Protein AF-A0A7U9SIW8-F1 (afdb_monomer_lite)

Secondary structure (DSSP, 8-state):
---PPP-PPPP----------------------EEEEGGGS-EEE-SSEEEESSSS-EE--SSS-EEEE-TT-EES--EEE--SSEEEEEEES-EEEE-GGG---SEEE-TT-EEEEEEESEEEEEESSS-SEE-BTT-EEEEEESTT-EEEEEE-TT--S-SEE--SB-TTSPBPS---B-EEEE-SSEEEES-EE--TT-S---EEEE-TT---EEEES-B-SEEEEE-SEEEEETTEEEEESEEE--STT-EE-TT-EEEE-TT-EEEE-TTSPEEESSEEEESSEEEESSTTSEESS--EE-SSEEEE-S---TTTSPPP-S-EE-SS---HHHHHHHHHHHHHHTT--EEETTEEEEEP-SSSSEEEEESSS--SSEEEEEEEEETTEEEEEEEEEEEEE----EEEEEEEE--S--EEETT-----TT-EEEEEETTS-EEEEPTTT-EESS-SPPTT--EEEEEEEETTEEEEEEEE-EEE-EEEEGGG---TTTS--EEE--SS-EE------PPTTEEEEEEE--EE-SSEEEEEEEEEEE-GGGTTTEEEES-SEEEEEEEEEPEEPEEE-TTEEEEEESS-SEEEEEEEEEEE---HHHHTTT-S--EEEGGGEEEE--S--EEEEEEEEEESSTTS-----SSGGGGGEE--SSPPEEEEEEE-EEEEPPPTTS---TTEEEEEEEEEB-----TTTTT-TTSSSHHHHHHHHHHHHHTTT--GGGEEEEEEEEEEEETT-SS-EE------TTT-EEEEEPPPTT--TTTEEEEEEEE-SS-BTTBPTT-EE----EEETTEEEEEESS--EEEEEEEE---------------

pLDDT: mean 83.28, std 16.07, range [23.5, 98.62]

Structure (mmCIF, N/CA/C/O backbone):
data_AF-A0A7U9SIW8-F1
#
_entry.id   AF-A0A7U9SIW8-F1
#
loop_
_atom_site.group_PDB
_atom_site.id
_atom_site.type_symbol
_atom_site.label_atom_id
_atom_site.label_alt_id
_atom_site.label_comp_id
_atom_site.label_asym_id
_atom_site.label_entity_id
_atom_site.label_seq_id
_atom_site.pdbx_PDB_ins_code
_atom_site.Cartn_x
_atom_site.Cartn_y
_atom_site.Cartn_z
_atom_site.occupancy
_atom_site.B_iso_or_equiv
_atom_site.auth_seq_id
_atom_site.auth_comp_id
_atom_site.auth_asym_id
_atom_site.auth_atom_id
_atom_site.pdbx_PDB_model_num
ATOM 1 N N . MET A 1 1 ? -9.332 -28.538 20.006 1.00 29.39 1 MET A N 1
ATOM 2 C CA . MET A 1 1 ? -8.534 -29.356 19.066 1.00 29.39 1 MET A CA 1
ATOM 3 C C . MET A 1 1 ? -9.017 -29.054 17.648 1.00 29.39 1 MET A C 1
ATOM 5 O O . MET A 1 1 ? -10.204 -29.174 17.402 1.00 29.39 1 MET A O 1
ATOM 9 N N . ASN A 1 2 ? -8.100 -28.594 16.790 1.00 27.59 2 ASN A N 1
ATOM 10 C CA . ASN A 1 2 ? -8.176 -28.400 15.328 1.00 27.59 2 ASN A CA 1
ATOM 11 C C . ASN A 1 2 ? -9.149 -27.384 14.686 1.00 27.59 2 ASN A C 1
ATOM 13 O O . ASN A 1 2 ? -10.163 -27.726 14.092 1.00 27.59 2 ASN A O 1
ATOM 17 N N . LYS A 1 3 ? -8.692 -26.120 14.718 1.00 25.80 3 LYS A N 1
ATOM 18 C CA . LYS A 1 3 ? -8.422 -25.213 13.576 1.00 25.80 3 LYS A CA 1
ATOM 19 C C . LYS A 1 3 ? -9.239 -25.422 12.282 1.00 25.80 3 LYS A C 1
ATOM 21 O O . LYS A 1 3 ? -8.836 -26.191 11.411 1.00 25.80 3 LYS A O 1
ATOM 26 N N . LYS A 1 4 ? -10.262 -24.581 12.085 1.00 25.67 4 LYS A N 1
ATOM 27 C CA . LYS A 1 4 ? -10.715 -24.123 10.758 1.00 25.67 4 LYS A CA 1
ATOM 28 C C . LYS A 1 4 ? -9.910 -22.874 10.377 1.00 25.67 4 LYS A C 1
ATOM 30 O O . LYS A 1 4 ? -9.930 -21.885 11.103 1.00 25.67 4 LYS A O 1
ATOM 35 N N . LYS A 1 5 ? -9.165 -22.945 9.271 1.00 25.16 5 LYS A N 1
ATOM 36 C CA . LYS A 1 5 ? -8.482 -21.799 8.655 1.00 25.16 5 LYS A CA 1
ATOM 37 C C . LYS A 1 5 ? -9.519 -20.942 7.927 1.00 25.16 5 LYS A C 1
ATOM 39 O O . LYS A 1 5 ? -10.110 -21.396 6.956 1.00 25.16 5 LYS A O 1
ATOM 44 N N . ILE A 1 6 ? -9.686 -19.713 8.399 1.00 24.83 6 ILE A N 1
ATOM 45 C CA . ILE A 1 6 ? -10.256 -18.588 7.659 1.00 24.83 6 ILE A CA 1
ATOM 46 C C . ILE A 1 6 ? -9.107 -18.006 6.821 1.00 24.83 6 ILE A C 1
ATOM 48 O O . ILE A 1 6 ? -8.011 -17.789 7.340 1.00 24.83 6 ILE A O 1
ATOM 52 N N . HIS A 1 7 ? -9.312 -17.828 5.517 1.00 23.70 7 HIS A N 1
ATOM 53 C CA . HIS A 1 7 ? -8.435 -17.027 4.660 1.00 23.70 7 HIS A CA 1
ATOM 54 C C . HIS A 1 7 ? -9.174 -15.741 4.314 1.00 23.70 7 HIS A C 1
ATOM 56 O O . HIS A 1 7 ? -10.067 -15.726 3.474 1.00 23.70 7 HIS A O 1
ATOM 62 N N . MET A 1 8 ? -8.786 -14.679 5.013 1.00 23.50 8 MET A N 1
ATOM 63 C CA . MET A 1 8 ? -9.110 -13.297 4.698 1.00 23.50 8 MET A CA 1
ATOM 64 C C . MET A 1 8 ? -8.197 -12.872 3.540 1.00 23.50 8 MET A C 1
ATOM 66 O O . MET A 1 8 ? -6.972 -12.936 3.659 1.00 23.50 8 MET A O 1
ATOM 70 N N . ARG A 1 9 ? -8.791 -12.511 2.399 1.00 24.45 9 ARG A N 1
ATOM 71 C CA . ARG A 1 9 ? -8.091 -11.909 1.259 1.00 24.45 9 ARG A CA 1
ATOM 72 C C . ARG A 1 9 ? -7.700 -10.475 1.637 1.00 24.45 9 ARG A C 1
ATOM 74 O O . ARG A 1 9 ? -8.568 -9.684 1.982 1.00 24.45 9 ARG A O 1
ATOM 81 N N . ARG A 1 10 ? -6.404 -10.155 1.576 1.00 26.17 10 ARG A N 1
ATOM 82 C CA . ARG A 1 10 ? -5.890 -8.777 1.516 1.00 26.17 10 ARG A CA 1
ATOM 83 C C . ARG A 1 10 ? -5.656 -8.444 0.044 1.00 26.17 10 ARG A C 1
ATOM 85 O O . ARG A 1 10 ? -4.956 -9.190 -0.637 1.00 26.17 10 ARG A O 1
ATOM 92 N N . ASN A 1 11 ? -6.246 -7.344 -0.415 1.00 25.23 11 ASN A N 1
ATOM 93 C CA . ASN A 1 11 ? -5.914 -6.695 -1.677 1.00 25.23 11 ASN A CA 1
ATOM 94 C C . ASN A 1 11 ? -4.463 -6.195 -1.621 1.00 25.23 11 ASN A C 1
ATOM 96 O O . ASN A 1 11 ? -4.080 -5.507 -0.675 1.00 25.23 11 ASN A O 1
ATOM 100 N N . LEU A 1 12 ? -3.673 -6.534 -2.639 1.00 24.41 12 LEU A N 1
ATOM 101 C CA . LEU A 1 12 ? -2.408 -5.880 -2.954 1.00 24.41 12 LEU A CA 1
ATOM 102 C C . LEU A 1 12 ? -2.422 -5.604 -4.461 1.00 24.41 12 LEU A C 1
ATOM 104 O O . LEU A 1 12 ? -2.483 -6.541 -5.258 1.00 24.41 12 LEU A O 1
ATOM 108 N N . LEU A 1 13 ? -2.410 -4.322 -4.835 1.00 24.80 13 LEU A N 1
ATOM 109 C CA . LEU A 1 13 ? -2.117 -3.886 -6.196 1.00 24.80 13 LEU A CA 1
ATOM 110 C C . LEU A 1 13 ? -0.718 -4.390 -6.574 1.00 24.80 13 LEU A C 1
ATOM 112 O O . LEU A 1 13 ? 0.270 -4.035 -5.933 1.00 24.80 13 LEU A O 1
ATOM 116 N N . GLY A 1 14 ? -0.648 -5.226 -7.608 1.00 25.09 14 GLY A N 1
ATOM 117 C CA . GLY A 1 14 ? 0.597 -5.694 -8.203 1.00 25.09 14 GLY A CA 1
ATOM 118 C C . GLY A 1 14 ? 1.035 -4.775 -9.337 1.00 25.09 14 GLY A C 1
ATOM 119 O O . GLY A 1 14 ? 0.452 -4.801 -10.418 1.00 25.09 14 GLY A O 1
ATOM 120 N N . ILE A 1 15 ? 2.087 -3.998 -9.084 1.00 25.17 15 ILE A N 1
ATOM 121 C CA . ILE A 1 15 ? 3.007 -3.488 -10.104 1.00 25.17 15 ILE A CA 1
ATOM 122 C C . ILE A 1 15 ? 3.780 -4.703 -10.636 1.00 25.17 15 ILE A C 1
ATOM 124 O O . ILE A 1 15 ? 4.367 -5.458 -9.860 1.00 25.17 15 ILE A O 1
ATOM 128 N N . ALA A 1 16 ? 3.740 -4.929 -11.948 1.00 24.25 16 ALA A N 1
ATOM 129 C CA . ALA A 1 16 ? 4.444 -6.026 -12.599 1.00 24.25 16 ALA A CA 1
ATOM 130 C C . ALA A 1 16 ? 5.952 -5.728 -12.663 1.00 24.25 16 ALA A C 1
ATOM 132 O O . ALA A 1 16 ? 6.429 -5.101 -13.602 1.00 24.25 16 ALA A O 1
ATOM 133 N N . ALA A 1 17 ? 6.695 -6.189 -11.657 1.00 24.64 17 ALA A N 1
ATOM 134 C CA . ALA A 1 17 ? 8.142 -6.343 -11.730 1.00 24.64 17 ALA A CA 1
ATOM 135 C C . ALA A 1 17 ? 8.469 -7.711 -12.347 1.00 24.64 17 ALA A C 1
ATOM 137 O O . ALA A 1 17 ? 8.082 -8.758 -11.815 1.00 24.64 17 ALA A O 1
ATOM 138 N N . VAL A 1 18 ? 9.191 -7.704 -13.470 1.00 27.92 18 VAL A N 1
ATOM 139 C CA . VAL A 1 18 ? 9.793 -8.900 -14.069 1.00 27.92 18 VAL A CA 1
ATOM 140 C C . VAL A 1 18 ? 10.808 -9.460 -13.074 1.00 27.92 18 VAL A C 1
ATOM 142 O O . VAL A 1 18 ? 11.891 -8.921 -12.885 1.00 27.92 18 VAL A O 1
ATOM 145 N N . THR A 1 19 ? 10.438 -10.547 -12.404 1.00 24.66 19 THR A N 1
ATOM 146 C CA . THR A 1 19 ? 11.321 -11.312 -11.521 1.00 24.66 19 THR A CA 1
ATOM 147 C C . THR A 1 19 ? 11.630 -12.647 -12.187 1.00 24.66 19 THR A C 1
ATOM 149 O O . THR A 1 19 ? 10.798 -13.553 -12.228 1.00 24.66 19 THR A O 1
ATOM 152 N N . PHE A 1 20 ? 12.849 -12.778 -12.716 1.00 25.45 20 PHE A N 1
ATOM 153 C CA . PHE A 1 20 ? 13.428 -14.082 -13.024 1.00 25.45 20 PHE A CA 1
ATOM 154 C C . PHE A 1 20 ? 13.809 -14.773 -11.709 1.00 25.45 20 PHE A C 1
ATOM 156 O O . PHE A 1 20 ? 14.587 -14.259 -10.907 1.00 25.45 20 PHE A O 1
ATOM 163 N N . PHE A 1 21 ? 13.214 -15.944 -11.492 1.00 25.53 21 PHE A N 1
ATOM 164 C CA . PHE A 1 21 ? 13.406 -16.798 -10.327 1.00 25.53 21 PHE A CA 1
ATOM 165 C C . PHE A 1 21 ? 14.835 -17.353 -10.228 1.00 25.53 21 PHE A C 1
ATOM 167 O O . PHE A 1 21 ? 15.372 -17.916 -11.181 1.00 25.53 21 PHE A O 1
ATOM 174 N N . LEU A 1 22 ? 15.377 -17.326 -9.010 1.00 24.16 22 LEU A N 1
ATOM 175 C CA . LEU A 1 22 ? 16.429 -18.219 -8.531 1.00 24.16 22 LEU A CA 1
ATOM 176 C C . LEU A 1 22 ? 15.817 -19.127 -7.458 1.00 24.16 22 LEU A C 1
ATOM 178 O O . LEU A 1 22 ? 15.538 -18.654 -6.362 1.00 24.16 22 LEU A O 1
ATOM 182 N N . TRP A 1 23 ? 15.657 -20.424 -7.748 1.00 24.81 23 TRP A N 1
ATOM 183 C CA . TRP A 1 23 ? 16.141 -21.488 -6.856 1.00 24.81 23 TRP A CA 1
ATOM 184 C C . TRP A 1 23 ? 16.103 -22.879 -7.505 1.00 24.81 23 TRP A C 1
ATOM 186 O O . TRP A 1 23 ? 15.060 -23.361 -7.931 1.00 24.81 23 TRP A O 1
ATOM 196 N N . GLY A 1 24 ? 17.271 -23.529 -7.498 1.00 28.28 24 GLY A N 1
ATOM 197 C CA . GLY A 1 24 ? 17.434 -24.928 -7.097 1.00 28.28 24 GLY A CA 1
ATOM 198 C C . GLY A 1 24 ? 16.624 -25.994 -7.832 1.00 28.28 24 GLY A C 1
ATOM 199 O O . GLY A 1 24 ? 15.686 -26.553 -7.275 1.00 28.28 24 GLY A O 1
ATOM 200 N N . GLY A 1 25 ? 17.081 -26.376 -9.021 1.00 24.03 25 GLY A N 1
ATOM 201 C CA . GLY A 1 25 ? 16.649 -27.598 -9.693 1.00 24.03 25 GLY A CA 1
ATOM 202 C C . GLY A 1 25 ? 17.317 -27.712 -11.052 1.00 24.03 25 GLY A C 1
ATOM 203 O O . GLY A 1 25 ? 16.965 -27.005 -11.987 1.00 24.03 25 GLY A O 1
ATOM 204 N N . THR A 1 26 ? 18.329 -28.565 -11.159 1.00 35.00 26 THR A N 1
ATOM 205 C CA . THR A 1 26 ? 19.024 -28.870 -12.411 1.00 35.00 26 THR A CA 1
ATOM 206 C C . THR A 1 26 ? 18.062 -29.431 -13.458 1.00 35.00 26 THR A C 1
ATOM 208 O O . THR A 1 26 ? 17.795 -30.628 -13.446 1.00 35.00 26 THR A O 1
ATOM 211 N N . THR A 1 27 ? 17.624 -28.584 -14.387 1.00 26.41 27 THR A N 1
ATOM 212 C CA . THR A 1 27 ? 17.457 -28.894 -15.817 1.00 26.41 27 THR A CA 1
ATOM 213 C C . THR A 1 27 ? 17.641 -27.593 -16.596 1.00 26.41 27 THR A C 1
ATOM 215 O O . THR A 1 27 ? 16.747 -26.752 -16.633 1.00 26.41 27 THR A O 1
ATOM 218 N N . ALA A 1 28 ? 18.826 -27.407 -17.180 1.00 27.09 28 ALA A N 1
ATOM 219 C CA . ALA A 1 28 ? 19.066 -26.356 -18.156 1.00 27.09 28 ALA A CA 1
ATOM 220 C C . ALA A 1 28 ? 18.208 -26.645 -19.396 1.00 27.09 28 ALA A C 1
ATOM 222 O O . ALA A 1 28 ? 18.451 -27.633 -20.087 1.00 27.09 28 ALA A O 1
ATOM 223 N N . TYR A 1 29 ? 17.224 -25.795 -19.687 1.00 31.02 29 TYR A N 1
ATOM 224 C CA . TYR A 1 29 ? 16.870 -25.572 -21.084 1.00 31.02 29 TYR A CA 1
ATOM 225 C C . TYR A 1 29 ? 18.053 -24.803 -21.665 1.00 31.02 29 TYR A C 1
ATOM 227 O O . TYR A 1 29 ? 18.342 -23.689 -21.230 1.00 31.02 29 TYR A O 1
ATOM 235 N N . ALA A 1 30 ? 18.828 -25.456 -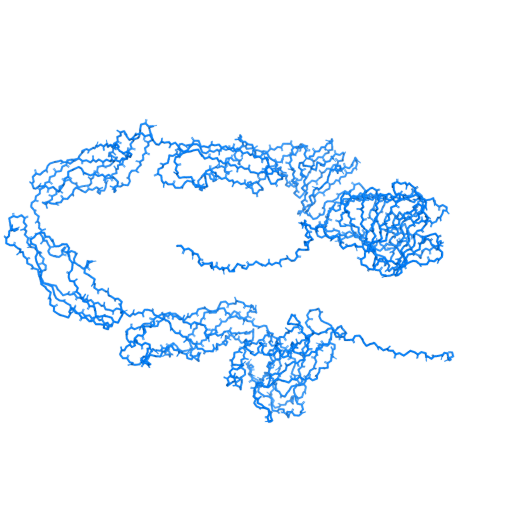22.528 1.00 33.53 30 ALA A N 1
ATOM 236 C CA . ALA A 1 30 ? 19.913 -24.795 -23.227 1.00 33.53 30 ALA A CA 1
ATOM 237 C C . ALA A 1 30 ? 19.292 -23.665 -24.055 1.00 33.53 30 ALA A C 1
ATOM 239 O O . ALA A 1 30 ? 18.510 -23.924 -24.959 1.00 33.53 30 ALA A O 1
ATOM 240 N N . SER A 1 31 ? 19.594 -22.414 -23.714 1.00 49.88 31 SER A N 1
ATOM 241 C CA . SER A 1 31 ? 19.456 -21.327 -24.678 1.00 49.88 31 SER A CA 1
ATOM 242 C C . SER A 1 31 ? 20.313 -21.700 -25.888 1.00 49.88 31 SER A C 1
ATOM 244 O O . SER A 1 31 ? 21.507 -21.964 -25.691 1.00 49.88 31 SER A O 1
ATOM 246 N N . ASP A 1 32 ? 19.748 -21.712 -27.095 1.00 74.75 32 ASP A N 1
ATOM 247 C CA . ASP A 1 32 ? 20.469 -21.972 -28.352 1.00 74.75 32 ASP A CA 1
ATOM 248 C C . ASP A 1 32 ? 21.366 -20.780 -28.730 1.00 74.75 32 ASP A C 1
ATOM 250 O O . ASP A 1 32 ? 21.262 -20.182 -29.797 1.00 74.75 32 ASP A O 1
ATOM 254 N N . ASN A 1 33 ? 22.251 -20.387 -27.813 1.00 89.06 33 ASN A N 1
ATOM 255 C CA . ASN A 1 33 ? 23.219 -19.328 -28.027 1.00 89.06 33 ASN A CA 1
ATOM 256 C C . ASN A 1 33 ? 24.243 -19.769 -29.069 1.00 89.06 33 ASN A C 1
ATOM 258 O O . ASN A 1 33 ? 24.828 -20.854 -28.983 1.00 89.06 33 ASN A O 1
ATOM 262 N N . VAL A 1 34 ? 24.550 -18.869 -29.994 1.00 94.25 34 VAL A N 1
ATOM 263 C CA . VAL A 1 34 ? 25.622 -19.070 -30.963 1.00 94.25 34 VAL A CA 1
ATOM 264 C C . VAL A 1 34 ? 26.909 -18.495 -30.377 1.00 94.25 34 VAL A C 1
ATOM 266 O O . VAL A 1 34 ? 27.056 -17.282 -30.251 1.00 94.25 34 VAL A O 1
ATOM 269 N N . ASN A 1 35 ? 27.850 -19.369 -30.014 1.00 95.00 35 ASN A N 1
ATOM 270 C CA . ASN A 1 35 ? 29.149 -18.970 -29.467 1.00 95.00 35 ASN A CA 1
ATOM 271 C C . ASN A 1 35 ? 30.165 -18.743 -30.594 1.00 95.00 35 ASN A C 1
ATOM 273 O O . ASN A 1 35 ? 30.461 -19.660 -31.367 1.00 95.00 35 ASN A O 1
ATOM 277 N N . LEU A 1 36 ? 30.718 -17.535 -30.668 1.00 96.31 36 LEU A N 1
ATOM 278 C CA . LEU A 1 36 ? 31.639 -17.092 -31.707 1.00 96.31 36 LEU A CA 1
ATOM 279 C C . LEU A 1 36 ? 32.950 -16.600 -31.098 1.00 96.31 36 LEU A C 1
ATOM 281 O O . LEU A 1 36 ? 32.982 -15.744 -30.220 1.00 96.31 36 LEU A O 1
ATOM 285 N N . ASP A 1 37 ? 34.045 -17.127 -31.628 1.00 95.19 37 ASP A N 1
ATOM 286 C CA . ASP A 1 37 ? 35.401 -16.729 -31.264 1.00 95.19 37 ASP A CA 1
ATOM 287 C C . ASP A 1 37 ? 35.929 -15.773 -32.332 1.00 95.19 37 ASP A C 1
ATOM 289 O O . ASP A 1 37 ? 36.231 -16.183 -33.457 1.00 95.19 37 ASP A O 1
ATOM 293 N N . LEU A 1 38 ? 36.033 -14.494 -31.984 1.00 95.94 38 LEU A N 1
ATOM 294 C CA . LEU A 1 38 ? 36.416 -13.409 -32.879 1.00 95.94 38 LEU A CA 1
ATOM 295 C C . LEU A 1 38 ? 37.864 -13.535 -33.384 1.00 95.94 38 LEU A C 1
ATOM 297 O O . LEU A 1 38 ? 38.219 -12.926 -34.395 1.00 95.94 38 LEU A O 1
ATOM 301 N N . SER A 1 39 ? 38.709 -14.365 -32.765 1.00 92.19 39 SER A N 1
ATOM 302 C CA . SER A 1 39 ? 40.054 -14.644 -33.287 1.00 92.19 39 SER A CA 1
ATOM 303 C C . SER A 1 39 ? 40.030 -15.376 -34.639 1.00 92.19 39 SER A C 1
ATOM 305 O O . SER A 1 39 ? 40.987 -15.283 -35.407 1.00 92.19 39 SER A O 1
ATOM 307 N N . LYS A 1 40 ? 38.913 -16.034 -34.986 1.00 93.25 40 LYS A N 1
ATOM 308 C CA . LYS A 1 40 ? 38.758 -16.826 -36.222 1.00 93.25 40 LYS A CA 1
ATOM 309 C C . LYS A 1 40 ? 38.407 -16.004 -37.468 1.00 93.25 40 LYS A C 1
ATOM 311 O O . LYS A 1 40 ? 38.387 -16.551 -38.570 1.00 93.25 40 LYS A O 1
ATOM 316 N N . GLY A 1 41 ? 38.159 -14.705 -37.315 1.00 93.81 41 GLY A N 1
ATOM 317 C CA . GLY A 1 41 ? 37.913 -13.775 -38.418 1.00 93.81 41 GLY A CA 1
ATOM 318 C C . GLY A 1 41 ? 36.710 -12.866 -38.184 1.00 93.81 41 GLY A C 1
ATOM 319 O O . GLY A 1 41 ? 36.030 -12.980 -37.162 1.00 93.81 41 GLY A O 1
ATOM 320 N N . HIS A 1 42 ? 36.458 -11.968 -39.143 1.00 95.00 42 HIS A N 1
ATOM 321 C CA . HIS A 1 42 ? 35.321 -11.042 -39.124 1.00 95.00 42 HIS A CA 1
ATOM 322 C C . HIS A 1 42 ? 33.994 -11.788 -38.983 1.00 95.00 42 HIS A C 1
ATOM 324 O O . HIS A 1 42 ? 33.795 -12.815 -39.636 1.00 95.00 42 HIS A O 1
ATOM 330 N N . ILE A 1 43 ? 33.098 -11.249 -38.161 1.00 97.00 43 ILE A N 1
ATOM 331 C CA . ILE A 1 43 ? 31.751 -11.770 -37.937 1.00 97.00 43 ILE A CA 1
ATOM 332 C C . ILE A 1 43 ? 30.760 -10.826 -38.606 1.00 97.00 43 ILE A C 1
ATOM 334 O O . ILE A 1 43 ? 30.774 -9.620 -38.358 1.00 97.00 43 ILE A O 1
ATOM 338 N N . GLU A 1 44 ? 29.873 -11.382 -39.420 1.00 95.75 44 GLU A N 1
ATOM 339 C CA . GLU A 1 44 ? 28.741 -10.655 -39.981 1.00 95.75 44 GLU A CA 1
ATOM 340 C C . GLU A 1 44 ? 27.432 -11.337 -39.587 1.00 95.75 44 GLU A C 1
ATOM 342 O O . GLU A 1 44 ? 27.260 -12.536 -39.807 1.00 95.75 44 GLU A O 1
ATOM 347 N N . ILE A 1 45 ? 26.523 -10.565 -38.994 1.00 95.56 45 ILE A N 1
ATOM 348 C CA . ILE A 1 45 ? 25.213 -10.994 -38.510 1.00 95.56 45 ILE A CA 1
ATOM 349 C C . ILE A 1 45 ? 24.147 -10.423 -39.447 1.00 95.56 45 ILE A C 1
ATOM 351 O O . ILE A 1 45 ? 23.964 -9.207 -39.570 1.00 95.56 45 ILE A O 1
ATOM 355 N N . GLY A 1 46 ? 23.458 -11.329 -40.130 1.00 91.00 46 GLY A N 1
ATOM 356 C CA . GLY A 1 46 ? 22.394 -11.070 -41.089 1.00 91.00 46 GLY A CA 1
ATOM 357 C C . GLY A 1 46 ? 21.015 -11.219 -40.458 1.00 91.00 46 GLY A C 1
ATOM 358 O O . GLY A 1 46 ? 20.856 -11.139 -39.244 1.00 91.00 46 GLY A O 1
ATOM 359 N N . LYS A 1 47 ? 19.982 -11.378 -41.291 1.00 87.62 47 LYS A N 1
ATOM 360 C CA . LYS A 1 47 ? 18.587 -11.414 -40.822 1.00 87.62 47 LYS A CA 1
ATOM 361 C C . LYS A 1 47 ? 18.279 -12.634 -39.954 1.00 87.62 47 LYS A C 1
ATOM 363 O O . LYS A 1 47 ? 17.723 -12.480 -38.870 1.00 87.62 47 LYS A O 1
ATOM 368 N N . ASP A 1 48 ? 18.677 -13.803 -40.442 1.00 85.69 48 ASP A N 1
ATOM 369 C CA . ASP A 1 48 ? 18.311 -15.105 -39.875 1.00 85.69 48 ASP A CA 1
ATOM 370 C C . ASP A 1 48 ? 19.553 -15.951 -39.526 1.00 85.69 48 ASP A C 1
ATOM 372 O O . ASP A 1 48 ? 19.443 -17.126 -39.197 1.00 85.69 48 ASP A O 1
ATOM 376 N N . GLY A 1 49 ? 20.753 -15.364 -39.600 1.00 90.50 49 GLY A N 1
ATOM 377 C CA . GLY A 1 49 ? 21.994 -16.105 -39.414 1.00 90.50 49 GLY A CA 1
ATOM 378 C C . GLY A 1 49 ? 23.252 -15.259 -39.412 1.00 90.50 49 GLY A C 1
ATOM 379 O O . GLY A 1 49 ? 23.194 -14.028 -39.420 1.00 90.50 49 GLY A O 1
ATOM 380 N N . TYR A 1 50 ? 24.398 -15.930 -39.412 1.00 94.88 50 TYR A N 1
ATOM 381 C CA . TYR A 1 50 ? 25.714 -15.304 -39.344 1.00 94.88 50 TYR A CA 1
ATOM 382 C C . TYR A 1 50 ? 26.709 -15.960 -40.299 1.00 94.88 50 TYR A C 1
ATOM 384 O O . TYR A 1 50 ? 26.543 -17.103 -40.722 1.00 94.88 50 TYR A O 1
ATOM 392 N N . ARG A 1 51 ? 27.797 -15.259 -40.599 1.00 95.12 51 ARG A N 1
ATOM 393 C CA . ARG A 1 51 ? 28.978 -15.836 -41.246 1.00 95.12 51 ARG A CA 1
ATOM 394 C C . ARG A 1 51 ? 30.242 -15.346 -40.564 1.00 95.12 51 ARG A C 1
ATOM 396 O O . ARG A 1 51 ? 30.282 -14.241 -40.024 1.00 95.12 51 ARG A O 1
ATOM 403 N N . GLN A 1 52 ? 31.272 -16.185 -40.577 1.00 95.44 52 GLN A N 1
ATOM 404 C CA . GLN A 1 52 ? 32.575 -15.850 -40.020 1.00 95.44 52 GLN A CA 1
ATOM 405 C C . GLN A 1 52 ? 33.678 -16.297 -40.971 1.00 95.44 52 GLN A C 1
ATOM 407 O O . GLN A 1 52 ? 33.874 -17.499 -41.152 1.00 95.44 52 GLN A O 1
ATOM 412 N N . ASN A 1 53 ? 34.374 -15.329 -41.574 1.00 84.69 53 ASN A N 1
ATOM 413 C CA . ASN A 1 53 ? 35.461 -15.558 -42.537 1.00 84.69 53 ASN A CA 1
ATOM 414 C C . ASN A 1 53 ? 35.122 -16.602 -43.628 1.00 84.69 53 ASN A C 1
ATOM 416 O O . ASN A 1 53 ? 35.942 -17.445 -43.987 1.00 84.69 53 ASN A O 1
ATOM 420 N N . SER A 1 54 ? 33.870 -16.583 -44.087 1.00 84.75 54 SER A N 1
ATOM 421 C CA . SER A 1 54 ? 33.281 -17.527 -45.035 1.00 84.75 54 SER A CA 1
ATOM 422 C C . SER A 1 54 ? 32.211 -16.808 -45.850 1.00 84.75 54 SER A C 1
ATOM 424 O O . SER A 1 54 ? 31.550 -15.908 -45.330 1.00 84.75 54 SER A O 1
ATOM 426 N N . ASP A 1 55 ? 32.012 -17.230 -47.098 1.00 85.56 55 ASP A N 1
ATOM 427 C CA . ASP A 1 55 ? 30.889 -16.779 -47.925 1.00 85.56 55 ASP A CA 1
ATOM 428 C C . ASP A 1 55 ? 29.571 -17.489 -47.561 1.00 85.56 55 ASP A C 1
ATOM 430 O O . ASP A 1 55 ? 28.493 -17.017 -47.925 1.00 85.56 55 ASP A O 1
ATOM 434 N N . GLU A 1 56 ? 29.641 -18.599 -46.819 1.00 90.88 56 GLU A N 1
ATOM 435 C CA . GLU A 1 56 ? 28.481 -19.385 -46.396 1.00 90.88 56 GLU A CA 1
ATOM 436 C C . GLU A 1 56 ? 27.834 -18.822 -45.125 1.00 90.88 56 GLU A C 1
ATOM 438 O O . GLU A 1 56 ? 28.497 -18.612 -44.103 1.00 90.88 56 GLU A O 1
ATOM 443 N N . TRP A 1 57 ? 26.514 -18.639 -45.186 1.00 92.88 57 TRP A N 1
ATOM 444 C CA . TRP A 1 57 ? 25.678 -18.301 -44.039 1.00 92.88 57 TRP A CA 1
ATOM 445 C C . TRP A 1 57 ? 25.372 -19.548 -43.210 1.00 92.88 57 TRP A C 1
ATOM 447 O O . TRP A 1 57 ? 25.011 -20.593 -43.750 1.00 92.88 57 TRP A O 1
ATOM 457 N N . LYS A 1 58 ? 25.499 -19.409 -41.895 1.00 93.50 58 LYS A N 1
ATOM 458 C CA . LYS A 1 58 ? 25.078 -20.378 -40.885 1.00 93.50 58 LYS A CA 1
ATOM 459 C C . LYS A 1 58 ? 23.842 -19.854 -40.172 1.00 93.50 58 LYS A C 1
ATOM 461 O O . LYS A 1 58 ? 23.670 -18.639 -40.062 1.00 93.50 58 LYS A O 1
ATOM 466 N N . ASP A 1 59 ? 23.031 -20.769 -39.663 1.00 90.69 59 ASP A N 1
ATOM 467 C CA . ASP A 1 59 ? 21.827 -20.424 -38.916 1.00 90.69 59 ASP A CA 1
ATOM 468 C C . ASP A 1 59 ? 22.174 -19.645 -37.641 1.00 90.69 59 ASP A C 1
ATOM 470 O O . ASP A 1 59 ? 23.195 -19.886 -36.986 1.00 90.69 59 ASP A O 1
ATOM 474 N N . GLY A 1 60 ? 21.345 -18.651 -37.339 1.00 86.88 60 GLY A N 1
ATOM 475 C CA . GLY A 1 60 ? 21.444 -17.848 -36.127 1.00 86.88 60 GLY A CA 1
ATOM 476 C C . GLY A 1 60 ? 20.771 -18.532 -34.937 1.00 86.88 60 GLY A C 1
ATOM 477 O O . GLY A 1 60 ? 20.181 -19.600 -35.092 1.00 86.88 60 GLY A O 1
ATOM 478 N N . PRO A 1 61 ? 20.829 -17.917 -33.747 1.00 88.69 61 PRO A N 1
ATOM 479 C CA . PRO A 1 61 ? 20.071 -18.403 -32.605 1.00 88.69 61 PRO A CA 1
ATOM 480 C C . PRO A 1 61 ? 18.561 -18.230 -32.862 1.00 88.69 61 PRO A C 1
ATOM 482 O O . PRO A 1 61 ? 18.135 -17.167 -33.323 1.00 88.69 61 PRO A O 1
ATOM 485 N N . GLU A 1 62 ? 17.754 -19.256 -32.566 1.00 77.31 62 GLU A N 1
ATOM 486 C CA . GLU A 1 62 ? 16.286 -19.184 -32.692 1.00 77.31 62 GLU A CA 1
ATOM 487 C C . GLU A 1 62 ? 15.670 -18.335 -31.564 1.00 77.31 62 GLU A C 1
ATOM 489 O O . GLU A 1 62 ? 14.980 -17.361 -31.856 1.00 77.31 62 GLU A O 1
ATOM 494 N N . ASP A 1 63 ? 16.020 -18.643 -30.306 1.00 77.00 63 ASP A N 1
ATOM 495 C CA . ASP A 1 63 ? 15.545 -17.972 -29.077 1.00 77.00 63 ASP A CA 1
ATOM 496 C C . ASP A 1 63 ? 16.711 -17.528 -28.149 1.00 77.00 63 ASP A C 1
ATOM 498 O O . ASP A 1 63 ? 16.548 -17.358 -26.938 1.00 77.00 63 ASP A O 1
ATOM 502 N N . GLY A 1 64 ? 17.928 -17.397 -28.694 1.00 81.69 64 GLY A N 1
ATOM 503 C CA . GLY A 1 64 ? 19.165 -17.126 -27.943 1.00 81.69 64 GLY A CA 1
ATOM 504 C C . GLY A 1 64 ? 19.957 -15.906 -28.430 1.00 81.69 64 GLY A C 1
ATOM 505 O O . GLY A 1 64 ? 19.541 -15.177 -29.326 1.00 81.69 64 GLY A O 1
ATOM 506 N N . SER A 1 65 ? 21.142 -15.698 -27.856 1.00 91.50 65 SER A N 1
ATOM 507 C CA . SER A 1 65 ? 22.036 -14.579 -28.190 1.00 91.50 65 SER A CA 1
ATOM 508 C C . SER A 1 65 ? 23.286 -15.031 -28.950 1.00 91.50 65 SER A C 1
ATOM 510 O O . SER A 1 65 ? 23.745 -16.171 -28.817 1.00 91.50 65 SER A O 1
ATOM 512 N N . TYR A 1 66 ? 23.905 -14.109 -29.686 1.00 95.88 66 TYR A N 1
ATOM 513 C CA . TYR A 1 66 ? 25.275 -14.287 -30.171 1.00 95.88 66 TYR A CA 1
ATOM 514 C C . TYR A 1 66 ? 26.258 -13.983 -29.042 1.00 95.88 66 TYR A C 1
ATOM 516 O O . TYR A 1 66 ? 26.365 -12.839 -28.610 1.00 95.88 66 TYR A O 1
ATOM 524 N N . VAL A 1 67 ? 26.991 -14.985 -28.566 1.00 96.31 67 VAL A N 1
ATOM 525 C CA . VAL A 1 67 ? 28.027 -14.812 -27.539 1.00 96.31 67 VAL A CA 1
ATOM 526 C C . VAL A 1 67 ? 29.371 -14.696 -28.235 1.00 96.31 67 VAL A C 1
ATOM 528 O O . VAL A 1 67 ? 29.869 -15.674 -28.785 1.00 96.31 67 VAL A O 1
ATOM 531 N N . ILE A 1 68 ? 29.943 -13.497 -28.242 1.00 97.88 68 ILE A N 1
ATOM 532 C CA . ILE A 1 68 ? 31.180 -13.182 -28.950 1.00 97.88 68 ILE A CA 1
ATOM 533 C C . ILE A 1 68 ? 32.287 -12.936 -27.931 1.00 97.88 68 ILE A C 1
ATOM 535 O O . ILE A 1 68 ? 32.146 -12.100 -27.040 1.00 97.88 68 ILE A O 1
ATOM 539 N N . THR A 1 69 ? 33.407 -13.633 -28.094 1.00 96.75 69 THR A N 1
ATOM 540 C CA . THR A 1 69 ? 34.608 -13.449 -27.273 1.00 96.75 69 THR A CA 1
ATOM 541 C C . THR A 1 69 ? 35.859 -13.361 -28.140 1.00 96.75 69 THR A C 1
ATOM 543 O O . THR A 1 69 ? 35.888 -13.877 -29.258 1.00 96.75 69 THR A O 1
ATOM 546 N N . SER A 1 70 ? 36.905 -12.707 -27.637 1.00 95.31 70 SER A N 1
ATOM 547 C CA . SER A 1 70 ? 38.271 -12.857 -28.151 1.00 95.31 70 SER A CA 1
ATOM 548 C C . SER A 1 70 ? 39.215 -13.472 -27.109 1.00 95.31 70 SER A C 1
ATOM 550 O O . SER A 1 70 ? 40.435 -13.375 -27.256 1.00 95.31 70 SER A O 1
ATOM 552 N N . ASP A 1 71 ? 38.664 -14.078 -26.049 1.00 91.31 71 ASP A N 1
ATOM 553 C CA . ASP A 1 71 ? 39.379 -14.562 -24.860 1.00 91.31 71 ASP A CA 1
ATOM 554 C C . ASP A 1 71 ? 40.319 -13.492 -24.265 1.00 91.31 71 ASP A C 1
ATOM 556 O O . ASP A 1 71 ? 41.460 -13.776 -23.885 1.00 91.31 71 ASP A O 1
ATOM 560 N N . GLY A 1 72 ? 39.904 -12.220 -24.300 1.00 91.25 72 GLY A N 1
ATOM 561 C CA . GLY A 1 72 ? 40.717 -11.092 -23.848 1.00 91.25 72 GLY A CA 1
ATOM 562 C C . GLY A 1 72 ? 41.918 -10.757 -24.741 1.00 91.25 72 GLY A C 1
ATOM 563 O O . GLY A 1 72 ? 42.720 -9.895 -24.376 1.00 91.25 72 GLY A O 1
ATOM 564 N N . LYS A 1 73 ? 42.079 -11.395 -25.906 1.00 93.88 73 LYS A N 1
ATOM 565 C CA . LYS A 1 73 ? 43.168 -11.105 -26.853 1.00 93.88 73 LYS A CA 1
ATOM 566 C C . LYS A 1 73 ? 42.751 -10.028 -27.840 1.00 93.88 73 LYS A C 1
ATOM 568 O O . LYS A 1 73 ? 41.620 -10.018 -28.320 1.00 93.88 73 LYS A O 1
ATOM 573 N N . GLU A 1 74 ? 43.686 -9.145 -28.163 1.00 96.00 74 GLU A N 1
ATOM 574 C CA . GLU A 1 74 ? 43.490 -8.126 -29.189 1.00 96.00 74 GLU A CA 1
ATOM 575 C C . GLU A 1 74 ? 43.407 -8.755 -30.587 1.00 96.00 74 GLU A C 1
ATOM 577 O O . GLU A 1 74 ? 44.173 -9.662 -30.925 1.00 96.00 74 GLU A O 1
ATOM 582 N N . THR A 1 75 ? 42.474 -8.270 -31.403 1.00 95.12 75 THR A N 1
ATOM 583 C CA . THR A 1 75 ? 42.306 -8.677 -32.801 1.00 95.12 75 THR A CA 1
ATOM 584 C C . THR A 1 75 ? 41.924 -7.492 -33.691 1.00 95.12 75 THR A C 1
ATOM 586 O O . THR A 1 75 ? 41.315 -6.531 -33.232 1.00 95.12 75 THR A O 1
ATOM 589 N N . GLY A 1 76 ? 42.256 -7.572 -34.983 1.00 93.06 76 GLY A N 1
ATOM 590 C CA . GLY A 1 76 ? 41.764 -6.645 -36.014 1.00 93.06 76 GLY A CA 1
ATOM 591 C C . GLY A 1 76 ? 40.451 -7.090 -36.669 1.00 93.06 76 GLY A C 1
ATOM 592 O O . GLY A 1 76 ? 39.962 -6.430 -37.587 1.00 93.06 76 GLY A O 1
ATOM 593 N N . ASN A 1 77 ? 39.898 -8.227 -36.239 1.00 96.19 77 ASN A N 1
ATOM 594 C CA . ASN A 1 77 ? 38.619 -8.738 -36.720 1.00 96.19 77 ASN A CA 1
ATOM 595 C C . ASN A 1 77 ? 37.466 -7.929 -36.121 1.00 96.19 77 ASN A C 1
ATOM 597 O O . ASN A 1 77 ? 37.533 -7.502 -34.974 1.00 96.19 77 ASN A O 1
ATOM 601 N N . VAL A 1 78 ? 36.397 -7.748 -36.896 1.00 96.69 78 VAL A N 1
ATOM 602 C CA . VAL A 1 78 ? 35.288 -6.846 -36.550 1.00 96.69 78 VAL A CA 1
ATOM 603 C C . VAL A 1 78 ? 33.948 -7.557 -36.569 1.00 96.69 78 VAL A C 1
ATOM 605 O O . VAL A 1 78 ? 33.822 -8.633 -37.160 1.00 96.69 78 VAL A O 1
ATOM 608 N N . ILE A 1 79 ? 32.959 -6.931 -35.941 1.00 97.75 79 ILE A N 1
ATOM 609 C CA . ILE A 1 79 ? 31.578 -7.397 -35.862 1.00 97.75 79 ILE A CA 1
ATOM 610 C C . ILE A 1 79 ? 30.713 -6.453 -36.700 1.00 97.75 79 ILE A C 1
ATOM 612 O O . ILE A 1 79 ? 30.735 -5.238 -36.506 1.00 97.75 79 ILE A O 1
ATOM 616 N N . THR A 1 80 ? 29.950 -7.003 -37.640 1.00 96.38 80 THR A N 1
ATOM 617 C CA . THR A 1 80 ? 29.069 -6.234 -38.529 1.00 96.38 80 THR A CA 1
ATOM 618 C C . THR A 1 80 ? 27.649 -6.772 -38.431 1.00 96.38 80 THR A C 1
ATOM 620 O O . THR A 1 80 ? 27.425 -7.954 -38.661 1.00 96.38 80 THR A O 1
ATOM 623 N N . VAL A 1 81 ? 26.677 -5.918 -38.123 1.00 95.88 81 VAL A N 1
ATOM 624 C CA . VAL A 1 81 ? 25.254 -6.270 -38.066 1.00 95.88 81 VAL A CA 1
ATOM 625 C C . VAL A 1 81 ? 24.542 -5.570 -39.218 1.00 95.88 81 VAL A C 1
ATOM 627 O O . VAL A 1 81 ? 24.406 -4.350 -39.214 1.00 95.88 81 VAL A O 1
ATOM 630 N N . VAL A 1 82 ? 24.107 -6.332 -40.223 1.00 89.56 82 VAL A N 1
ATOM 631 C CA . VAL A 1 82 ? 23.532 -5.798 -41.480 1.00 89.56 82 VAL A CA 1
ATOM 632 C C . VAL A 1 82 ? 22.004 -5.924 -41.565 1.00 89.56 82 VAL A C 1
ATOM 634 O O . VAL A 1 82 ? 21.392 -5.574 -42.571 1.00 89.56 82 VAL A O 1
ATOM 637 N N . SER A 1 83 ? 21.370 -6.456 -40.522 1.00 78.25 83 SER A N 1
ATOM 638 C CA . SER A 1 83 ? 19.947 -6.814 -40.493 1.00 78.25 83 SER A CA 1
ATOM 639 C C . SER A 1 83 ? 19.053 -5.732 -39.900 1.00 78.25 83 SER A C 1
ATOM 641 O O . SER A 1 83 ? 19.396 -5.183 -38.870 1.00 78.25 83 SER A O 1
ATOM 643 N N . GLY A 1 84 ? 17.844 -5.539 -40.444 1.00 64.31 84 GLY A N 1
ATOM 644 C CA . GLY A 1 84 ? 16.786 -4.736 -39.807 1.00 64.31 84 GLY A CA 1
ATOM 645 C C . GLY A 1 84 ? 15.993 -5.438 -38.685 1.00 64.31 84 GLY A C 1
ATOM 646 O O . GLY A 1 84 ? 15.080 -4.841 -38.119 1.00 64.31 84 GLY A O 1
ATOM 647 N N . LYS A 1 85 ? 16.286 -6.714 -38.390 1.00 79.38 85 LYS A N 1
ATOM 648 C CA . LYS A 1 85 ? 15.756 -7.463 -37.229 1.00 79.38 85 LYS A CA 1
ATOM 649 C C . LYS A 1 85 ? 16.560 -7.084 -35.976 1.00 79.38 85 LYS A C 1
ATOM 651 O O . LYS A 1 85 ? 17.755 -6.824 -36.090 1.00 79.38 85 LYS A O 1
ATOM 656 N N . GLY A 1 86 ? 15.916 -7.068 -34.807 1.00 84.62 86 GLY A N 1
ATOM 657 C CA . GLY A 1 86 ? 16.614 -6.934 -33.525 1.00 84.62 86 GLY A CA 1
ATOM 658 C C . GLY A 1 86 ? 17.478 -8.156 -33.219 1.00 84.62 86 GLY A C 1
ATOM 659 O O . GLY A 1 86 ? 17.029 -9.279 -33.449 1.00 84.62 86 GLY A O 1
ATOM 660 N N . HIS A 1 87 ? 18.698 -7.928 -32.732 1.00 91.06 87 HIS A N 1
ATOM 661 C CA . HIS A 1 87 ? 19.659 -8.973 -32.371 1.00 91.06 87 HIS A CA 1
ATOM 662 C C . HIS A 1 87 ? 20.204 -8.771 -30.961 1.00 91.06 87 HIS A C 1
ATOM 664 O O . HIS A 1 87 ? 20.670 -7.680 -30.635 1.00 91.06 87 HIS A O 1
ATOM 670 N N . ASP A 1 88 ? 20.238 -9.850 -30.181 1.00 94.19 88 ASP A N 1
ATOM 671 C CA . ASP A 1 88 ? 20.880 -9.871 -28.869 1.00 94.19 88 ASP A CA 1
ATOM 672 C C . ASP A 1 88 ? 22.324 -10.369 -28.999 1.00 94.19 88 ASP A C 1
ATOM 674 O O . ASP A 1 88 ? 22.590 -11.477 -29.485 1.00 94.19 88 ASP A O 1
ATOM 678 N N . ILE A 1 89 ? 23.275 -9.543 -28.566 1.00 96.94 89 ILE A N 1
ATOM 679 C CA . ILE A 1 89 ? 24.712 -9.814 -28.643 1.00 96.94 89 ILE A CA 1
ATOM 680 C C . ILE A 1 89 ? 25.312 -9.705 -27.246 1.00 96.94 89 ILE A C 1
ATOM 682 O O . ILE A 1 89 ? 25.152 -8.697 -26.567 1.00 96.94 89 ILE A O 1
ATOM 686 N N . ILE A 1 90 ? 26.059 -10.724 -26.829 1.00 97.38 90 ILE A N 1
ATOM 687 C CA . ILE A 1 90 ? 26.857 -10.712 -25.605 1.00 97.38 90 ILE A CA 1
ATOM 688 C C . ILE A 1 90 ? 28.325 -10.556 -25.997 1.00 97.38 90 ILE A C 1
ATOM 690 O O . ILE A 1 90 ? 28.864 -11.431 -26.671 1.00 97.38 90 ILE A O 1
ATOM 694 N N . LEU A 1 91 ? 28.978 -9.479 -25.562 1.00 98.12 91 LEU A N 1
ATOM 695 C CA . LEU A 1 91 ? 30.437 -9.365 -25.630 1.00 98.12 91 LEU A CA 1
ATOM 696 C C . LEU A 1 91 ? 31.034 -9.861 -24.320 1.00 98.12 91 LEU A C 1
ATOM 698 O O . LEU A 1 91 ? 30.694 -9.343 -23.257 1.00 98.12 91 LEU A O 1
ATOM 702 N N . ASP A 1 92 ? 31.910 -10.854 -24.406 1.00 96.12 92 ASP A N 1
ATOM 703 C CA . ASP A 1 92 ? 32.588 -11.449 -23.258 1.00 96.12 92 ASP A CA 1
ATOM 704 C C . ASP A 1 92 ? 34.103 -11.322 -23.437 1.00 96.12 92 ASP A C 1
ATOM 706 O O . ASP A 1 92 ? 34.713 -12.053 -24.219 1.00 96.12 92 ASP A O 1
ATOM 710 N N . GLU A 1 93 ? 34.699 -10.330 -22.770 1.00 95.69 93 GLU A N 1
ATOM 711 C CA . GLU A 1 93 ? 36.135 -10.018 -22.849 1.00 95.69 93 GLU A CA 1
ATOM 712 C C . GLU A 1 93 ? 36.652 -9.786 -24.283 1.00 95.69 93 GLU A C 1
ATOM 714 O O . GLU A 1 93 ? 37.717 -10.263 -24.680 1.00 95.69 93 GLU A O 1
ATOM 719 N N . VAL A 1 94 ? 35.899 -9.035 -25.085 1.00 97.88 94 VAL A N 1
ATOM 720 C CA . VAL A 1 94 ? 36.255 -8.719 -26.474 1.00 97.88 94 VAL A CA 1
ATOM 721 C C . VAL A 1 94 ? 37.235 -7.552 -26.538 1.00 97.88 94 VAL A C 1
ATOM 723 O O . VAL A 1 94 ? 36.982 -6.485 -25.982 1.00 97.88 94 VAL A O 1
ATOM 726 N N . ARG A 1 95 ? 38.340 -7.711 -27.272 1.00 97.75 95 ARG A N 1
ATOM 727 C CA . ARG A 1 95 ? 39.309 -6.634 -27.541 1.00 97.75 95 ARG A CA 1
ATOM 728 C C . ARG A 1 95 ? 39.585 -6.508 -29.033 1.00 97.75 95 ARG A C 1
ATOM 730 O O . ARG A 1 95 ? 40.211 -7.382 -29.627 1.00 97.75 95 ARG A O 1
ATOM 737 N N . ILE A 1 96 ? 39.145 -5.407 -29.629 1.00 97.50 96 ILE A N 1
ATOM 738 C CA . ILE A 1 96 ? 39.323 -5.109 -31.049 1.00 97.50 96 ILE A CA 1
ATOM 739 C C . ILE A 1 96 ? 40.121 -3.816 -31.201 1.00 97.50 96 ILE A C 1
ATOM 741 O O . ILE A 1 96 ? 39.741 -2.791 -30.633 1.00 97.50 96 ILE A O 1
ATOM 745 N N . HIS A 1 97 ? 41.172 -3.849 -32.020 1.00 95.31 97 HIS A N 1
ATOM 746 C CA . HIS A 1 97 ? 41.893 -2.660 -32.478 1.00 95.31 97 HIS A CA 1
ATOM 747 C C . HIS A 1 97 ? 41.995 -2.676 -34.005 1.00 95.31 97 HIS A C 1
ATOM 749 O O . HIS A 1 97 ? 42.551 -3.594 -34.604 1.00 95.31 97 HIS A O 1
ATOM 755 N N . THR A 1 98 ? 41.433 -1.654 -34.650 1.00 92.62 98 THR A N 1
ATOM 756 C CA . THR A 1 98 ? 41.468 -1.486 -36.111 1.00 92.62 98 THR A CA 1
ATOM 757 C C . THR A 1 98 ? 42.346 -0.305 -36.523 1.00 92.62 98 THR A C 1
ATOM 759 O O . THR A 1 98 ? 42.179 0.812 -36.032 1.00 92.62 98 THR A O 1
ATOM 762 N N . ALA A 1 99 ? 43.264 -0.543 -37.463 1.00 85.81 99 ALA A N 1
ATOM 763 C CA . ALA A 1 99 ? 44.105 0.500 -38.046 1.00 85.81 99 ALA A CA 1
ATOM 764 C C . ALA A 1 99 ? 43.322 1.371 -39.051 1.00 85.81 99 ALA A C 1
ATOM 766 O O . ALA A 1 99 ? 42.406 0.898 -39.732 1.00 85.81 99 ALA A O 1
ATOM 767 N N . ALA A 1 100 ? 43.701 2.646 -39.176 1.00 78.81 100 ALA A N 1
ATOM 768 C CA . ALA A 1 100 ? 42.974 3.633 -39.984 1.00 78.81 100 ALA A CA 1
ATOM 769 C C . ALA A 1 100 ? 42.939 3.296 -41.490 1.00 78.81 100 ALA A C 1
ATOM 771 O O . ALA A 1 100 ? 41.967 3.611 -42.179 1.00 78.81 100 ALA A O 1
ATOM 772 N N . ASP A 1 101 ? 43.973 2.629 -42.005 1.00 78.06 101 ASP A N 1
ATOM 773 C CA . ASP A 1 101 ? 44.081 2.211 -43.407 1.00 78.06 101 ASP A CA 1
ATOM 774 C C . ASP A 1 101 ? 43.131 1.054 -43.764 1.00 78.06 101 ASP A C 1
ATOM 776 O O . ASP A 1 101 ? 42.776 0.888 -44.932 1.00 78.06 101 ASP A O 1
ATOM 780 N N . LYS A 1 102 ? 42.681 0.278 -42.769 1.00 73.56 102 LYS A N 1
ATOM 781 C CA . LYS A 1 102 ? 41.772 -0.861 -42.965 1.00 73.56 102 LYS A CA 1
ATOM 782 C C . LYS A 1 102 ? 40.320 -0.462 -43.175 1.00 73.56 102 LYS A C 1
ATOM 784 O O . LYS A 1 102 ? 39.583 -1.225 -43.787 1.00 73.56 102 LYS A O 1
ATOM 789 N N . GLY A 1 103 ? 39.908 0.727 -42.739 1.00 77.19 103 GLY A N 1
ATOM 790 C CA . GLY A 1 103 ? 38.558 1.209 -43.032 1.00 77.19 103 GLY A CA 1
ATOM 791 C C . GLY A 1 103 ? 37.439 0.621 -42.171 1.00 77.19 103 GLY A C 1
ATOM 792 O O . GLY A 1 103 ? 36.287 0.813 -42.536 1.00 77.19 103 GLY A O 1
ATOM 793 N N . TYR A 1 104 ? 37.750 -0.111 -41.096 1.00 89.44 104 TYR A N 1
ATOM 794 C CA . TYR A 1 104 ? 36.753 -0.857 -40.325 1.00 89.44 104 TYR A CA 1
ATOM 795 C C . TYR A 1 104 ? 36.409 -0.202 -38.984 1.00 89.44 104 TYR A C 1
ATOM 797 O O . TYR A 1 104 ? 37.272 0.338 -38.294 1.00 89.44 104 TYR A O 1
ATOM 805 N N . ASN A 1 105 ? 35.140 -0.332 -38.606 1.00 94.81 105 ASN A N 1
ATOM 806 C CA . ASN A 1 105 ? 34.605 -0.064 -37.278 1.00 94.81 105 ASN A CA 1
ATOM 807 C C . ASN A 1 105 ? 34.603 -1.393 -36.499 1.00 94.81 105 ASN A C 1
ATOM 809 O O . ASN A 1 105 ? 34.070 -2.378 -37.027 1.00 94.81 105 ASN A O 1
ATOM 813 N N . PRO A 1 106 ? 35.152 -1.457 -35.272 1.00 96.94 106 PRO A N 1
ATOM 814 C CA . PRO A 1 106 ? 35.151 -2.664 -34.448 1.00 96.94 106 PRO A CA 1
ATOM 815 C C . PRO A 1 106 ? 33.776 -3.320 -34.294 1.00 96.94 106 PRO A C 1
ATOM 817 O O . PRO A 1 106 ? 33.655 -4.534 -34.468 1.00 96.94 106 PRO A O 1
ATOM 820 N N . LEU A 1 107 ? 32.745 -2.512 -34.037 1.00 97.81 107 LEU A N 1
ATOM 821 C CA . LEU A 1 107 ? 31.343 -2.908 -34.115 1.00 97.81 107 LEU A CA 1
ATOM 822 C C . LEU A 1 107 ? 30.604 -1.948 -35.049 1.00 97.81 107 LEU A C 1
ATOM 824 O O . LEU A 1 107 ? 30.554 -0.749 -34.785 1.00 97.81 107 LEU A O 1
ATOM 828 N N . TYR A 1 108 ? 30.026 -2.469 -36.131 1.00 97.31 108 TYR A N 1
ATOM 829 C CA . TYR A 1 108 ? 29.193 -1.704 -37.059 1.00 97.31 108 TYR A CA 1
ATOM 830 C C . TYR A 1 108 ? 27.750 -2.191 -37.044 1.00 97.31 108 TYR A C 1
ATOM 832 O O . TYR A 1 108 ? 27.493 -3.366 -37.306 1.00 97.31 108 TYR A O 1
ATOM 840 N N . ILE A 1 109 ? 26.814 -1.278 -36.790 1.00 97.12 109 ILE A N 1
ATOM 841 C CA . ILE A 1 109 ? 25.373 -1.530 -36.804 1.00 97.12 109 ILE A CA 1
ATOM 842 C C . ILE A 1 109 ? 24.793 -0.778 -38.002 1.00 97.12 109 ILE A C 1
ATOM 844 O O . ILE A 1 109 ? 24.821 0.447 -38.043 1.00 97.12 109 ILE A O 1
ATOM 848 N N . ALA A 1 110 ? 24.317 -1.493 -39.018 1.00 93.50 110 ALA A N 1
ATOM 849 C CA . ALA A 1 110 ? 23.813 -0.863 -40.235 1.00 93.50 110 ALA A CA 1
ATOM 850 C C . ALA A 1 110 ? 22.550 -0.015 -39.969 1.00 93.50 110 ALA A C 1
ATOM 852 O O . ALA A 1 110 ? 21.808 -0.288 -39.021 1.00 93.50 110 ALA A O 1
ATOM 853 N N . PRO A 1 111 ? 22.235 0.976 -40.824 1.00 91.38 111 PRO A N 1
ATOM 854 C CA . PRO A 1 111 ? 20.964 1.691 -40.741 1.00 91.38 111 PRO A CA 1
ATOM 855 C C . PRO A 1 111 ? 19.773 0.721 -40.699 1.00 91.38 111 PRO A C 1
ATOM 857 O O . PRO A 1 111 ? 19.722 -0.236 -41.475 1.00 91.38 111 PRO A O 1
ATOM 860 N N . LYS A 1 112 ? 18.794 0.992 -39.824 1.00 85.94 112 LYS A N 1
ATOM 861 C CA . LYS A 1 112 ? 17.615 0.153 -39.510 1.00 85.94 112 LYS A CA 1
ATOM 862 C C . LYS A 1 112 ? 17.892 -1.086 -38.657 1.00 85.94 112 LYS A C 1
ATOM 864 O O . LYS A 1 112 ? 16.928 -1.738 -38.258 1.00 85.94 112 LYS A O 1
ATOM 869 N N . ALA A 1 113 ? 19.151 -1.414 -38.368 1.00 91.88 113 ALA A N 1
ATOM 870 C CA . ALA A 1 113 ? 19.479 -2.496 -37.452 1.00 91.88 113 ALA A CA 1
ATOM 871 C C . ALA A 1 113 ? 19.249 -2.087 -35.996 1.00 91.88 113 ALA A C 1
ATOM 873 O O . ALA A 1 113 ? 19.421 -0.923 -35.626 1.00 91.88 113 ALA A O 1
ATOM 874 N N . LYS A 1 114 ? 18.853 -3.065 -35.177 1.00 93.88 114 LYS A N 1
ATOM 875 C CA . LYS A 1 114 ? 18.667 -2.901 -33.735 1.00 93.88 114 LYS A CA 1
ATOM 876 C C . LYS A 1 114 ? 19.504 -3.939 -33.004 1.00 93.88 114 LYS A C 1
ATOM 878 O O . LYS A 1 114 ? 19.418 -5.123 -33.331 1.00 93.88 114 LYS A O 1
ATOM 883 N N . VAL A 1 115 ? 20.307 -3.505 -32.043 1.00 96.69 115 VAL A N 1
ATOM 884 C CA . VAL A 1 115 ? 21.180 -4.389 -31.267 1.00 96.69 115 VAL A CA 1
ATOM 885 C C . VAL A 1 115 ? 20.961 -4.156 -29.783 1.00 96.69 115 VAL A C 1
ATOM 887 O O . VAL A 1 115 ? 21.112 -3.031 -29.315 1.00 96.69 115 VAL A O 1
ATOM 890 N N . SER A 1 116 ? 20.686 -5.233 -29.057 1.00 96.88 116 SER A N 1
ATOM 891 C CA . SER A 1 116 ? 20.782 -5.278 -27.599 1.00 96.88 116 SER A CA 1
ATOM 892 C C . SER A 1 116 ? 22.146 -5.863 -27.241 1.00 96.88 116 SER A C 1
ATOM 894 O O . SER A 1 116 ? 22.428 -7.033 -27.501 1.00 96.88 116 SER A O 1
ATOM 896 N N . LEU A 1 117 ? 23.028 -5.043 -26.684 1.00 97.94 117 LEU A N 1
ATOM 897 C CA . LEU A 1 117 ? 24.400 -5.395 -26.356 1.00 97.94 117 LEU A CA 1
ATOM 898 C C . LEU A 1 117 ? 24.540 -5.655 -24.856 1.00 97.94 117 LEU A C 1
ATOM 900 O O . LEU A 1 117 ? 24.511 -4.731 -24.050 1.00 97.94 117 LEU A O 1
ATOM 904 N N . THR A 1 118 ? 24.761 -6.909 -24.479 1.00 97.75 118 THR A N 1
ATOM 905 C CA . THR A 1 118 ? 25.126 -7.290 -23.113 1.00 97.75 118 THR A CA 1
ATOM 906 C C . THR A 1 118 ? 26.646 -7.347 -22.961 1.00 97.75 118 THR A C 1
ATOM 908 O O . THR A 1 118 ? 27.325 -8.098 -23.659 1.00 97.75 118 THR A O 1
ATOM 911 N N . LEU A 1 119 ? 27.192 -6.622 -21.993 1.00 97.62 119 LEU A N 1
ATOM 912 C CA . LEU A 1 119 ? 28.614 -6.611 -21.665 1.00 97.62 119 LEU A CA 1
ATOM 913 C C . LEU A 1 119 ? 28.922 -7.590 -20.528 1.00 97.62 119 LEU A C 1
ATOM 915 O O . LEU A 1 119 ? 28.322 -7.521 -19.452 1.00 97.62 119 LEU A O 1
ATOM 919 N N . LYS A 1 120 ? 29.912 -8.454 -20.742 1.00 95.00 120 LYS A N 1
ATOM 920 C CA . LYS A 1 120 ? 30.576 -9.282 -19.732 1.00 95.00 120 LYS A CA 1
ATOM 921 C C . LYS A 1 120 ? 32.082 -9.036 -19.770 1.00 95.00 120 LYS A C 1
ATOM 923 O O . LYS A 1 120 ? 32.662 -8.807 -20.832 1.00 95.00 120 LYS A O 1
ATOM 928 N N . GLY A 1 121 ? 32.709 -9.042 -18.595 1.00 92.25 121 GLY A N 1
ATOM 929 C CA . GLY A 1 121 ? 34.137 -8.756 -18.472 1.00 92.25 121 GLY A CA 1
ATOM 930 C C . GLY A 1 121 ? 34.516 -7.362 -18.990 1.00 92.25 121 GLY A C 1
ATOM 931 O O . GLY A 1 121 ? 33.700 -6.439 -19.010 1.00 92.25 121 GLY A O 1
ATOM 932 N N . THR A 1 122 ? 35.778 -7.194 -19.386 1.00 95.25 122 THR A N 1
ATOM 933 C CA . THR A 1 122 ? 36.286 -5.922 -19.928 1.00 95.25 122 THR A CA 1
ATOM 934 C C . THR A 1 122 ? 36.330 -5.955 -21.447 1.00 95.25 122 THR A C 1
ATOM 936 O O . THR A 1 122 ? 37.126 -6.705 -22.012 1.00 95.25 122 THR A O 1
ATOM 939 N N . ASN A 1 123 ? 35.544 -5.094 -22.097 1.00 98.00 123 ASN A N 1
ATOM 940 C CA . ASN A 1 123 ? 35.491 -4.998 -23.554 1.00 98.00 123 ASN A CA 1
ATOM 941 C C . ASN A 1 123 ? 36.174 -3.719 -24.048 1.00 98.00 123 ASN A C 1
ATOM 943 O O . ASN A 1 123 ? 35.987 -2.639 -23.486 1.00 98.00 123 ASN A O 1
ATOM 947 N N . VAL A 1 124 ? 36.975 -3.827 -25.104 1.00 98.06 124 VAL A N 1
ATOM 948 C CA . VAL A 1 124 ? 37.716 -2.715 -25.710 1.00 98.06 124 VAL A CA 1
ATOM 949 C C . VAL A 1 124 ? 37.454 -2.710 -27.206 1.00 98.06 124 VAL A C 1
ATOM 951 O O . VAL A 1 124 ? 37.793 -3.668 -27.892 1.00 98.06 124 VAL A O 1
ATOM 954 N N . LEU A 1 125 ? 36.862 -1.632 -27.709 1.00 97.75 125 LEU A N 1
ATOM 955 C CA . LEU A 1 125 ? 36.541 -1.432 -29.117 1.00 97.75 125 LEU A CA 1
ATOM 956 C C . LEU A 1 125 ? 37.235 -0.155 -29.591 1.00 97.75 125 LEU A C 1
ATOM 958 O O . LEU A 1 125 ? 36.730 0.951 -29.398 1.00 97.75 125 LEU A O 1
ATOM 962 N N . GLN A 1 126 ? 38.422 -0.313 -30.172 1.00 94.81 126 GLN A N 1
ATOM 963 C CA . GLN A 1 126 ? 39.285 0.786 -30.587 1.00 94.81 126 GLN A CA 1
ATOM 964 C C . GLN A 1 126 ? 39.453 0.841 -32.108 1.00 94.81 126 GLN A C 1
ATOM 966 O O . GLN A 1 126 ? 39.694 -0.167 -32.780 1.00 94.81 126 GLN A O 1
ATOM 971 N N . SER A 1 127 ? 39.393 2.048 -32.660 1.00 92.75 127 SER A N 1
ATOM 972 C CA . SER A 1 127 ? 39.731 2.310 -34.058 1.00 92.75 127 SER A CA 1
ATOM 973 C C . SER A 1 127 ? 40.613 3.541 -34.189 1.00 92.75 127 SER A C 1
ATOM 975 O O . SER A 1 127 ? 40.341 4.573 -33.585 1.00 92.75 127 SER A O 1
ATOM 977 N N . ASP A 1 128 ? 41.648 3.480 -35.020 1.00 90.31 128 ASP A N 1
ATOM 978 C CA . ASP A 1 128 ? 42.508 4.643 -35.272 1.00 90.31 128 ASP A CA 1
ATOM 979 C C . ASP A 1 128 ? 41.842 5.677 -36.199 1.00 90.31 128 ASP A C 1
ATOM 981 O O . ASP A 1 128 ? 42.288 6.824 -36.269 1.00 90.31 128 ASP A O 1
ATOM 985 N N . GLY A 1 129 ? 40.792 5.281 -36.931 1.00 86.38 129 GLY A N 1
ATOM 986 C CA . GLY A 1 129 ? 40.207 6.092 -38.003 1.00 86.38 129 GLY A CA 1
ATOM 987 C C . GLY A 1 129 ? 38.684 6.206 -38.013 1.00 86.38 129 GLY A C 1
ATOM 988 O O . GLY A 1 129 ? 38.180 7.186 -38.563 1.00 86.38 129 GLY A O 1
ATOM 989 N N . TYR A 1 130 ? 37.946 5.277 -37.402 1.00 91.69 130 TYR A N 1
ATOM 990 C CA . TYR A 1 130 ? 36.480 5.200 -37.504 1.00 91.69 130 TYR A CA 1
ATOM 991 C C . TYR A 1 130 ? 35.821 4.998 -36.140 1.00 91.69 130 TYR A C 1
ATOM 993 O O . TYR A 1 130 ? 36.500 5.025 -35.120 1.00 91.69 130 TYR A O 1
ATOM 1001 N N . ALA A 1 131 ? 34.498 4.859 -36.087 1.00 94.19 131 ALA A N 1
ATOM 1002 C CA . ALA A 1 131 ? 33.832 4.710 -34.801 1.00 94.19 131 ALA A CA 1
ATOM 1003 C C . ALA A 1 131 ? 34.211 3.386 -34.131 1.00 94.19 131 ALA A C 1
ATOM 1005 O O . ALA A 1 131 ? 34.275 2.353 -34.798 1.00 94.19 131 ALA A O 1
ATOM 1006 N N . GLY A 1 132 ? 34.436 3.410 -32.814 1.00 95.25 132 GLY A N 1
ATOM 1007 C CA . GLY A 1 132 ? 34.631 2.191 -32.022 1.00 95.25 132 GLY A CA 1
ATOM 1008 C C . GLY A 1 132 ? 33.362 1.336 -32.035 1.00 95.25 132 GLY A C 1
ATOM 1009 O O . GLY A 1 132 ? 33.407 0.134 -32.297 1.00 95.25 132 GLY A O 1
ATOM 1010 N N . VAL A 1 133 ? 32.218 1.994 -31.848 1.00 97.88 133 VAL A N 1
ATOM 1011 C CA . VAL A 1 133 ? 30.882 1.433 -32.055 1.00 97.88 133 VAL A CA 1
ATOM 1012 C C . VAL A 1 133 ? 30.105 2.351 -32.993 1.00 97.88 133 VAL A C 1
ATOM 1014 O O . VAL A 1 133 ? 29.664 3.431 -32.603 1.00 97.88 133 VAL A O 1
ATOM 1017 N N . ALA A 1 134 ? 29.942 1.933 -34.244 1.00 97.00 134 ALA A N 1
ATOM 1018 C CA . ALA A 1 134 ? 29.198 2.688 -35.238 1.00 97.00 134 ALA A CA 1
ATOM 1019 C C . ALA A 1 134 ? 27.687 2.449 -35.098 1.00 97.00 134 ALA A C 1
ATOM 1021 O O . ALA A 1 134 ? 27.199 1.348 -35.361 1.00 97.00 134 ALA A O 1
ATOM 1022 N N . VAL A 1 135 ? 26.970 3.516 -34.742 1.00 97.06 135 VAL A N 1
ATOM 1023 C CA . VAL A 1 135 ? 25.506 3.626 -34.670 1.00 97.06 135 VAL A CA 1
ATOM 1024 C C . VAL A 1 135 ? 25.068 4.798 -35.568 1.00 97.06 135 VAL A C 1
ATOM 1026 O O . VAL A 1 135 ? 24.807 5.900 -35.076 1.00 97.06 135 VAL A O 1
ATOM 1029 N N . PRO A 1 136 ? 25.072 4.618 -36.902 1.00 94.56 136 PRO A N 1
ATOM 1030 C CA . PRO A 1 136 ? 24.663 5.644 -37.853 1.00 94.56 136 PRO A CA 1
ATOM 1031 C C . PRO A 1 136 ? 23.162 5.960 -37.749 1.00 94.56 136 PRO A C 1
ATOM 1033 O O . PRO A 1 136 ? 22.412 5.301 -37.029 1.00 94.56 136 PRO A O 1
ATOM 1036 N N . GLU A 1 137 ? 22.711 6.968 -38.493 1.00 93.00 137 GLU A N 1
ATOM 1037 C CA . GLU A 1 137 ? 21.298 7.356 -38.567 1.00 93.00 137 GLU A CA 1
ATOM 1038 C C . GLU A 1 137 ? 20.365 6.149 -38.789 1.00 93.00 137 GLU A C 1
ATOM 1040 O O . GLU A 1 137 ? 20.635 5.272 -39.615 1.00 93.00 137 GLU A O 1
ATOM 1045 N N . ASN A 1 138 ? 19.240 6.117 -38.068 1.00 90.62 138 ASN A N 1
ATOM 1046 C CA . ASN A 1 138 ? 18.250 5.031 -38.072 1.00 90.62 138 ASN A CA 1
ATOM 1047 C C . ASN A 1 138 ? 18.729 3.674 -37.514 1.00 90.62 138 ASN A C 1
ATOM 1049 O O . ASN A 1 138 ? 17.977 2.700 -37.600 1.00 90.62 138 ASN A O 1
ATOM 1053 N N . ALA A 1 139 ? 19.941 3.569 -36.966 1.00 95.25 139 ALA A N 1
ATOM 1054 C CA . ALA A 1 139 ? 20.361 2.418 -36.167 1.00 95.25 139 ALA A CA 1
ATOM 1055 C C . ALA A 1 139 ? 19.981 2.598 -34.686 1.00 95.25 139 ALA A C 1
ATOM 1057 O O . ALA A 1 139 ? 19.866 3.725 -34.196 1.00 95.25 139 ALA A O 1
ATOM 1058 N N . PHE A 1 140 ? 19.805 1.481 -33.979 1.00 96.31 140 PHE A N 1
ATOM 1059 C CA . PHE A 1 140 ? 19.474 1.458 -32.553 1.00 96.31 140 PHE A CA 1
ATOM 1060 C C . PHE A 1 140 ? 20.428 0.533 -31.803 1.00 96.31 140 PHE A C 1
ATOM 1062 O O . PHE A 1 140 ? 20.639 -0.613 -32.211 1.00 96.31 140 PHE A O 1
ATOM 1069 N N . LEU A 1 141 ? 20.975 1.028 -30.699 1.00 98.06 141 LEU A N 1
ATOM 1070 C CA . LEU A 1 141 ? 21.837 0.274 -29.801 1.00 98.06 141 LEU A CA 1
ATOM 1071 C C . LEU A 1 141 ? 21.351 0.448 -28.365 1.00 98.06 141 LEU A C 1
ATOM 1073 O O . LEU A 1 141 ? 21.347 1.569 -27.869 1.00 98.06 141 LEU A O 1
ATOM 1077 N N . THR A 1 142 ? 21.038 -0.656 -27.699 1.00 98.06 142 THR A N 1
ATOM 1078 C CA . THR A 1 142 ? 20.820 -0.708 -26.249 1.00 98.06 142 THR A CA 1
ATOM 1079 C C . THR A 1 142 ? 22.015 -1.402 -25.604 1.00 98.06 142 THR A C 1
ATOM 1081 O O . THR A 1 142 ? 22.486 -2.413 -26.121 1.00 98.06 142 THR A O 1
ATOM 1084 N N . ILE A 1 143 ? 22.543 -0.865 -24.505 1.00 98.12 143 ILE A N 1
ATOM 1085 C CA . ILE A 1 143 ? 23.689 -1.419 -23.777 1.00 98.12 143 ILE A CA 1
ATOM 1086 C C . ILE A 1 143 ? 23.281 -1.751 -22.344 1.00 98.12 143 ILE A C 1
ATOM 1088 O O . ILE A 1 143 ? 22.836 -0.887 -21.588 1.00 98.12 143 ILE A O 1
ATOM 1092 N N . GLU A 1 144 ? 23.546 -2.991 -21.952 1.00 96.31 144 GLU A N 1
ATOM 1093 C CA . GLU A 1 144 ? 23.419 -3.485 -20.585 1.00 96.31 144 GLU A CA 1
ATOM 1094 C C . GLU A 1 144 ? 24.702 -4.196 -20.156 1.00 96.31 144 GLU A C 1
ATOM 1096 O O . GLU A 1 144 ? 25.418 -4.775 -20.970 1.00 96.31 144 GLU A O 1
ATOM 1101 N N . ALA A 1 145 ? 24.994 -4.218 -18.860 1.00 92.88 145 ALA A N 1
ATOM 1102 C CA . ALA A 1 145 ? 26.115 -4.958 -18.303 1.00 92.88 145 ALA A CA 1
ATOM 1103 C C . ALA A 1 145 ? 25.640 -6.060 -17.358 1.00 92.88 145 ALA A C 1
ATOM 1105 O O . ALA A 1 145 ? 24.848 -5.834 -16.445 1.00 92.88 145 ALA A O 1
ATOM 1106 N N . LYS A 1 146 ? 26.216 -7.255 -17.507 1.00 87.38 146 LYS A N 1
ATOM 1107 C CA . LYS A 1 146 ? 26.083 -8.353 -16.543 1.00 87.38 146 LYS A CA 1
ATOM 1108 C C . LYS A 1 146 ? 27.372 -8.486 -15.743 1.00 87.38 146 LYS A C 1
ATOM 1110 O O . LYS A 1 146 ? 28.466 -8.383 -16.291 1.00 87.38 146 LYS A O 1
ATOM 1115 N N . ALA A 1 147 ? 27.238 -8.717 -14.437 1.00 78.38 147 ALA A N 1
ATOM 1116 C CA . ALA A 1 147 ? 28.363 -8.938 -13.522 1.00 78.38 147 ALA A CA 1
ATOM 1117 C C . ALA A 1 147 ? 29.469 -7.855 -13.595 1.00 78.38 147 ALA A C 1
ATOM 1119 O O . ALA A 1 147 ?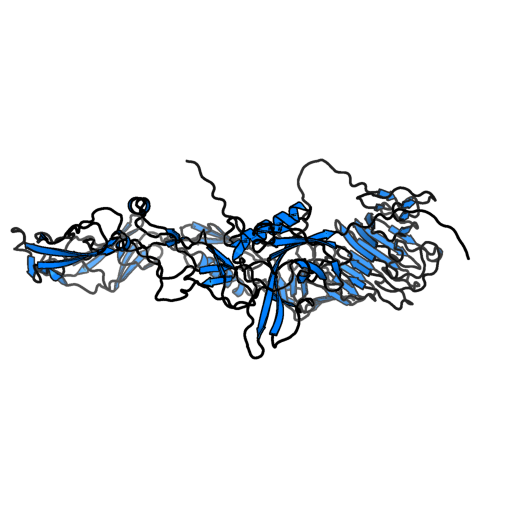 30.654 -8.160 -13.496 1.00 78.38 147 ALA A O 1
ATOM 1120 N N . GLY A 1 148 ? 29.088 -6.583 -13.776 1.00 75.94 148 GLY A N 1
ATOM 1121 C CA . GLY A 1 148 ? 30.031 -5.457 -13.779 1.00 75.94 148 GLY A CA 1
ATOM 1122 C C . GLY A 1 148 ? 30.780 -5.221 -15.096 1.00 75.94 148 GLY A C 1
ATOM 1123 O O . GLY A 1 148 ? 31.781 -4.496 -15.082 1.00 75.94 148 GLY A O 1
ATOM 1124 N N . GLY A 1 149 ? 30.299 -5.788 -16.211 1.00 89.88 149 GLY A N 1
ATOM 1125 C CA . GLY A 1 149 ? 30.861 -5.599 -17.551 1.00 89.88 149 GLY A CA 1
ATOM 1126 C C . GLY A 1 149 ? 31.166 -4.137 -17.912 1.00 89.88 149 GLY A C 1
ATOM 1127 O O . GLY A 1 149 ? 30.464 -3.210 -17.491 1.00 89.88 149 GLY A O 1
ATOM 1128 N N . THR A 1 150 ? 32.246 -3.929 -18.665 1.00 96.25 150 THR A N 1
ATOM 1129 C CA . THR A 1 150 ? 32.724 -2.601 -19.081 1.00 96.25 150 THR A CA 1
ATOM 1130 C C . THR A 1 150 ? 32.923 -2.525 -20.589 1.00 96.25 150 THR A C 1
ATOM 1132 O O . THR A 1 150 ? 33.138 -3.548 -21.251 1.00 96.25 150 THR A O 1
ATOM 1135 N N . LEU A 1 151 ? 32.861 -1.306 -21.128 1.00 98.06 151 LEU A N 1
ATOM 1136 C CA . LEU A 1 151 ? 33.145 -1.015 -22.530 1.00 98.06 151 LEU A CA 1
ATOM 1137 C C . LEU A 1 151 ? 34.037 0.221 -22.649 1.00 98.06 151 LEU A C 1
ATOM 1139 O O . LEU A 1 151 ? 33.688 1.299 -22.181 1.00 98.06 151 LEU A O 1
ATOM 1143 N N . ASN A 1 152 ? 35.162 0.066 -23.336 1.00 97.56 152 ASN A N 1
ATOM 1144 C CA . ASN A 1 152 ? 36.060 1.144 -23.726 1.00 97.56 152 ASN A CA 1
ATOM 1145 C C . ASN A 1 152 ? 35.957 1.344 -25.244 1.00 97.56 152 ASN A C 1
ATOM 1147 O O . ASN A 1 152 ? 36.576 0.594 -25.997 1.00 97.56 152 ASN A O 1
ATOM 1151 N N . ALA A 1 153 ? 35.178 2.327 -25.690 1.00 96.75 153 ALA A N 1
ATOM 1152 C CA . ALA A 1 153 ? 34.950 2.643 -27.099 1.00 96.75 153 ALA A CA 1
ATOM 1153 C C . ALA A 1 153 ? 35.784 3.860 -27.528 1.00 96.75 153 ALA A C 1
ATOM 1155 O O . ALA A 1 153 ? 35.405 5.016 -27.315 1.00 96.75 153 ALA A O 1
ATOM 1156 N N . TRP A 1 154 ? 36.943 3.602 -28.128 1.00 91.94 154 TRP A N 1
ATOM 1157 C CA . TRP A 1 154 ? 37.934 4.636 -28.421 1.00 91.94 154 TRP A CA 1
ATOM 1158 C C . TRP A 1 154 ? 38.105 4.874 -29.910 1.00 91.94 154 TRP A C 1
ATOM 1160 O O . TRP A 1 154 ? 38.158 3.934 -30.705 1.00 91.94 154 TRP A O 1
ATOM 1170 N N . VAL A 1 155 ? 38.272 6.145 -30.266 1.00 88.62 155 VAL A N 1
ATOM 1171 C CA . VAL A 1 155 ? 38.683 6.544 -31.605 1.00 88.62 155 VAL A CA 1
ATOM 1172 C C . VAL A 1 155 ? 39.967 7.376 -31.563 1.00 88.62 155 VAL A C 1
ATOM 1174 O O . VAL A 1 155 ? 40.166 8.203 -30.672 1.00 88.62 155 VAL A O 1
ATOM 1177 N N . GLY A 1 156 ? 40.866 7.131 -32.518 1.00 81.69 156 GLY A N 1
ATOM 1178 C CA . GLY A 1 156 ? 42.129 7.847 -32.666 1.00 81.69 156 GLY A CA 1
ATOM 1179 C C . GLY A 1 156 ? 41.942 9.352 -32.884 1.00 81.69 156 GLY A C 1
ATOM 1180 O O . GLY A 1 156 ? 41.000 9.796 -33.539 1.00 81.69 156 GLY A O 1
ATOM 1181 N N . ALA A 1 157 ? 42.889 10.146 -32.374 1.00 67.25 157 ALA A N 1
ATOM 1182 C CA . ALA A 1 157 ? 42.813 11.612 -32.316 1.00 67.25 157 ALA A CA 1
ATOM 1183 C C . ALA A 1 157 ? 42.675 12.330 -33.677 1.00 67.25 157 ALA A C 1
ATOM 1185 O O . ALA A 1 157 ? 42.333 13.508 -33.712 1.00 67.25 157 ALA A O 1
ATOM 1186 N N . SER A 1 158 ? 42.946 11.652 -34.796 1.00 66.81 158 SER A N 1
ATOM 1187 C CA . SER A 1 158 ? 42.776 12.194 -36.151 1.00 66.81 158 SER A CA 1
ATOM 1188 C C . SER A 1 158 ? 41.441 11.830 -36.812 1.00 66.81 158 SER A C 1
ATOM 1190 O O . SER A 1 158 ? 41.227 12.191 -37.970 1.00 66.81 158 SER A O 1
ATOM 1192 N N . SER A 1 159 ? 40.554 11.091 -36.138 1.00 75.25 159 SER A N 1
ATOM 1193 C CA . SER A 1 159 ? 39.267 10.702 -36.716 1.00 75.25 159 SER A CA 1
ATOM 1194 C C . SER A 1 159 ? 38.223 11.807 -36.604 1.00 75.25 159 SER A C 1
ATOM 1196 O O . SER A 1 159 ? 38.198 12.588 -35.657 1.00 75.25 159 SER A O 1
ATOM 1198 N N . SER A 1 160 ? 37.313 11.825 -37.574 1.00 82.12 160 SER A N 1
ATOM 1199 C CA . SER A 1 160 ? 36.086 12.615 -37.507 1.00 82.12 160 SER A CA 1
ATOM 1200 C C . SER A 1 160 ? 34.894 11.831 -36.938 1.00 82.12 160 SER A C 1
ATOM 1202 O O . SER A 1 160 ? 33.835 12.423 -36.765 1.00 82.12 160 SER A O 1
ATOM 1204 N N . SER A 1 161 ? 35.022 10.523 -36.681 1.00 89.31 161 SER A N 1
ATOM 1205 C CA . SER A 1 161 ? 33.928 9.652 -36.207 1.00 89.31 161 SER A CA 1
ATOM 1206 C C . SER A 1 161 ? 33.706 9.765 -34.697 1.00 89.31 161 SER A C 1
ATOM 1208 O O . SER A 1 161 ? 34.576 10.247 -33.973 1.00 89.31 161 SER A O 1
ATOM 1210 N N . ALA A 1 162 ? 32.555 9.297 -34.211 1.00 91.88 162 ALA A N 1
ATOM 1211 C CA . ALA A 1 162 ? 32.290 9.217 -32.776 1.00 91.88 162 ALA A CA 1
ATOM 1212 C C . ALA A 1 162 ? 32.934 7.975 -32.139 1.00 91.88 162 ALA A C 1
ATOM 1214 O O . ALA A 1 162 ? 33.134 6.970 -32.811 1.00 91.88 162 ALA A O 1
ATOM 1215 N N . GLY A 1 163 ? 33.212 8.000 -30.833 1.00 94.75 163 GLY A N 1
ATOM 1216 C CA . GLY A 1 163 ? 33.572 6.774 -30.106 1.00 94.75 163 GLY A CA 1
ATOM 1217 C C . GLY A 1 163 ? 32.430 5.750 -30.151 1.00 94.75 163 GLY A C 1
ATOM 1218 O O . GLY A 1 163 ? 32.632 4.609 -30.570 1.00 94.75 163 GLY A O 1
ATOM 1219 N N . ILE A 1 164 ? 31.223 6.203 -29.793 1.00 97.62 164 ILE A N 1
ATOM 1220 C CA . ILE A 1 164 ? 29.948 5.491 -29.957 1.00 97.62 164 ILE A CA 1
ATOM 1221 C C . ILE A 1 164 ? 28.984 6.413 -30.712 1.00 97.62 164 ILE A C 1
ATOM 1223 O O . ILE A 1 164 ? 28.624 7.479 -30.210 1.00 97.62 164 ILE A O 1
ATOM 1227 N N . GLY A 1 165 ? 28.564 6.021 -31.913 1.00 96.31 165 GLY A N 1
ATOM 1228 C CA . GLY A 1 165 ? 27.624 6.803 -32.718 1.00 96.31 165 GLY A CA 1
ATOM 1229 C C . GLY A 1 165 ? 28.019 6.908 -34.186 1.00 96.31 165 GLY A C 1
ATOM 1230 O O . GLY A 1 165 ? 28.368 5.912 -34.814 1.00 96.31 165 GLY A O 1
ATOM 1231 N N . GLY A 1 166 ? 27.935 8.105 -34.760 1.00 95.38 166 GLY A N 1
ATOM 1232 C CA . GLY A 1 166 ? 28.103 8.315 -36.198 1.00 95.38 166 GLY A CA 1
ATOM 1233 C C . GLY A 1 166 ? 29.491 7.935 -36.733 1.00 95.38 166 GLY A C 1
ATOM 1234 O O . GLY A 1 166 ? 30.521 8.229 -36.120 1.00 95.38 166 GLY A O 1
ATOM 1235 N N . THR A 1 167 ? 29.517 7.330 -37.924 1.00 93.19 167 THR A N 1
ATOM 1236 C CA . THR A 1 167 ? 30.739 6.951 -38.656 1.00 93.19 167 THR A CA 1
ATOM 1237 C C . THR A 1 167 ? 30.680 7.408 -40.114 1.00 93.19 167 THR A C 1
ATOM 1239 O O . THR A 1 167 ? 29.610 7.691 -40.642 1.00 93.19 167 THR A O 1
ATOM 1242 N N . PHE A 1 168 ? 31.835 7.453 -40.777 1.00 88.88 168 PHE A N 1
ATOM 1243 C CA . PHE A 1 168 ? 31.988 7.897 -42.169 1.00 88.88 168 PHE A CA 1
ATOM 1244 C C . PHE A 1 168 ? 32.065 6.753 -43.166 1.00 88.88 168 PHE A C 1
ATOM 1246 O O . PHE A 1 168 ? 31.997 6.986 -44.372 1.00 88.88 168 PHE A O 1
ATOM 1253 N N . LYS A 1 169 ? 32.261 5.528 -42.683 1.00 89.06 169 LYS A N 1
ATOM 1254 C CA . LYS A 1 169 ? 32.503 4.374 -43.536 1.00 89.06 169 LYS A CA 1
ATOM 1255 C C . LYS A 1 169 ? 31.843 3.143 -42.949 1.00 89.06 169 LYS A C 1
ATOM 1257 O O . LYS A 1 169 ? 31.917 2.928 -41.739 1.00 89.06 169 LYS A O 1
ATOM 1262 N N . ASP A 1 170 ? 31.196 2.356 -43.797 1.00 91.44 170 ASP A N 1
ATOM 1263 C CA . ASP A 1 170 ? 30.712 1.036 -43.409 1.00 91.44 170 ASP A CA 1
ATOM 1264 C C . ASP A 1 170 ? 31.846 -0.002 -43.432 1.00 91.44 170 ASP A C 1
ATOM 1266 O O . ASP A 1 170 ? 32.930 0.222 -43.979 1.00 91.44 170 ASP A O 1
ATOM 1270 N N . ASN A 1 171 ? 31.589 -1.176 -42.855 1.00 92.12 171 ASN A N 1
ATOM 1271 C CA . ASN A 1 171 ? 32.559 -2.272 -42.872 1.00 92.12 171 ASN A CA 1
ATOM 1272 C C . ASN A 1 171 ? 32.669 -2.983 -44.237 1.00 92.12 171 ASN A C 1
ATOM 1274 O O . ASN A 1 171 ? 33.434 -3.935 -44.358 1.00 92.12 171 ASN A O 1
ATOM 1278 N N . GLN A 1 172 ? 31.943 -2.541 -45.268 1.00 86.81 172 GLN A N 1
ATOM 1279 C CA . GLN A 1 172 ? 32.103 -3.013 -46.651 1.00 86.81 172 GLN A CA 1
ATOM 1280 C C . GLN A 1 172 ? 33.044 -2.112 -47.461 1.00 86.81 172 GLN A C 1
ATOM 1282 O O . GLN A 1 172 ? 33.417 -2.442 -48.587 1.00 86.81 172 GLN A O 1
ATOM 1287 N N . GLY A 1 173 ? 33.468 -0.991 -46.882 1.00 84.88 173 GLY A N 1
ATOM 1288 C CA . GLY A 1 173 ? 34.384 -0.058 -47.504 1.00 84.88 173 GLY A CA 1
ATOM 1289 C C . GLY A 1 173 ? 33.706 1.146 -48.165 1.00 84.88 173 GLY A C 1
ATOM 1290 O O . GLY A 1 173 ? 34.413 1.962 -48.765 1.00 84.88 173 GLY A O 1
ATOM 1291 N N . ASN A 1 174 ? 32.383 1.280 -48.062 1.00 89.00 174 ASN A N 1
ATOM 1292 C CA . ASN A 1 174 ? 31.617 2.365 -48.668 1.00 89.00 174 ASN A CA 1
ATOM 1293 C C . ASN A 1 174 ? 31.575 3.588 -47.752 1.00 89.00 174 ASN A C 1
ATOM 1295 O O . ASN A 1 174 ? 31.478 3.468 -46.531 1.00 89.00 174 ASN A O 1
ATOM 1299 N N . ASN A 1 175 ? 31.598 4.777 -48.354 1.00 88.56 175 ASN A N 1
ATOM 1300 C CA . ASN A 1 175 ? 31.394 6.019 -47.616 1.00 88.56 175 ASN A CA 1
ATOM 1301 C C . ASN A 1 175 ? 29.924 6.150 -47.202 1.00 88.56 175 ASN A C 1
ATOM 1303 O O . ASN A 1 175 ? 29.026 5.947 -48.021 1.00 88.56 175 ASN A O 1
ATOM 1307 N N . MET A 1 176 ? 29.696 6.539 -45.953 1.00 87.38 176 MET A N 1
ATOM 1308 C CA . MET A 1 176 ? 28.380 6.924 -45.452 1.00 87.38 176 MET A CA 1
ATOM 1309 C C . MET A 1 176 ? 27.996 8.296 -46.021 1.00 87.38 176 MET A C 1
ATOM 1311 O O . MET A 1 176 ? 28.858 9.150 -46.235 1.00 87.38 176 MET A O 1
ATOM 1315 N N . GLU A 1 177 ? 26.702 8.517 -46.261 1.00 85.00 177 GLU A N 1
ATOM 1316 C CA . GLU A 1 177 ? 26.180 9.795 -46.774 1.00 85.00 177 GLU A CA 1
ATOM 1317 C C . GLU A 1 177 ? 26.465 10.960 -45.816 1.00 85.00 177 GLU A C 1
ATOM 1319 O O . GLU A 1 177 ? 26.808 12.066 -46.232 1.00 85.00 177 GLU A O 1
ATOM 1324 N N . ASN A 1 178 ? 26.351 10.687 -44.520 1.00 87.31 178 ASN A N 1
ATOM 1325 C CA . ASN A 1 178 ? 26.610 11.614 -43.436 1.00 87.31 178 ASN A CA 1
ATOM 1326 C C . ASN A 1 178 ? 27.200 10.844 -42.238 1.00 87.31 178 ASN A C 1
ATOM 1328 O O . ASN A 1 178 ? 27.216 9.614 -42.223 1.00 87.31 178 ASN A O 1
ATOM 1332 N N . ALA A 1 179 ? 27.679 11.576 -41.231 1.00 91.50 179 ALA A N 1
ATOM 1333 C CA . ALA A 1 179 ? 28.146 11.005 -39.967 1.00 91.50 179 ALA A CA 1
ATOM 1334 C C . ALA A 1 179 ? 27.132 11.240 -38.834 1.00 91.50 179 ALA A C 1
ATOM 1336 O O . ALA A 1 179 ? 27.522 11.532 -37.699 1.00 91.50 179 ALA A O 1
ATOM 1337 N N . ASN A 1 180 ? 25.834 11.187 -39.150 1.00 95.31 180 ASN A N 1
ATOM 1338 C CA . ASN A 1 180 ? 24.762 11.315 -38.166 1.00 95.31 180 ASN A CA 1
ATOM 1339 C C . ASN A 1 180 ? 24.739 10.103 -37.232 1.00 95.31 180 ASN A C 1
ATOM 1341 O O . ASN A 1 180 ? 25.249 9.028 -37.560 1.00 95.31 180 ASN A O 1
ATOM 1345 N N . CYS A 1 181 ? 24.136 10.289 -36.064 1.00 96.12 181 CYS A N 1
ATOM 1346 C CA . CYS A 1 181 ? 23.980 9.245 -35.061 1.00 96.12 181 CYS A CA 1
ATOM 1347 C C . CYS A 1 181 ? 22.523 8.795 -34.959 1.00 96.12 181 CYS A C 1
ATOM 1349 O O . CYS A 1 181 ? 21.608 9.613 -35.051 1.00 96.12 181 CYS A O 1
ATOM 1351 N N . GLY A 1 182 ? 22.325 7.498 -34.744 1.00 95.62 182 GLY A N 1
ATOM 1352 C CA . GLY A 1 182 ? 21.038 6.915 -34.381 1.00 95.62 182 GLY A CA 1
ATOM 1353 C C . GLY A 1 182 ? 20.724 7.057 -32.888 1.00 95.62 182 GLY A C 1
ATOM 1354 O O . GLY A 1 182 ? 21.173 7.995 -32.221 1.00 95.62 182 GLY A O 1
ATOM 1355 N N . THR A 1 183 ? 19.958 6.106 -32.359 1.00 97.19 183 THR A N 1
ATOM 1356 C CA . THR A 1 183 ? 19.584 6.062 -30.939 1.00 97.19 183 THR A CA 1
ATOM 1357 C C . THR A 1 183 ? 20.523 5.142 -30.172 1.00 97.19 183 THR A C 1
ATOM 1359 O O . THR A 1 183 ? 20.731 3.989 -30.557 1.00 97.19 183 THR A O 1
ATOM 1362 N N . ILE A 1 184 ? 21.065 5.658 -29.073 1.00 98.56 184 ILE A N 1
ATOM 1363 C CA . ILE A 1 184 ? 21.918 4.932 -28.139 1.00 98.56 184 ILE A CA 1
ATOM 1364 C C . ILE A 1 184 ? 21.234 4.961 -26.775 1.00 98.56 184 ILE A C 1
ATOM 1366 O O . ILE A 1 184 ? 20.983 6.027 -26.222 1.00 98.56 184 ILE A O 1
ATOM 1370 N N . GLU A 1 185 ? 20.960 3.795 -26.221 1.00 98.25 185 GLU A N 1
ATOM 1371 C CA . GLU A 1 185 ? 20.380 3.615 -24.898 1.00 98.25 185 GLU A CA 1
ATOM 1372 C C . GLU A 1 185 ? 21.386 2.867 -24.022 1.00 98.25 185 GLU A C 1
ATOM 1374 O O . GLU A 1 185 ? 21.914 1.830 -24.422 1.00 98.25 185 GLU A O 1
ATOM 1379 N N . ILE A 1 186 ? 21.719 3.412 -22.853 1.00 97.88 186 ILE A N 1
ATOM 1380 C CA . ILE A 1 186 ? 22.706 2.816 -21.944 1.00 97.88 186 ILE A CA 1
ATOM 1381 C C . ILE A 1 186 ? 22.051 2.635 -20.579 1.00 97.88 186 ILE A C 1
ATOM 1383 O O . ILE A 1 186 ? 21.965 3.580 -19.796 1.00 97.88 186 ILE A O 1
ATOM 1387 N N . ASN A 1 187 ? 21.633 1.405 -20.286 1.00 95.69 187 ASN A N 1
ATOM 1388 C CA . ASN A 1 187 ? 20.863 1.082 -19.084 1.00 95.69 187 ASN A CA 1
ATOM 1389 C C . ASN A 1 187 ? 21.768 0.656 -17.924 1.00 95.69 187 ASN A C 1
ATOM 1391 O O . ASN A 1 187 ? 21.469 0.924 -16.764 1.00 95.69 187 ASN A O 1
ATOM 1395 N N . SER A 1 188 ? 22.930 0.053 -18.194 1.00 95.12 188 SER A N 1
ATOM 1396 C CA . SER A 1 188 ? 23.897 -0.294 -17.143 1.00 95.12 188 SER A CA 1
ATOM 1397 C C . SER A 1 188 ? 25.326 -0.475 -17.669 1.00 95.12 188 SER A C 1
ATOM 1399 O O . SER A 1 188 ? 25.571 -0.543 -18.871 1.00 95.12 188 SER A O 1
ATOM 1401 N N . GLY A 1 189 ? 26.293 -0.553 -16.748 1.00 93.25 189 GLY A N 1
ATOM 1402 C CA . GLY A 1 189 ? 27.711 -0.768 -17.058 1.00 93.25 189 GLY A CA 1
ATOM 1403 C C . GLY A 1 189 ? 28.588 0.463 -16.857 1.00 93.25 189 GLY A C 1
ATOM 1404 O O . GLY A 1 189 ? 28.100 1.548 -16.554 1.00 93.25 189 GLY A O 1
ATOM 1405 N N . VAL A 1 190 ? 29.903 0.268 -17.000 1.00 95.88 190 VAL A N 1
ATOM 1406 C CA . VAL A 1 190 ? 30.886 1.365 -17.015 1.00 95.88 190 VAL A CA 1
ATOM 1407 C C . VAL A 1 190 ? 31.401 1.531 -18.429 1.00 95.88 190 VAL A C 1
ATOM 1409 O O . VAL A 1 190 ? 32.053 0.629 -18.965 1.00 95.88 190 VAL A O 1
ATOM 1412 N N . ILE A 1 191 ? 31.080 2.674 -19.020 1.00 97.12 191 ILE A N 1
ATOM 1413 C CA . ILE A 1 191 ? 31.336 2.968 -20.424 1.00 97.12 191 ILE A CA 1
ATOM 1414 C C . ILE A 1 191 ? 32.315 4.130 -20.497 1.00 97.12 191 ILE A C 1
ATOM 1416 O O . ILE A 1 191 ? 32.007 5.218 -20.026 1.00 97.12 191 ILE A O 1
ATOM 1420 N N . ASN A 1 192 ? 33.475 3.912 -21.107 1.00 97.12 192 ASN A N 1
ATOM 1421 C CA . ASN A 1 192 ? 34.408 4.978 -21.448 1.00 97.12 192 ASN A CA 1
ATOM 1422 C C . ASN A 1 192 ? 34.388 5.169 -22.961 1.00 97.12 192 ASN A C 1
ATOM 1424 O O . ASN A 1 192 ? 34.646 4.217 -23.701 1.00 97.12 192 ASN A O 1
ATOM 1428 N N . ALA A 1 193 ? 34.104 6.379 -23.426 1.00 96.56 193 ALA A N 1
ATOM 1429 C CA . ALA A 1 193 ? 34.037 6.689 -24.846 1.00 96.56 193 ALA A CA 1
ATOM 1430 C C . ALA A 1 193 ? 34.816 7.963 -25.180 1.00 96.56 193 ALA A C 1
ATOM 1432 O O . ALA A 1 193 ? 34.764 8.952 -24.453 1.00 96.56 193 ALA A O 1
ATOM 1433 N N . SER A 1 194 ? 35.499 7.998 -26.326 1.00 94.38 194 SER A N 1
ATOM 1434 C CA . SER A 1 194 ? 36.108 9.259 -26.789 1.00 94.38 194 SER A CA 1
ATOM 1435 C C . SER A 1 194 ? 35.046 10.334 -27.047 1.00 94.38 194 SER A C 1
ATOM 1437 O O . SER A 1 194 ? 35.245 11.505 -26.730 1.00 94.38 194 SER A O 1
ATOM 1439 N N . SER A 1 195 ? 33.899 9.924 -27.590 1.00 95.25 195 SER A N 1
ATOM 1440 C CA . SER A 1 195 ? 32.715 10.761 -27.762 1.00 95.25 195 SER A CA 1
ATOM 1441 C C . SER A 1 195 ? 31.459 9.912 -27.960 1.00 95.25 195 SER A C 1
ATOM 1443 O O . SER A 1 195 ? 31.556 8.761 -28.396 1.00 95.25 195 SER A O 1
ATOM 1445 N N . ILE A 1 196 ? 30.289 10.482 -27.659 1.00 97.44 196 ILE A N 1
ATOM 1446 C CA . ILE A 1 196 ? 28.975 9.874 -27.914 1.00 97.44 196 ILE A CA 1
ATOM 1447 C C . ILE A 1 196 ? 28.120 10.821 -28.765 1.00 97.44 196 ILE A C 1
ATOM 1449 O O . ILE A 1 196 ? 27.949 11.998 -28.427 1.00 97.44 196 ILE A O 1
ATOM 1453 N N . GLY A 1 197 ? 27.574 10.311 -29.868 1.00 95.88 197 GLY A N 1
ATOM 1454 C CA . GLY A 1 197 ? 26.712 11.061 -30.786 1.00 95.88 197 GLY A CA 1
ATOM 1455 C C . GLY A 1 197 ? 27.266 11.123 -32.205 1.00 95.88 197 GLY A C 1
ATOM 1456 O O . GLY A 1 197 ? 27.787 10.141 -32.727 1.00 95.88 197 GLY A O 1
ATOM 1457 N N . LYS A 1 198 ? 27.116 12.261 -32.881 1.00 94.00 198 LYS A N 1
ATOM 1458 C CA . LYS A 1 198 ? 27.512 12.406 -34.290 1.00 94.00 198 LYS A CA 1
ATOM 1459 C C . LYS A 1 198 ? 29.022 12.550 -34.491 1.00 94.00 198 LYS A C 1
ATOM 1461 O O . LYS A 1 198 ? 29.736 13.028 -33.611 1.00 94.00 198 LYS A O 1
ATOM 1466 N N . GLY A 1 199 ? 29.481 12.217 -35.696 1.00 89.50 199 GLY A N 1
ATOM 1467 C CA . GLY A 1 199 ? 30.807 12.601 -36.181 1.00 89.50 199 GLY A CA 1
ATOM 1468 C C . GLY A 1 199 ? 30.869 14.066 -36.639 1.00 89.50 199 GLY A C 1
ATOM 1469 O O . GLY A 1 199 ? 29.846 14.743 -36.768 1.00 89.50 199 GLY A O 1
ATOM 1470 N N . SER A 1 200 ? 32.071 14.564 -36.937 1.00 84.44 200 SER A N 1
ATOM 1471 C CA . SER A 1 200 ? 32.365 15.985 -37.194 1.00 84.44 200 SER A CA 1
ATOM 1472 C C . SER A 1 200 ? 31.569 16.626 -38.338 1.00 84.44 200 SER A C 1
ATOM 1474 O O . SER A 1 200 ? 31.373 17.838 -38.327 1.00 84.44 200 SER A O 1
ATOM 1476 N N . THR A 1 201 ? 31.104 15.849 -39.322 1.00 77.94 201 THR A N 1
ATOM 1477 C CA . THR A 1 201 ? 30.287 16.348 -40.449 1.00 77.94 201 THR A CA 1
ATOM 1478 C C . THR A 1 201 ? 28.808 15.984 -40.332 1.00 77.94 201 THR A C 1
ATOM 1480 O O . THR A 1 201 ? 28.043 16.280 -41.247 1.00 77.94 201 THR A O 1
ATOM 1483 N N . GLY A 1 202 ? 28.393 15.316 -39.252 1.00 84.06 202 GLY A N 1
ATOM 1484 C CA . GLY A 1 202 ? 26.989 15.005 -39.019 1.00 84.06 202 GLY A CA 1
ATOM 1485 C C . GLY A 1 202 ? 26.185 16.281 -38.767 1.00 84.06 202 GLY A C 1
ATOM 1486 O O . GLY A 1 202 ? 26.652 17.222 -38.113 1.00 84.06 202 GLY A O 1
ATOM 1487 N N . THR A 1 203 ? 24.957 16.320 -39.260 1.00 87.44 203 THR A N 1
ATOM 1488 C CA . THR A 1 203 ? 23.984 17.377 -38.965 1.00 87.44 203 THR A CA 1
ATOM 1489 C C . THR A 1 203 ? 23.057 16.971 -37.827 1.00 87.44 203 THR A C 1
ATOM 1491 O O . THR A 1 203 ? 22.674 17.831 -37.038 1.00 87.44 203 THR A O 1
ATOM 1494 N N . GLU A 1 204 ? 22.781 15.674 -37.679 1.00 88.88 204 GLU A N 1
ATOM 1495 C CA . GLU A 1 204 ? 21.894 15.124 -36.654 1.00 88.88 204 GLU A CA 1
ATOM 1496 C C . GLU A 1 204 ? 22.680 14.379 -35.578 1.00 88.88 204 GLU A C 1
ATOM 1498 O O . GLU A 1 204 ? 23.446 13.455 -35.854 1.00 88.88 204 GLU A O 1
ATOM 1503 N N . SER A 1 205 ? 22.490 14.806 -34.332 1.00 91.62 205 SER A N 1
ATOM 1504 C CA . SER A 1 205 ? 23.238 14.306 -33.181 1.00 91.62 205 SER A CA 1
ATOM 1505 C C . SER A 1 205 ? 22.772 12.950 -32.647 1.00 91.62 205 SER A C 1
ATOM 1507 O O . SER A 1 205 ? 23.491 12.361 -31.842 1.00 91.62 205 SER A O 1
ATOM 1509 N N . GLY A 1 206 ? 21.598 12.469 -33.062 1.00 94.31 206 GLY A N 1
ATOM 1510 C CA . GLY A 1 206 ? 20.958 11.295 -32.467 1.00 94.31 206 GLY A CA 1
ATOM 1511 C C . GLY A 1 206 ? 20.505 11.519 -31.020 1.00 94.31 206 GLY A C 1
ATOM 1512 O O . GLY A 1 206 ? 20.508 12.649 -30.512 1.00 94.31 206 GLY A O 1
ATOM 1513 N N . THR A 1 207 ? 20.146 10.424 -30.351 1.00 97.56 207 THR A N 1
ATOM 1514 C CA . THR A 1 207 ? 19.619 10.421 -28.976 1.00 97.56 207 THR A CA 1
ATOM 1515 C C . THR A 1 207 ? 20.481 9.551 -28.071 1.00 97.56 207 THR A C 1
ATOM 1517 O O . THR A 1 207 ? 20.898 8.466 -28.472 1.00 97.56 207 THR A O 1
ATOM 1520 N N . LEU A 1 208 ? 20.716 10.030 -26.849 1.00 98.25 208 LEU A N 1
ATOM 1521 C CA . LEU A 1 208 ? 21.242 9.259 -25.731 1.00 98.25 208 LEU A CA 1
ATOM 1522 C C . LEU A 1 208 ? 20.135 9.104 -24.680 1.00 98.25 208 LEU A C 1
ATOM 1524 O O . LEU A 1 208 ? 19.626 10.109 -24.175 1.00 98.25 208 LEU A O 1
ATOM 1528 N N . ALA A 1 209 ? 19.778 7.860 -24.372 1.00 97.88 209 ALA A N 1
ATOM 1529 C CA . ALA A 1 209 ? 18.691 7.497 -23.468 1.00 97.88 209 ALA A CA 1
ATOM 1530 C C . ALA A 1 209 ? 19.139 6.523 -22.366 1.00 97.88 209 ALA A C 1
ATOM 1532 O O . ALA A 1 209 ? 20.207 5.907 -22.464 1.00 97.88 209 ALA A O 1
ATOM 1533 N N . SER A 1 210 ? 18.321 6.400 -21.325 1.00 97.00 210 SER A N 1
ATOM 1534 C CA . SER A 1 210 ? 18.414 5.350 -20.308 1.00 97.00 210 SER A CA 1
ATOM 1535 C C . SER A 1 210 ? 17.032 5.029 -19.738 1.00 97.00 210 SER A C 1
ATOM 1537 O O . SER A 1 210 ? 16.119 5.849 -19.829 1.00 97.00 210 SER A O 1
ATOM 1539 N N . GLU A 1 211 ? 16.878 3.848 -19.146 1.00 93.44 211 GLU A N 1
ATOM 1540 C CA . GLU A 1 211 ? 15.698 3.482 -18.355 1.00 93.44 211 GLU A CA 1
ATOM 1541 C C . GLU A 1 211 ? 15.597 4.279 -17.039 1.00 93.44 211 GLU A C 1
ATOM 1543 O O . GLU A 1 211 ? 16.577 4.846 -16.543 1.00 93.44 211 GLU A O 1
ATOM 1548 N N . ASP A 1 212 ? 14.401 4.297 -16.441 1.00 90.19 212 ASP A N 1
ATOM 1549 C CA . ASP A 1 212 ? 14.106 5.033 -15.202 1.00 90.19 212 ASP A CA 1
ATOM 1550 C C . ASP A 1 212 ? 14.947 4.558 -13.997 1.00 90.19 212 ASP A C 1
ATOM 1552 O O . ASP A 1 212 ? 15.276 5.352 -13.111 1.00 90.19 212 ASP A O 1
ATOM 1556 N N . ASP A 1 213 ? 15.338 3.284 -13.964 1.00 87.31 213 ASP A N 1
ATOM 1557 C CA . ASP A 1 213 ? 16.197 2.660 -12.949 1.00 87.31 213 ASP A CA 1
ATOM 1558 C C . ASP A 1 213 ? 17.616 2.357 -13.464 1.00 87.31 213 ASP A C 1
ATOM 1560 O O . ASP A 1 213 ? 18.385 1.642 -12.814 1.00 87.31 213 ASP A O 1
ATOM 1564 N N . GLY A 1 214 ? 17.995 2.956 -14.598 1.00 87.75 214 GLY A N 1
ATOM 1565 C CA . GLY A 1 214 ? 19.295 2.765 -15.228 1.00 87.75 214 GLY A CA 1
ATOM 1566 C C . GLY A 1 214 ? 20.474 3.049 -14.287 1.00 87.75 214 GLY A C 1
ATOM 1567 O O . GLY A 1 214 ? 20.559 4.092 -13.637 1.00 87.75 214 GLY A O 1
ATOM 1568 N N . THR A 1 215 ? 21.442 2.130 -14.242 1.00 93.56 215 THR A N 1
ATOM 1569 C CA . THR A 1 215 ? 22.629 2.213 -13.373 1.00 93.56 215 THR A CA 1
ATOM 1570 C C . THR A 1 215 ? 23.923 2.502 -14.143 1.00 93.56 215 THR A C 1
ATOM 1572 O O . THR A 1 215 ? 25.017 2.186 -13.662 1.00 93.56 215 THR A O 1
ATOM 1575 N N . ALA A 1 216 ? 23.830 3.049 -15.354 1.00 95.00 216 ALA A N 1
ATOM 1576 C CA . ALA A 1 216 ? 24.986 3.326 -16.201 1.00 95.00 216 ALA A CA 1
ATOM 1577 C C . ALA A 1 216 ? 25.927 4.381 -15.591 1.00 95.00 216 ALA A C 1
ATOM 1579 O O . ALA A 1 216 ? 25.480 5.392 -15.050 1.00 95.00 216 ALA A O 1
ATOM 1580 N N . TRP A 1 217 ? 27.236 4.152 -15.717 1.00 96.75 217 TRP A N 1
ATOM 1581 C CA . TRP A 1 217 ? 28.292 5.119 -15.413 1.00 96.75 217 TRP A CA 1
ATOM 1582 C C . TRP A 1 217 ? 29.094 5.384 -16.685 1.00 96.75 217 TRP A C 1
ATOM 1584 O O . TRP A 1 217 ? 29.879 4.542 -17.129 1.00 96.75 217 TRP A O 1
ATOM 1594 N N . VAL A 1 218 ? 28.873 6.541 -17.296 1.00 97.56 218 VAL A N 1
ATOM 1595 C CA . VAL A 1 218 ? 29.405 6.878 -18.617 1.00 97.56 218 VAL A CA 1
ATOM 1596 C C . VAL A 1 218 ? 30.412 8.013 -18.494 1.00 97.56 218 VAL A C 1
ATOM 1598 O O . VAL A 1 218 ? 30.068 9.119 -18.082 1.00 97.56 218 VAL A O 1
ATOM 1601 N N . ASP A 1 219 ? 31.652 7.750 -18.890 1.00 97.12 219 ASP A N 1
ATOM 1602 C CA . ASP A 1 219 ? 32.684 8.759 -19.088 1.00 97.12 219 ASP A CA 1
ATOM 1603 C C . ASP A 1 219 ? 32.912 8.969 -20.588 1.00 97.12 219 ASP A C 1
ATOM 1605 O O . ASP A 1 219 ? 33.537 8.146 -21.260 1.00 97.12 219 ASP A O 1
ATOM 1609 N N . ALA A 1 220 ? 32.380 10.067 -21.126 1.00 96.25 220 ALA A N 1
ATOM 1610 C CA . ALA A 1 220 ? 32.612 10.457 -22.505 1.00 96.25 220 ALA A CA 1
ATOM 1611 C C . ALA A 1 220 ? 33.503 11.704 -22.581 1.00 96.25 220 ALA A C 1
ATOM 1613 O O . ALA A 1 220 ? 33.285 12.693 -21.881 1.00 96.25 220 ALA A O 1
ATOM 1614 N N . GLY A 1 221 ? 34.473 11.704 -23.499 1.00 93.62 221 GLY A N 1
ATOM 1615 C CA . GLY A 1 221 ? 35.283 12.894 -23.783 1.00 93.62 221 GLY A CA 1
ATOM 1616 C C . GLY A 1 221 ? 34.457 14.068 -24.328 1.00 93.62 221 GLY A C 1
ATOM 1617 O O . GLY A 1 221 ? 34.808 15.222 -24.102 1.00 93.62 221 GLY A O 1
ATOM 1618 N N . SER A 1 222 ? 33.351 13.776 -25.019 1.00 94.44 222 SER A N 1
ATOM 1619 C CA . SER A 1 222 ? 32.300 14.737 -25.383 1.00 94.44 222 SER A CA 1
ATOM 1620 C C . SER A 1 222 ? 30.986 14.024 -25.723 1.00 94.44 222 SER A C 1
ATOM 1622 O O . SER A 1 222 ? 30.998 12.898 -26.228 1.00 94.44 222 SER A O 1
ATOM 1624 N N . VAL A 1 223 ? 29.845 14.672 -25.497 1.00 96.75 223 VAL A N 1
ATOM 1625 C CA . VAL A 1 223 ? 28.510 14.146 -25.820 1.00 96.75 223 VAL A CA 1
ATOM 1626 C C . VAL A 1 223 ? 27.758 15.152 -26.680 1.00 96.75 223 VAL A C 1
ATOM 1628 O O . VAL A 1 223 ? 27.244 16.159 -26.197 1.00 96.75 223 VAL A O 1
ATOM 1631 N N . SER A 1 224 ? 27.656 14.855 -27.974 1.00 96.06 224 SER A N 1
ATOM 1632 C CA . SER A 1 224 ? 26.863 15.661 -28.909 1.00 96.06 224 SER A CA 1
ATOM 1633 C C . SER A 1 224 ? 25.416 15.182 -29.033 1.00 96.06 224 SER A C 1
ATOM 1635 O O . SER A 1 224 ? 24.571 15.970 -29.462 1.00 96.06 224 SER A O 1
ATOM 1637 N N . ALA A 1 225 ? 25.139 13.924 -28.659 1.00 96.94 225 ALA A N 1
ATOM 1638 C CA . ALA A 1 225 ? 23.812 13.310 -28.666 1.00 96.94 225 ALA A CA 1
ATOM 1639 C C . ALA A 1 225 ? 22.810 14.039 -27.757 1.00 96.94 225 ALA A C 1
ATOM 1641 O O . ALA A 1 225 ? 23.174 14.608 -26.725 1.00 96.94 225 ALA A O 1
ATOM 1642 N N . GLY A 1 226 ? 21.529 14.007 -28.132 1.00 97.00 226 GLY A N 1
ATOM 1643 C CA . GLY A 1 226 ? 20.451 14.580 -27.330 1.00 97.00 226 GLY A CA 1
ATOM 1644 C C . GLY A 1 226 ? 20.252 13.804 -26.028 1.00 97.00 226 GLY A C 1
ATOM 1645 O O . GLY A 1 226 ? 19.920 12.630 -26.065 1.00 97.00 226 GLY A O 1
ATOM 1646 N N . LYS A 1 227 ? 20.413 14.469 -24.879 1.00 96.31 227 LYS A N 1
ATOM 1647 C CA . LYS A 1 227 ? 20.416 13.841 -23.538 1.00 96.31 227 LYS A CA 1
ATOM 1648 C C . LYS A 1 227 ? 19.055 13.865 -22.834 1.00 96.31 227 LYS A C 1
ATOM 1650 O O . LYS A 1 227 ? 18.962 13.526 -21.663 1.00 96.31 227 LYS A O 1
ATOM 1655 N N . ARG A 1 228 ? 18.002 14.348 -23.506 1.00 94.94 228 ARG A N 1
ATOM 1656 C CA . ARG A 1 228 ? 16.679 14.574 -22.892 1.00 94.94 228 ARG A CA 1
ATOM 1657 C C . ARG A 1 228 ? 16.054 13.284 -22.348 1.00 94.94 228 ARG A C 1
ATOM 1659 O O . ARG A 1 228 ? 15.287 13.354 -21.396 1.00 94.94 228 ARG A O 1
ATOM 1666 N N . GLU A 1 229 ? 16.371 12.156 -22.970 1.00 96.62 229 GLU A N 1
ATOM 1667 C CA . GLU A 1 229 ? 15.846 10.831 -22.630 1.00 96.62 229 GLU A CA 1
ATOM 1668 C C . GLU A 1 229 ? 16.799 10.039 -21.721 1.00 96.62 229 GLU A C 1
ATOM 1670 O O . GLU A 1 229 ? 16.489 8.920 -21.336 1.00 96.62 229 GLU A O 1
ATOM 1675 N N . PHE A 1 230 ? 17.950 10.608 -21.343 1.00 96.75 230 PHE A N 1
ATOM 1676 C CA . PHE A 1 230 ? 18.840 10.021 -20.343 1.00 96.75 230 PHE A CA 1
ATOM 1677 C C . PHE A 1 230 ? 18.335 10.427 -18.955 1.00 96.75 230 PHE A C 1
ATOM 1679 O O . PHE A 1 230 ? 18.618 11.527 -18.475 1.00 96.75 230 PHE A O 1
ATOM 1686 N N . VAL A 1 231 ? 17.494 9.591 -18.349 1.00 95.62 231 VAL A N 1
ATOM 1687 C CA . VAL A 1 231 ? 16.716 9.948 -17.148 1.00 95.62 231 VAL A CA 1
ATOM 1688 C C . VAL A 1 231 ? 17.308 9.411 -15.846 1.00 95.62 231 VAL A C 1
ATOM 1690 O O . VAL A 1 231 ? 17.066 10.010 -14.794 1.00 95.62 231 VAL A O 1
ATOM 1693 N N . SER A 1 232 ? 18.144 8.371 -15.916 1.00 95.62 232 SER A N 1
ATOM 1694 C CA . SER A 1 232 ? 18.840 7.766 -14.773 1.00 95.62 232 SER A CA 1
ATOM 1695 C C . SER A 1 232 ? 20.277 7.357 -15.120 1.00 95.62 232 SER A C 1
ATOM 1697 O O . SER A 1 232 ? 20.558 6.974 -16.258 1.00 95.62 232 SER A O 1
ATOM 1699 N N . GLY A 1 233 ? 21.202 7.473 -14.161 1.00 96.69 233 GLY A N 1
ATOM 1700 C CA . GLY A 1 233 ? 22.624 7.143 -14.335 1.00 96.69 233 GLY A CA 1
ATOM 1701 C C . GLY A 1 233 ? 23.583 8.305 -14.055 1.00 96.69 233 GLY A C 1
ATOM 1702 O O . GLY A 1 233 ? 23.185 9.394 -13.638 1.00 96.69 233 GLY A O 1
ATOM 1703 N N . VAL A 1 234 ? 24.872 8.084 -14.310 1.00 98.06 234 VAL A N 1
ATOM 1704 C CA . VAL A 1 234 ? 25.927 9.107 -14.239 1.00 98.06 234 VAL A CA 1
ATOM 1705 C C . VAL A 1 234 ? 26.533 9.304 -15.622 1.00 98.06 234 VAL A C 1
ATOM 1707 O O . VAL A 1 234 ? 26.952 8.338 -16.257 1.00 98.06 234 VAL A O 1
ATOM 1710 N N . LEU A 1 235 ? 26.607 10.556 -16.079 1.00 98.06 235 LEU A N 1
ATOM 1711 C CA . LEU A 1 235 ? 27.158 10.912 -17.387 1.00 98.06 235 LEU A CA 1
ATOM 1712 C C . LEU A 1 235 ? 28.152 12.065 -17.258 1.00 98.06 235 LEU A C 1
ATOM 1714 O O . LEU A 1 235 ? 27.772 13.163 -16.847 1.00 98.06 235 LEU A O 1
ATOM 1718 N N . PHE A 1 236 ? 29.396 11.826 -17.667 1.00 98.25 236 PHE A N 1
ATOM 1719 C CA . PHE A 1 236 ? 30.386 12.867 -17.920 1.00 98.25 236 PHE A CA 1
ATOM 1720 C C . PHE A 1 236 ? 30.395 13.236 -19.400 1.00 98.25 236 PHE A C 1
ATOM 1722 O O . PHE A 1 236 ? 30.613 12.387 -20.263 1.00 98.25 236 PHE A O 1
ATOM 1729 N N . ASP A 1 237 ? 30.182 14.520 -19.669 1.00 96.88 237 ASP A N 1
ATOM 1730 C CA . ASP A 1 237 ? 30.388 15.165 -20.958 1.00 96.88 237 ASP A CA 1
ATOM 1731 C C . ASP A 1 237 ? 31.643 16.038 -20.864 1.00 96.88 237 ASP A C 1
ATOM 1733 O O . ASP A 1 237 ? 31.627 17.160 -20.352 1.00 96.88 237 ASP A O 1
ATOM 1737 N N . GLY A 1 238 ? 32.776 15.467 -21.272 1.00 96.12 238 GLY A N 1
ATOM 1738 C CA . GLY A 1 238 ? 34.079 16.086 -21.082 1.00 96.12 238 GLY A CA 1
ATOM 1739 C C . GLY A 1 238 ? 34.426 16.198 -19.599 1.00 96.12 238 GLY A C 1
ATOM 1740 O O . GLY A 1 238 ? 34.554 15.186 -18.903 1.00 96.12 238 GLY A O 1
ATOM 1741 N N . ALA A 1 239 ? 34.623 17.429 -19.123 1.00 96.62 239 ALA A N 1
ATOM 1742 C CA . ALA A 1 239 ? 34.933 17.706 -17.720 1.00 96.62 239 ALA A CA 1
ATOM 1743 C C . ALA A 1 239 ? 33.685 17.753 -16.817 1.00 96.62 239 ALA A C 1
ATOM 1745 O O . ALA A 1 239 ? 33.821 17.652 -15.596 1.00 96.62 239 ALA A O 1
ATOM 1746 N N . ASP A 1 240 ? 32.488 17.865 -17.400 1.00 97.50 240 ASP A N 1
ATOM 1747 C CA . ASP A 1 240 ? 31.243 18.094 -16.671 1.00 97.50 240 ASP A CA 1
ATOM 1748 C C . ASP A 1 240 ? 30.458 16.789 -16.496 1.00 97.50 240 ASP A C 1
ATOM 1750 O O . ASP A 1 240 ? 29.904 16.229 -17.440 1.00 97.50 240 ASP A O 1
ATOM 1754 N N . GLY A 1 241 ? 30.405 16.298 -15.264 1.00 97.88 241 GLY A N 1
ATOM 1755 C CA . GLY A 1 241 ? 29.617 15.151 -14.827 1.00 97.88 241 GLY A CA 1
ATOM 1756 C C . GLY A 1 241 ? 28.283 15.558 -14.218 1.00 97.88 241 GLY A C 1
ATOM 1757 O O . GLY A 1 241 ? 28.196 16.540 -13.478 1.00 97.88 241 GLY A O 1
ATOM 1758 N N . GLN A 1 242 ? 27.242 14.773 -14.476 1.00 97.81 242 GLN A N 1
ATOM 1759 C CA . GLN A 1 242 ? 25.910 14.958 -13.900 1.00 97.81 242 GLN A CA 1
ATOM 1760 C C . GLN A 1 242 ? 25.335 13.628 -13.408 1.00 97.81 242 GLN A C 1
ATOM 1762 O O . GLN A 1 242 ? 25.476 12.598 -14.073 1.00 97.81 242 GLN A O 1
ATOM 1767 N N . VAL A 1 243 ? 24.655 13.677 -12.262 1.00 98.25 243 VAL A N 1
ATOM 1768 C CA . VAL A 1 243 ? 23.804 12.591 -11.759 1.00 98.25 243 VAL A CA 1
ATOM 1769 C C . VAL A 1 243 ? 22.378 12.790 -12.271 1.00 98.25 243 VAL A C 1
ATOM 1771 O O . VAL A 1 243 ? 21.772 13.846 -12.068 1.00 98.25 243 VAL A O 1
ATOM 1774 N N . TYR A 1 244 ? 21.832 11.761 -12.909 1.00 96.31 244 TYR A N 1
ATOM 1775 C CA . TYR A 1 244 ? 20.451 11.688 -13.372 1.00 96.31 244 TYR A CA 1
ATOM 1776 C C . TYR A 1 244 ? 19.652 10.738 -12.471 1.00 96.31 244 TYR A C 1
ATOM 1778 O O . TYR A 1 244 ? 20.187 9.765 -11.944 1.00 96.31 244 TYR A O 1
ATOM 1786 N N . GLY A 1 245 ? 18.369 11.047 -12.273 1.00 92.88 245 GLY A N 1
ATOM 1787 C CA . GLY A 1 245 ? 17.484 10.268 -11.407 1.00 92.88 245 GLY A CA 1
ATOM 1788 C C . GLY A 1 245 ? 17.937 10.185 -9.942 1.00 92.88 245 GLY A C 1
ATOM 1789 O O . GLY A 1 245 ? 18.464 11.147 -9.368 1.00 92.88 245 GLY A O 1
ATOM 1790 N N . SER A 1 246 ? 17.670 9.026 -9.340 1.00 92.56 246 SER A N 1
ATOM 1791 C CA . SER A 1 246 ? 18.163 8.622 -8.023 1.00 92.56 246 SER A CA 1
ATOM 1792 C C . SER A 1 246 ? 19.156 7.483 -8.218 1.00 92.56 246 SER A C 1
ATOM 1794 O O . SER A 1 246 ? 18.754 6.349 -8.464 1.00 92.56 246 SER A O 1
ATOM 1796 N N . TYR A 1 247 ? 20.446 7.784 -8.114 1.00 94.12 247 TYR A N 1
ATOM 1797 C CA . TYR A 1 247 ? 21.515 6.844 -8.424 1.00 94.12 247 TYR A CA 1
ATOM 1798 C C . TYR A 1 247 ? 22.153 6.278 -7.155 1.00 94.12 247 TYR A C 1
ATOM 1800 O O . TYR A 1 247 ? 22.586 7.032 -6.282 1.00 94.12 247 TYR A O 1
ATOM 1808 N N . THR A 1 248 ? 22.281 4.954 -7.081 1.00 93.44 248 THR A N 1
ATOM 1809 C CA . THR A 1 248 ? 22.992 4.260 -6.000 1.00 93.44 248 THR A CA 1
ATOM 1810 C C . THR A 1 248 ? 24.198 3.530 -6.569 1.00 93.44 248 THR A C 1
ATOM 1812 O O . THR A 1 248 ? 24.057 2.706 -7.475 1.00 93.44 248 THR A O 1
ATOM 1815 N N . LEU A 1 249 ? 25.388 3.792 -6.023 1.00 92.81 249 LEU A N 1
ATOM 1816 C CA . LEU A 1 249 ? 26.586 3.054 -6.410 1.00 92.81 249 LEU A CA 1
ATOM 1817 C C . LEU A 1 249 ? 26.435 1.580 -6.037 1.00 92.81 249 LEU A C 1
ATOM 1819 O O . LEU A 1 249 ? 26.153 1.235 -4.894 1.00 92.81 249 LEU A O 1
ATOM 1823 N N . ASN A 1 250 ? 26.667 0.710 -7.013 1.00 89.12 250 ASN A N 1
ATOM 1824 C CA . ASN A 1 250 ? 26.465 -0.733 -6.890 1.00 89.12 250 ASN A CA 1
ATOM 1825 C C . ASN A 1 250 ? 27.734 -1.549 -7.196 1.00 89.12 250 ASN A C 1
ATOM 1827 O O . ASN A 1 250 ? 27.676 -2.776 -7.302 1.00 89.12 250 ASN A O 1
ATOM 1831 N N . ARG A 1 251 ? 28.882 -0.880 -7.362 1.00 87.94 251 ARG A N 1
ATOM 1832 C CA . ARG A 1 251 ? 30.158 -1.507 -7.723 1.00 87.94 251 ARG A CA 1
ATOM 1833 C C . ARG A 1 251 ? 31.365 -0.736 -7.199 1.00 87.94 251 ARG A C 1
ATOM 1835 O O . ARG A 1 251 ? 31.334 0.483 -7.069 1.00 87.94 251 ARG A O 1
ATOM 1842 N N . GLU A 1 252 ? 32.451 -1.462 -6.957 1.00 89.19 252 GLU A N 1
ATOM 1843 C CA . GLU A 1 252 ? 33.736 -0.891 -6.548 1.00 89.19 252 GLU A CA 1
ATOM 1844 C C . GLU A 1 252 ? 34.468 -0.212 -7.716 1.00 89.19 252 GLU A C 1
ATOM 1846 O O . GLU A 1 252 ? 34.207 -0.487 -8.893 1.00 89.19 252 GLU A O 1
ATOM 1851 N N . GLY A 1 253 ? 35.432 0.649 -7.375 1.00 88.88 253 GLY A N 1
ATOM 1852 C CA . GLY A 1 253 ? 36.337 1.284 -8.334 1.00 88.88 253 GLY A CA 1
ATOM 1853 C C . GLY A 1 253 ? 35.735 2.464 -9.098 1.00 88.88 253 GLY A C 1
ATOM 1854 O O . GLY A 1 253 ? 36.330 2.907 -10.078 1.00 88.88 253 GLY A O 1
ATOM 1855 N N . MET A 1 254 ? 34.567 2.968 -8.686 1.00 94.62 254 MET A N 1
ATOM 1856 C CA . MET A 1 254 ? 33.993 4.185 -9.264 1.00 94.62 254 MET A CA 1
ATOM 1857 C C . MET A 1 254 ? 34.786 5.401 -8.799 1.00 94.62 254 MET A C 1
ATOM 1859 O O . MET A 1 254 ? 35.185 5.494 -7.634 1.00 94.62 254 MET A O 1
ATOM 1863 N N . MET A 1 255 ? 35.013 6.343 -9.712 1.00 95.31 255 MET A N 1
ATOM 1864 C CA . MET A 1 255 ? 35.766 7.549 -9.405 1.00 95.31 255 MET A CA 1
ATOM 1865 C C . MET A 1 255 ? 35.244 8.772 -10.149 1.00 95.31 255 MET A C 1
ATOM 1867 O O . MET A 1 255 ? 34.786 8.668 -11.285 1.00 95.31 255 MET A O 1
ATOM 1871 N N . VAL A 1 256 ? 35.387 9.938 -9.522 1.00 97.50 256 VAL A N 1
ATOM 1872 C CA . VAL A 1 256 ? 35.361 11.237 -10.196 1.00 97.50 256 VAL A CA 1
ATOM 1873 C C . VAL A 1 256 ? 36.808 11.575 -10.574 1.00 97.50 256 VAL A C 1
ATOM 1875 O O . VAL A 1 256 ? 37.610 11.829 -9.669 1.00 97.50 256 VAL A O 1
ATOM 1878 N N . PRO A 1 257 ? 37.184 11.546 -11.868 1.00 93.00 257 PRO A N 1
ATOM 1879 C CA . PRO A 1 257 ? 38.571 11.737 -12.289 1.00 93.00 257 PRO A CA 1
ATOM 1880 C C . PRO A 1 257 ? 39.098 13.156 -12.042 1.00 93.00 257 PRO A C 1
ATOM 1882 O O . PRO A 1 257 ? 38.337 14.124 -12.002 1.00 93.00 257 PRO A O 1
ATOM 1885 N N . PHE A 1 258 ? 40.425 13.289 -11.956 1.00 92.88 258 PHE A N 1
ATOM 1886 C CA . PHE A 1 258 ? 41.094 14.587 -11.846 1.00 92.88 258 PHE A CA 1
ATOM 1887 C C . PHE A 1 258 ? 40.694 15.530 -12.992 1.00 92.88 258 PHE A C 1
ATOM 1889 O O . PHE A 1 258 ? 40.644 15.134 -14.156 1.00 92.88 258 PHE A O 1
ATOM 1896 N N . GLY A 1 259 ? 40.430 16.795 -12.657 1.00 91.12 259 GLY A N 1
ATOM 1897 C CA . GLY A 1 259 ? 40.004 17.818 -13.618 1.00 91.12 259 GLY A CA 1
ATOM 1898 C C . GLY A 1 259 ? 38.527 17.753 -14.018 1.00 91.12 259 GLY A C 1
ATOM 1899 O O . GLY A 1 259 ? 38.085 18.623 -14.765 1.00 91.12 259 GLY A O 1
ATOM 1900 N N . LYS A 1 260 ? 37.760 16.775 -13.513 1.00 97.25 260 LYS A N 1
ATOM 1901 C CA . LYS A 1 260 ? 36.313 16.673 -13.734 1.00 97.25 260 LYS A CA 1
ATOM 1902 C C . LYS A 1 260 ? 35.509 17.097 -12.511 1.00 97.25 260 LYS A C 1
ATOM 1904 O O . LYS A 1 260 ? 35.998 17.041 -11.381 1.00 97.25 260 LYS A O 1
ATOM 1909 N N . THR A 1 261 ? 34.259 17.482 -12.745 1.00 98.19 261 THR A N 1
ATOM 1910 C CA . THR A 1 261 ? 33.297 17.834 -11.696 1.00 98.19 261 THR A CA 1
ATOM 1911 C C . THR A 1 261 ? 32.029 17.012 -11.858 1.00 98.19 261 THR A C 1
ATOM 1913 O O . THR A 1 261 ? 31.356 17.150 -12.869 1.00 98.19 261 THR A O 1
ATOM 1916 N N . LEU A 1 262 ? 31.668 16.189 -10.876 1.00 98.62 262 LEU A N 1
ATOM 1917 C CA . LEU A 1 262 ? 30.371 15.516 -10.824 1.00 98.62 262 LEU A CA 1
ATOM 1918 C C . LEU A 1 262 ? 29.368 16.393 -10.070 1.00 98.62 262 LEU A C 1
ATOM 1920 O O . LEU A 1 262 ? 29.633 16.793 -8.942 1.00 98.62 262 LEU A O 1
ATOM 1924 N N . THR A 1 263 ? 28.217 16.682 -10.670 1.00 98.56 263 THR A N 1
ATOM 1925 C CA . THR A 1 263 ? 27.172 17.516 -10.062 1.00 98.56 263 THR A CA 1
ATOM 1926 C C . THR A 1 263 ? 25.919 16.700 -9.760 1.00 98.56 263 THR A C 1
ATOM 1928 O O . THR A 1 263 ? 25.395 15.997 -10.625 1.00 98.56 263 THR A O 1
ATOM 1931 N N . ILE A 1 264 ? 25.406 16.835 -8.540 1.00 98.50 264 ILE A N 1
ATOM 1932 C CA . ILE A 1 264 ? 24.080 16.368 -8.133 1.00 98.50 264 ILE A CA 1
ATOM 1933 C C . ILE A 1 264 ? 23.168 17.591 -8.172 1.00 98.50 264 ILE A C 1
ATOM 1935 O O . ILE A 1 264 ? 23.249 18.459 -7.306 1.00 98.50 264 ILE A O 1
ATOM 1939 N N . SER A 1 265 ? 22.347 17.705 -9.211 1.00 96.56 265 SER A N 1
ATOM 1940 C CA . SER A 1 265 ? 21.406 18.824 -9.350 1.00 96.56 265 SER A CA 1
ATOM 1941 C C . SER A 1 265 ? 20.228 18.711 -8.369 1.00 96.56 265 SER A C 1
ATOM 1943 O O . SER A 1 265 ? 19.989 17.652 -7.791 1.00 96.56 265 SER A O 1
ATOM 1945 N N . GLU A 1 266 ? 19.454 19.787 -8.205 1.00 95.31 266 GLU A N 1
ATOM 1946 C CA . GLU A 1 266 ? 18.251 19.780 -7.361 1.00 95.31 266 GLU A CA 1
ATOM 1947 C C . GLU A 1 266 ? 17.318 18.601 -7.692 1.00 95.31 266 GLU A C 1
ATOM 1949 O O . GLU A 1 266 ? 17.112 18.254 -8.860 1.00 95.31 266 GLU A O 1
ATOM 1954 N N . ARG A 1 267 ? 16.710 18.003 -6.658 1.00 92.06 267 ARG A N 1
ATOM 1955 C CA . ARG A 1 267 ? 15.832 16.815 -6.754 1.00 92.06 267 ARG A CA 1
ATOM 1956 C C . ARG A 1 267 ? 16.507 15.546 -7.297 1.00 92.06 267 ARG A C 1
ATOM 1958 O O . ARG A 1 267 ? 15.806 14.578 -7.597 1.00 92.06 267 ARG A O 1
ATOM 1965 N N . ARG A 1 268 ? 17.831 15.535 -7.465 1.00 95.75 268 ARG A N 1
ATOM 1966 C CA . ARG A 1 268 ? 18.610 14.326 -7.766 1.00 95.75 268 ARG A CA 1
ATOM 1967 C C . ARG A 1 268 ? 19.222 13.778 -6.495 1.00 95.75 268 ARG A C 1
ATOM 1969 O O . ARG A 1 268 ? 19.495 14.526 -5.556 1.00 95.75 268 ARG A O 1
ATOM 1976 N N . ILE A 1 269 ? 19.416 12.466 -6.484 1.00 95.19 269 ILE A N 1
ATOM 1977 C CA . ILE A 1 269 ? 19.942 11.754 -5.325 1.00 95.19 269 ILE A CA 1
ATOM 1978 C C . ILE A 1 269 ? 21.143 10.935 -5.775 1.00 95.19 269 ILE A C 1
ATOM 1980 O O . ILE A 1 269 ? 21.057 10.204 -6.760 1.00 95.19 269 ILE A O 1
ATOM 1984 N N . LEU A 1 270 ? 22.244 11.049 -5.039 1.00 96.75 270 LEU A N 1
ATOM 1985 C CA . LEU A 1 270 ? 23.374 10.134 -5.132 1.00 96.75 270 LEU A CA 1
ATOM 1986 C C . LEU A 1 270 ? 23.524 9.403 -3.802 1.00 96.75 270 LEU A C 1
ATOM 1988 O O . LEU A 1 270 ? 23.725 10.041 -2.770 1.00 96.75 270 LEU A O 1
ATOM 1992 N N . THR A 1 271 ? 23.467 8.077 -3.833 1.00 94.62 271 THR A N 1
ATOM 1993 C CA . THR A 1 271 ? 23.766 7.220 -2.684 1.00 94.62 271 THR A CA 1
ATOM 1994 C C . THR A 1 271 ? 25.082 6.493 -2.926 1.00 94.62 271 THR A C 1
ATOM 1996 O O . THR A 1 271 ? 25.244 5.807 -3.935 1.00 94.62 271 THR A O 1
ATOM 1999 N N . VAL A 1 272 ? 26.026 6.641 -2.000 1.00 94.81 272 VAL A N 1
ATOM 2000 C CA . VAL A 1 272 ? 27.352 6.011 -2.028 1.00 94.81 272 VAL A CA 1
ATOM 2001 C C . VAL A 1 272 ? 27.461 5.050 -0.841 1.00 94.81 272 VAL A C 1
ATOM 2003 O O . VAL A 1 272 ? 27.852 5.494 0.237 1.00 94.81 272 VAL A O 1
ATOM 2006 N N . PRO A 1 273 ? 27.101 3.764 -0.986 1.00 89.69 273 PRO A N 1
ATOM 2007 C CA . PRO A 1 273 ? 27.154 2.799 0.113 1.00 89.69 273 PRO A CA 1
ATOM 2008 C C . PRO A 1 273 ? 28.577 2.573 0.633 1.00 89.69 273 PRO A C 1
ATOM 2010 O O . PRO A 1 273 ? 29.549 2.692 -0.118 1.00 89.69 273 PRO A O 1
ATOM 2013 N N . SER A 1 274 ? 28.717 2.122 1.884 1.00 85.38 274 SER A N 1
ATOM 2014 C CA . SER A 1 274 ? 30.048 1.836 2.463 1.00 85.38 274 SER A CA 1
ATOM 2015 C C . SER A 1 274 ? 30.788 0.729 1.714 1.00 85.38 274 SER A C 1
ATOM 2017 O O . SER A 1 274 ? 32.016 0.739 1.632 1.00 85.38 274 SER A O 1
ATOM 2019 N N . LYS A 1 275 ? 30.031 -0.222 1.157 1.00 86.38 275 LYS A N 1
ATOM 2020 C CA . LYS A 1 275 ? 30.546 -1.335 0.355 1.00 86.38 275 LYS A CA 1
ATOM 2021 C C . LYS A 1 275 ? 31.133 -0.885 -0.986 1.00 86.38 275 LYS A C 1
ATOM 2023 O O . LYS A 1 275 ? 31.994 -1.571 -1.525 1.00 86.38 275 LYS A O 1
ATOM 2028 N N . TYR A 1 276 ? 30.687 0.251 -1.519 1.00 91.56 276 TYR A N 1
ATOM 2029 C CA . TYR A 1 276 ? 31.078 0.744 -2.838 1.00 91.56 276 TYR A CA 1
ATOM 2030 C C . TYR A 1 276 ? 31.559 2.200 -2.756 1.00 91.56 276 TYR A C 1
ATOM 2032 O O . TYR A 1 276 ? 30.846 3.104 -3.199 1.00 91.56 276 TYR A O 1
ATOM 2040 N N . PRO A 1 277 ? 32.762 2.449 -2.193 1.00 93.50 277 PRO A N 1
ATOM 2041 C CA . PRO A 1 277 ? 33.286 3.802 -2.060 1.00 93.50 277 PRO A CA 1
ATOM 2042 C C . PRO A 1 277 ? 33.475 4.496 -3.413 1.00 93.50 277 PRO A C 1
ATOM 2044 O O . PRO A 1 277 ? 33.972 3.894 -4.371 1.00 93.50 277 PRO A O 1
ATOM 2047 N N . LEU A 1 278 ? 33.139 5.784 -3.464 1.00 97.19 278 LEU A N 1
ATOM 2048 C CA . LEU A 1 278 ? 33.417 6.670 -4.588 1.00 97.19 278 LEU A CA 1
ATOM 2049 C C . LEU A 1 278 ? 34.745 7.397 -4.353 1.00 97.19 278 LEU A C 1
ATOM 2051 O O . LEU A 1 278 ? 34.888 8.158 -3.395 1.00 97.19 278 LEU A O 1
ATOM 2055 N N . THR A 1 279 ? 35.705 7.206 -5.258 1.00 97.25 279 THR A N 1
ATOM 2056 C CA . THR A 1 279 ? 36.992 7.914 -5.194 1.00 97.25 279 THR A CA 1
ATOM 2057 C C . THR A 1 279 ? 36.892 9.287 -5.852 1.00 97.25 279 THR A C 1
ATOM 2059 O O . THR A 1 279 ? 36.601 9.400 -7.040 1.00 97.25 279 THR A O 1
ATOM 2062 N N . LEU A 1 280 ? 37.152 10.348 -5.097 1.00 96.31 280 LEU A N 1
ATOM 2063 C CA . LEU A 1 280 ? 37.164 11.731 -5.558 1.00 96.31 280 LEU A CA 1
ATOM 2064 C C . LEU A 1 280 ? 38.605 12.171 -5.837 1.00 96.31 280 LEU A C 1
ATOM 2066 O O . LEU A 1 280 ? 39.327 12.570 -4.928 1.00 96.31 280 LEU A O 1
ATOM 2070 N N . GLU A 1 281 ? 39.025 12.123 -7.101 1.00 95.62 281 GLU A N 1
ATOM 2071 C CA . GLU A 1 281 ? 40.241 12.811 -7.572 1.00 95.62 281 GLU A CA 1
ATOM 2072 C C . GLU A 1 281 ? 39.909 14.173 -8.215 1.00 95.62 281 GLU A C 1
ATOM 2074 O O . GLU A 1 281 ? 40.762 15.055 -8.309 1.00 95.62 281 GLU A O 1
ATOM 2079 N N . GLY A 1 282 ? 38.660 14.347 -8.661 1.00 93.94 282 GLY A N 1
ATOM 2080 C CA . GLY A 1 282 ? 38.058 15.607 -9.103 1.00 93.94 282 GLY A CA 1
ATOM 2081 C C . GLY A 1 282 ? 37.126 16.224 -8.055 1.00 93.94 282 GLY A C 1
ATOM 2082 O O . GLY A 1 282 ? 37.284 15.999 -6.859 1.00 93.94 282 GLY A O 1
ATOM 2083 N N . ASN A 1 283 ? 36.141 17.010 -8.491 1.00 96.69 283 ASN A N 1
ATOM 2084 C CA . ASN A 1 283 ? 35.199 17.686 -7.591 1.00 96.69 283 ASN A CA 1
ATOM 2085 C C . ASN A 1 283 ? 33.814 17.028 -7.605 1.00 96.69 283 ASN A C 1
ATOM 2087 O O . ASN A 1 283 ? 33.329 16.626 -8.659 1.00 96.69 283 ASN A O 1
ATOM 2091 N N . LEU A 1 284 ? 33.144 16.984 -6.456 1.00 98.25 284 LEU A N 1
ATOM 2092 C CA . LEU A 1 284 ? 31.730 16.634 -6.324 1.00 98.25 284 LEU A CA 1
ATOM 2093 C C . LEU A 1 284 ? 30.957 17.860 -5.819 1.00 98.25 284 LEU A C 1
ATOM 2095 O O . LEU A 1 284 ? 31.269 18.394 -4.757 1.00 98.25 284 LEU A O 1
ATOM 2099 N N . VAL A 1 285 ? 29.960 18.310 -6.579 1.00 98.38 285 VAL A N 1
ATOM 2100 C CA . VAL A 1 285 ? 29.091 19.446 -6.234 1.00 98.38 285 VAL A CA 1
ATOM 2101 C C . VAL A 1 285 ? 27.685 18.927 -5.961 1.00 98.38 285 VAL A C 1
ATOM 2103 O O . VAL A 1 285 ? 27.022 18.423 -6.865 1.00 98.38 285 VAL A O 1
ATOM 2106 N N . ASN A 1 286 ? 27.211 19.051 -4.727 1.00 98.12 286 ASN A N 1
ATOM 2107 C CA . ASN A 1 286 ? 25.891 18.600 -4.309 1.00 98.12 286 ASN A CA 1
ATOM 2108 C C . ASN A 1 286 ? 24.919 19.774 -4.124 1.00 98.12 286 ASN A C 1
ATOM 2110 O O . ASN A 1 286 ? 25.009 20.500 -3.141 1.00 98.12 286 ASN A O 1
ATOM 2114 N N . ASN A 1 287 ? 23.955 19.910 -5.032 1.00 97.69 287 ASN A N 1
ATOM 2115 C CA . ASN A 1 287 ? 22.804 20.818 -4.926 1.00 97.69 287 ASN A CA 1
ATOM 2116 C C . ASN A 1 287 ? 21.470 20.054 -4.777 1.00 97.69 287 ASN A C 1
ATOM 2118 O O . ASN A 1 287 ? 20.402 20.660 -4.783 1.00 97.69 287 ASN A O 1
ATOM 2122 N N . GLY A 1 288 ? 21.520 18.721 -4.700 1.00 96.69 288 GLY A N 1
ATOM 2123 C CA . GLY A 1 288 ? 20.379 17.836 -4.475 1.00 96.69 288 GLY A CA 1
ATOM 2124 C C . GLY A 1 288 ? 20.523 17.136 -3.131 1.00 96.69 288 GLY A C 1
ATOM 2125 O O . GLY A 1 288 ? 20.633 17.795 -2.101 1.00 96.69 288 GLY A O 1
ATOM 2126 N N . THR A 1 289 ? 20.548 15.805 -3.142 1.00 95.50 289 THR A N 1
ATOM 2127 C CA . THR A 1 289 ? 20.775 14.996 -1.940 1.00 95.50 289 THR A CA 1
ATOM 2128 C C . THR A 1 289 ? 21.937 14.027 -2.144 1.00 95.50 289 THR A C 1
ATOM 2130 O O . THR A 1 289 ? 21.911 13.191 -3.048 1.00 95.50 289 THR A O 1
ATOM 2133 N N . LEU A 1 290 ? 22.931 14.080 -1.259 1.00 95.94 290 LEU A N 1
ATOM 2134 C CA . LEU A 1 290 ? 24.039 13.130 -1.198 1.00 95.94 290 LEU A CA 1
ATOM 2135 C C . LEU A 1 290 ? 23.912 12.279 0.065 1.00 95.94 290 LEU A C 1
ATOM 2137 O O . LEU A 1 290 ? 24.012 12.798 1.174 1.00 95.94 290 LEU A O 1
ATOM 2141 N N . LYS A 1 291 ? 23.728 10.969 -0.103 1.00 92.94 291 LYS A N 1
ATOM 2142 C CA . LYS A 1 291 ? 23.728 9.980 0.978 1.00 92.94 291 LYS A CA 1
ATOM 2143 C C . LYS A 1 291 ? 25.022 9.171 0.923 1.00 92.94 291 LYS A C 1
ATOM 2145 O O . LYS A 1 291 ? 25.346 8.614 -0.121 1.00 92.94 291 LYS A O 1
ATOM 2150 N N . ILE A 1 292 ? 25.759 9.078 2.023 1.00 91.50 292 ILE A N 1
ATOM 2151 C CA . ILE A 1 292 ? 26.984 8.273 2.106 1.00 91.50 292 ILE A CA 1
ATOM 2152 C C . ILE A 1 292 ? 26.840 7.190 3.164 1.00 91.50 292 ILE A C 1
ATOM 2154 O O . ILE A 1 292 ? 26.327 7.433 4.252 1.00 91.50 292 ILE A O 1
ATOM 2158 N N . GLY A 1 293 ? 27.326 5.997 2.863 1.00 82.69 293 GLY A N 1
ATOM 2159 C CA . GLY A 1 293 ? 27.287 4.859 3.758 1.00 82.69 293 GLY A CA 1
ATOM 2160 C C . GLY A 1 293 ? 28.100 5.130 5.014 1.00 82.69 293 GLY A C 1
ATOM 2161 O O . GLY A 1 293 ? 27.652 4.806 6.089 1.00 82.69 293 GLY A O 1
ATOM 2162 N N . SER A 1 294 ? 29.262 5.774 4.932 1.00 84.75 294 SER A N 1
ATOM 2163 C CA . SER A 1 294 ? 30.171 6.092 6.045 1.00 84.75 294 SER A CA 1
ATOM 2164 C C . SER A 1 294 ? 31.171 7.184 5.668 1.00 84.75 294 SER A C 1
ATOM 2166 O O . SER A 1 294 ? 31.281 7.557 4.504 1.00 84.75 294 SER A O 1
ATOM 2168 N N . GLU A 1 295 ? 31.979 7.642 6.630 1.00 86.06 295 GLU A N 1
ATOM 2169 C CA . GLU A 1 295 ? 33.101 8.575 6.396 1.00 86.06 295 GLU A CA 1
ATOM 2170 C C . GLU A 1 295 ? 34.095 8.088 5.335 1.00 86.06 295 GLU A C 1
ATOM 2172 O O . GLU A 1 295 ? 34.784 8.893 4.719 1.00 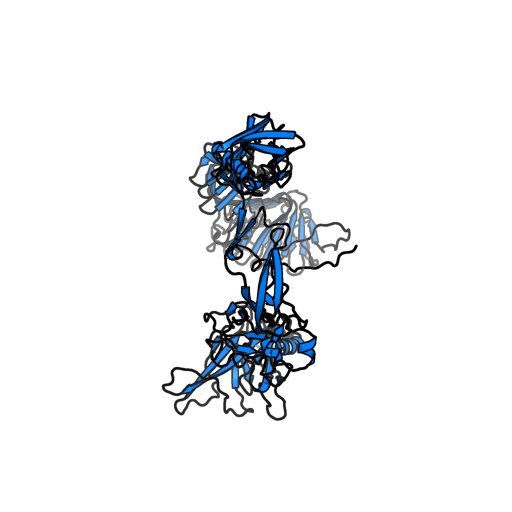86.06 295 GLU A O 1
ATOM 2177 N N . LYS A 1 296 ? 34.167 6.770 5.117 1.00 88.38 296 LYS A N 1
ATOM 2178 C CA . LYS A 1 296 ? 35.055 6.132 4.136 1.00 88.38 296 LYS A CA 1
ATOM 2179 C C . LYS A 1 296 ? 34.386 5.876 2.789 1.00 88.38 296 LYS A C 1
ATOM 2181 O O . LYS A 1 296 ? 35.026 5.333 1.897 1.00 88.38 296 LYS A O 1
ATOM 2186 N N . SER A 1 297 ? 33.105 6.214 2.647 1.00 92.00 297 SER A N 1
ATOM 2187 C CA . SER A 1 297 ? 32.376 6.050 1.383 1.00 92.00 297 SER A CA 1
ATOM 2188 C C . SER A 1 297 ? 32.820 7.059 0.332 1.00 92.00 297 SER A C 1
ATOM 2190 O O . SER A 1 297 ? 32.696 6.786 -0.854 1.00 92.00 297 SER A O 1
ATOM 2192 N N . LEU A 1 298 ? 33.374 8.197 0.752 1.00 94.69 298 LEU A N 1
ATOM 2193 C CA . LEU A 1 298 ? 34.094 9.112 -0.125 1.00 94.69 298 LEU A CA 1
ATOM 2194 C C . LEU A 1 298 ? 35.583 8.996 0.190 1.00 94.69 298 LEU A C 1
ATOM 2196 O O . LEU A 1 298 ? 35.995 9.139 1.341 1.00 94.69 298 LEU A O 1
ATOM 2200 N N . THR A 1 299 ? 36.380 8.691 -0.825 1.00 93.31 299 THR A N 1
ATOM 2201 C CA . THR A 1 299 ? 37.841 8.584 -0.723 1.00 93.31 299 THR A CA 1
ATOM 2202 C C . THR A 1 299 ? 38.509 9.568 -1.679 1.00 93.31 299 THR A C 1
ATOM 2204 O O . THR A 1 299 ? 37.836 10.256 -2.439 1.00 93.31 299 THR A O 1
ATOM 2207 N N . GLY A 1 300 ? 39.841 9.638 -1.675 1.00 92.00 300 GLY A N 1
ATOM 2208 C CA . GLY A 1 300 ? 40.597 10.538 -2.551 1.00 92.00 300 GLY A CA 1
ATOM 2209 C C . GLY A 1 300 ? 40.798 11.933 -1.953 1.00 92.00 300 GLY A C 1
ATOM 2210 O O . GLY A 1 300 ? 40.464 12.190 -0.796 1.00 92.00 300 GLY A O 1
ATOM 2211 N N . SER A 1 301 ? 41.425 12.822 -2.722 1.00 88.31 301 SER A N 1
ATOM 2212 C CA . SER A 1 301 ? 41.828 14.170 -2.273 1.00 88.31 301 SER A CA 1
ATOM 2213 C C . SER A 1 301 ? 40.999 15.311 -2.877 1.00 88.31 301 SER A C 1
ATOM 2215 O O . SER A 1 301 ? 41.263 16.486 -2.616 1.00 88.31 301 SER A O 1
ATOM 2217 N N . GLY A 1 302 ? 39.997 14.957 -3.676 1.00 89.44 302 GLY A N 1
ATOM 2218 C CA . GLY A 1 302 ? 39.107 15.851 -4.397 1.00 89.44 302 GLY A CA 1
ATOM 2219 C C . GLY A 1 302 ? 38.172 16.679 -3.514 1.00 89.44 302 GLY A C 1
ATOM 2220 O O . GLY A 1 302 ? 37.926 16.367 -2.343 1.00 89.44 302 GLY A O 1
ATOM 2221 N N . GLY A 1 303 ? 37.648 17.764 -4.086 1.00 91.38 303 GLY A N 1
ATOM 2222 C CA . GLY A 1 303 ? 36.772 18.703 -3.387 1.00 91.38 303 GLY A CA 1
ATOM 2223 C C . GLY A 1 303 ? 35.324 18.220 -3.297 1.00 91.38 303 GLY A C 1
ATOM 2224 O O . GLY A 1 303 ? 34.794 17.655 -4.251 1.00 91.38 303 GLY A O 1
ATOM 2225 N N . LEU A 1 304 ? 34.666 18.507 -2.171 1.00 97.19 304 LEU A N 1
ATOM 2226 C CA . LEU A 1 304 ? 33.220 18.362 -1.988 1.00 97.19 304 LEU A CA 1
ATOM 2227 C C . LEU A 1 304 ? 32.604 19.729 -1.658 1.00 97.19 304 LEU A C 1
ATOM 2229 O O . LEU A 1 304 ? 33.021 20.395 -0.706 1.00 97.19 304 LEU A O 1
ATOM 2233 N N . SER A 1 305 ? 31.616 20.161 -2.435 1.00 95.31 305 SER A N 1
ATOM 2234 C CA . SER A 1 305 ? 30.948 21.458 -2.260 1.00 95.31 305 SER A CA 1
ATOM 2235 C C . SER A 1 305 ? 29.464 21.403 -2.642 1.00 95.31 305 SER A C 1
ATOM 2237 O O . SER A 1 305 ? 28.950 20.334 -2.964 1.00 95.31 305 SER A O 1
ATOM 2239 N N . GLY A 1 306 ? 28.775 22.547 -2.590 1.00 95.19 306 GLY A N 1
ATOM 2240 C CA . GLY A 1 306 ? 27.345 22.689 -2.886 1.00 95.19 306 GLY A CA 1
ATOM 2241 C C . GLY A 1 306 ? 26.495 22.938 -1.636 1.00 95.19 306 GLY A C 1
ATOM 2242 O O . GLY A 1 306 ? 26.979 22.795 -0.515 1.00 95.19 306 GLY A O 1
ATOM 2243 N N . GLU A 1 307 ? 25.250 23.368 -1.842 1.00 93.81 307 GLU A N 1
ATOM 2244 C CA . GLU A 1 307 ? 24.312 23.773 -0.774 1.00 93.81 307 GLU A CA 1
ATOM 2245 C C . GLU A 1 307 ? 23.160 22.770 -0.563 1.00 93.81 307 GLU A C 1
ATOM 2247 O O . GLU A 1 307 ? 22.196 23.071 0.136 1.00 93.81 307 GLU A O 1
ATOM 2252 N N . GLY A 1 308 ? 23.237 21.592 -1.186 1.00 93.38 308 GLY A N 1
ATOM 2253 C CA . GLY A 1 308 ? 22.236 20.535 -1.059 1.00 93.38 308 GLY A CA 1
ATOM 2254 C C . GLY A 1 308 ? 22.261 19.814 0.292 1.00 93.38 308 GLY A C 1
ATOM 2255 O O . GLY A 1 308 ? 23.035 20.131 1.195 1.00 93.38 308 GLY A O 1
ATOM 2256 N N . ASP A 1 309 ? 21.429 18.784 0.411 1.00 92.62 309 ASP A N 1
ATOM 2257 C CA . ASP A 1 309 ? 21.331 17.966 1.616 1.00 92.62 309 ASP A CA 1
ATOM 2258 C C . ASP A 1 309 ? 22.441 16.908 1.658 1.00 92.62 309 ASP A C 1
ATOM 2260 O O . ASP A 1 309 ? 22.645 16.158 0.696 1.00 92.62 309 ASP A O 1
ATOM 2264 N N . PHE A 1 310 ? 23.140 16.816 2.790 1.00 92.00 310 PHE A N 1
ATOM 2265 C CA . PHE A 1 310 ? 24.223 15.861 3.028 1.00 92.00 310 PHE A CA 1
ATOM 2266 C C . PHE A 1 310 ? 23.840 14.903 4.158 1.00 92.00 310 PHE A C 1
ATOM 2268 O O . PHE A 1 310 ? 23.707 15.320 5.313 1.00 92.00 310 PHE A O 1
ATOM 2275 N N . TYR A 1 311 ? 23.705 13.614 3.840 1.00 87.88 311 TYR A N 1
ATOM 2276 C CA . TYR A 1 311 ? 23.333 12.572 4.794 1.00 87.88 311 TYR A CA 1
ATOM 2277 C C . TYR A 1 311 ? 24.364 11.458 4.905 1.00 87.88 311 TYR A C 1
ATOM 2279 O O . TYR A 1 311 ? 24.896 10.991 3.902 1.00 87.88 311 TYR A O 1
ATOM 2287 N N . ILE A 1 312 ? 24.619 10.994 6.125 1.00 84.19 312 ILE A N 1
ATOM 2288 C CA . ILE A 1 312 ? 25.429 9.798 6.390 1.00 84.19 312 ILE A CA 1
ATOM 2289 C C . ILE A 1 312 ? 24.546 8.704 7.001 1.00 84.19 312 ILE A C 1
ATOM 2291 O O . ILE A 1 312 ? 23.807 8.963 7.954 1.00 84.19 312 ILE A O 1
ATOM 2295 N N . LEU A 1 313 ? 24.585 7.513 6.398 1.00 74.62 313 LEU A N 1
ATOM 2296 C CA . LEU A 1 313 ? 23.701 6.383 6.682 1.00 74.62 313 LEU A CA 1
ATOM 2297 C C . LEU A 1 313 ? 24.252 5.496 7.797 1.00 74.62 313 LEU A C 1
ATOM 2299 O O . LEU A 1 313 ? 23.490 5.103 8.668 1.00 74.62 313 LEU A O 1
ATOM 2303 N N . SER A 1 314 ? 25.555 5.205 7.828 1.00 67.19 314 SER A N 1
ATOM 2304 C CA . SER A 1 314 ? 26.148 4.416 8.918 1.00 67.19 314 SER A CA 1
ATOM 2305 C C . SER A 1 314 ? 26.037 5.116 10.255 1.00 67.19 314 SER A C 1
ATOM 2307 O O . SER A 1 314 ? 25.992 6.343 10.354 1.00 67.19 314 SER A O 1
ATOM 2309 N N . GLY A 1 315 ? 26.160 4.297 11.296 1.00 64.38 315 GLY A N 1
ATOM 2310 C CA . GLY A 1 315 ? 26.850 4.688 12.507 1.00 64.38 315 GLY A CA 1
ATOM 2311 C C . GLY A 1 315 ? 25.937 5.258 13.562 1.00 64.38 315 GLY A C 1
ATOM 2312 O O . GLY A 1 315 ? 26.375 6.144 14.276 1.00 64.38 315 GLY A O 1
ATOM 2313 N N . ILE A 1 316 ? 24.717 4.739 13.711 1.00 71.00 316 ILE A N 1
ATOM 2314 C CA . ILE A 1 316 ? 24.134 4.747 15.052 1.00 71.00 316 ILE A CA 1
ATOM 2315 C C . ILE A 1 316 ? 25.046 3.858 15.896 1.00 71.00 316 ILE A C 1
ATOM 2317 O O . ILE A 1 316 ? 25.199 2.678 15.606 1.00 71.00 316 ILE A O 1
ATOM 2321 N N . THR A 1 317 ? 25.695 4.426 16.903 1.00 72.69 317 THR A N 1
ATOM 2322 C CA . THR A 1 317 ? 26.471 3.688 17.903 1.00 72.69 317 THR A CA 1
ATOM 2323 C C . THR A 1 317 ? 25.760 3.761 19.253 1.00 72.69 317 THR A C 1
ATOM 2325 O O . THR A 1 317 ? 24.898 4.613 19.478 1.00 72.69 317 THR A O 1
ATOM 2328 N N . ALA A 1 318 ? 26.091 2.858 20.181 1.00 74.31 318 ALA A N 1
ATOM 2329 C CA . ALA A 1 318 ? 25.419 2.791 21.485 1.00 74.31 318 ALA A CA 1
ATOM 2330 C C . ALA A 1 318 ? 25.593 4.067 22.343 1.00 74.31 318 ALA A C 1
ATOM 2332 O O . ALA A 1 318 ? 24.830 4.301 23.282 1.00 74.31 318 ALA A O 1
ATOM 2333 N N . ASP A 1 319 ? 26.593 4.897 22.059 1.00 75.12 319 ASP A N 1
ATOM 2334 C CA . ASP A 1 319 ? 26.829 6.191 22.703 1.00 75.12 319 ASP A CA 1
ATOM 2335 C C . ASP A 1 319 ? 25.982 7.333 22.121 1.00 75.12 319 ASP A C 1
ATOM 2337 O O . ASP A 1 319 ? 25.739 8.312 22.824 1.00 75.12 319 ASP A O 1
ATOM 2341 N N . MET A 1 320 ? 25.464 7.191 20.899 1.00 72.12 320 MET A N 1
ATOM 2342 C CA . MET A 1 320 ? 24.707 8.244 20.211 1.00 72.12 320 MET A CA 1
ATOM 2343 C C . MET A 1 320 ? 23.221 8.283 20.545 1.00 72.12 320 MET A C 1
ATOM 2345 O O . MET A 1 320 ? 22.555 9.277 20.265 1.00 72.12 320 MET A O 1
ATOM 2349 N N . PHE A 1 321 ? 22.697 7.216 21.140 1.00 80.69 321 PHE A N 1
ATOM 2350 C CA . PHE A 1 321 ? 21.354 7.207 21.693 1.00 80.69 321 PHE A CA 1
ATOM 2351 C C . PHE A 1 321 ? 21.390 6.920 23.185 1.00 80.69 321 PHE A C 1
ATOM 2353 O O . PHE A 1 321 ? 22.238 6.198 23.727 1.00 80.69 321 PHE A O 1
ATOM 2360 N N . GLN A 1 322 ? 20.437 7.513 23.876 1.00 82.81 322 GLN A N 1
ATOM 2361 C CA . GLN A 1 322 ? 20.183 7.274 25.276 1.00 82.81 322 GLN A CA 1
ATOM 2362 C C . GLN A 1 322 ? 18.951 6.392 25.372 1.00 82.81 322 GLN A C 1
ATOM 2364 O O . GLN A 1 322 ? 17.932 6.617 24.725 1.00 82.81 322 GLN A O 1
ATOM 2369 N N . VAL A 1 323 ? 19.072 5.357 26.186 1.00 86.31 323 VAL A N 1
ATOM 2370 C CA . VAL A 1 323 ? 17.908 4.652 26.707 1.00 86.31 323 VAL A CA 1
ATOM 2371 C C . VAL A 1 323 ? 17.494 5.349 28.001 1.00 86.31 323 VAL A C 1
ATOM 2373 O O . VAL A 1 323 ? 18.356 5.979 28.619 1.00 86.31 323 VAL A O 1
ATOM 2376 N N . PRO A 1 324 ? 16.218 5.274 28.410 1.00 80.50 324 PRO A N 1
ATOM 2377 C CA . PRO A 1 324 ? 15.750 5.938 29.617 1.00 80.50 324 PRO A CA 1
ATOM 2378 C C . PRO A 1 324 ? 16.626 5.626 30.834 1.00 80.50 324 PRO A C 1
ATOM 2380 O O . PRO A 1 324 ? 16.736 4.490 31.283 1.00 80.50 324 PRO A O 1
ATOM 2383 N N . ASP A 1 325 ? 17.243 6.674 31.360 1.00 57.47 325 ASP A N 1
ATOM 2384 C CA . ASP A 1 325 ? 18.081 6.705 32.558 1.00 57.47 325 ASP A CA 1
ATOM 2385 C C . ASP A 1 325 ? 17.263 7.040 33.819 1.00 57.47 325 ASP A C 1
ATOM 2387 O O . ASP A 1 325 ? 17.737 6.901 34.948 1.00 57.47 325 ASP A O 1
ATOM 2391 N N . ARG A 1 326 ? 15.988 7.412 33.640 1.00 52.94 326 ARG A N 1
ATOM 2392 C CA . ARG A 1 326 ? 14.994 7.431 34.717 1.00 52.94 326 ARG A CA 1
ATOM 2393 C C . ARG A 1 326 ? 14.563 6.011 35.048 1.00 52.94 326 ARG A C 1
ATOM 2395 O O . ARG A 1 326 ? 14.285 5.224 34.149 1.00 52.94 326 ARG A O 1
ATOM 2402 N N . THR A 1 327 ? 14.445 5.725 36.340 1.00 54.69 327 THR A N 1
ATOM 2403 C CA . THR A 1 327 ? 14.027 4.421 36.839 1.00 54.69 327 THR A CA 1
ATOM 2404 C C . THR A 1 327 ? 12.604 4.101 36.391 1.00 54.69 327 THR A C 1
ATOM 2406 O O . THR A 1 327 ? 11.632 4.574 36.981 1.00 54.69 327 THR A O 1
ATOM 2409 N N . LEU A 1 328 ? 12.486 3.320 35.320 1.00 61.00 328 LEU A N 1
ATOM 2410 C CA . LEU A 1 328 ? 11.247 2.645 34.970 1.00 61.00 328 LEU A CA 1
ATOM 2411 C C . LEU A 1 328 ? 11.081 1.486 35.952 1.00 61.00 328 LEU A C 1
ATOM 2413 O O . LEU A 1 328 ? 12.017 0.718 36.182 1.00 61.00 328 LEU A O 1
ATOM 2417 N N . TYR A 1 329 ? 9.906 1.391 36.562 1.00 60.81 329 TYR A N 1
ATOM 2418 C CA . TYR A 1 329 ? 9.576 0.334 37.508 1.00 60.81 329 TYR A CA 1
ATOM 2419 C C . TYR A 1 329 ? 8.476 -0.528 36.905 1.00 60.81 329 TYR A C 1
ATOM 2421 O O . TYR A 1 329 ? 7.483 0.005 36.411 1.00 60.81 329 TYR A O 1
ATOM 2429 N N . GLY A 1 330 ? 8.631 -1.851 36.979 1.00 58.56 330 GLY A N 1
ATOM 2430 C CA . GLY A 1 330 ? 7.638 -2.806 36.483 1.00 58.56 330 GLY A CA 1
ATOM 2431 C C . GLY A 1 330 ? 6.380 -2.772 37.349 1.00 58.56 330 GLY A C 1
ATOM 2432 O O . GLY A 1 330 ? 6.245 -3.556 38.286 1.00 58.56 330 GLY A O 1
ATOM 2433 N N . THR A 1 331 ? 5.490 -1.812 37.092 1.00 56.28 331 THR A N 1
ATOM 2434 C CA . THR A 1 331 ? 4.257 -1.589 37.868 1.00 56.28 331 THR A CA 1
ATOM 2435 C C . THR A 1 331 ? 3.000 -2.140 37.187 1.00 56.28 331 THR A C 1
ATOM 2437 O O . THR A 1 331 ? 1.934 -2.115 37.812 1.00 56.28 331 THR A O 1
ATOM 2440 N N . GLY A 1 332 ? 3.136 -2.661 35.957 1.00 61.97 332 GLY A N 1
ATOM 2441 C CA . GLY A 1 332 ? 2.055 -3.171 35.104 1.00 61.97 332 GLY A CA 1
ATOM 2442 C C . GLY A 1 332 ? 1.533 -2.181 34.048 1.00 61.97 332 GLY A C 1
ATOM 2443 O O . GLY A 1 332 ? 0.529 -2.469 33.406 1.00 61.97 332 GLY A O 1
ATOM 2444 N N . GLU A 1 333 ? 2.174 -1.020 33.884 1.00 69.69 333 GLU A N 1
ATOM 2445 C CA . GLU A 1 333 ? 1.881 -0.016 32.847 1.00 69.69 333 GLU A CA 1
ATOM 2446 C C . GLU A 1 333 ? 2.779 -0.238 31.611 1.00 69.69 333 GLU A C 1
ATOM 2448 O O . GLU A 1 333 ? 3.946 -0.594 31.764 1.00 69.69 333 GLU A O 1
ATOM 2453 N N . ASP A 1 334 ? 2.249 -0.046 30.394 1.00 82.00 334 ASP A N 1
ATOM 2454 C CA . ASP A 1 334 ? 3.013 -0.186 29.143 1.00 82.00 334 ASP A CA 1
ATOM 2455 C C . ASP A 1 334 ? 3.753 1.111 28.792 1.00 82.00 334 ASP A C 1
ATOM 2457 O O . ASP A 1 334 ? 3.149 2.144 28.492 1.00 82.00 334 ASP A O 1
ATOM 2461 N N . HIS A 1 335 ? 5.083 1.047 28.810 1.00 82.44 335 HIS A N 1
ATOM 2462 C CA . HIS A 1 335 ? 5.963 2.182 28.541 1.00 82.44 335 HIS A CA 1
ATOM 2463 C C . HIS A 1 335 ? 6.564 2.178 27.123 1.00 82.44 335 HIS A C 1
ATOM 2465 O O . HIS A 1 335 ? 7.429 3.007 26.827 1.00 82.44 335 HIS A O 1
ATOM 2471 N N . THR A 1 336 ? 6.130 1.289 26.227 1.00 85.00 336 THR A N 1
ATOM 2472 C CA . THR A 1 336 ? 6.770 1.047 24.919 1.00 85.00 336 THR A CA 1
ATOM 2473 C C . THR A 1 336 ? 6.901 2.311 24.063 1.00 85.00 336 THR A C 1
ATOM 2475 O O . THR A 1 336 ? 7.999 2.647 23.616 1.00 85.00 336 THR A O 1
ATOM 2478 N N . GLU A 1 337 ? 5.816 3.066 23.877 1.00 84.19 337 GLU A N 1
ATOM 2479 C CA . GLU A 1 337 ? 5.830 4.285 23.049 1.00 84.19 337 GLU A CA 1
ATOM 2480 C C . GLU A 1 337 ? 6.636 5.430 23.685 1.00 84.19 337 GLU A C 1
ATOM 2482 O O . GLU A 1 337 ? 7.283 6.207 22.979 1.00 84.19 337 GLU A O 1
ATOM 2487 N N . TYR A 1 338 ? 6.683 5.499 25.022 1.00 85.06 338 TYR A N 1
ATOM 2488 C CA . TYR A 1 338 ? 7.561 6.433 25.732 1.00 85.06 338 TYR A CA 1
ATOM 2489 C C . TYR A 1 338 ? 9.038 6.117 25.463 1.00 85.06 338 TYR A C 1
ATOM 2491 O O . TYR A 1 338 ? 9.807 7.027 25.147 1.00 85.06 338 TYR A O 1
ATOM 2499 N N . VAL A 1 339 ? 9.434 4.840 25.547 1.00 85.69 339 VAL A N 1
ATOM 2500 C CA . VAL A 1 339 ? 10.820 4.409 25.303 1.00 85.69 339 VAL A CA 1
ATOM 2501 C C . VAL A 1 339 ? 11.229 4.701 23.860 1.00 85.69 339 VAL A C 1
ATOM 2503 O O . VAL A 1 339 ? 12.283 5.300 23.651 1.00 85.69 339 VAL A O 1
ATOM 2506 N N . LYS A 1 340 ? 10.391 4.352 22.871 1.00 85.50 340 LYS A N 1
ATOM 2507 C CA . LYS A 1 340 ? 10.658 4.639 21.448 1.00 85.50 340 LYS A CA 1
ATOM 2508 C C . LYS A 1 340 ? 10.905 6.126 21.212 1.00 85.50 340 LYS A C 1
ATOM 2510 O O . LYS A 1 340 ? 11.923 6.497 20.628 1.00 85.50 340 LYS A O 1
ATOM 2515 N N . LYS A 1 341 ? 10.012 6.976 21.727 1.00 82.44 341 LYS A N 1
ATOM 2516 C CA . LYS A 1 341 ? 10.129 8.429 21.591 1.00 82.44 341 LYS A CA 1
ATOM 2517 C C . LYS A 1 341 ? 11.376 8.979 22.286 1.00 82.44 341 LYS A C 1
ATOM 2519 O O . LYS A 1 341 ? 12.089 9.783 21.699 1.00 82.44 341 LYS A O 1
ATOM 2524 N N . TYR A 1 342 ? 11.676 8.524 23.505 1.00 83.69 342 TYR A N 1
ATOM 2525 C CA . TYR A 1 342 ? 12.861 8.959 24.253 1.00 83.69 342 TYR A CA 1
ATOM 2526 C C . TYR A 1 342 ? 14.161 8.651 23.504 1.00 83.69 342 TYR A C 1
ATOM 2528 O O . TYR A 1 342 ? 15.028 9.516 23.371 1.00 83.69 342 TYR A O 1
ATOM 2536 N N . VAL A 1 343 ? 14.280 7.423 22.992 1.00 83.31 343 VAL A N 1
ATOM 2537 C CA . VAL A 1 343 ? 15.449 6.976 22.230 1.00 83.31 343 VAL A CA 1
ATOM 2538 C C . VAL A 1 343 ? 15.608 7.822 20.966 1.00 83.31 343 VAL A C 1
ATOM 2540 O O . VAL A 1 343 ? 16.698 8.340 20.723 1.00 83.31 343 VAL A O 1
ATOM 2543 N N . GLN A 1 344 ? 14.535 8.032 20.202 1.00 77.25 344 GLN A N 1
ATOM 2544 C CA . GLN A 1 344 ? 14.568 8.849 18.984 1.00 77.25 344 GLN A CA 1
ATOM 2545 C C . GLN A 1 344 ? 14.952 10.311 19.270 1.00 77.25 344 GLN A C 1
ATOM 2547 O O . GLN A 1 344 ? 15.864 10.846 18.636 1.00 77.25 344 GLN A O 1
ATOM 2552 N N . ASP A 1 345 ? 14.339 10.935 20.278 1.00 72.75 345 ASP A N 1
ATOM 2553 C CA . ASP A 1 345 ? 14.629 12.319 20.679 1.00 72.75 345 ASP A CA 1
ATOM 2554 C C . ASP A 1 345 ? 16.072 12.487 21.202 1.00 72.75 345 ASP A C 1
ATOM 2556 O O . ASP A 1 345 ? 16.648 13.578 21.131 1.00 72.75 345 ASP A O 1
ATOM 2560 N N . SER A 1 346 ? 16.679 11.425 21.746 1.00 73.31 346 SER A N 1
ATOM 2561 C CA . SER A 1 346 ? 18.057 11.457 22.254 1.00 73.31 346 SER A CA 1
ATOM 2562 C C . SER A 1 346 ? 19.109 11.503 21.142 1.00 73.31 346 SER A C 1
ATOM 2564 O O . SER A 1 346 ? 20.110 12.207 21.286 1.00 73.31 346 SER A O 1
ATOM 2566 N N . ILE A 1 347 ? 18.847 10.836 20.012 1.00 70.56 347 ILE A N 1
ATOM 2567 C CA . ILE A 1 347 ? 19.740 10.825 18.844 1.00 70.56 347 ILE A CA 1
ATOM 2568 C C . ILE A 1 347 ? 19.882 12.245 18.288 1.00 70.56 347 ILE A C 1
ATOM 2570 O O . ILE A 1 347 ? 20.991 12.712 18.029 1.00 70.56 347 ILE A O 1
ATOM 2574 N N . GLN A 1 348 ? 18.771 12.983 18.193 1.00 58.53 348 GLN A N 1
ATOM 2575 C CA . GLN A 1 348 ? 18.759 14.358 17.680 1.00 58.53 348 GLN A CA 1
ATOM 2576 C C . GLN A 1 348 ? 19.559 15.340 18.552 1.00 58.53 348 GLN A C 1
ATOM 2578 O O . GLN A 1 348 ? 20.135 16.302 18.044 1.00 58.53 348 GLN A O 1
ATOM 2583 N N . LYS A 1 349 ? 19.628 15.104 19.868 1.00 56.09 349 LYS A N 1
ATOM 2584 C CA . LYS A 1 349 ? 20.347 15.975 20.815 1.00 56.09 349 LYS A CA 1
ATOM 2585 C C . LYS A 1 349 ? 21.854 15.723 20.852 1.00 56.09 349 LYS A C 1
ATOM 2587 O O . LYS A 1 349 ? 22.584 16.585 21.336 1.00 56.09 349 LYS A O 1
ATOM 2592 N N . SER A 1 350 ? 22.330 14.588 20.335 1.00 53.56 350 SER A N 1
ATOM 2593 C CA . SER A 1 350 ? 23.752 14.220 20.365 1.00 53.56 350 SER A CA 1
ATOM 2594 C C . SER A 1 350 ? 24.623 15.007 19.371 1.00 53.56 350 SER A C 1
ATOM 2596 O O . SER A 1 350 ? 25.833 14.788 19.335 1.00 53.56 350 SER A O 1
ATOM 2598 N N . GLY A 1 351 ? 24.058 15.915 18.565 1.00 55.19 351 GLY A N 1
ATOM 2599 C CA . GLY A 1 351 ? 24.842 16.740 17.637 1.00 55.19 351 GLY A CA 1
ATOM 2600 C C . GLY A 1 351 ? 25.632 15.910 16.621 1.00 55.19 351 GLY A C 1
ATOM 2601 O O . GLY A 1 351 ? 26.741 16.288 16.259 1.00 55.19 351 GLY A O 1
ATOM 2602 N N . SER A 1 352 ? 25.073 14.772 16.200 1.00 60.16 352 SER A N 1
ATOM 2603 C CA . SER A 1 352 ? 25.717 13.679 15.460 1.00 60.16 352 SER A CA 1
ATOM 2604 C C . SER A 1 352 ? 26.093 13.992 14.008 1.00 60.16 352 SER A C 1
ATOM 2606 O O . SER A 1 352 ? 26.014 13.123 13.140 1.00 60.16 352 SER A O 1
ATOM 2608 N N . ASN A 1 353 ? 26.477 15.229 13.729 1.00 71.75 353 ASN A N 1
ATOM 2609 C CA . ASN A 1 353 ? 26.982 15.622 12.435 1.00 71.75 353 ASN A CA 1
ATOM 2610 C C . ASN A 1 353 ? 28.422 15.133 12.271 1.00 71.75 353 ASN A C 1
ATOM 2612 O O . ASN A 1 353 ? 29.226 15.198 13.202 1.00 71.75 353 ASN A O 1
ATOM 2616 N N . VAL A 1 354 ? 28.752 14.675 11.072 1.00 78.25 354 VAL A N 1
ATOM 2617 C CA . VAL A 1 354 ? 30.096 14.216 10.724 1.00 78.25 354 VAL A CA 1
ATOM 2618 C C . VAL A 1 354 ? 30.657 15.128 9.650 1.00 78.25 354 VAL A C 1
ATOM 2620 O O . VAL A 1 354 ? 29.937 15.523 8.737 1.00 78.25 354 VAL A O 1
ATOM 2623 N N . ILE A 1 355 ? 31.935 15.486 9.759 1.00 85.94 355 ILE A N 1
ATOM 2624 C CA . ILE A 1 355 ? 32.597 16.297 8.739 1.00 85.94 355 ILE A CA 1
ATOM 2625 C C . ILE A 1 355 ? 33.295 15.360 7.758 1.00 85.94 355 ILE A C 1
ATOM 2627 O O . ILE A 1 355 ? 34.267 14.702 8.118 1.00 85.94 355 ILE A O 1
ATOM 2631 N N . VAL A 1 356 ? 32.826 15.332 6.513 1.00 87.06 356 VAL A N 1
ATOM 2632 C CA . VAL A 1 356 ? 33.438 14.563 5.420 1.00 87.06 356 VAL A CA 1
ATOM 2633 C C . VAL A 1 356 ? 33.797 15.537 4.306 1.00 87.06 356 VAL A C 1
ATOM 2635 O O . VAL A 1 356 ? 32.951 16.304 3.853 1.00 87.06 356 VAL A O 1
ATOM 2638 N N . HIS A 1 357 ? 35.075 15.562 3.913 1.00 89.06 357 HIS A N 1
ATOM 2639 C CA . HIS A 1 357 ? 35.614 16.508 2.920 1.00 89.06 357 HIS A CA 1
ATOM 2640 C C . HIS A 1 357 ? 35.236 17.984 3.192 1.00 89.06 357 HIS A C 1
ATOM 2642 O O . HIS A 1 357 ? 35.003 18.765 2.275 1.00 89.06 357 HIS A O 1
ATOM 2648 N N . GLY A 1 358 ? 35.170 18.377 4.470 1.00 87.06 358 GLY A N 1
ATOM 2649 C CA . GLY A 1 358 ? 34.845 19.747 4.884 1.00 87.06 358 GLY A CA 1
ATOM 2650 C C . GLY A 1 358 ? 33.353 20.099 4.882 1.00 87.06 358 GLY A C 1
ATOM 2651 O O . GLY A 1 358 ? 33.016 21.199 5.313 1.00 87.06 358 GLY A O 1
ATOM 2652 N N . GLN A 1 359 ? 32.470 19.184 4.466 1.00 91.06 359 GLN A N 1
ATOM 2653 C CA . GLN A 1 359 ? 31.017 19.348 4.552 1.00 91.06 359 GLN A CA 1
ATOM 2654 C C . GLN A 1 359 ? 30.446 18.663 5.787 1.00 91.06 359 GLN A C 1
ATOM 2656 O O . GLN A 1 359 ? 30.940 17.624 6.225 1.00 91.06 359 GLN A O 1
ATOM 2661 N N . VAL A 1 360 ? 29.388 19.254 6.336 1.00 89.44 360 VAL A N 1
ATOM 2662 C CA . VAL A 1 360 ? 28.673 18.729 7.498 1.00 89.44 360 VAL A CA 1
ATOM 2663 C C . VAL A 1 360 ? 27.588 17.774 7.010 1.00 89.44 360 VAL A C 1
ATOM 2665 O O . VAL A 1 360 ? 26.598 18.202 6.430 1.00 89.44 360 VAL A O 1
ATOM 2668 N N . PHE A 1 361 ? 27.764 16.484 7.268 1.00 87.81 361 PHE A N 1
ATOM 2669 C CA . PHE A 1 361 ? 26.764 15.457 7.004 1.00 87.81 361 PHE A CA 1
ATOM 2670 C C . PHE A 1 361 ? 25.894 15.260 8.237 1.00 87.81 361 PHE A C 1
ATOM 2672 O O . PHE A 1 361 ? 26.397 14.919 9.312 1.00 87.81 361 PHE A O 1
ATOM 2679 N N . SER A 1 362 ? 24.586 15.434 8.077 1.00 81.94 362 SER A N 1
ATOM 2680 C CA . SER A 1 362 ? 23.616 15.068 9.103 1.00 81.94 362 SER A CA 1
ATOM 2681 C C . SER A 1 362 ? 23.338 13.573 9.039 1.00 81.94 362 SER A C 1
ATOM 2683 O O . SER A 1 362 ? 23.183 12.993 7.970 1.00 81.94 362 SER A O 1
ATOM 2685 N N . ARG A 1 363 ? 23.250 12.906 10.185 1.00 75.38 363 ARG A N 1
ATOM 2686 C CA . ARG A 1 363 ? 22.769 11.520 10.196 1.00 75.38 363 ARG A CA 1
ATOM 2687 C C . ARG A 1 363 ? 21.289 11.507 9.848 1.00 75.38 363 ARG A C 1
ATOM 2689 O O . ARG A 1 363 ? 20.531 12.319 10.380 1.00 75.38 363 ARG A O 1
ATOM 2696 N N . ALA A 1 364 ? 20.901 10.639 8.917 1.00 58.28 364 ALA A N 1
ATOM 2697 C CA . ALA A 1 364 ? 19.522 10.568 8.450 1.00 58.28 364 ALA A CA 1
ATOM 2698 C C . ALA A 1 364 ? 18.565 10.365 9.642 1.00 58.28 364 ALA A C 1
ATOM 2700 O O . ALA A 1 364 ? 18.830 9.576 10.549 1.00 58.28 364 ALA A O 1
ATOM 2701 N N . GLN A 1 365 ? 17.472 11.130 9.659 1.00 53.25 365 GLN A N 1
ATOM 2702 C CA . GLN A 1 365 ? 16.462 11.180 10.719 1.00 53.25 365 GLN A CA 1
ATOM 2703 C C . GLN A 1 365 ? 15.797 9.812 10.920 1.00 53.25 365 GLN A C 1
ATOM 2705 O O . GLN A 1 365 ? 14.792 9.558 10.273 1.00 53.25 365 GLN A O 1
ATOM 2710 N N . GLY A 1 366 ? 16.339 8.933 11.771 1.00 49.53 366 GLY A N 1
ATOM 2711 C CA . GLY A 1 366 ? 15.651 7.771 12.365 1.00 49.53 366 GLY A CA 1
ATOM 2712 C C . GLY A 1 366 ? 14.756 6.893 11.467 1.00 49.53 366 GLY A C 1
ATOM 2713 O O . GLY A 1 366 ? 13.871 6.241 12.006 1.00 49.53 366 GLY A O 1
ATOM 2714 N N . SER A 1 367 ? 14.927 6.889 10.141 1.00 49.31 367 SER A N 1
ATOM 2715 C CA . SER A 1 367 ? 13.965 6.294 9.192 1.00 49.31 367 SER A CA 1
ATOM 2716 C C . SER A 1 367 ? 14.582 5.315 8.204 1.00 49.31 367 SER A C 1
ATOM 2718 O O . SER A 1 367 ? 13.835 4.580 7.570 1.00 49.31 367 SER A O 1
ATOM 2720 N N . ASP A 1 368 ? 15.913 5.232 8.148 1.00 57.88 368 ASP A N 1
ATOM 2721 C CA . ASP A 1 368 ? 16.589 4.236 7.316 1.00 57.88 368 ASP A CA 1
ATOM 2722 C C . ASP A 1 368 ? 17.144 3.058 8.163 1.00 57.88 368 ASP A C 1
ATOM 2724 O O . ASP A 1 368 ? 17.238 1.957 7.643 1.00 57.88 368 ASP A O 1
ATOM 2728 N N . TRP A 1 369 ? 17.439 3.220 9.470 1.00 70.94 369 TRP A N 1
ATOM 2729 C CA . TRP A 1 369 ? 17.779 2.098 10.381 1.00 70.94 369 TRP A CA 1
ATOM 2730 C C . TRP A 1 369 ? 16.536 1.573 11.101 1.00 70.94 369 TRP A C 1
ATOM 2732 O O . TRP A 1 369 ? 15.811 2.342 11.738 1.00 70.94 369 TRP A O 1
ATOM 2742 N N . GLU A 1 370 ? 16.321 0.258 11.071 1.00 76.31 370 GLU A N 1
ATOM 2743 C CA . GLU A 1 370 ? 15.186 -0.373 11.748 1.00 76.31 370 GLU A CA 1
ATOM 2744 C C . GLU A 1 370 ? 15.424 -0.421 13.268 1.00 76.31 370 GLU A C 1
ATOM 2746 O O . GLU A 1 370 ? 16.436 -0.957 13.734 1.00 76.31 370 GLU A O 1
ATOM 2751 N N . MET A 1 371 ? 14.499 0.156 14.048 1.00 85.00 371 MET A N 1
ATOM 2752 C CA . MET A 1 371 ? 14.536 0.158 15.516 1.00 85.00 371 MET A CA 1
ATOM 2753 C C . MET A 1 371 ? 13.618 -0.923 16.088 1.00 85.00 371 MET A C 1
ATOM 2755 O O . MET A 1 371 ? 12.406 -0.904 15.871 1.00 85.00 371 MET A O 1
ATOM 2759 N N . GLU A 1 372 ? 14.180 -1.793 16.921 1.00 90.00 372 GLU A N 1
ATOM 2760 C CA . GLU A 1 372 ? 13.463 -2.851 17.630 1.00 90.00 372 GLU A CA 1
ATOM 2761 C C . GLU A 1 372 ? 13.705 -2.754 19.146 1.00 90.00 372 GLU A C 1
ATOM 2763 O O . GLU A 1 372 ? 14.795 -2.395 19.597 1.00 90.00 372 GLU A O 1
ATOM 2768 N N . ILE A 1 373 ? 12.691 -3.098 19.948 1.00 91.25 373 ILE A N 1
ATOM 2769 C CA . ILE A 1 373 ? 12.814 -3.270 21.402 1.00 91.25 373 ILE A CA 1
ATOM 2770 C C . ILE A 1 373 ? 12.541 -4.740 21.731 1.00 91.25 373 ILE A C 1
ATOM 2772 O O . ILE A 1 373 ? 11.562 -5.309 21.248 1.00 91.25 373 ILE A O 1
ATOM 2776 N N . LYS A 1 374 ? 13.403 -5.367 22.540 1.00 88.56 374 LYS A N 1
ATOM 2777 C CA . LYS A 1 374 ? 13.222 -6.742 23.028 1.00 88.56 374 LYS A CA 1
ATOM 2778 C C . LYS A 1 374 ? 13.306 -6.826 24.550 1.00 88.56 374 LYS A C 1
ATOM 2780 O O . LYS A 1 374 ? 14.355 -6.465 25.084 1.00 88.56 374 LYS A O 1
ATOM 2785 N N . PRO A 1 375 ? 12.296 -7.399 25.232 1.00 92.12 375 PRO A N 1
ATOM 2786 C CA . PRO A 1 375 ? 10.958 -7.767 24.727 1.00 92.12 375 PRO A CA 1
ATOM 2787 C C . PRO A 1 375 ? 10.184 -6.600 24.076 1.00 92.12 375 PRO A C 1
ATOM 2789 O O . PRO A 1 375 ? 10.484 -5.445 24.359 1.00 92.12 375 PRO A O 1
ATOM 2792 N N . SER A 1 376 ? 9.222 -6.898 23.191 1.00 86.25 376 SER A N 1
ATOM 2793 C CA . SER A 1 376 ? 8.530 -5.888 22.361 1.00 86.25 376 SER A CA 1
ATOM 2794 C C . SER A 1 376 ? 7.578 -4.970 23.127 1.00 86.25 376 SER A C 1
ATOM 2796 O O . SER A 1 376 ? 7.262 -3.892 22.634 1.00 86.25 376 SER A O 1
ATOM 2798 N N . GLU A 1 377 ? 7.136 -5.396 24.311 1.00 87.00 377 GLU A N 1
ATOM 2799 C CA . GLU A 1 377 ? 6.275 -4.636 25.219 1.00 87.00 377 GLU A CA 1
ATOM 2800 C C . GLU A 1 377 ? 7.036 -4.352 26.519 1.00 87.00 377 GLU A C 1
ATOM 2802 O O . GLU A 1 377 ? 7.444 -5.286 27.213 1.00 87.00 377 GLU A O 1
ATOM 2807 N N . VAL A 1 378 ? 7.237 -3.076 26.857 1.00 86.06 378 VAL A N 1
ATOM 2808 C CA . VAL A 1 378 ? 7.992 -2.637 28.044 1.00 86.06 378 VAL A CA 1
ATOM 2809 C C . VAL A 1 378 ? 7.058 -2.509 29.250 1.00 86.06 378 VAL A C 1
ATOM 2811 O O . VAL A 1 378 ? 6.619 -1.408 29.582 1.00 86.06 378 VAL A O 1
ATOM 2814 N N . ILE A 1 379 ? 6.744 -3.643 29.886 1.00 80.88 379 ILE A N 1
ATOM 2815 C CA . ILE A 1 379 ? 5.751 -3.742 30.978 1.00 80.88 379 ILE A CA 1
ATOM 2816 C C . ILE A 1 379 ? 6.363 -4.349 32.250 1.00 80.88 379 ILE A C 1
ATOM 2818 O O . ILE A 1 379 ? 6.293 -3.779 33.342 1.00 80.88 379 ILE A O 1
ATOM 2822 N N . GLU A 1 380 ? 6.951 -5.535 32.118 1.00 78.81 380 GLU A N 1
ATOM 2823 C CA . GLU A 1 380 ? 7.426 -6.345 33.242 1.00 78.81 380 GLU A CA 1
ATOM 2824 C C . GLU A 1 380 ? 8.855 -5.983 33.649 1.00 78.81 380 GLU A C 1
ATOM 2826 O O . GLU A 1 380 ? 9.623 -5.447 32.848 1.00 78.81 380 GLU A O 1
ATOM 2831 N N . LYS A 1 381 ? 9.242 -6.311 34.889 1.00 79.38 381 LYS A N 1
ATOM 2832 C CA . LYS A 1 381 ? 10.631 -6.128 35.333 1.00 79.38 381 LYS A CA 1
ATOM 2833 C C . LYS A 1 381 ? 11.593 -6.958 34.486 1.00 79.38 381 LYS A C 1
ATOM 2835 O O . LYS A 1 381 ? 11.316 -8.116 34.168 1.00 79.38 381 LYS A O 1
ATOM 2840 N N . GLY A 1 382 ? 12.758 -6.393 34.211 1.00 82.94 382 GLY A N 1
ATOM 2841 C CA . GLY A 1 382 ? 13.814 -7.082 33.488 1.00 82.94 382 GLY A CA 1
ATOM 2842 C C . GLY A 1 382 ? 14.588 -6.173 32.552 1.00 82.94 382 GLY A C 1
ATOM 2843 O O . GLY A 1 382 ? 14.351 -4.966 32.461 1.00 82.94 382 GLY A O 1
ATOM 2844 N N . THR A 1 383 ? 15.520 -6.801 31.853 1.00 87.31 383 THR A N 1
ATOM 2845 C CA . THR A 1 383 ? 16.382 -6.147 30.883 1.00 87.31 383 THR A CA 1
ATOM 2846 C C . THR A 1 383 ? 15.664 -6.028 29.549 1.00 87.31 383 THR A C 1
ATOM 2848 O O . THR A 1 383 ? 15.271 -7.033 28.951 1.00 87.31 383 THR A O 1
ATOM 2851 N N . TYR A 1 384 ? 15.564 -4.802 29.051 1.00 89.94 384 TYR A N 1
ATOM 2852 C CA . TYR A 1 384 ? 15.094 -4.516 27.705 1.00 89.94 384 TYR A CA 1
ATOM 2853 C C . TYR A 1 384 ? 16.262 -4.047 26.862 1.00 89.94 384 TYR A C 1
ATOM 2855 O O . TYR A 1 384 ? 17.092 -3.255 27.306 1.00 89.94 384 TYR A O 1
ATOM 2863 N N . THR A 1 385 ? 16.325 -4.536 25.633 1.00 91.69 385 THR A N 1
ATOM 2864 C CA . THR A 1 385 ? 17.349 -4.160 24.664 1.00 91.69 385 THR A CA 1
ATOM 2865 C C . THR A 1 385 ? 16.697 -3.356 23.562 1.00 91.69 385 THR A C 1
ATOM 2867 O O . THR A 1 385 ? 15.794 -3.851 22.893 1.00 91.69 385 THR A O 1
ATOM 2870 N N . VAL A 1 386 ? 17.160 -2.126 23.372 1.00 90.19 386 VAL A N 1
ATOM 2871 C CA . VAL A 1 386 ? 16.871 -1.350 22.168 1.00 90.19 386 VAL A CA 1
ATOM 2872 C C . VAL A 1 386 ? 17.971 -1.653 21.167 1.00 90.19 386 VAL A C 1
ATOM 2874 O O . VAL A 1 386 ? 19.146 -1.510 21.511 1.00 90.19 386 VAL A O 1
ATOM 2877 N N . THR A 1 387 ? 17.601 -2.060 19.959 1.00 88.62 387 THR A N 1
ATOM 2878 C CA . THR A 1 387 ? 18.526 -2.400 18.879 1.00 88.62 387 THR A CA 1
ATOM 2879 C C . THR A 1 387 ? 18.175 -1.603 17.633 1.00 88.62 387 THR A C 1
ATOM 2881 O O . THR A 1 387 ? 17.049 -1.667 17.150 1.00 88.62 387 THR A O 1
ATOM 2884 N N . PHE A 1 388 ? 19.159 -0.889 17.099 1.00 85.44 388 PHE A N 1
ATOM 2885 C CA . PHE A 1 388 ? 19.130 -0.345 15.748 1.00 85.44 388 PHE A CA 1
ATOM 2886 C C . PHE A 1 388 ? 19.910 -1.280 14.823 1.00 85.44 388 PHE A C 1
ATOM 2888 O O . PHE A 1 388 ? 21.029 -1.676 15.172 1.00 85.44 388 PHE A O 1
ATOM 2895 N N . THR A 1 389 ? 19.334 -1.620 13.671 1.00 82.88 389 THR A N 1
ATOM 2896 C CA . THR A 1 389 ? 19.970 -2.450 12.632 1.00 82.88 389 THR A CA 1
ATOM 2897 C C . THR A 1 389 ? 20.254 -1.615 11.386 1.00 82.88 389 THR A C 1
ATOM 2899 O O . THR A 1 389 ? 19.395 -0.843 10.958 1.00 82.88 389 THR A O 1
ATOM 2902 N N . ASP A 1 390 ? 21.466 -1.750 10.847 1.00 74.44 390 ASP A N 1
ATOM 2903 C CA . ASP A 1 390 ? 21.909 -1.047 9.642 1.00 74.44 390 ASP A CA 1
ATOM 2904 C C . ASP A 1 390 ? 21.138 -1.553 8.410 1.00 74.44 390 ASP A C 1
ATOM 2906 O O . ASP A 1 390 ? 21.101 -2.765 8.197 1.00 74.44 390 ASP A O 1
ATOM 2910 N N . PRO A 1 391 ? 20.538 -0.675 7.583 1.00 69.44 391 PRO A N 1
ATOM 2911 C CA . PRO A 1 391 ? 19.834 -1.091 6.370 1.00 69.44 391 PRO A CA 1
ATOM 2912 C C . PRO A 1 391 ? 20.749 -1.701 5.303 1.00 69.44 391 PRO A C 1
ATOM 2914 O O . PRO A 1 391 ? 20.262 -2.390 4.407 1.00 69.44 391 PRO A O 1
ATOM 2917 N N . GLU A 1 392 ? 22.054 -1.420 5.346 1.00 66.12 392 GLU A N 1
ATOM 2918 C CA . GLU A 1 392 ? 23.031 -1.945 4.388 1.00 66.12 392 GLU A CA 1
ATOM 2919 C C . GLU A 1 392 ? 23.742 -3.212 4.906 1.00 66.12 392 GLU A C 1
ATOM 2921 O O . GLU A 1 392 ? 24.373 -3.920 4.114 1.00 66.12 392 GLU A O 1
ATOM 2926 N N . ASP A 1 393 ? 23.652 -3.509 6.210 1.00 69.56 393 ASP A N 1
ATOM 2927 C CA . ASP A 1 393 ? 24.322 -4.640 6.865 1.00 69.56 393 ASP A CA 1
ATOM 2928 C C . ASP A 1 393 ? 23.599 -5.092 8.149 1.00 69.56 393 ASP A C 1
ATOM 2930 O O . ASP A 1 393 ? 23.898 -4.636 9.251 1.00 69.56 393 ASP A O 1
ATOM 2934 N N . ASP A 1 394 ? 22.727 -6.096 8.041 1.00 74.50 394 ASP A N 1
ATOM 2935 C CA . ASP A 1 394 ? 22.000 -6.674 9.180 1.00 74.50 394 ASP A CA 1
ATOM 2936 C C . ASP A 1 394 ? 22.898 -7.204 10.319 1.00 74.50 394 ASP A C 1
ATOM 2938 O O . ASP A 1 394 ? 22.401 -7.498 11.413 1.00 74.50 394 ASP A O 1
ATOM 2942 N N . SER A 1 395 ? 24.205 -7.389 10.096 1.00 73.94 395 SER A N 1
ATOM 2943 C CA . SER A 1 395 ? 25.156 -7.767 11.149 1.00 73.94 395 SER A CA 1
ATOM 2944 C C . SER A 1 395 ? 25.647 -6.569 11.966 1.00 73.94 395 SER A C 1
ATOM 2946 O O . SER A 1 395 ? 26.021 -6.732 13.134 1.00 73.94 395 SER A O 1
ATOM 2948 N N . ASN A 1 396 ? 25.590 -5.367 11.392 1.00 77.06 396 ASN A N 1
ATOM 2949 C CA . ASN A 1 396 ? 25.948 -4.124 12.047 1.00 77.06 396 ASN A CA 1
ATOM 2950 C C . ASN A 1 396 ? 24.770 -3.613 12.884 1.00 77.06 396 ASN A C 1
ATOM 2952 O O . ASN A 1 396 ? 23.758 -3.128 12.377 1.00 77.06 396 ASN A O 1
ATOM 2956 N N . LYS A 1 397 ? 24.900 -3.745 14.205 1.00 85.19 397 LYS A N 1
ATOM 2957 C CA . LYS A 1 397 ? 23.852 -3.374 15.155 1.00 85.19 397 LYS A CA 1
ATOM 2958 C C . LYS A 1 397 ? 24.411 -2.525 16.272 1.00 85.19 397 LYS A C 1
ATOM 2960 O O . LYS A 1 397 ? 25.435 -2.861 16.868 1.00 85.19 397 LYS A O 1
ATOM 2965 N N . ALA A 1 398 ? 23.664 -1.498 16.648 1.00 83.62 398 ALA A N 1
ATOM 2966 C CA . ALA A 1 398 ? 23.906 -0.773 17.882 1.00 83.62 398 ALA A CA 1
ATOM 2967 C C . ALA A 1 398 ? 22.797 -1.079 18.869 1.00 83.62 398 ALA A C 1
ATOM 2969 O O . ALA A 1 398 ? 21.618 -0.868 18.596 1.00 83.62 398 ALA A O 1
ATOM 2970 N N . SER A 1 399 ? 23.189 -1.623 20.016 1.00 89.06 399 SER A N 1
ATOM 2971 C CA . SER A 1 399 ? 22.252 -2.021 21.054 1.00 89.06 399 SER A CA 1
ATOM 2972 C C . SER A 1 399 ? 22.602 -1.373 22.376 1.00 89.06 399 SER A C 1
ATOM 2974 O O . SER A 1 399 ? 23.775 -1.253 22.731 1.00 89.06 399 SER A O 1
ATOM 2976 N N . LYS A 1 400 ? 21.572 -0.982 23.117 1.00 90.75 400 LYS A N 1
ATOM 2977 C CA . LYS A 1 400 ? 21.716 -0.492 24.481 1.00 90.75 400 LYS A CA 1
ATOM 2978 C C . LYS A 1 400 ? 20.615 -1.088 25.325 1.00 90.75 400 LYS A C 1
ATOM 2980 O O . LYS A 1 400 ? 19.451 -1.128 24.926 1.00 90.75 400 LYS A O 1
ATOM 2985 N N . THR A 1 401 ? 21.015 -1.579 26.482 1.00 89.81 401 THR A N 1
ATOM 2986 C CA . THR A 1 401 ? 20.096 -2.161 27.443 1.00 89.81 401 THR A CA 1
ATOM 2987 C C . THR A 1 401 ? 19.682 -1.106 28.449 1.00 89.81 401 THR A C 1
ATOM 2989 O O . THR A 1 401 ? 20.519 -0.328 28.910 1.00 89.81 401 THR A O 1
ATOM 2992 N N . PHE A 1 402 ? 18.412 -1.111 28.823 1.00 87.62 402 PHE A N 1
ATOM 2993 C CA . PHE A 1 402 ? 17.950 -0.454 30.036 1.00 87.62 402 PHE A CA 1
ATOM 2994 C C . PHE A 1 402 ? 17.252 -1.474 30.919 1.00 87.62 402 PHE A C 1
ATOM 2996 O O . PHE A 1 402 ? 16.710 -2.477 30.451 1.00 87.62 402 PHE A O 1
ATOM 3003 N N . GLU A 1 403 ? 17.302 -1.210 32.214 1.00 81.19 403 GLU A N 1
ATOM 3004 C CA . GLU A 1 403 ? 16.657 -2.048 33.204 1.00 81.19 403 GLU A CA 1
ATOM 3005 C C . GLU A 1 403 ? 15.335 -1.417 33.605 1.00 81.19 403 GLU A C 1
ATOM 3007 O O . GLU A 1 403 ? 15.275 -0.245 33.987 1.00 81.19 403 GLU A O 1
ATOM 3012 N N . VAL A 1 404 ? 14.285 -2.225 33.574 1.00 78.00 404 VAL A N 1
ATOM 3013 C CA . VAL A 1 404 ? 13.078 -1.939 34.338 1.00 78.00 404 VAL A CA 1
ATOM 3014 C C . VAL A 1 404 ? 13.305 -2.538 35.723 1.00 78.00 404 VAL A C 1
ATOM 3016 O O . VAL A 1 404 ? 13.272 -3.761 35.896 1.00 78.00 404 VAL A O 1
ATOM 3019 N N . LEU A 1 405 ? 13.612 -1.676 36.698 1.00 64.06 405 LEU A N 1
ATOM 3020 C CA . LEU A 1 405 ? 14.007 -2.104 38.038 1.00 64.06 405 LEU A CA 1
ATOM 3021 C C . LEU A 1 405 ? 12.829 -2.694 38.809 1.00 64.06 405 LEU A C 1
ATOM 3023 O O . LEU A 1 405 ? 11.669 -2.294 38.664 1.00 64.06 405 LEU A O 1
ATOM 3027 N N . ASP A 1 406 ? 13.168 -3.625 39.698 1.00 62.75 406 ASP A N 1
ATOM 3028 C CA . ASP A 1 406 ? 12.254 -4.072 40.736 1.00 62.75 406 ASP A CA 1
ATOM 3029 C C . ASP A 1 406 ? 11.973 -2.885 41.667 1.00 62.75 406 ASP A C 1
ATOM 3031 O O . ASP A 1 406 ? 12.901 -2.266 42.197 1.00 62.75 406 ASP A O 1
ATOM 3035 N N . ALA A 1 407 ? 10.699 -2.543 41.863 1.00 58.75 407 ALA A N 1
ATOM 3036 C CA . ALA A 1 407 ? 10.301 -1.435 42.731 1.00 58.75 407 ALA A CA 1
ATOM 3037 C C . ALA A 1 407 ? 10.783 -1.624 44.182 1.00 58.75 407 ALA A C 1
ATOM 3039 O O . ALA A 1 407 ? 10.856 -0.651 44.932 1.00 58.75 407 ALA A O 1
ATOM 3040 N N . GLY A 1 408 ? 11.197 -2.837 44.564 1.00 64.81 408 GLY A N 1
ATOM 3041 C CA . GLY A 1 408 ? 11.674 -3.173 45.899 1.00 64.81 408 GLY A CA 1
ATOM 3042 C C . GLY A 1 408 ? 10.520 -3.504 46.838 1.00 64.81 408 GLY A C 1
ATOM 3043 O O . GLY A 1 408 ? 9.362 -3.610 46.435 1.00 64.81 408 GLY A O 1
ATOM 3044 N N . GLU A 1 409 ? 10.824 -3.689 48.120 1.00 66.94 409 GLU A N 1
ATOM 3045 C CA . GLU A 1 409 ? 9.787 -4.021 49.086 1.00 66.94 409 GLU A CA 1
ATOM 3046 C C . GLU A 1 409 ? 9.040 -2.773 49.549 1.00 66.94 409 GLU A C 1
ATOM 3048 O O . GLU A 1 409 ? 9.625 -1.735 49.849 1.00 66.94 409 GLU A O 1
ATOM 3053 N N . LEU A 1 410 ? 7.733 -2.911 49.699 1.00 78.25 410 LEU A N 1
ATOM 3054 C CA . LEU A 1 410 ? 6.847 -1.907 50.272 1.00 78.25 410 LEU A CA 1
ATOM 3055 C C . LEU A 1 410 ? 7.305 -1.494 51.694 1.00 78.25 410 LEU A C 1
ATOM 3057 O O . LEU A 1 410 ? 7.514 -2.365 52.546 1.00 78.25 410 LEU A O 1
ATOM 3061 N N . THR A 1 411 ? 7.485 -0.194 51.970 1.00 80.62 411 THR A N 1
ATOM 3062 C CA . THR A 1 411 ? 8.012 0.309 53.263 1.00 80.62 411 THR A CA 1
ATOM 3063 C C . THR A 1 411 ? 7.017 1.116 54.084 1.00 80.62 411 THR A C 1
ATOM 3065 O O . THR A 1 411 ? 6.953 0.915 55.296 1.00 80.62 411 THR A O 1
ATOM 3068 N N . SER A 1 412 ? 6.223 2.002 53.481 1.00 81.81 412 SER A N 1
ATOM 3069 C CA . SER A 1 412 ? 5.196 2.748 54.222 1.00 81.81 412 SER A CA 1
ATOM 3070 C C . SER A 1 412 ? 4.011 3.169 53.358 1.00 81.81 412 SER A C 1
ATOM 3072 O O . SER A 1 412 ? 4.138 3.347 52.149 1.00 81.81 412 SER A O 1
ATOM 3074 N N . LEU A 1 413 ? 2.851 3.321 54.003 1.00 86.25 413 LEU A N 1
ATOM 3075 C CA . LEU A 1 413 ? 1.632 3.906 53.444 1.00 86.25 413 LEU A CA 1
ATOM 3076 C C . LEU A 1 413 ? 1.430 5.275 54.090 1.00 86.25 413 LEU A C 1
ATOM 3078 O O . LEU A 1 413 ? 1.297 5.358 55.312 1.00 86.25 413 LEU A O 1
ATOM 3082 N N . VAL A 1 414 ? 1.408 6.331 53.281 1.00 84.00 414 VAL A N 1
ATOM 3083 C CA . VAL A 1 414 ? 1.266 7.714 53.747 1.00 84.00 414 VAL A CA 1
ATOM 3084 C C . VAL A 1 414 ? -0.014 8.305 53.172 1.00 84.00 414 VAL A C 1
ATOM 3086 O O . VAL A 1 414 ? -0.258 8.238 51.969 1.00 84.00 414 VAL A O 1
ATOM 3089 N N . LEU A 1 415 ? -0.829 8.905 54.040 1.00 81.88 415 LEU A N 1
ATOM 3090 C CA . LEU A 1 415 ? -1.955 9.730 53.616 1.00 81.88 415 LEU A CA 1
ATOM 3091 C C . LEU A 1 415 ? -1.431 11.114 53.250 1.00 81.88 415 LEU A C 1
ATOM 3093 O O . LEU A 1 415 ? -1.030 11.888 54.117 1.00 81.88 415 LEU A O 1
ATOM 3097 N N . THR A 1 416 ? -1.426 11.420 51.960 1.00 80.12 416 THR A N 1
ATOM 3098 C CA . THR A 1 416 ? -1.056 12.743 51.452 1.00 80.12 416 THR A CA 1
ATOM 3099 C C . THR A 1 416 ? -2.213 13.735 51.585 1.00 80.12 416 THR A C 1
ATOM 3101 O O . THR A 1 416 ? -1.995 14.944 51.564 1.00 80.12 416 THR A O 1
ATOM 3104 N N . THR A 1 417 ? -3.447 13.246 51.755 1.00 80.81 417 THR A N 1
ATOM 3105 C CA . THR A 1 417 ? -4.638 14.058 52.057 1.00 80.81 417 THR A CA 1
ATOM 3106 C C . THR A 1 417 ? -5.616 13.248 52.926 1.00 80.81 417 THR A C 1
ATOM 3108 O O . THR A 1 417 ? -5.900 12.098 52.573 1.00 80.81 417 THR A O 1
ATOM 3111 N N . PRO A 1 418 ? -6.108 13.785 54.065 1.00 76.94 418 PRO A N 1
ATOM 3112 C CA . PRO A 1 418 ? -7.054 13.084 54.936 1.00 76.94 418 PRO A CA 1
ATOM 3113 C C . PRO A 1 418 ? -8.454 12.969 54.298 1.00 76.94 418 PRO A C 1
ATOM 3115 O O . PRO A 1 418 ? -8.792 13.759 53.419 1.00 76.94 418 PRO A O 1
ATOM 3118 N N . PRO A 1 419 ? -9.282 11.998 54.726 1.00 80.88 419 PRO A N 1
ATOM 3119 C CA . PRO A 1 419 ? -10.631 11.816 54.198 1.00 80.88 419 PRO A CA 1
ATOM 3120 C C . PRO A 1 419 ? -11.582 12.924 54.655 1.00 80.88 419 PRO A C 1
ATOM 3122 O O . PRO A 1 419 ? -11.469 13.461 55.755 1.00 80.88 419 PRO A O 1
ATOM 3125 N N . GLU A 1 420 ? -12.578 13.206 53.825 1.00 82.75 420 GLU A N 1
ATOM 3126 C CA . GLU A 1 420 ? -13.529 14.305 54.038 1.00 82.75 420 GLU A CA 1
ATOM 3127 C C . GLU A 1 420 ? -14.580 14.028 55.131 1.00 82.75 420 GLU A C 1
ATOM 3129 O O . GLU A 1 420 ? -15.212 14.964 55.612 1.00 82.75 420 GLU A O 1
ATOM 3134 N N . LYS A 1 421 ? -14.801 12.761 55.522 1.00 81.06 421 LYS A N 1
ATOM 3135 C CA . LYS A 1 421 ? -15.876 12.353 56.450 1.00 81.06 421 LYS A CA 1
ATOM 3136 C C . LYS A 1 421 ? -15.331 11.623 57.683 1.00 81.06 421 LYS A C 1
ATOM 3138 O O . LYS A 1 421 ? -14.660 10.597 57.554 1.00 81.06 421 LYS A O 1
ATOM 3143 N N . THR A 1 422 ? -15.703 12.100 58.873 1.00 80.50 422 THR A N 1
ATOM 3144 C CA . THR A 1 422 ? -15.294 11.536 60.177 1.00 80.50 422 THR A CA 1
ATOM 3145 C C . THR A 1 422 ? -16.462 11.165 61.105 1.00 80.50 422 THR A C 1
ATOM 3147 O O . THR A 1 422 ? -16.238 10.540 62.132 1.00 80.50 422 THR A O 1
ATOM 3150 N N . GLU A 1 423 ? -17.711 11.462 60.753 1.00 78.12 423 GLU A N 1
ATOM 3151 C CA . GLU A 1 423 ? -18.906 11.099 61.538 1.00 78.12 423 GLU A CA 1
ATOM 3152 C C . GLU A 1 423 ? -19.802 10.142 60.744 1.00 78.12 423 GLU A C 1
ATOM 3154 O O . GLU A 1 423 ? -19.962 10.314 59.536 1.00 78.12 423 GLU A O 1
ATOM 3159 N N . TYR A 1 424 ? -20.367 9.128 61.398 1.00 78.62 424 TYR A N 1
ATOM 3160 C CA . TYR A 1 424 ? -21.008 7.974 60.762 1.00 78.62 424 TYR A CA 1
ATOM 3161 C C . TYR A 1 424 ? -22.290 7.520 61.498 1.00 78.62 424 TYR A C 1
ATOM 3163 O O . TYR A 1 424 ? -22.621 7.980 62.589 1.00 78.62 424 TYR A O 1
ATOM 3171 N N . THR A 1 425 ? -23.032 6.591 60.899 1.00 76.06 425 THR A N 1
ATOM 3172 C CA . THR A 1 425 ? -24.238 5.933 61.439 1.00 76.06 425 THR A CA 1
ATOM 3173 C C . THR A 1 425 ? -24.110 4.400 61.396 1.00 76.06 425 THR A C 1
ATOM 3175 O O . THR A 1 425 ? -23.198 3.862 60.768 1.00 76.06 425 THR A O 1
ATOM 3178 N N . TYR A 1 426 ? -24.981 3.671 62.099 1.00 72.94 426 TYR A N 1
ATOM 3179 C CA . TYR A 1 426 ? -24.860 2.241 62.391 1.00 72.94 426 TYR A CA 1
ATOM 3180 C C . TYR A 1 426 ? -24.689 1.410 61.120 1.00 72.94 426 TYR A C 1
ATOM 3182 O O . TYR A 1 426 ? -25.510 1.462 60.205 1.00 72.94 426 TYR A O 1
ATOM 3190 N N . GLY A 1 427 ? -23.613 0.632 61.041 1.00 67.69 427 GLY A N 1
ATOM 3191 C CA . GLY A 1 427 ? -23.333 -0.206 59.879 1.00 67.69 427 GLY A CA 1
ATOM 3192 C C . GLY A 1 427 ? -22.759 0.538 58.669 1.00 67.69 427 GLY A C 1
ATOM 3193 O O . GLY A 1 427 ? -22.521 -0.100 57.643 1.00 67.69 427 GLY A O 1
ATOM 3194 N N . GLU A 1 428 ? -22.505 1.852 58.740 1.00 68.00 428 GLU A N 1
ATOM 3195 C CA . GLU A 1 428 ? -21.684 2.523 57.728 1.00 68.00 428 GLU A CA 1
ATOM 3196 C C . GLU A 1 428 ? -20.253 1.972 57.728 1.00 68.00 428 GLU A C 1
ATOM 3198 O O . GLU A 1 428 ? -19.729 1.491 58.735 1.00 68.00 428 GLU A O 1
ATOM 3203 N N . ARG A 1 429 ? -19.621 2.031 56.553 1.00 73.56 429 ARG A N 1
ATOM 3204 C CA . ARG A 1 429 ? -18.205 1.714 56.366 1.00 73.56 429 ARG A CA 1
ATOM 3205 C C . ARG A 1 429 ? -17.449 3.015 56.165 1.00 73.56 429 ARG A C 1
ATOM 3207 O O . ARG A 1 429 ? -17.981 3.980 55.622 1.00 73.56 429 ARG A O 1
ATOM 3214 N N . PHE A 1 430 ? -16.190 3.014 56.561 1.00 82.12 430 PHE A N 1
ATOM 3215 C CA . PHE A 1 430 ? -15.306 4.153 56.373 1.00 82.12 430 PHE A CA 1
ATOM 3216 C C . PHE A 1 430 ? -15.242 4.626 54.914 1.00 82.12 430 PHE A C 1
ATOM 3218 O O . PHE A 1 430 ? -15.008 3.820 54.007 1.00 82.12 430 PHE A O 1
ATOM 3225 N N . SER A 1 431 ? -15.405 5.933 54.694 1.00 82.56 431 SER A N 1
ATOM 3226 C CA . SER A 1 431 ? -15.319 6.542 53.364 1.00 82.56 431 SER A CA 1
ATOM 3227 C C . SER A 1 431 ? -13.890 6.979 53.053 1.00 82.56 431 SER A C 1
ATOM 3229 O O . SER A 1 431 ? -13.280 7.725 53.811 1.00 82.56 431 SER A O 1
ATOM 3231 N N . LYS A 1 432 ? -13.376 6.566 51.890 1.00 80.12 432 LYS A N 1
ATOM 3232 C CA . LYS A 1 432 ? -12.066 6.994 51.361 1.00 80.12 432 LYS A CA 1
ATOM 3233 C C . LYS A 1 432 ? -12.165 8.223 50.447 1.00 80.12 432 LYS A C 1
ATOM 3235 O O . LYS A 1 432 ? -11.217 8.547 49.744 1.00 80.12 432 LYS A O 1
ATOM 3240 N N . LYS A 1 433 ? -13.326 8.880 50.377 1.00 78.31 433 LYS A N 1
ATOM 3241 C CA . LYS A 1 433 ? -13.542 10.038 49.498 1.00 78.31 433 LYS A CA 1
ATOM 3242 C C . LYS A 1 433 ? -12.720 11.249 49.973 1.00 78.31 433 LYS A C 1
ATOM 3244 O O . LYS A 1 433 ? -12.615 11.482 51.175 1.00 78.31 433 LYS A O 1
ATOM 3249 N N . GLY A 1 434 ? -12.096 11.953 49.025 1.00 74.44 434 GLY A N 1
ATOM 3250 C CA . GLY A 1 434 ? -11.154 13.057 49.275 1.00 74.44 434 GLY A CA 1
ATOM 3251 C C . GLY A 1 434 ? -9.794 12.624 49.833 1.00 74.44 434 GLY A C 1
ATOM 3252 O O . GLY A 1 434 ? -8.856 13.414 49.883 1.00 74.44 434 GLY A O 1
ATOM 3253 N N . MET A 1 435 ? -9.664 11.346 50.197 1.00 83.31 435 MET A N 1
ATOM 3254 C CA . MET A 1 435 ? -8.414 10.759 50.646 1.00 83.31 435 MET A CA 1
ATOM 3255 C C . MET A 1 435 ? -7.477 10.584 49.453 1.00 83.31 435 MET A C 1
ATOM 3257 O O . MET A 1 435 ? -7.896 10.111 48.396 1.00 83.31 435 MET A O 1
ATOM 3261 N N . ALA A 1 436 ? -6.206 10.911 49.638 1.00 84.56 436 ALA A N 1
ATOM 3262 C CA . ALA A 1 436 ? -5.147 10.554 48.707 1.00 84.56 436 ALA A CA 1
ATOM 3263 C C . ALA A 1 436 ? -4.055 9.828 49.484 1.00 84.56 436 ALA A C 1
ATOM 3265 O O . ALA A 1 436 ? -3.679 10.242 50.586 1.00 84.56 436 ALA A O 1
ATOM 3266 N N . ALA A 1 437 ? -3.584 8.721 48.920 1.00 82.00 437 ALA A N 1
ATOM 3267 C CA . ALA A 1 437 ? -2.586 7.877 49.544 1.00 82.00 437 ALA A CA 1
ATOM 3268 C C . ALA A 1 437 ? -1.477 7.548 48.551 1.00 82.00 437 ALA A C 1
ATOM 3270 O O . ALA A 1 437 ? -1.725 7.243 47.382 1.00 82.00 437 ALA A O 1
ATOM 3271 N N . SER A 1 438 ? -0.250 7.561 49.044 1.00 83.38 438 SER A N 1
ATOM 3272 C CA . SER A 1 438 ? 0.904 7.051 48.324 1.00 83.38 438 SER A CA 1
ATOM 3273 C C . SER A 1 438 ? 1.579 5.972 49.151 1.00 83.38 438 SER A C 1
ATOM 3275 O O . SER A 1 438 ? 1.476 5.932 50.384 1.00 83.38 438 SER A O 1
ATOM 3277 N N . VAL A 1 439 ? 2.257 5.069 48.456 1.00 80.75 439 VAL A N 1
ATOM 3278 C CA . VAL A 1 439 ? 3.146 4.107 49.096 1.00 80.75 439 VAL A CA 1
ATOM 3279 C C . VAL A 1 439 ? 4.576 4.364 48.696 1.00 80.75 439 VAL A C 1
ATOM 3281 O O . VAL A 1 439 ? 4.869 4.710 47.550 1.00 80.75 439 VAL A O 1
ATOM 3284 N N . ASN A 1 440 ? 5.447 4.190 49.678 1.00 79.44 440 ASN A N 1
ATOM 3285 C CA . ASN A 1 440 ? 6.881 4.276 49.509 1.00 79.44 440 ASN A CA 1
ATOM 3286 C C . ASN A 1 440 ? 7.456 2.863 49.468 1.00 79.44 440 ASN A C 1
ATOM 3288 O O . ASN A 1 440 ? 6.977 1.959 50.164 1.00 79.44 440 ASN A O 1
ATOM 3292 N N . TYR A 1 441 ? 8.501 2.697 48.671 1.00 78.56 441 TYR A N 1
ATOM 3293 C CA . TYR A 1 441 ? 9.253 1.456 48.554 1.00 78.56 441 TYR A CA 1
ATOM 3294 C C . TYR A 1 441 ? 10.645 1.599 49.164 1.00 78.56 441 TYR A C 1
ATOM 3296 O O . TYR A 1 441 ? 11.151 2.706 49.359 1.00 78.56 441 TYR A O 1
ATOM 3304 N N . SER A 1 442 ? 11.296 0.478 49.470 1.00 71.00 442 SER A N 1
ATOM 3305 C CA . SER A 1 442 ? 12.652 0.441 50.035 1.00 71.00 442 SER A CA 1
ATOM 3306 C C . SER A 1 442 ? 13.711 1.024 49.097 1.00 71.00 442 SER A C 1
ATOM 3308 O O . SER A 1 442 ? 14.782 1.404 49.557 1.00 71.00 442 SER A O 1
ATOM 3310 N N . SER A 1 443 ? 13.402 1.115 47.803 1.00 54.81 443 SER A N 1
ATOM 3311 C CA . SER A 1 443 ? 14.198 1.780 46.765 1.00 54.81 443 SER A CA 1
ATOM 3312 C C . SER A 1 443 ? 14.118 3.315 46.814 1.00 54.81 443 SER A C 1
ATOM 3314 O O . SER A 1 443 ? 14.880 3.986 46.124 1.00 54.81 443 SER A O 1
ATOM 3316 N N . GLY A 1 444 ? 13.202 3.885 47.608 1.00 59.31 444 GLY A N 1
ATOM 3317 C CA . GLY A 1 444 ? 12.898 5.319 47.633 1.00 59.31 444 GLY A CA 1
ATOM 3318 C C . GLY A 1 444 ? 11.872 5.764 46.583 1.00 59.31 444 GLY A C 1
ATOM 3319 O O . GLY A 1 444 ? 11.462 6.923 46.599 1.00 59.31 444 GLY A O 1
ATOM 3320 N N . ALA A 1 445 ? 11.425 4.862 45.700 1.00 60.31 445 ALA A N 1
ATOM 3321 C CA . ALA A 1 445 ? 10.350 5.122 44.748 1.00 60.31 445 ALA A CA 1
ATOM 3322 C C . ALA A 1 445 ? 9.009 5.355 45.458 1.00 60.31 445 ALA A C 1
ATOM 3324 O O . ALA A 1 445 ? 8.742 4.770 46.514 1.00 60.31 445 ALA A O 1
ATOM 3325 N N . THR A 1 446 ? 8.145 6.169 44.849 1.00 67.25 446 THR A N 1
ATOM 3326 C CA . THR A 1 446 ? 6.784 6.411 45.330 1.00 67.25 446 THR A CA 1
ATOM 3327 C C . THR A 1 446 ? 5.779 6.066 44.240 1.00 67.25 446 THR A C 1
ATOM 3329 O O . THR A 1 446 ? 5.962 6.403 43.071 1.00 67.25 446 THR A O 1
ATOM 3332 N N . LYS A 1 447 ? 4.714 5.360 44.617 1.00 75.19 447 LYS A N 1
ATOM 3333 C CA . LYS A 1 447 ? 3.598 5.029 43.727 1.00 75.19 447 LYS A CA 1
ATOM 3334 C C . LYS A 1 447 ? 2.340 5.645 44.305 1.00 75.19 447 LYS A C 1
ATOM 3336 O O . LYS A 1 447 ? 1.950 5.344 45.437 1.00 75.19 447 LYS A O 1
ATOM 3341 N N . THR A 1 448 ? 1.714 6.521 43.529 1.00 80.81 448 THR A N 1
ATOM 3342 C CA . THR A 1 448 ? 0.385 7.033 43.856 1.00 80.81 448 THR A CA 1
ATOM 3343 C C . THR A 1 448 ? -0.598 5.878 43.779 1.00 80.81 448 THR A C 1
ATOM 3345 O O . THR A 1 448 ? -0.659 5.171 42.772 1.00 80.81 448 THR A O 1
ATOM 3348 N N . LEU A 1 449 ? -1.356 5.661 44.851 1.00 80.38 449 LEU A N 1
ATOM 3349 C CA . LEU A 1 449 ? -2.364 4.618 44.868 1.00 80.38 449 LEU A CA 1
ATOM 3350 C C . LEU A 1 449 ? -3.696 5.184 44.408 1.00 80.38 449 LEU A C 1
ATOM 3352 O O . LEU A 1 449 ? -4.192 6.176 44.941 1.00 80.38 449 LEU A O 1
ATOM 3356 N N . ALA A 1 450 ? -4.323 4.479 43.473 1.00 77.88 450 ALA A N 1
ATOM 3357 C CA . ALA A 1 450 ? -5.756 4.596 43.310 1.00 77.88 450 ALA A CA 1
ATOM 3358 C C . ALA A 1 450 ? -6.444 4.145 44.616 1.00 77.88 450 ALA A C 1
ATOM 3360 O O . ALA A 1 450 ? -6.046 3.166 45.259 1.00 77.88 450 ALA A O 1
ATOM 3361 N N . ASN A 1 451 ? -7.465 4.889 45.047 1.00 72.56 451 ASN A N 1
ATOM 3362 C CA . ASN A 1 451 ? -8.108 4.702 46.355 1.00 72.56 451 ASN A CA 1
ATOM 3363 C C . ASN A 1 451 ? -8.728 3.308 46.565 1.00 72.56 451 ASN A C 1
ATOM 3365 O O . ASN A 1 451 ? -8.907 2.866 47.705 1.00 72.56 451 ASN A O 1
ATOM 3369 N N . ASP A 1 452 ? -9.051 2.596 45.487 1.00 76.69 452 ASP A N 1
ATOM 3370 C CA . ASP A 1 452 ? -9.568 1.224 45.496 1.00 76.69 452 ASP A CA 1
ATOM 3371 C C . ASP A 1 452 ? -8.518 0.189 45.948 1.00 76.69 452 ASP A C 1
ATOM 3373 O O . ASP A 1 452 ? -8.873 -0.889 46.455 1.00 76.69 452 ASP A O 1
ATOM 3377 N N . LYS A 1 453 ? -7.228 0.522 45.823 1.00 80.75 453 LYS A N 1
ATOM 3378 C CA . LYS A 1 453 ? -6.100 -0.329 46.219 1.00 80.75 453 LYS A CA 1
ATOM 3379 C C . LYS A 1 453 ? -5.804 -0.281 47.717 1.00 80.75 453 LYS A C 1
ATOM 3381 O O . LYS A 1 453 ? -5.398 -1.298 48.274 1.00 80.75 453 LYS A O 1
ATOM 3386 N N . VAL A 1 454 ? -6.074 0.834 48.397 1.00 84.00 454 VAL A N 1
ATOM 3387 C CA . VAL A 1 454 ? -5.975 0.928 49.866 1.00 84.00 454 VAL A CA 1
ATOM 3388 C C . VAL A 1 454 ? -7.127 0.140 50.489 1.00 84.00 454 VAL A C 1
ATOM 3390 O O . VAL A 1 454 ? -8.275 0.300 50.086 1.00 84.00 454 VAL A O 1
ATOM 3393 N N . LYS A 1 455 ? -6.872 -0.724 51.467 1.00 82.94 455 LYS A N 1
ATOM 3394 C CA . LYS A 1 455 ? -7.866 -1.560 52.165 1.00 82.94 455 LYS A CA 1
ATOM 3395 C C . LYS A 1 455 ? -8.005 -1.128 53.634 1.00 82.94 455 LYS A C 1
ATOM 3397 O O . LYS A 1 455 ? -7.223 -0.321 54.119 1.00 82.94 455 LYS A O 1
ATOM 3402 N N . ILE A 1 456 ? -9.046 -1.597 54.322 1.00 81.19 456 ILE A N 1
ATOM 3403 C CA . ILE A 1 456 ? -9.368 -1.245 55.720 1.00 81.19 456 ILE A CA 1
ATOM 3404 C C . ILE A 1 456 ? -9.349 -2.542 56.539 1.00 81.19 456 ILE A C 1
ATOM 3406 O O . ILE A 1 456 ? -9.894 -3.540 56.065 1.00 81.19 456 ILE A O 1
ATOM 3410 N N . LYS A 1 457 ? -8.706 -2.556 57.717 1.00 75.38 457 LYS A N 1
ATOM 3411 C CA . LYS A 1 457 ? -8.664 -3.742 58.600 1.00 75.38 457 LYS A CA 1
ATOM 3412 C C . LYS A 1 457 ? -9.962 -3.946 59.377 1.00 75.38 457 LYS A C 1
ATOM 3414 O O . LYS A 1 457 ? -10.362 -5.085 59.599 1.00 75.38 457 LYS A O 1
ATOM 3419 N N . ASP A 1 458 ? -10.598 -2.852 59.776 1.00 66.06 458 ASP A N 1
ATOM 3420 C CA . ASP A 1 458 ? -11.827 -2.867 60.564 1.00 66.06 458 ASP A CA 1
ATOM 3421 C C . ASP A 1 458 ? -13.068 -3.083 59.677 1.00 66.06 458 ASP A C 1
ATOM 3423 O O . ASP A 1 458 ? -13.128 -2.645 58.524 1.00 66.06 458 ASP A O 1
ATOM 3427 N N . GLY A 1 459 ? -14.052 -3.812 60.210 1.00 64.88 459 GLY A N 1
ATOM 3428 C CA . GLY A 1 459 ? -15.305 -4.143 59.525 1.00 64.88 459 GLY A CA 1
ATOM 3429 C C . GLY A 1 459 ? -16.332 -3.002 59.536 1.00 64.88 459 GLY A C 1
ATOM 3430 O O . GLY A 1 459 ? -15.986 -1.826 59.491 1.00 64.88 459 GLY A O 1
ATOM 3431 N N . ASN A 1 460 ? -17.622 -3.346 59.578 1.00 69.44 460 ASN A N 1
ATOM 3432 C CA . ASN A 1 460 ? -18.691 -2.349 59.695 1.00 69.44 460 ASN A CA 1
ATOM 3433 C C . ASN A 1 460 ? -18.600 -1.599 61.029 1.00 69.44 460 ASN A C 1
ATOM 3435 O O . ASN A 1 460 ? -18.335 -2.210 62.070 1.00 69.44 460 ASN A O 1
ATOM 3439 N N . LEU A 1 461 ? -18.861 -0.293 60.991 1.00 77.06 461 LEU A N 1
ATOM 3440 C CA . LEU A 1 461 ? -18.753 0.566 62.160 1.00 77.06 461 LEU A CA 1
ATOM 3441 C C . LEU A 1 461 ? -19.952 0.371 63.081 1.00 77.06 461 LEU A C 1
ATOM 3443 O O . LEU A 1 461 ? -21.109 0.385 62.652 1.00 77.06 461 LEU A O 1
ATOM 3447 N N . LYS A 1 462 ? -19.660 0.154 64.360 1.00 77.31 462 LYS A N 1
ATOM 3448 C CA . LYS A 1 462 ? -20.672 -0.075 65.397 1.00 77.31 462 LYS A CA 1
ATOM 3449 C C . LYS A 1 462 ? -21.055 1.256 66.040 1.00 77.31 462 LYS A C 1
ATOM 3451 O O . LYS A 1 462 ? -20.196 2.127 66.163 1.00 77.31 462 LYS A O 1
ATOM 3456 N N . VAL A 1 463 ? -22.315 1.403 66.467 1.00 74.06 463 VAL A N 1
ATOM 3457 C CA . VAL A 1 463 ? -22.760 2.596 67.217 1.00 74.06 463 VAL A CA 1
ATOM 3458 C C . VAL A 1 463 ? -21.834 2.780 68.428 1.00 74.06 463 VAL A C 1
ATOM 3460 O O . VAL A 1 463 ? -21.709 1.860 69.236 1.00 74.06 463 VAL A O 1
ATOM 3463 N N . GLY A 1 464 ? -21.137 3.923 68.503 1.00 71.00 464 GLY A N 1
ATOM 3464 C CA . GLY A 1 464 ? -20.144 4.243 69.544 1.00 71.00 464 GLY A CA 1
ATOM 3465 C C . GLY A 1 464 ? -18.641 4.038 69.232 1.00 71.00 464 GLY A C 1
ATOM 3466 O O . GLY A 1 464 ? -17.843 4.147 70.155 1.00 71.00 464 GLY A O 1
ATOM 3467 N N . GLN A 1 465 ? -18.213 3.737 67.994 1.00 79.25 465 GLN A N 1
ATOM 3468 C CA . GLN A 1 465 ? -16.788 3.513 67.621 1.00 79.25 465 GLN A CA 1
ATOM 3469 C C . GLN A 1 465 ? -15.989 4.804 67.268 1.00 79.25 465 GLN A C 1
ATOM 3471 O O . GLN A 1 465 ? -16.551 5.690 66.631 1.00 79.25 465 GLN A O 1
ATOM 3476 N N . GLU A 1 466 ? -14.672 4.875 67.593 1.00 80.38 466 GLU A N 1
ATOM 3477 C CA . GLU A 1 466 ? -13.858 6.127 67.551 1.00 80.38 466 GLU A CA 1
ATOM 3478 C C . GLU A 1 466 ? -12.631 6.200 66.586 1.00 80.38 466 GLU A C 1
ATOM 3480 O O . GLU A 1 466 ? -12.108 7.286 66.337 1.00 80.38 466 GLU A O 1
ATOM 3485 N N . SER A 1 467 ? -12.115 5.096 66.021 1.00 81.69 467 SER A N 1
ATOM 3486 C CA . SER A 1 467 ? -10.989 5.127 65.046 1.00 81.69 467 SER A CA 1
ATOM 3487 C C . SER A 1 467 ? -10.938 3.898 64.121 1.00 81.69 467 SER A C 1
ATOM 3489 O O . SER A 1 467 ? -11.661 2.922 64.356 1.00 81.69 467 SER A O 1
ATOM 3491 N N . ILE A 1 468 ? -10.136 3.970 63.040 1.00 83.56 468 ILE A N 1
ATOM 3492 C CA . ILE A 1 468 ? -10.016 2.966 61.959 1.00 83.56 468 ILE A CA 1
ATOM 3493 C C . ILE A 1 468 ? -8.578 2.822 61.430 1.00 83.56 468 ILE A C 1
ATOM 3495 O O . ILE A 1 468 ? -7.856 3.810 61.274 1.00 83.56 468 ILE A O 1
ATOM 3499 N N . THR A 1 469 ? -8.189 1.592 61.069 1.00 85.94 469 THR A N 1
ATOM 3500 C CA . THR A 1 469 ? -6.877 1.246 60.484 1.00 85.94 469 THR A CA 1
ATOM 3501 C C . THR A 1 469 ? -6.951 0.901 58.985 1.00 85.94 469 THR A C 1
ATOM 3503 O O . THR A 1 469 ? -7.676 -0.007 58.570 1.00 85.94 469 THR A O 1
ATOM 3506 N N . LEU A 1 470 ? -6.140 1.574 58.163 1.00 88.38 470 LEU A N 1
ATOM 3507 C CA . LEU A 1 470 ? -5.954 1.346 56.722 1.00 88.38 470 LEU A CA 1
ATOM 3508 C C . LEU A 1 470 ? -4.703 0.514 56.433 1.00 88.38 470 LEU A C 1
ATOM 3510 O O . LEU A 1 470 ? -3.731 0.586 57.184 1.00 88.38 470 LEU A O 1
ATOM 3514 N N . TYR A 1 471 ? -4.702 -0.241 55.330 1.00 87.44 471 TYR A N 1
ATOM 3515 C CA . TYR A 1 471 ? -3.555 -1.035 54.894 1.00 87.44 471 TYR A CA 1
ATOM 3516 C C . TYR A 1 471 ? -3.435 -1.174 53.370 1.00 87.44 471 TYR A C 1
ATOM 3518 O O . TYR A 1 471 ? -4.429 -1.131 52.650 1.00 87.44 471 TYR A O 1
ATOM 3526 N N . TYR A 1 472 ? -2.222 -1.394 52.869 1.00 89.19 472 TYR A N 1
ATOM 3527 C CA . TYR A 1 472 ? -1.953 -1.778 51.478 1.00 89.19 472 TYR A CA 1
ATOM 3528 C C . TYR A 1 472 ? -1.055 -3.015 51.458 1.00 89.19 472 TYR A C 1
ATOM 3530 O O . TYR A 1 472 ? -0.143 -3.122 52.282 1.00 89.19 472 TYR A O 1
ATOM 3538 N N . ARG A 1 473 ? -1.341 -3.957 50.548 1.00 82.19 473 ARG A N 1
ATOM 3539 C CA . ARG A 1 473 ? -0.541 -5.169 50.342 1.00 82.19 473 ARG A CA 1
ATOM 3540 C C . ARG A 1 473 ? -0.077 -5.265 48.904 1.00 82.19 473 ARG A C 1
ATOM 3542 O O . ARG A 1 473 ? -0.895 -5.230 47.992 1.00 82.19 473 ARG A O 1
ATOM 3549 N N . GLU A 1 474 ? 1.214 -5.492 48.738 1.00 78.50 474 GLU A N 1
ATOM 3550 C CA . GLU A 1 474 ? 1.835 -5.791 47.453 1.00 78.50 474 GLU A CA 1
ATOM 3551 C C . GLU A 1 474 ? 2.951 -6.812 47.696 1.00 78.50 474 GLU A C 1
ATOM 3553 O O . GLU A 1 474 ? 3.653 -6.733 48.706 1.00 78.50 474 GLU A O 1
ATOM 3558 N N . ASN A 1 475 ? 3.051 -7.827 46.832 1.00 68.88 475 ASN A N 1
ATOM 3559 C CA . ASN A 1 475 ? 4.055 -8.900 46.910 1.00 68.88 475 ASN A CA 1
ATOM 3560 C C . ASN A 1 475 ? 4.195 -9.564 48.301 1.00 68.88 475 ASN A C 1
ATOM 3562 O O . ASN A 1 475 ? 5.283 -9.934 48.726 1.00 68.88 475 ASN A O 1
ATOM 3566 N N . GLY A 1 476 ? 3.079 -9.720 49.025 1.00 70.56 476 GLY A N 1
ATOM 3567 C CA . GLY A 1 476 ? 3.028 -10.403 50.326 1.00 70.56 476 GLY A CA 1
ATOM 3568 C C . GLY A 1 476 ? 3.362 -9.543 51.553 1.00 70.56 476 GLY A C 1
ATOM 3569 O O . GLY A 1 476 ? 3.193 -10.022 52.674 1.00 70.56 476 GLY A O 1
ATOM 3570 N N . LYS A 1 477 ? 3.761 -8.275 51.382 1.00 75.62 477 LYS A N 1
ATOM 3571 C CA . LYS A 1 477 ? 4.092 -7.348 52.480 1.00 75.62 477 LYS A CA 1
ATOM 3572 C C . LYS A 1 477 ? 2.956 -6.350 52.723 1.00 75.62 477 LYS A C 1
ATOM 3574 O O . LYS A 1 477 ? 2.317 -5.908 51.773 1.00 75.62 477 LYS A O 1
ATOM 3579 N N . GLU A 1 478 ? 2.683 -6.011 53.986 1.00 86.06 478 GLU A N 1
ATOM 3580 C CA . GLU A 1 478 ? 1.603 -5.101 54.400 1.00 86.06 478 GLU A CA 1
ATOM 3581 C C . GLU A 1 478 ? 2.160 -3.863 55.113 1.00 86.06 478 GLU A C 1
ATOM 3583 O O . GLU A 1 478 ? 2.999 -3.985 56.002 1.00 86.06 478 GLU A O 1
ATOM 3588 N N . VAL A 1 479 ? 1.646 -2.682 54.770 1.00 85.56 479 VAL A N 1
ATOM 3589 C CA . VAL A 1 479 ? 1.929 -1.409 55.460 1.00 85.56 479 VAL A CA 1
ATOM 3590 C C . VAL A 1 479 ? 0.617 -0.730 55.861 1.00 85.56 479 VAL A C 1
ATOM 3592 O O . VAL A 1 479 ? -0.377 -0.866 55.147 1.00 85.56 479 VAL A O 1
ATOM 3595 N N . THR A 1 480 ? 0.591 -0.023 56.998 1.00 87.00 480 THR A N 1
ATOM 3596 C CA . THR A 1 480 ? -0.652 0.485 57.621 1.00 87.00 480 THR A CA 1
ATOM 3597 C C . THR A 1 480 ? -0.583 1.949 58.072 1.00 87.00 480 THR A C 1
ATOM 3599 O O . THR A 1 480 ? 0.499 2.444 58.373 1.00 87.00 480 THR A O 1
ATOM 3602 N N . CYS A 1 481 ? -1.740 2.612 58.195 1.00 82.25 481 CYS A N 1
ATOM 3603 C CA . CYS A 1 481 ? -1.927 3.984 58.710 1.00 82.25 481 CYS A CA 1
ATOM 3604 C C . CYS A 1 481 ? -3.310 4.109 59.411 1.00 82.25 481 CYS A C 1
ATOM 3606 O O . CYS A 1 481 ? -4.195 3.314 59.103 1.00 82.25 481 CYS A O 1
ATOM 3608 N N . THR A 1 482 ? -3.529 5.052 60.341 1.00 84.38 482 THR A N 1
ATOM 3609 C CA . THR A 1 482 ? -4.772 5.177 61.151 1.00 84.38 482 THR A CA 1
ATOM 3610 C C . THR A 1 482 ? -5.505 6.520 60.986 1.00 84.38 482 THR A C 1
ATOM 3612 O O . THR A 1 482 ? -4.876 7.540 60.710 1.00 84.38 482 THR A O 1
ATOM 3615 N N . VAL A 1 483 ? -6.840 6.522 61.170 1.00 83.12 483 VAL A N 1
ATOM 3616 C CA . VAL A 1 483 ? -7.745 7.696 61.054 1.00 83.12 483 VAL A CA 1
ATOM 3617 C C . VAL A 1 483 ? -8.853 7.676 62.139 1.00 83.12 483 VAL A C 1
ATOM 3619 O O . VAL A 1 483 ? -9.374 6.608 62.447 1.00 83.12 483 VAL A O 1
ATOM 3622 N N . ASN A 1 484 ? -9.247 8.829 62.707 1.00 82.38 484 ASN A N 1
ATOM 3623 C CA . ASN A 1 484 ? -10.241 8.965 63.808 1.00 82.38 484 ASN A CA 1
ATOM 3624 C C . ASN A 1 484 ? -11.693 9.239 63.317 1.00 82.38 484 ASN A C 1
ATOM 3626 O O . ASN A 1 484 ? -11.839 9.919 62.299 1.00 82.38 484 ASN A O 1
ATOM 3630 N N . ILE A 1 485 ? -12.747 8.753 64.020 1.00 83.06 485 ILE A N 1
ATOM 3631 C CA . ILE A 1 485 ? -14.190 8.818 63.624 1.00 83.06 485 ILE A CA 1
ATOM 3632 C C . ILE A 1 485 ? -15.244 8.830 64.795 1.00 83.06 485 ILE A C 1
ATOM 3634 O O . ILE A 1 485 ? -14.835 8.729 65.942 1.00 83.06 485 ILE A O 1
ATOM 3638 N N . GLN A 1 486 ? -16.578 8.905 64.532 1.00 70.50 486 GLN A N 1
ATOM 3639 C CA . GLN A 1 486 ? -17.735 8.700 65.479 1.00 70.50 486 GLN A CA 1
ATOM 3640 C C . GLN A 1 486 ? -18.999 8.031 64.829 1.00 70.50 486 GLN A C 1
ATOM 3642 O O . GLN A 1 486 ? -19.120 8.150 63.615 1.00 70.50 486 GLN A O 1
ATOM 3647 N N . VAL A 1 487 ? -19.947 7.362 65.559 1.00 79.62 487 VAL A N 1
ATOM 3648 C CA . VAL A 1 487 ? -21.096 6.556 64.980 1.00 79.62 487 VAL A CA 1
ATOM 3649 C C . VAL A 1 487 ? -22.475 6.542 65.756 1.00 79.62 487 VAL A C 1
ATOM 3651 O O . VAL A 1 487 ? -22.471 6.131 66.916 1.00 79.62 487 VAL A O 1
ATOM 3654 N N . SER A 1 488 ? -23.648 6.818 65.118 1.00 69.62 488 SER A N 1
ATOM 3655 C CA . SER A 1 488 ? -25.068 6.873 65.675 1.00 69.62 488 SER A CA 1
ATOM 3656 C C . SER A 1 488 ? -26.113 5.861 65.066 1.00 69.62 488 SER A C 1
ATOM 3658 O O . SER A 1 488 ? -25.760 5.253 64.067 1.00 69.62 488 SER A O 1
ATOM 3660 N N . PRO A 1 489 ? -27.377 5.630 65.552 1.00 65.19 489 PRO A N 1
ATOM 3661 C CA . PRO A 1 489 ? -28.383 4.716 64.923 1.00 65.19 489 PRO A CA 1
ATOM 3662 C C . PRO A 1 489 ? -28.834 5.114 63.501 1.00 65.19 489 PRO A C 1
ATOM 3664 O O . PRO A 1 489 ? -28.671 6.272 63.120 1.00 65.19 489 PRO A O 1
ATOM 3667 N N . LYS A 1 490 ? -29.384 4.180 62.701 1.00 66.06 490 LYS A N 1
ATOM 3668 C CA . LYS A 1 490 ? -29.545 4.369 61.242 1.00 66.06 490 LYS A CA 1
ATOM 3669 C C . LYS A 1 490 ? -30.999 4.311 60.754 1.00 66.06 490 LYS A C 1
ATOM 3671 O O . LYS A 1 490 ? -31.706 3.340 60.983 1.00 66.06 490 LYS A O 1
ATOM 3676 N N . GLU A 1 491 ? -31.419 5.328 60.008 1.00 74.19 491 GLU A N 1
ATOM 3677 C CA . GLU A 1 491 ? -32.714 5.356 59.314 1.00 74.19 491 GLU A CA 1
ATOM 3678 C C . GLU A 1 491 ? -32.709 4.442 58.075 1.00 74.19 491 GLU A C 1
ATOM 3680 O O . GLU A 1 491 ? -31.738 4.424 57.310 1.00 74.19 491 GLU A O 1
ATOM 3685 N N . ILE A 1 492 ? -33.811 3.720 57.848 1.00 74.69 492 ILE A N 1
ATOM 3686 C CA . ILE A 1 492 ? -34.111 3.035 56.586 1.00 74.69 492 ILE A CA 1
ATOM 3687 C C . ILE A 1 492 ? -35.163 3.863 55.857 1.00 74.69 492 ILE A C 1
ATOM 3689 O O . ILE A 1 492 ? -36.372 3.676 55.980 1.00 74.69 492 ILE A O 1
ATOM 3693 N N . ASP A 1 493 ? -34.663 4.817 55.091 1.00 79.00 493 ASP A N 1
ATOM 3694 C CA . ASP A 1 493 ? -35.476 5.595 54.174 1.00 79.00 493 ASP A CA 1
ATOM 3695 C C . ASP A 1 493 ? -35.808 4.729 52.953 1.00 79.00 493 ASP A C 1
ATOM 3697 O O . ASP A 1 493 ? -34.934 4.418 52.139 1.00 79.00 493 ASP A O 1
ATOM 3701 N N . VAL A 1 494 ? -37.068 4.313 52.836 1.00 78.19 494 VAL A N 1
ATOM 3702 C CA . VAL A 1 494 ? -37.560 3.435 51.765 1.00 78.19 494 VAL A CA 1
ATOM 3703 C C . VAL A 1 494 ? -37.395 4.101 50.397 1.00 78.19 494 VAL A C 1
ATOM 3705 O O . VAL A 1 494 ? -37.152 3.412 49.409 1.00 78.19 494 VAL A O 1
ATOM 3708 N N . SER A 1 495 ? -37.396 5.440 50.335 1.00 74.94 495 SER A N 1
ATOM 3709 C CA . SER A 1 495 ? -37.105 6.167 49.090 1.00 74.94 495 SER A CA 1
ATOM 3710 C C . SER A 1 495 ? -35.661 5.984 48.601 1.00 74.94 495 SER A C 1
ATOM 3712 O O . SER A 1 495 ? -35.369 6.257 47.439 1.00 74.94 495 SER A O 1
ATOM 3714 N N . LYS A 1 496 ? -34.763 5.482 49.461 1.00 74.06 496 LYS A N 1
ATOM 3715 C CA . LYS A 1 496 ? -33.358 5.175 49.145 1.00 74.06 496 LYS A CA 1
ATOM 3716 C C . LYS A 1 496 ? -33.103 3.695 48.871 1.00 74.06 496 LYS A C 1
ATOM 3718 O O . LYS A 1 496 ? -31.959 3.332 48.587 1.00 74.06 496 LYS A O 1
ATOM 3723 N N . VAL A 1 497 ? -34.113 2.825 48.963 1.00 78.44 497 VAL A N 1
ATOM 3724 C CA . VAL A 1 497 ? -33.955 1.419 48.570 1.00 78.44 497 VAL A CA 1
ATOM 3725 C C . VAL A 1 497 ? -33.730 1.393 47.064 1.00 78.44 497 VAL A C 1
ATOM 3727 O O . VAL A 1 497 ? -34.627 1.674 46.277 1.00 78.44 497 VAL A O 1
ATOM 3730 N N . ASN A 1 498 ? -32.506 1.066 46.657 1.00 69.88 498 ASN A N 1
ATOM 3731 C CA . ASN A 1 498 ? -32.139 0.997 45.252 1.00 69.88 498 ASN A CA 1
ATOM 3732 C C . ASN A 1 498 ? -32.555 -0.354 44.658 1.00 69.88 498 ASN A C 1
ATOM 3734 O O . ASN A 1 498 ? -31.743 -1.264 44.463 1.00 69.88 498 ASN A O 1
ATOM 3738 N N . TRP A 1 499 ? -33.858 -0.504 44.460 1.00 77.75 499 TRP A N 1
ATOM 3739 C CA . TRP A 1 499 ? -34.456 -1.668 43.819 1.00 77.75 499 TRP A CA 1
ATOM 3740 C C . TRP A 1 499 ? -34.616 -1.464 42.311 1.00 77.75 499 TRP A C 1
ATOM 3742 O O . TRP A 1 499 ? -34.604 -2.439 41.561 1.00 77.75 499 TRP A O 1
ATOM 3752 N N . GLU A 1 500 ? -34.727 -0.213 41.855 1.00 69.69 5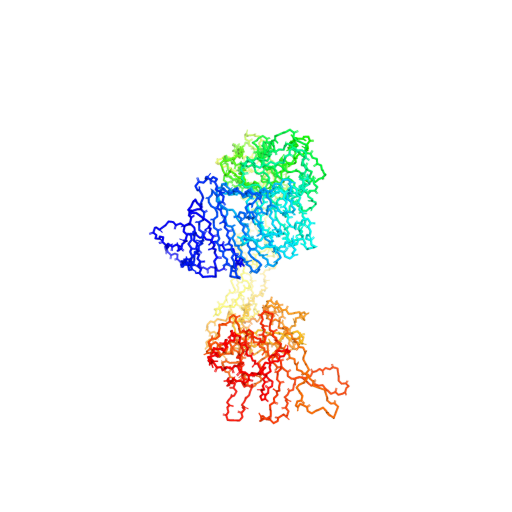00 GLU A N 1
ATOM 3753 C CA . GLU A 1 500 ? -34.953 0.106 40.444 1.00 69.69 500 GLU A CA 1
ATOM 3754 C C . GLU A 1 500 ? -33.770 -0.285 39.553 1.00 69.69 500 GLU A C 1
ATOM 3756 O O . GLU A 1 500 ? -33.987 -0.788 38.455 1.00 69.69 500 GLU A O 1
ATOM 3761 N N . GLU A 1 501 ? -32.529 -0.123 40.029 1.00 67.25 501 GLU A N 1
ATOM 3762 C CA . GLU A 1 501 ? -31.327 -0.511 39.272 1.00 67.25 501 GLU A CA 1
ATOM 3763 C C . GLU A 1 501 ? -31.098 -2.032 39.246 1.00 67.25 501 GLU A C 1
ATOM 3765 O O . GLU A 1 501 ? -30.372 -2.545 38.395 1.00 67.25 501 GLU A O 1
ATOM 3770 N N . LYS A 1 502 ? -31.692 -2.769 40.192 1.00 71.81 502 LYS A N 1
ATOM 3771 C CA . LYS A 1 502 ? -31.454 -4.211 40.397 1.00 71.81 502 LYS A CA 1
ATOM 3772 C C . LYS A 1 502 ? -32.564 -5.093 39.860 1.00 71.81 502 LYS A C 1
ATOM 3774 O O . LYS A 1 502 ? -32.322 -6.246 39.495 1.00 71.81 502 LYS A O 1
ATOM 3779 N N . SER A 1 503 ? -33.774 -4.557 39.823 1.00 81.81 503 SER A N 1
ATOM 3780 C CA . SER A 1 503 ? -34.915 -5.191 39.185 1.00 81.81 503 SER A CA 1
ATOM 3781 C C . SER A 1 503 ? -34.803 -4.939 37.692 1.00 81.81 503 SER A C 1
ATOM 3783 O O . SER A 1 503 ? -34.804 -3.794 37.238 1.00 81.81 503 SER A O 1
ATOM 3785 N N . LYS A 1 504 ? -34.700 -6.008 36.903 1.00 82.19 504 LYS A N 1
ATOM 3786 C CA . LYS A 1 504 ? -34.694 -5.863 35.452 1.00 82.19 504 LYS A CA 1
ATOM 3787 C C . LYS A 1 504 ? -36.085 -5.409 35.014 1.00 82.19 504 LYS A C 1
ATOM 3789 O O . LYS A 1 504 ? -37.039 -6.176 35.065 1.00 82.19 504 LYS A O 1
ATOM 3794 N N . SER A 1 505 ? -36.180 -4.146 34.622 1.00 84.00 505 SER A N 1
ATOM 3795 C CA . SER A 1 505 ? -37.416 -3.494 34.183 1.00 84.00 505 SER A CA 1
ATOM 3796 C C . SER A 1 505 ? -37.468 -3.290 32.670 1.00 84.00 505 SER A C 1
ATOM 3798 O O . SER A 1 505 ? -38.476 -2.833 32.152 1.00 84.00 505 SER A O 1
ATOM 3800 N N . SER A 1 506 ? -36.408 -3.657 31.947 1.00 87.44 506 SER A N 1
ATOM 3801 C CA . SER A 1 506 ? -36.381 -3.639 30.489 1.00 87.44 506 SER A CA 1
ATOM 3802 C C . SER A 1 506 ? -35.843 -4.962 29.961 1.00 87.44 506 SER A C 1
ATOM 3804 O O . SER A 1 506 ? -34.784 -5.447 30.378 1.00 87.44 506 SER A O 1
ATOM 3806 N N . PHE A 1 507 ? -36.593 -5.565 29.053 1.00 90.56 507 PHE A N 1
ATOM 3807 C CA . PHE A 1 507 ? -36.235 -6.783 28.343 1.00 90.56 507 PHE A CA 1
ATOM 3808 C C . PHE A 1 507 ? -36.279 -6.504 26.847 1.00 90.56 507 PHE A C 1
ATOM 3810 O O . PHE A 1 507 ? -37.019 -5.636 26.411 1.00 90.56 507 PHE A O 1
ATOM 3817 N N . VAL A 1 508 ? -35.523 -7.269 26.068 1.00 90.88 508 VAL A N 1
ATOM 3818 C CA . VAL A 1 508 ? -35.707 -7.326 24.615 1.00 90.88 508 VAL A CA 1
ATOM 3819 C C . VAL A 1 508 ? -36.566 -8.550 24.330 1.00 90.88 508 VAL A C 1
ATOM 3821 O O . VAL A 1 508 ? -36.394 -9.583 24.989 1.00 90.88 508 VAL A O 1
ATOM 3824 N N . TYR A 1 509 ? -37.508 -8.424 23.400 1.00 94.38 509 TYR A N 1
ATOM 3825 C CA . TYR A 1 509 ? -38.316 -9.545 22.939 1.00 94.38 509 TYR A CA 1
ATOM 3826 C C . TYR A 1 509 ? -37.423 -10.710 22.483 1.00 94.38 509 TYR A C 1
ATOM 3828 O O . TYR A 1 509 ? -36.421 -10.504 21.808 1.00 94.38 509 TYR A O 1
ATOM 3836 N N . ASP A 1 510 ? -37.774 -11.938 22.857 1.00 89.75 510 ASP A N 1
ATOM 3837 C CA . ASP A 1 510 ? -37.078 -13.155 22.410 1.00 89.75 510 ASP A CA 1
ATOM 3838 C C . ASP A 1 510 ? -38.029 -14.352 22.217 1.00 89.75 510 ASP A C 1
ATOM 3840 O O . ASP A 1 510 ? -37.593 -15.502 22.135 1.00 89.75 510 ASP A O 1
ATOM 3844 N N . GLY A 1 511 ? -39.339 -14.088 22.158 1.00 88.06 511 GLY A N 1
ATOM 3845 C CA . GLY A 1 511 ? -40.378 -15.108 22.016 1.00 88.06 511 GLY A CA 1
ATOM 3846 C C . GLY A 1 511 ? -40.684 -15.910 23.289 1.00 88.06 511 GLY A C 1
ATOM 3847 O O . GLY A 1 511 ? -41.483 -16.844 23.227 1.00 88.06 511 GLY A O 1
ATOM 3848 N N . THR A 1 512 ? -40.082 -15.576 24.438 1.00 89.88 512 THR A N 1
ATOM 3849 C CA . THR A 1 512 ? -40.362 -16.228 25.731 1.00 89.88 512 THR A CA 1
ATOM 3850 C C . THR A 1 512 ? -40.982 -15.265 26.742 1.00 89.88 512 THR A C 1
ATOM 3852 O O . THR A 1 512 ? -40.697 -14.067 26.730 1.00 89.88 512 THR A O 1
ATOM 3855 N N . GLU A 1 513 ? -41.818 -15.792 27.643 1.00 90.75 513 GLU A N 1
ATOM 3856 C CA . GLU A 1 513 ? -42.443 -15.003 28.709 1.00 90.75 513 GLU A CA 1
ATOM 3857 C C . GLU A 1 513 ? -41.379 -14.375 29.623 1.00 90.75 513 GLU A C 1
ATOM 3859 O O . GLU A 1 513 ? -40.446 -15.039 30.088 1.00 90.75 513 GLU A O 1
ATOM 3864 N N . LYS A 1 514 ? -41.517 -13.072 29.870 1.00 91.69 514 LYS A N 1
ATOM 3865 C CA . LYS A 1 514 ? -40.700 -12.289 30.794 1.00 91.69 514 LYS A CA 1
ATOM 3866 C C . LYS A 1 514 ? -41.500 -11.987 32.038 1.00 91.69 514 LYS A C 1
ATOM 3868 O O . LYS A 1 514 ? -42.675 -11.646 31.948 1.00 91.69 514 LYS A O 1
ATOM 3873 N N . SER A 1 515 ? -40.821 -12.046 33.175 1.00 87.25 515 SER A N 1
ATOM 3874 C CA . SER A 1 515 ? -41.393 -11.703 34.468 1.00 87.25 515 SER A CA 1
ATOM 3875 C C . SER A 1 515 ? -40.604 -10.565 35.102 1.00 87.25 515 SER A C 1
ATOM 3877 O O . SER A 1 515 ? -39.370 -10.579 35.110 1.00 87.25 515 SER A O 1
ATOM 3879 N N . PHE A 1 516 ? -41.320 -9.579 35.636 1.00 86.06 516 PHE A N 1
ATOM 3880 C CA . PHE A 1 516 ? -40.751 -8.535 36.472 1.00 86.06 516 PHE A CA 1
ATOM 3881 C C . PHE A 1 516 ? -40.509 -9.098 37.876 1.00 86.06 516 PHE A C 1
ATOM 3883 O O . PHE A 1 516 ? -41.425 -9.214 38.693 1.00 86.06 516 PHE A O 1
ATOM 3890 N N . ASP A 1 517 ? -39.253 -9.444 38.147 1.00 81.69 517 ASP A N 1
ATOM 3891 C CA . ASP A 1 517 ? -38.802 -9.851 39.473 1.00 81.69 517 ASP A CA 1
ATOM 3892 C C . ASP A 1 517 ? -38.324 -8.624 40.252 1.00 81.69 517 ASP A C 1
ATOM 3894 O O . ASP A 1 517 ? -37.325 -7.995 39.885 1.00 81.69 517 ASP A O 1
ATOM 3898 N N . PHE A 1 518 ? -38.982 -8.326 41.373 1.00 82.00 518 PHE A N 1
ATOM 3899 C CA . PHE A 1 518 ? -38.467 -7.343 42.318 1.00 82.00 518 PHE A CA 1
ATOM 3900 C C . PHE A 1 518 ? -37.174 -7.865 42.953 1.00 82.00 518 PHE A C 1
ATOM 3902 O O . PHE A 1 518 ? -37.157 -8.907 43.614 1.00 82.00 518 PHE A O 1
ATOM 3909 N N . ARG A 1 519 ? -36.081 -7.128 42.761 1.00 79.06 519 ARG A N 1
ATOM 3910 C CA . ARG A 1 519 ? -34.773 -7.425 43.342 1.00 79.06 519 ARG A CA 1
ATOM 3911 C C . ARG A 1 519 ? -34.195 -6.160 43.932 1.00 79.06 519 ARG A C 1
ATOM 3913 O O . ARG A 1 519 ? -34.036 -5.151 43.256 1.00 79.06 519 ARG A O 1
ATOM 3920 N N . ALA A 1 520 ? -33.835 -6.245 45.197 1.00 81.44 520 ALA A N 1
ATOM 3921 C CA . ALA A 1 520 ? -33.143 -5.198 45.915 1.00 81.44 520 ALA A CA 1
ATOM 3922 C C . ALA A 1 520 ? -32.208 -5.860 46.919 1.00 81.44 520 ALA A C 1
ATOM 3924 O O . ALA A 1 520 ? -32.492 -6.964 47.392 1.00 81.44 520 ALA A O 1
ATOM 3925 N N . ASP A 1 521 ? -31.134 -5.167 47.289 1.00 75.31 521 ASP A N 1
ATOM 3926 C CA . ASP A 1 521 ? -30.467 -5.528 48.539 1.00 75.31 521 ASP A CA 1
ATOM 3927 C C . ASP A 1 521 ? -31.346 -4.954 49.631 1.00 75.31 521 ASP A C 1
ATOM 3929 O O . ASP A 1 521 ? -31.304 -3.754 49.914 1.00 75.31 521 ASP A O 1
ATOM 3933 N N . MET A 1 522 ? -32.216 -5.807 50.154 1.00 78.62 522 MET A N 1
ATOM 3934 C CA . MET A 1 522 ? -33.105 -5.421 51.228 1.00 78.62 522 MET A CA 1
ATOM 3935 C C . MET A 1 522 ? -32.244 -5.176 52.465 1.00 78.62 522 MET A C 1
ATOM 3937 O O . MET A 1 522 ? -31.468 -6.057 52.844 1.00 78.62 522 MET A O 1
ATOM 3941 N N . PRO A 1 523 ? -32.336 -3.985 53.079 1.00 75.81 523 PRO A N 1
ATOM 3942 C CA . PRO A 1 523 ? -31.779 -3.765 54.399 1.00 75.81 523 PRO A CA 1
ATOM 3943 C C . PRO A 1 523 ? -32.280 -4.849 55.347 1.00 75.81 523 PRO A C 1
ATOM 3945 O O . PRO A 1 523 ? -33.438 -5.262 55.253 1.00 75.81 523 PRO A O 1
ATOM 3948 N N . ASP A 1 524 ? -31.411 -5.306 56.243 1.00 72.19 524 ASP A N 1
ATOM 3949 C CA . ASP A 1 524 ? -31.775 -6.354 57.183 1.00 72.19 524 ASP A CA 1
ATOM 3950 C C . ASP A 1 524 ? -33.039 -5.945 57.960 1.00 72.19 524 ASP A C 1
ATOM 3952 O O . ASP A 1 524 ? -33.144 -4.828 58.473 1.00 72.19 524 ASP A O 1
ATOM 3956 N N . GLY A 1 525 ? -34.027 -6.839 57.972 1.00 71.19 525 GLY A N 1
ATOM 3957 C CA . GLY A 1 525 ? -35.338 -6.571 58.548 1.00 71.19 525 GLY A CA 1
ATOM 3958 C C . GLY A 1 525 ? -36.337 -5.856 57.637 1.00 71.19 525 GLY A C 1
ATOM 3959 O O . GLY A 1 525 ? -37.425 -5.586 58.107 1.00 71.19 525 GLY A O 1
ATOM 3960 N N . LEU A 1 526 ? -36.062 -5.553 56.364 1.00 85.75 526 LEU A N 1
ATOM 3961 C CA . LEU A 1 526 ? -37.069 -5.033 55.418 1.00 85.75 526 LEU A CA 1
ATOM 3962 C C . LEU A 1 526 ? -37.619 -6.163 54.516 1.00 85.75 526 LEU A C 1
ATOM 3964 O O . LEU A 1 526 ? -36.850 -6.926 53.934 1.00 85.75 526 LEU A O 1
ATOM 3968 N N . LYS A 1 527 ? -38.945 -6.256 54.347 1.00 84.44 527 LYS A N 1
ATOM 3969 C CA . LYS A 1 527 ? -39.670 -7.248 53.519 1.00 84.44 527 LYS A CA 1
ATOM 3970 C C . LYS A 1 527 ? -40.561 -6.577 52.457 1.00 84.44 527 LYS A C 1
ATOM 3972 O O . LYS A 1 527 ? -40.847 -5.384 52.558 1.00 84.44 527 LYS A O 1
ATOM 3977 N N . VAL A 1 528 ? -40.967 -7.341 51.428 1.00 87.88 528 VAL A N 1
ATOM 3978 C CA . VAL A 1 528 ? -41.679 -6.835 50.232 1.00 87.88 528 VAL A CA 1
ATOM 3979 C C . VAL A 1 528 ? -42.756 -7.791 49.687 1.00 87.88 528 VAL A C 1
ATOM 3981 O O . VAL A 1 528 ? -42.605 -9.010 49.788 1.00 87.88 528 VAL A O 1
ATOM 3984 N N . THR A 1 529 ? -43.803 -7.250 49.049 1.00 85.31 529 THR A N 1
ATOM 3985 C CA . THR A 1 529 ? -44.785 -7.987 48.217 1.00 85.31 529 THR A CA 1
ATOM 3986 C C . THR A 1 529 ? -44.984 -7.334 46.841 1.00 85.31 529 THR A C 1
ATOM 3988 O O . THR A 1 529 ? -44.952 -6.110 46.747 1.00 85.31 529 THR A O 1
ATOM 3991 N N . VAL A 1 530 ? -45.205 -8.136 45.782 1.00 85.06 530 VAL A N 1
ATOM 3992 C CA . VAL A 1 530 ? -45.387 -7.667 44.386 1.00 85.06 530 VAL A CA 1
ATOM 3993 C C . VAL A 1 530 ? -46.785 -8.016 43.855 1.00 85.06 530 VAL A C 1
ATOM 3995 O O . VAL A 1 530 ? -47.214 -9.164 43.965 1.00 85.06 530 VAL A O 1
ATOM 3998 N N . GLY A 1 531 ? -47.470 -7.048 43.239 1.00 80.75 531 GLY A N 1
ATOM 3999 C CA . GLY A 1 531 ? -48.759 -7.199 42.544 1.00 80.75 531 GLY A CA 1
ATOM 4000 C C . GLY A 1 531 ? -48.785 -6.511 41.166 1.00 80.75 531 GLY A C 1
ATOM 4001 O O . GLY A 1 531 ? -47.767 -6.002 40.703 1.00 80.75 531 GLY A O 1
ATOM 4002 N N . GLY A 1 532 ? -49.946 -6.464 40.499 1.00 84.75 532 GLY A N 1
ATOM 4003 C CA . GLY A 1 532 ? -50.093 -5.894 39.143 1.00 84.75 532 GLY A CA 1
ATOM 4004 C C . GLY A 1 532 ? -49.763 -6.883 38.011 1.00 84.75 532 GLY A C 1
ATOM 4005 O O . GLY A 1 532 ? -49.805 -8.093 38.228 1.00 84.75 532 GLY A O 1
ATOM 4006 N N . VAL A 1 533 ? -49.460 -6.383 36.802 1.00 86.19 533 VAL A N 1
ATOM 4007 C CA . VAL A 1 533 ? -49.026 -7.223 35.665 1.00 86.19 533 VAL A CA 1
ATOM 4008 C C . VAL A 1 533 ? -47.519 -7.428 35.768 1.00 86.19 533 VAL A C 1
ATOM 4010 O O . VAL A 1 533 ? -46.728 -6.553 35.410 1.00 86.19 533 VAL A O 1
ATOM 4013 N N . ASN A 1 534 ? -47.123 -8.584 36.294 1.00 86.25 534 ASN A N 1
ATOM 4014 C CA . ASN A 1 534 ? -45.727 -8.935 36.542 1.00 86.25 534 ASN A CA 1
ATOM 4015 C C . ASN A 1 534 ? -45.167 -9.970 35.554 1.00 86.25 534 ASN A C 1
ATOM 4017 O O . ASN A 1 534 ? -44.024 -10.379 35.728 1.00 86.25 534 ASN A O 1
ATOM 4021 N N . ASN A 1 535 ? -45.927 -10.373 34.530 1.00 89.50 535 ASN A N 1
ATOM 4022 C CA . ASN A 1 535 ? -45.442 -11.185 33.416 1.00 89.50 535 ASN A CA 1
ATOM 4023 C C . ASN A 1 535 ? -46.061 -10.767 32.070 1.00 89.50 535 ASN A C 1
ATOM 4025 O O . ASN A 1 535 ? -47.187 -10.274 32.017 1.00 89.50 535 ASN A O 1
ATOM 4029 N N . ALA A 1 536 ? -45.293 -10.909 30.987 1.00 92.00 536 ALA A N 1
ATOM 4030 C CA . ALA A 1 536 ? -45.714 -10.637 29.612 1.00 92.00 536 ALA A CA 1
ATOM 4031 C C . ALA A 1 536 ? -44.743 -11.254 28.590 1.00 92.00 536 ALA A C 1
ATOM 4033 O O . ALA A 1 536 ? -43.584 -11.500 28.904 1.00 92.00 536 ALA A O 1
ATOM 4034 N N . THR A 1 537 ? -45.194 -11.479 27.349 1.00 91.69 537 THR A N 1
ATOM 4035 C CA . THR A 1 537 ? -44.349 -12.041 26.267 1.00 91.69 537 THR A CA 1
ATOM 4036 C C . THR A 1 537 ? -44.072 -11.052 25.128 1.00 91.69 537 THR A C 1
ATOM 4038 O O . THR A 1 537 ? -42.966 -11.039 24.601 1.00 91.69 537 THR A O 1
ATOM 4041 N N . ASN A 1 538 ? -45.044 -10.215 24.746 1.00 91.31 538 ASN A N 1
ATOM 4042 C CA . ASN A 1 538 ? -44.922 -9.298 23.603 1.00 91.31 538 ASN A CA 1
ATOM 4043 C C . ASN A 1 538 ? -44.369 -7.925 24.005 1.00 91.31 538 ASN A C 1
ATOM 4045 O O . ASN A 1 538 ? -44.436 -7.533 25.173 1.00 91.31 538 ASN A O 1
ATOM 4049 N N . VAL A 1 539 ? -43.880 -7.172 23.023 1.00 92.62 539 VAL A N 1
ATOM 4050 C CA . VAL A 1 539 ? -43.449 -5.780 23.190 1.00 92.62 539 VAL A CA 1
ATOM 4051 C C . VAL A 1 539 ? -44.570 -4.914 23.752 1.00 92.62 539 VAL A C 1
ATOM 4053 O O . VAL A 1 539 ? -45.730 -5.026 23.355 1.00 92.62 539 VAL A O 1
ATOM 4056 N N . GLY A 1 540 ? -44.215 -4.046 24.694 1.00 91.81 540 GLY A N 1
ATOM 4057 C CA . GLY A 1 540 ? -45.159 -3.165 25.367 1.00 91.81 540 GLY A CA 1
ATOM 4058 C C . GLY A 1 540 ? -44.623 -2.613 26.681 1.00 91.81 540 GLY A C 1
ATOM 4059 O O . GLY A 1 540 ? -43.557 -3.014 27.151 1.00 91.81 540 GLY A O 1
ATOM 4060 N N . ASN A 1 541 ? -45.400 -1.701 27.266 1.00 91.25 541 ASN A N 1
ATOM 4061 C CA . ASN A 1 541 ? -45.174 -1.147 28.597 1.00 91.25 541 ASN A CA 1
ATOM 4062 C C . ASN A 1 541 ? -46.216 -1.726 29.560 1.00 91.25 541 ASN A C 1
ATOM 4064 O O . ASN A 1 541 ? -47.414 -1.714 29.274 1.00 91.25 541 ASN A O 1
ATOM 4068 N N . TYR A 1 542 ? -45.751 -2.217 30.700 1.00 92.12 542 TYR A N 1
ATOM 4069 C CA . TYR A 1 542 ? -46.531 -2.918 31.714 1.00 92.12 542 TYR A CA 1
ATOM 4070 C C . TYR A 1 542 ? -46.285 -2.281 33.081 1.00 92.12 542 TYR A C 1
ATOM 4072 O O . TYR A 1 542 ? -45.239 -1.675 33.300 1.00 92.12 542 TYR A O 1
ATOM 4080 N N . THR A 1 543 ? -47.212 -2.438 34.028 1.00 88.81 543 THR A N 1
ATOM 4081 C CA . THR A 1 543 ? -47.092 -1.825 35.361 1.00 88.81 543 THR A CA 1
ATOM 4082 C C . THR A 1 543 ? -47.244 -2.861 36.476 1.00 88.81 543 THR A C 1
ATOM 4084 O O . THR A 1 543 ? -48.247 -3.578 36.542 1.00 88.81 543 THR A O 1
ATOM 4087 N N . ALA A 1 544 ? -46.263 -2.898 37.381 1.00 88.88 544 ALA A N 1
ATOM 4088 C CA . ALA A 1 544 ? -46.249 -3.694 38.609 1.00 88.88 544 ALA A CA 1
ATOM 4089 C C . ALA A 1 544 ? -46.337 -2.791 39.858 1.00 88.88 544 ALA A C 1
ATOM 4091 O O . ALA A 1 544 ? -45.971 -1.618 39.810 1.00 88.88 544 ALA A O 1
ATOM 4092 N N . SER A 1 545 ? -46.819 -3.325 40.982 1.00 85.12 545 SER A N 1
ATOM 4093 C CA . SER A 1 545 ? -46.939 -2.625 42.274 1.00 85.12 545 SER A CA 1
ATOM 4094 C C . SER A 1 545 ? -46.112 -3.328 43.348 1.00 85.12 545 SER A C 1
ATOM 4096 O O . SER A 1 545 ? -46.103 -4.558 43.384 1.00 85.12 545 SER A O 1
ATOM 4098 N N . ILE A 1 546 ? -45.432 -2.568 44.209 1.00 89.56 546 ILE A N 1
ATOM 4099 C CA . ILE A 1 546 ? -44.486 -3.057 45.224 1.00 89.56 546 ILE A CA 1
ATOM 4100 C C . ILE A 1 546 ? -44.786 -2.399 46.578 1.00 89.56 546 ILE A C 1
ATOM 4102 O O . ILE A 1 546 ? -44.788 -1.171 46.671 1.00 89.56 546 ILE A O 1
ATOM 4106 N N . ASP A 1 547 ? -44.958 -3.201 47.631 1.00 86.62 547 ASP A N 1
ATOM 4107 C CA . ASP A 1 547 ? -45.247 -2.731 48.999 1.00 86.62 547 ASP A CA 1
ATOM 4108 C C . ASP A 1 547 ? -44.162 -3.170 50.004 1.00 86.62 547 ASP A C 1
ATOM 4110 O O . ASP A 1 547 ? -43.749 -4.331 49.983 1.00 86.62 547 ASP A O 1
ATOM 4114 N N . PHE A 1 548 ? -43.721 -2.269 50.897 1.00 86.88 548 PHE A N 1
ATOM 4115 C CA . PHE A 1 548 ? -42.591 -2.453 51.833 1.00 86.88 548 PHE A CA 1
ATOM 4116 C C . PHE A 1 548 ? -43.004 -2.444 53.318 1.00 86.88 548 PHE A C 1
ATOM 4118 O O . PHE A 1 548 ? -43.823 -1.621 53.731 1.00 86.88 548 PHE A O 1
ATOM 4125 N N . PHE A 1 549 ? -42.379 -3.290 54.152 1.00 83.75 549 PHE A N 1
ATOM 4126 C CA . PHE A 1 549 ? -42.629 -3.358 55.608 1.00 83.75 549 PHE A CA 1
ATOM 4127 C C . PHE A 1 549 ? -41.424 -3.899 56.420 1.00 83.75 549 PHE A C 1
ATOM 4129 O O . PHE A 1 549 ? -40.573 -4.576 55.849 1.00 83.75 549 PHE A O 1
ATOM 4136 N N . LEU A 1 550 ? -41.328 -3.607 57.734 1.00 80.06 550 LEU A N 1
ATOM 4137 C CA . LEU A 1 550 ? -40.268 -4.134 58.626 1.00 80.06 550 LEU A CA 1
ATOM 4138 C C . LEU A 1 550 ? -40.626 -5.492 59.253 1.00 80.06 550 LEU A C 1
ATOM 4140 O O . LEU A 1 550 ? -41.781 -5.763 59.568 1.00 80.06 550 LEU A O 1
ATOM 4144 N N . ASP A 1 551 ? -39.598 -6.300 59.475 1.00 79.12 551 ASP A N 1
ATOM 4145 C CA . ASP A 1 551 ? -39.565 -7.523 60.264 1.00 79.12 551 ASP A CA 1
ATOM 4146 C C . ASP A 1 551 ? -39.421 -7.192 61.756 1.00 79.12 551 ASP A C 1
ATOM 4148 O O . ASP A 1 551 ? -38.784 -6.201 62.123 1.00 79.12 551 ASP A O 1
ATOM 4152 N N . GLU A 1 552 ? -39.994 -8.023 62.623 1.00 67.12 552 GLU A N 1
ATOM 4153 C CA . GLU A 1 552 ? -40.204 -7.678 64.039 1.00 67.12 552 GLU A CA 1
ATOM 4154 C C . GLU A 1 552 ? -38.895 -7.542 64.855 1.00 67.12 552 GLU A C 1
ATOM 4156 O O . GLU A 1 552 ? -38.854 -6.764 65.802 1.00 67.12 552 GLU A O 1
ATOM 4161 N N . ASP A 1 553 ? -37.800 -8.205 64.459 1.00 70.06 553 ASP A N 1
ATOM 4162 C CA . ASP A 1 553 ? -36.524 -8.250 65.207 1.00 70.06 553 ASP A CA 1
ATOM 4163 C C . ASP A 1 553 ? -35.589 -7.028 65.006 1.00 70.06 553 ASP A C 1
ATOM 4165 O O . ASP A 1 553 ? -34.527 -6.940 65.629 1.00 70.06 553 ASP A O 1
ATOM 4169 N N . TYR A 1 554 ? -35.934 -6.081 64.124 1.00 72.81 554 TYR A N 1
ATOM 4170 C CA . TYR A 1 554 ? -35.026 -5.003 63.678 1.00 72.81 554 TYR A CA 1
ATOM 4171 C C . TYR A 1 554 ? -35.375 -3.599 64.198 1.00 72.81 554 TYR A C 1
ATOM 4173 O O . TYR A 1 554 ? -34.665 -2.631 63.906 1.00 72.81 554 TYR A O 1
ATOM 4181 N N . THR A 1 555 ? -36.424 -3.473 65.011 1.00 68.69 555 THR A N 1
ATOM 4182 C CA . THR A 1 555 ? -37.004 -2.183 65.425 1.00 68.69 555 THR A CA 1
ATOM 4183 C C . THR A 1 555 ? -36.145 -1.360 66.395 1.00 68.69 555 THR A C 1
ATOM 4185 O O . THR A 1 555 ? -36.355 -0.156 66.502 1.00 68.69 555 THR A O 1
ATOM 4188 N N . ASP A 1 556 ? -35.167 -1.968 67.081 1.00 58.22 556 ASP A N 1
ATOM 4189 C CA . ASP A 1 556 ? -34.301 -1.281 68.064 1.00 58.22 556 ASP A CA 1
ATOM 4190 C C . ASP A 1 556 ? -33.094 -0.559 67.432 1.00 58.22 556 ASP A C 1
ATOM 4192 O O . ASP A 1 556 ? -32.521 0.352 68.030 1.00 58.22 556 ASP A O 1
ATOM 4196 N N . ASN A 1 557 ? -32.691 -0.961 66.220 1.00 63.72 557 ASN A N 1
ATOM 4197 C CA . ASN A 1 557 ? -31.504 -0.440 65.528 1.00 63.72 557 ASN A CA 1
ATOM 4198 C C . ASN A 1 557 ? -31.848 0.420 64.293 1.00 63.72 557 ASN A C 1
ATOM 4200 O O . ASN A 1 557 ? -30.961 1.118 63.784 1.00 63.72 557 ASN A O 1
ATOM 4204 N N . TYR A 1 558 ? -33.107 0.373 63.824 1.00 70.81 558 TYR A N 1
ATOM 4205 C CA . TYR A 1 558 ? -33.568 0.978 62.569 1.00 70.81 558 TYR A CA 1
ATOM 4206 C C . TYR A 1 558 ? -35.005 1.528 62.637 1.00 70.81 558 TYR A C 1
ATOM 4208 O O . TYR A 1 558 ? -35.841 1.025 63.380 1.00 70.81 558 TYR A O 1
ATOM 4216 N N . VAL A 1 559 ? -35.313 2.531 61.804 1.00 76.19 559 VAL A N 1
ATOM 4217 C CA . VAL A 1 559 ? -36.652 3.150 61.665 1.00 76.19 559 VAL A CA 1
ATOM 4218 C C . VAL A 1 559 ? -37.013 3.376 60.186 1.00 76.19 559 VAL A C 1
ATOM 4220 O O . VAL A 1 559 ? -36.124 3.744 59.420 1.00 76.19 559 VAL A O 1
ATOM 4223 N N . LEU A 1 560 ? -38.282 3.174 59.771 1.00 79.12 560 LEU A N 1
ATOM 4224 C CA . LEU A 1 560 ? -38.730 3.437 58.385 1.00 79.12 560 LEU A CA 1
ATOM 4225 C C . LEU A 1 560 ? -39.167 4.883 58.163 1.00 79.12 560 LEU A C 1
ATOM 4227 O O . LEU A 1 560 ? -39.956 5.429 58.933 1.00 79.12 560 LEU A O 1
ATOM 4231 N N . THR A 1 561 ? -38.750 5.451 57.037 1.00 75.06 561 THR A N 1
ATOM 4232 C CA . THR A 1 561 ? -39.210 6.752 56.526 1.00 75.06 561 THR A CA 1
ATOM 4233 C C . THR A 1 561 ? -39.430 6.671 54.999 1.00 75.06 561 THR A C 1
ATOM 4235 O O . THR A 1 561 ? -38.913 5.759 54.358 1.00 75.06 561 THR A O 1
ATOM 4238 N N . GLY A 1 562 ? -40.232 7.560 54.389 1.00 75.00 562 GLY A N 1
ATOM 4239 C CA . GLY A 1 562 ? -40.463 7.596 52.924 1.00 75.00 562 GLY A CA 1
ATOM 4240 C C . GLY A 1 562 ? -41.717 6.857 52.403 1.00 75.00 562 GLY A C 1
ATOM 4241 O O . GLY A 1 562 ? -42.665 6.629 53.152 1.00 75.00 562 GLY A O 1
ATOM 4242 N N . ASN A 1 563 ? -41.746 6.527 51.097 1.00 76.06 563 ASN A N 1
ATOM 4243 C CA . ASN A 1 563 ? -42.897 5.907 50.412 1.00 76.06 563 ASN A CA 1
ATOM 4244 C C . ASN A 1 563 ? -42.931 4.385 50.620 1.00 76.06 563 ASN A C 1
ATOM 4246 O O . ASN A 1 563 ? -42.072 3.673 50.111 1.00 76.06 563 ASN A O 1
ATOM 4250 N N . THR A 1 564 ? -43.949 3.874 51.309 1.00 78.31 564 THR A N 1
ATOM 4251 C CA . THR A 1 564 ? -44.083 2.441 51.637 1.00 78.31 564 THR A CA 1
ATOM 4252 C C . THR A 1 564 ? -44.788 1.604 50.562 1.00 78.31 564 THR A C 1
ATOM 4254 O O . THR A 1 564 ? -44.841 0.384 50.690 1.00 78.31 564 THR A O 1
ATOM 4257 N N . SER A 1 565 ? -45.289 2.235 49.496 1.00 81.81 565 SER A N 1
ATOM 4258 C CA . SER A 1 565 ? -45.885 1.586 48.321 1.00 81.81 565 SER A CA 1
ATOM 4259 C C . SER A 1 565 ? -45.489 2.346 47.054 1.00 81.81 565 SER A C 1
ATOM 4261 O O . SER A 1 565 ? -45.528 3.582 47.041 1.00 81.81 565 SER A O 1
ATOM 4263 N N . VAL A 1 566 ? -45.065 1.629 46.009 1.00 84.06 566 VAL A N 1
ATOM 4264 C CA . VAL A 1 566 ? -44.572 2.209 44.749 1.00 84.06 566 VAL A CA 1
ATOM 4265 C C . VAL A 1 566 ? -45.070 1.400 43.547 1.00 84.06 566 VAL A C 1
ATOM 4267 O O . VAL A 1 566 ? -45.087 0.172 43.574 1.00 84.06 566 VAL A O 1
ATOM 4270 N N . THR A 1 567 ? -45.448 2.088 42.465 1.00 85.00 567 THR A N 1
ATOM 4271 C CA . THR A 1 567 ? -45.745 1.466 41.163 1.00 85.00 567 THR A CA 1
ATOM 4272 C C . THR A 1 567 ? -44.549 1.605 40.225 1.00 85.00 567 THR A C 1
ATOM 4274 O O . THR A 1 567 ? -43.885 2.642 40.213 1.00 85.00 567 THR A O 1
ATOM 4277 N N . LYS A 1 568 ? -44.260 0.559 39.442 1.00 87.12 568 LYS A N 1
ATOM 4278 C CA . LYS A 1 568 ? -43.173 0.542 38.460 1.00 87.12 568 LYS A CA 1
ATOM 4279 C C . LYS A 1 568 ? -43.668 0.156 37.085 1.00 87.12 568 LYS A C 1
ATOM 4281 O O . LYS A 1 568 ? -44.284 -0.895 36.921 1.00 87.12 568 LYS A O 1
ATOM 4286 N N . GLU A 1 569 ? -43.308 0.966 36.101 1.00 89.50 569 GLU A N 1
ATOM 4287 C CA . GLU A 1 569 ? -43.385 0.569 34.703 1.00 89.50 569 GLU A CA 1
ATOM 4288 C C . GLU A 1 569 ? -42.176 -0.289 34.317 1.00 89.50 569 GLU A C 1
ATOM 4290 O O . GLU A 1 569 ? -41.034 0.018 34.674 1.00 89.50 569 GLU A O 1
ATOM 4295 N N . TRP A 1 570 ? -42.433 -1.365 33.584 1.00 92.00 570 TRP A N 1
ATOM 4296 C CA . TRP A 1 570 ? -41.425 -2.204 32.956 1.00 92.00 570 TRP A CA 1
ATOM 4297 C C . TRP A 1 570 ? -41.812 -2.464 31.501 1.00 92.00 570 TRP A C 1
ATOM 4299 O O . TRP A 1 570 ? -42.991 -2.413 31.148 1.00 92.00 570 TRP A O 1
ATOM 4309 N N . SER A 1 571 ? -40.830 -2.708 30.641 1.00 91.69 571 SER A N 1
ATOM 4310 C CA . SER A 1 571 ? -41.052 -2.818 29.205 1.00 91.69 571 SER A CA 1
ATOM 4311 C C . SER A 1 571 ? -40.357 -4.017 28.580 1.00 91.69 571 SER A C 1
ATOM 4313 O O . SER A 1 571 ? -39.312 -4.493 29.035 1.00 91.69 571 SER A O 1
ATOM 4315 N N . ILE A 1 572 ? -40.960 -4.496 27.499 1.00 94.56 572 ILE A N 1
ATOM 4316 C CA . ILE A 1 572 ? -40.315 -5.372 26.529 1.00 94.56 572 ILE A CA 1
ATOM 4317 C C . ILE A 1 572 ? -40.130 -4.521 25.275 1.00 94.56 572 ILE A C 1
ATOM 4319 O O . ILE A 1 572 ? -41.116 -4.039 24.721 1.00 94.56 572 ILE A O 1
ATOM 4323 N N . THR A 1 573 ? -38.887 -4.285 24.863 1.00 93.25 573 THR A N 1
ATOM 4324 C CA . THR A 1 573 ? -38.540 -3.531 23.656 1.00 93.25 573 THR A CA 1
ATOM 4325 C C . THR A 1 573 ? -38.415 -4.466 22.452 1.00 93.25 573 THR A C 1
ATOM 4327 O O . THR A 1 573 ? -38.099 -5.652 22.616 1.00 93.25 573 THR A O 1
ATOM 4330 N N . PRO A 1 574 ? -38.684 -3.962 21.236 1.00 94.06 574 PRO A N 1
ATOM 4331 C CA . PRO A 1 574 ? -38.573 -4.769 20.031 1.00 94.06 574 PRO A CA 1
ATOM 4332 C C . PRO A 1 574 ? -37.130 -5.184 19.744 1.00 94.06 574 PRO A C 1
ATOM 4334 O O . PRO A 1 574 ? -36.181 -4.492 20.123 1.00 94.06 574 PRO A O 1
ATOM 4337 N N . ILE A 1 575 ? -36.971 -6.306 19.038 1.00 94.44 575 ILE A N 1
ATOM 4338 C CA . ILE A 1 575 ? -35.685 -6.669 18.432 1.00 94.44 575 ILE A CA 1
ATOM 4339 C C . ILE A 1 575 ? -35.396 -5.660 17.317 1.00 94.44 575 ILE A C 1
ATOM 4341 O O . ILE A 1 575 ? -36.222 -5.475 16.422 1.00 94.44 575 ILE A O 1
ATOM 4345 N N . GLN A 1 576 ? -34.221 -5.033 17.375 1.00 93.81 576 GLN A N 1
ATOM 4346 C CA . GLN A 1 576 ? -33.700 -4.223 16.276 1.00 93.81 576 GLN A CA 1
ATOM 4347 C C . GLN A 1 576 ? -33.240 -5.159 15.162 1.00 93.81 576 GLN A C 1
ATOM 4349 O O . GLN A 1 576 ? -32.369 -6.002 15.387 1.00 93.81 576 GLN A O 1
ATOM 4354 N N . LEU A 1 577 ? -33.878 -5.052 14.000 1.00 94.81 577 LEU A N 1
ATOM 4355 C CA . LEU A 1 577 ? -33.497 -5.798 12.807 1.00 94.81 577 LEU A CA 1
ATOM 4356 C C . LEU A 1 577 ? -32.302 -5.129 12.126 1.00 94.81 577 LEU A C 1
ATOM 435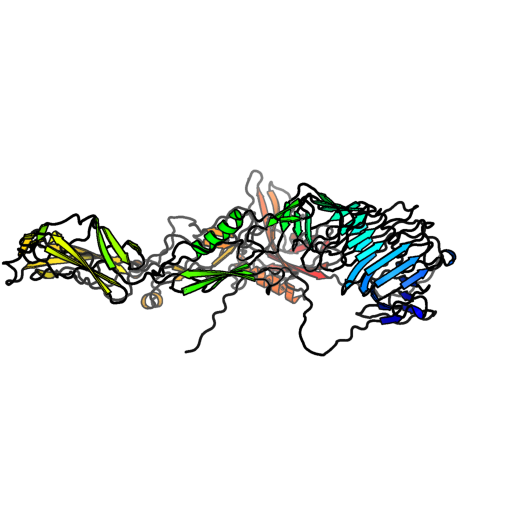8 O O . LEU A 1 577 ? -32.011 -3.961 12.376 1.00 94.81 577 LEU A O 1
ATOM 4362 N N . GLU A 1 578 ? -31.637 -5.863 11.241 1.00 93.44 578 GLU A N 1
ATOM 4363 C CA . GLU A 1 578 ? -30.570 -5.345 10.378 1.00 93.44 578 GLU A CA 1
ATOM 4364 C C . GLU A 1 578 ? -30.985 -5.458 8.907 1.00 93.44 578 GLU A C 1
ATOM 4366 O O . GLU A 1 578 ? -31.707 -6.384 8.530 1.00 93.44 578 GLU A O 1
ATOM 4371 N N . TRP A 1 579 ? -30.539 -4.522 8.063 1.00 94.25 579 TRP A N 1
ATOM 4372 C CA . TRP A 1 579 ? -30.760 -4.606 6.618 1.00 94.25 579 TRP A CA 1
ATOM 4373 C C . TRP A 1 579 ? -29.907 -5.720 6.005 1.00 94.25 579 TRP A C 1
ATOM 4375 O O . TRP A 1 579 ? -28.690 -5.744 6.174 1.00 94.25 579 TRP A O 1
ATOM 4385 N N . ASN A 1 580 ? -30.535 -6.593 5.221 1.00 93.44 580 ASN A N 1
ATOM 4386 C CA . ASN A 1 580 ? -29.854 -7.535 4.343 1.00 93.44 580 ASN A CA 1
ATOM 4387 C C . ASN A 1 580 ? -29.845 -6.976 2.916 1.00 93.44 580 ASN A C 1
ATOM 4389 O O . ASN A 1 580 ? -30.884 -6.860 2.265 1.00 93.44 580 ASN A O 1
ATOM 4393 N N . ILE A 1 581 ? -28.644 -6.640 2.449 1.00 92.00 581 ILE A N 1
ATOM 4394 C CA . ILE A 1 581 ? -28.380 -6.039 1.136 1.00 92.00 581 ILE A CA 1
ATOM 4395 C C . ILE A 1 581 ? -27.909 -7.055 0.085 1.00 92.00 581 ILE A C 1
ATOM 4397 O O . ILE A 1 581 ? -27.492 -6.656 -0.996 1.00 92.00 581 ILE A O 1
ATOM 4401 N N . GLY A 1 582 ? -27.905 -8.353 0.402 1.00 87.44 582 GLY A N 1
ATOM 4402 C CA . GLY A 1 582 ? -27.313 -9.392 -0.448 1.00 87.44 582 GLY A CA 1
ATOM 4403 C C . GLY A 1 582 ? -27.984 -9.546 -1.814 1.00 87.44 582 GLY A C 1
ATOM 4404 O O . GLY A 1 582 ? -27.325 -9.975 -2.755 1.00 87.44 582 GLY A O 1
ATOM 4405 N N . ASP A 1 583 ? -29.253 -9.145 -1.911 1.00 88.31 583 ASP A N 1
ATOM 4406 C CA . ASP A 1 583 ? -30.052 -9.185 -3.136 1.00 88.31 583 ASP A CA 1
ATOM 4407 C C . ASP A 1 583 ? -30.183 -7.792 -3.790 1.00 88.31 583 ASP A C 1
ATOM 4409 O O . ASP A 1 583 ? -31.043 -7.604 -4.646 1.00 88.31 583 ASP A O 1
ATOM 4413 N N . LEU A 1 584 ? -29.369 -6.803 -3.385 1.00 92.06 584 LEU A N 1
ATOM 4414 C CA . LEU A 1 584 ? -29.361 -5.458 -3.969 1.00 92.06 584 LEU A CA 1
ATOM 4415 C C . LEU A 1 584 ? -28.185 -5.239 -4.919 1.00 92.06 584 LEU A C 1
ATOM 4417 O O . LEU A 1 584 ? -27.037 -5.545 -4.600 1.00 92.06 584 LEU A O 1
ATOM 4421 N N . GLU A 1 585 ? -28.464 -4.572 -6.037 1.00 91.75 585 GLU A N 1
ATOM 4422 C CA . GLU A 1 585 ? -27.444 -4.000 -6.918 1.00 91.75 585 GLU A CA 1
ATOM 4423 C C . GLU A 1 585 ? -27.748 -2.526 -7.178 1.00 91.75 585 GLU A C 1
ATOM 4425 O O . GLU A 1 585 ? -28.897 -2.145 -7.419 1.00 91.75 585 GLU A O 1
ATOM 4430 N N . ILE A 1 586 ? -26.711 -1.688 -7.136 1.00 93.44 586 ILE A N 1
ATOM 4431 C CA . ILE A 1 586 ? -26.819 -0.259 -7.417 1.00 93.44 586 ILE A CA 1
ATOM 4432 C C . ILE A 1 586 ? -25.821 0.120 -8.502 1.00 93.44 586 ILE A C 1
ATOM 4434 O O . ILE A 1 586 ? -24.623 -0.134 -8.378 1.00 93.44 586 ILE A O 1
ATOM 4438 N N . ALA A 1 587 ? -26.314 0.794 -9.535 1.00 92.38 587 ALA A N 1
ATOM 4439 C CA . ALA A 1 587 ? -25.490 1.316 -10.614 1.00 92.38 587 ALA A CA 1
ATOM 4440 C C . ALA A 1 587 ? -25.991 2.694 -11.058 1.00 92.38 587 ALA A C 1
ATOM 4442 O O . ALA A 1 587 ? -27.186 2.993 -11.002 1.00 92.38 587 ALA A O 1
ATOM 4443 N N . GLY A 1 588 ? -25.087 3.566 -11.487 1.00 94.50 588 GLY A N 1
ATOM 4444 C CA . GLY A 1 588 ? -25.418 4.917 -11.932 1.00 94.50 588 GLY A CA 1
ATOM 4445 C C . GLY A 1 588 ? -24.502 5.388 -13.048 1.00 94.50 588 GLY A C 1
ATOM 4446 O O . GLY A 1 588 ? -23.544 4.721 -13.418 1.00 94.50 588 GLY A O 1
ATOM 4447 N N . ASN A 1 589 ? -24.769 6.564 -13.601 1.00 95.06 589 ASN A N 1
ATOM 4448 C CA . ASN A 1 589 ? -23.974 7.090 -14.705 1.00 95.06 589 ASN A CA 1
ATOM 4449 C C . ASN A 1 589 ? -23.844 8.611 -14.621 1.00 95.06 589 ASN A C 1
ATOM 4451 O O . ASN A 1 589 ? -24.586 9.269 -13.903 1.00 95.06 589 ASN A O 1
ATOM 4455 N N . THR A 1 590 ? -22.909 9.204 -15.359 1.00 93.81 590 THR A N 1
ATOM 4456 C CA . THR A 1 590 ? -22.651 10.655 -15.280 1.00 93.81 590 THR A CA 1
ATOM 4457 C C . THR A 1 590 ? -23.755 11.532 -15.890 1.00 93.81 590 THR A C 1
ATOM 4459 O O . THR A 1 590 ? -23.732 12.752 -15.710 1.00 93.81 590 THR A O 1
ATOM 4462 N N . ARG A 1 591 ? -24.739 10.950 -16.593 1.00 92.19 591 ARG A N 1
ATOM 4463 C CA . ARG A 1 591 ? -25.891 11.676 -17.159 1.00 92.19 591 ARG A CA 1
ATOM 4464 C C . ARG A 1 591 ? -27.006 11.856 -16.132 1.00 92.19 591 ARG A C 1
ATOM 4466 O O . ARG A 1 591 ? -27.575 12.945 -16.030 1.00 92.19 591 ARG A O 1
ATOM 4473 N N . ASP A 1 592 ? -27.357 10.786 -15.435 1.00 90.81 592 ASP A N 1
ATOM 4474 C CA . ASP A 1 592 ? -28.512 10.724 -14.551 1.00 90.81 592 ASP A CA 1
ATOM 4475 C C . ASP A 1 592 ? -28.069 11.117 -13.135 1.00 90.81 592 ASP A C 1
ATOM 4477 O O . ASP A 1 592 ? -27.037 10.680 -12.667 1.00 90.81 592 ASP A O 1
ATOM 4481 N N . LYS A 1 593 ? -28.811 11.976 -12.425 1.00 87.62 593 LYS A N 1
ATOM 4482 C CA . LYS A 1 593 ? -28.388 12.438 -11.078 1.00 87.62 593 LYS A CA 1
ATOM 4483 C C . LYS A 1 593 ? -28.584 11.391 -9.977 1.00 87.62 593 LYS A C 1
ATOM 4485 O O . LYS A 1 593 ? -28.070 11.543 -8.867 1.00 87.62 593 LYS A O 1
ATOM 4490 N N . LYS A 1 594 ? -29.438 10.409 -10.253 1.00 93.38 594 LYS A N 1
ATOM 4491 C CA . LYS A 1 594 ? -29.832 9.347 -9.334 1.00 93.38 594 LYS A CA 1
ATOM 4492 C C . LYS A 1 594 ? -29.237 8.037 -9.821 1.00 93.38 594 LYS A C 1
ATOM 4494 O O . LYS A 1 594 ? -29.140 7.823 -11.026 1.00 93.38 594 LYS A O 1
ATOM 4499 N N . VAL A 1 595 ? -28.905 7.168 -8.878 1.00 94.69 595 VAL A N 1
ATOM 4500 C CA . VAL A 1 595 ? -28.573 5.774 -9.181 1.00 94.69 595 VAL A CA 1
ATOM 4501 C C . VAL A 1 595 ? -29.844 4.963 -9.417 1.00 94.69 595 VAL A C 1
ATOM 4503 O O . VAL A 1 595 ? -30.922 5.315 -8.928 1.00 94.69 595 VAL A O 1
ATOM 4506 N N . TYR A 1 596 ? -29.700 3.863 -10.140 1.00 94.06 596 TYR A N 1
ATOM 4507 C CA . TYR A 1 596 ? -30.701 2.819 -10.272 1.00 94.06 596 TYR A CA 1
ATOM 4508 C C . TYR A 1 596 ? -30.458 1.758 -9.201 1.00 94.06 596 TYR A C 1
ATOM 4510 O O . TYR A 1 596 ? -29.317 1.360 -8.974 1.00 94.06 596 TYR A O 1
ATOM 4518 N N . VAL A 1 597 ? -31.529 1.329 -8.536 1.00 94.38 597 VAL A N 1
ATOM 4519 C CA . VAL A 1 597 ? -31.500 0.301 -7.491 1.00 94.38 597 VAL A CA 1
ATOM 4520 C C . VAL A 1 597 ? -32.292 -0.899 -7.999 1.00 94.38 597 VAL A C 1
ATOM 4522 O O . VAL A 1 597 ? -33.408 -0.725 -8.492 1.00 94.38 597 VAL A O 1
ATOM 4525 N N . TYR A 1 598 ? -31.709 -2.090 -7.897 1.00 92.12 598 TYR A N 1
ATOM 4526 C CA . TYR A 1 598 ? -32.273 -3.353 -8.374 1.00 92.12 598 TYR A CA 1
ATOM 4527 C C . TYR A 1 598 ? -32.382 -4.377 -7.246 1.00 92.12 598 TYR A C 1
ATOM 4529 O O . TYR A 1 598 ? -31.630 -4.312 -6.274 1.00 92.12 598 TYR A O 1
ATOM 4537 N N . GLY A 1 599 ? -33.311 -5.322 -7.414 1.00 91.81 599 GLY A N 1
ATOM 4538 C CA . GLY A 1 599 ? -33.546 -6.433 -6.497 1.00 91.81 599 GLY A CA 1
ATOM 4539 C C . GLY A 1 599 ? -34.509 -6.115 -5.356 1.00 91.81 599 GLY A C 1
ATOM 4540 O O . GLY A 1 599 ? -35.499 -5.405 -5.546 1.00 91.81 599 GLY A O 1
ATOM 4541 N N . GLU A 1 600 ? -34.236 -6.671 -4.177 1.00 92.94 600 GLU A N 1
ATOM 4542 C CA . GLU A 1 600 ? -35.064 -6.513 -2.977 1.00 92.94 600 GLU A CA 1
ATOM 4543 C C . GLU A 1 600 ? -34.202 -6.207 -1.753 1.00 92.94 600 GLU A C 1
ATOM 4545 O O . GLU A 1 600 ? -33.143 -6.798 -1.547 1.00 92.94 600 GLU A O 1
ATOM 4550 N N . LEU A 1 601 ? -34.685 -5.311 -0.895 1.00 94.38 601 LEU A N 1
ATOM 4551 C CA . LEU A 1 601 ? -34.066 -5.041 0.397 1.00 94.38 601 LEU A CA 1
ATOM 4552 C C . LEU A 1 601 ? -34.650 -6.004 1.436 1.00 94.38 601 LEU A C 1
ATOM 4554 O O . LEU A 1 601 ? -35.849 -5.972 1.716 1.00 94.38 601 LEU A O 1
ATOM 4558 N N . GLY A 1 602 ? -33.816 -6.874 2.000 1.00 93.00 602 GLY A N 1
ATOM 4559 C CA . GLY A 1 602 ? -34.219 -7.830 3.030 1.00 93.00 602 GLY A CA 1
ATOM 4560 C C . GLY A 1 602 ? -33.965 -7.321 4.447 1.00 93.00 602 GLY A C 1
ATOM 4561 O O . GLY A 1 602 ? -33.269 -6.328 4.649 1.00 93.00 602 GLY A O 1
ATOM 4562 N N . VAL A 1 603 ? -34.473 -8.043 5.448 1.00 93.38 603 VAL A N 1
ATOM 4563 C CA . VAL A 1 603 ? -34.113 -7.839 6.862 1.00 93.38 603 VAL A CA 1
ATOM 4564 C C . VAL A 1 603 ? -33.731 -9.133 7.567 1.00 93.38 603 VAL A C 1
ATOM 4566 O O . VAL A 1 603 ? -34.300 -10.197 7.315 1.00 93.38 603 VAL A O 1
ATOM 4569 N N . GLU A 1 604 ? -32.788 -9.022 8.495 1.00 92.06 604 GLU A N 1
ATOM 4570 C CA . GLU A 1 604 ? -32.295 -10.104 9.345 1.00 92.06 604 GLU A CA 1
ATOM 4571 C C . GLU A 1 604 ? -32.578 -9.840 10.827 1.00 92.06 604 GLU A C 1
ATOM 4573 O O . GLU A 1 604 ? -32.786 -8.706 11.250 1.00 92.06 604 GLU A O 1
ATOM 4578 N N . GLY A 1 605 ? -32.602 -10.914 11.626 1.00 90.88 605 GLY A N 1
ATOM 4579 C CA . GLY A 1 605 ? -32.853 -10.853 13.074 1.00 90.88 605 GLY A CA 1
ATOM 4580 C C . GLY A 1 605 ? -34.247 -11.316 13.516 1.00 90.88 605 GLY A C 1
ATOM 4581 O O . GLY A 1 605 ? -34.532 -11.357 14.713 1.00 90.88 605 GLY A O 1
ATOM 4582 N N . ILE A 1 606 ? -35.113 -11.724 12.581 1.00 91.19 606 ILE A N 1
ATOM 4583 C CA . ILE A 1 606 ? -36.440 -12.265 12.909 1.00 91.19 606 ILE A CA 1
ATOM 4584 C C . ILE A 1 606 ? -36.303 -13.661 13.523 1.00 91.19 606 ILE A C 1
ATOM 4586 O O . ILE A 1 606 ? -35.571 -14.520 13.026 1.00 91.19 606 ILE A O 1
ATOM 4590 N N . LEU A 1 607 ? -37.038 -13.908 14.609 1.00 90.62 607 LEU A N 1
ATOM 4591 C CA . LEU A 1 607 ? -36.989 -15.195 15.295 1.00 90.62 607 LEU A CA 1
ATOM 4592 C C . LEU A 1 607 ? -37.586 -16.296 14.404 1.00 90.62 607 LEU A C 1
ATOM 4594 O O . LEU A 1 607 ? -38.631 -16.086 13.785 1.00 90.62 607 LEU A O 1
ATOM 4598 N N . PRO A 1 608 ? -37.011 -17.514 14.388 1.00 84.56 608 PRO A N 1
ATOM 4599 C CA . PRO A 1 608 ? -37.489 -18.593 13.522 1.00 84.56 608 PRO A CA 1
ATOM 4600 C C . PRO A 1 608 ? -38.965 -18.972 13.710 1.00 84.56 608 PRO A C 1
ATOM 4602 O O . PRO A 1 608 ? -39.586 -19.477 12.778 1.00 84.56 608 PRO A O 1
ATOM 4605 N N . ALA A 1 609 ? -39.519 -18.783 14.912 1.00 82.44 609 ALA A N 1
ATOM 4606 C CA . ALA A 1 609 ? -40.928 -19.056 15.193 1.00 82.44 609 ALA A CA 1
ATOM 4607 C C . ALA A 1 609 ? -41.861 -18.083 14.451 1.00 82.44 609 ALA A C 1
ATOM 4609 O O . ALA A 1 609 ? -42.868 -18.517 13.892 1.00 82.44 609 ALA A O 1
ATOM 4610 N N . ASP A 1 610 ? -41.477 -16.808 14.384 1.00 85.00 610 ASP A N 1
ATOM 4611 C CA . ASP A 1 610 ? -42.252 -15.751 13.736 1.00 85.00 610 ASP A CA 1
ATOM 4612 C C . ASP A 1 610 ? -42.016 -15.757 12.214 1.00 85.00 610 ASP A C 1
ATOM 4614 O O . ASP A 1 610 ? -42.970 -15.652 11.440 1.00 85.00 610 ASP A O 1
ATOM 4618 N N . ALA A 1 611 ? -40.788 -16.055 11.766 1.00 79.69 611 ALA A N 1
ATOM 4619 C CA . ALA A 1 611 ? -40.438 -16.182 10.346 1.00 79.69 611 ALA A CA 1
ATOM 4620 C C . ALA A 1 611 ? -41.184 -17.320 9.617 1.00 79.69 611 ALA A C 1
ATOM 4622 O O . ALA A 1 611 ? -41.596 -17.161 8.472 1.00 79.69 611 ALA A O 1
ATOM 4623 N N . LYS A 1 612 ? -41.402 -18.473 10.270 1.00 72.12 612 LYS A N 1
ATOM 4624 C CA . LYS A 1 612 ? -42.086 -19.643 9.669 1.00 72.12 612 LYS A CA 1
ATOM 4625 C C . LYS A 1 612 ? -43.570 -19.433 9.384 1.00 72.12 612 LYS A C 1
ATOM 4627 O O . LYS A 1 612 ? -44.187 -20.278 8.744 1.00 72.12 612 LYS A O 1
ATOM 4632 N N . SER A 1 613 ? -44.152 -18.377 9.937 1.00 65.50 613 SER A N 1
ATOM 4633 C CA . SER A 1 613 ? -45.595 -18.170 9.912 1.00 65.50 613 SER A CA 1
ATOM 4634 C C . SER A 1 613 ? -46.079 -17.288 8.758 1.00 65.50 613 SER A C 1
ATOM 4636 O O . SER A 1 613 ? -47.282 -17.078 8.659 1.00 65.50 613 SER A O 1
ATOM 4638 N N . GLU A 1 614 ? -45.164 -16.779 7.916 1.00 71.44 614 GLU A N 1
ATOM 4639 C CA . GLU A 1 614 ? -45.440 -15.818 6.824 1.00 71.44 614 GLU A CA 1
ATOM 4640 C C . GLU A 1 614 ? -46.214 -14.563 7.282 1.00 71.44 614 GLU A C 1
ATOM 4642 O O . GLU A 1 614 ? -46.824 -13.857 6.487 1.00 71.44 614 GLU A O 1
ATOM 4647 N N . LYS A 1 615 ? -46.188 -14.262 8.587 1.00 78.38 615 LYS A N 1
ATOM 4648 C CA . LYS A 1 615 ? -46.921 -13.138 9.186 1.00 78.38 615 LYS A CA 1
ATOM 4649 C C . LYS A 1 615 ? -46.253 -11.783 8.981 1.00 78.38 615 LYS A C 1
ATOM 4651 O O . LYS A 1 615 ? -46.907 -10.761 9.164 1.00 78.38 615 LYS A O 1
ATOM 4656 N N . LEU A 1 616 ? -44.957 -11.782 8.670 1.00 89.62 616 LEU A N 1
ATOM 4657 C CA . LEU A 1 616 ? -44.137 -10.581 8.553 1.00 89.62 616 LEU A CA 1
ATOM 4658 C C . LEU A 1 616 ? -43.637 -10.421 7.122 1.00 89.62 616 LEU A C 1
ATOM 4660 O O . LEU A 1 616 ? -43.135 -11.376 6.528 1.00 89.62 616 LEU A O 1
ATOM 4664 N N . THR A 1 617 ? -43.717 -9.200 6.604 1.00 90.81 617 THR A N 1
ATOM 4665 C CA . THR A 1 617 ? -43.052 -8.820 5.354 1.00 90.81 617 THR A CA 1
ATOM 4666 C C . THR A 1 617 ? -41.573 -8.586 5.641 1.00 90.81 617 THR A C 1
ATOM 4668 O O . THR A 1 617 ? -41.235 -7.682 6.399 1.00 90.81 617 THR A O 1
ATOM 4671 N N . THR A 1 618 ? -40.691 -9.405 5.065 1.00 90.50 618 THR A N 1
ATOM 4672 C CA . THR A 1 618 ? -39.241 -9.390 5.364 1.00 90.50 618 THR A CA 1
ATOM 4673 C C . THR A 1 618 ? -38.361 -9.055 4.163 1.00 90.50 618 THR A C 1
ATOM 4675 O O . THR A 1 618 ? -37.142 -8.957 4.294 1.00 90.50 618 THR A O 1
ATOM 4678 N N . ARG A 1 619 ? -38.984 -8.899 2.995 1.00 91.44 619 ARG A N 1
ATOM 4679 C CA . ARG A 1 619 ? -38.369 -8.527 1.725 1.00 91.44 619 ARG A CA 1
ATOM 4680 C C . ARG A 1 619 ? -39.175 -7.387 1.137 1.00 91.44 619 ARG A C 1
ATOM 4682 O O . ARG A 1 619 ? -40.406 -7.457 1.104 1.00 91.44 619 ARG A O 1
ATOM 4689 N N . PHE A 1 620 ? -38.482 -6.335 0.735 1.00 94.00 620 PHE A N 1
ATOM 4690 C CA . PHE A 1 620 ? -39.090 -5.095 0.295 1.00 94.00 620 PHE A CA 1
ATOM 4691 C C . PHE A 1 620 ? -38.660 -4.779 -1.138 1.00 94.00 620 PHE A C 1
ATOM 4693 O O . PHE A 1 620 ? -37.457 -4.773 -1.415 1.00 94.00 620 PHE A O 1
ATOM 4700 N N . PRO A 1 621 ? -39.612 -4.502 -2.047 1.00 92.00 621 PRO A N 1
ATOM 4701 C CA . PRO A 1 621 ? -39.283 -4.061 -3.398 1.00 92.00 621 PRO A CA 1
ATOM 4702 C C . PRO A 1 621 ? -38.552 -2.721 -3.337 1.00 92.00 621 PRO A C 1
ATOM 4704 O O . PRO A 1 621 ? -38.815 -1.930 -2.447 1.00 92.00 621 PRO A O 1
ATOM 4707 N N . VAL A 1 622 ? -37.635 -2.451 -4.262 1.00 92.94 622 VAL A N 1
ATOM 4708 C CA . VAL A 1 622 ? -36.765 -1.255 -4.225 1.00 92.94 622 VAL A CA 1
ATOM 4709 C C . VAL A 1 622 ? -37.398 0.016 -4.807 1.00 92.94 622 VAL A C 1
ATOM 4711 O O . VAL A 1 622 ? -36.739 1.048 -4.914 1.00 92.94 622 VAL A O 1
ATOM 4714 N N . ASP A 1 623 ? -38.679 -0.013 -5.169 1.00 90.88 623 ASP A N 1
ATOM 4715 C CA . ASP A 1 623 ? -39.388 1.095 -5.823 1.00 90.88 623 ASP A CA 1
ATOM 4716 C C . ASP A 1 623 ? -39.531 2.349 -4.943 1.00 90.88 623 ASP A C 1
ATOM 4718 O O . ASP A 1 623 ? -39.734 3.451 -5.460 1.00 90.88 623 ASP A O 1
ATOM 4722 N N . LYS A 1 624 ? -39.373 2.203 -3.623 1.00 93.62 624 LYS A N 1
ATOM 4723 C CA . LYS A 1 624 ? -39.509 3.299 -2.649 1.00 93.62 624 LYS A CA 1
ATOM 4724 C C . LYS A 1 624 ? -38.186 3.898 -2.188 1.00 93.62 624 LYS A C 1
ATOM 4726 O O . LYS A 1 624 ? -38.190 4.828 -1.377 1.00 93.62 624 LYS A O 1
ATOM 4731 N N . ILE A 1 625 ? -37.061 3.397 -2.692 1.00 94.50 625 ILE A N 1
ATOM 4732 C CA . ILE A 1 625 ? -35.719 3.855 -2.321 1.00 94.50 625 ILE A CA 1
ATOM 4733 C C . ILE A 1 625 ? -34.954 4.374 -3.537 1.00 94.50 625 ILE A C 1
ATOM 4735 O O . ILE A 1 625 ? -35.187 3.991 -4.679 1.00 94.50 625 ILE A O 1
ATOM 4739 N N . THR A 1 626 ? -34.043 5.307 -3.293 1.00 93.56 626 THR A N 1
ATOM 4740 C CA . THR A 1 626 ? -33.222 5.960 -4.316 1.00 93.56 626 THR A CA 1
ATOM 4741 C C . THR A 1 626 ? -31.861 6.318 -3.730 1.00 93.56 626 THR A C 1
ATOM 4743 O O . THR A 1 626 ? -31.703 6.388 -2.518 1.00 93.56 626 THR A O 1
ATOM 4746 N N . GLY A 1 627 ? -30.883 6.627 -4.577 1.00 94.00 627 GLY A N 1
ATOM 4747 C CA . GLY A 1 627 ? -29.634 7.263 -4.153 1.00 94.00 627 GLY A CA 1
ATOM 4748 C C . GLY A 1 627 ? -29.214 8.367 -5.119 1.00 94.00 627 GLY A C 1
ATOM 4749 O O . GLY A 1 627 ? -29.700 8.428 -6.252 1.00 94.00 627 GLY A O 1
ATOM 4750 N N . THR A 1 628 ? -28.320 9.247 -4.680 1.00 92.88 628 THR A N 1
ATOM 4751 C CA . THR A 1 628 ? -27.703 10.288 -5.518 1.00 92.88 628 THR A CA 1
ATOM 4752 C C . THR A 1 628 ? -26.192 10.199 -5.426 1.00 92.88 628 THR A C 1
ATOM 4754 O O . THR A 1 628 ? -25.666 9.842 -4.376 1.00 92.88 628 THR A O 1
ATOM 4757 N N . HIS A 1 629 ? -25.501 10.588 -6.490 1.00 93.00 629 HIS A N 1
ATOM 4758 C CA . HIS A 1 629 ? -24.042 10.600 -6.544 1.00 93.00 629 HIS A CA 1
ATOM 4759 C C . HIS A 1 629 ? -23.514 11.984 -6.944 1.00 93.00 629 HIS A C 1
ATOM 4761 O O . HIS A 1 629 ? -24.270 12.886 -7.310 1.00 93.00 629 HIS A O 1
ATOM 4767 N N . ASN A 1 630 ? -22.198 12.174 -6.872 1.00 88.88 630 ASN A N 1
ATOM 4768 C CA . ASN A 1 630 ? -21.553 13.470 -7.126 1.00 88.88 630 ASN A CA 1
ATOM 4769 C C . ASN A 1 630 ? -21.389 13.827 -8.622 1.00 88.88 630 ASN A C 1
ATOM 4771 O O . ASN A 1 630 ? -20.765 14.839 -8.935 1.00 88.88 630 ASN A O 1
ATOM 4775 N N . GLY A 1 631 ? -21.913 13.009 -9.540 1.00 87.12 631 GLY A N 1
ATOM 4776 C CA . GLY A 1 631 ? -21.809 13.217 -10.988 1.00 87.12 631 GLY A CA 1
ATOM 4777 C C . GLY A 1 631 ? -20.456 12.862 -11.621 1.00 87.12 631 GLY A C 1
ATOM 4778 O O . GLY A 1 631 ? -20.283 13.108 -12.813 1.00 87.12 631 GLY A O 1
ATOM 4779 N N . LEU A 1 632 ? -19.502 12.301 -10.869 1.00 89.62 632 LEU A N 1
ATOM 4780 C CA . LEU A 1 632 ? -18.204 11.848 -11.387 1.00 89.62 632 LEU A CA 1
ATOM 4781 C C . LEU A 1 632 ? -18.204 10.329 -11.591 1.00 89.62 632 LEU A C 1
ATOM 4783 O O . LEU A 1 632 ? -18.784 9.606 -10.789 1.00 89.62 632 LEU A O 1
ATOM 4787 N N . ALA A 1 633 ? -17.542 9.854 -12.649 1.00 89.38 633 ALA A N 1
ATOM 4788 C CA . ALA A 1 633 ? -17.389 8.423 -12.899 1.00 89.38 633 ALA A CA 1
ATOM 4789 C C . ALA A 1 633 ? -16.419 7.765 -11.894 1.00 89.38 633 ALA A C 1
ATOM 4791 O O . ALA A 1 633 ? -15.432 8.388 -11.492 1.00 89.38 633 ALA A O 1
ATOM 4792 N N . GLY A 1 634 ? -16.674 6.509 -11.520 1.00 84.94 634 GLY A N 1
ATOM 4793 C CA . GLY A 1 634 ? -15.860 5.737 -10.571 1.00 84.94 634 GLY A CA 1
ATOM 4794 C C . GLY A 1 634 ? -16.449 4.355 -10.270 1.00 84.94 634 GLY A C 1
ATOM 4795 O O . GLY A 1 634 ? -17.647 4.159 -10.417 1.00 84.94 634 GLY A O 1
ATOM 4796 N N . GLU A 1 635 ? -15.619 3.390 -9.866 1.00 76.06 635 GLU A N 1
ATOM 4797 C CA . GLU A 1 635 ? -16.041 1.980 -9.727 1.00 76.06 635 GLU A CA 1
ATOM 4798 C C . GLU A 1 635 ? -16.633 1.623 -8.349 1.00 76.06 635 GLU A C 1
ATOM 4800 O O . GLU A 1 635 ? -17.414 0.683 -8.255 1.00 76.06 635 GLU A O 1
ATOM 4805 N N . GLU A 1 636 ? -16.308 2.372 -7.288 1.00 84.25 636 GLU A N 1
ATOM 4806 C CA . GLU A 1 636 ? -16.736 2.070 -5.908 1.00 84.25 636 GLU A CA 1
ATOM 4807 C C . GLU A 1 636 ? -17.119 3.351 -5.143 1.00 84.25 636 GLU A C 1
ATOM 4809 O O . GLU A 1 636 ? -16.487 3.726 -4.154 1.00 84.25 636 GLU A O 1
ATOM 4814 N N . GLN A 1 637 ? -18.135 4.080 -5.612 1.00 88.88 637 GLN A N 1
ATOM 4815 C CA . GLN A 1 637 ? -18.639 5.243 -4.877 1.00 88.88 637 GLN A CA 1
ATOM 4816 C C . GLN A 1 637 ? -19.647 4.816 -3.806 1.00 88.88 637 GLN A C 1
ATOM 4818 O O . GLN A 1 637 ? -20.625 4.149 -4.121 1.00 88.88 637 GLN A O 1
ATOM 4823 N N . GLU A 1 638 ? -19.453 5.240 -2.555 1.00 91.75 638 GLU A N 1
ATOM 4824 C CA . GLU A 1 638 ? -20.430 5.009 -1.483 1.00 91.75 638 GLU A CA 1
ATOM 4825 C C . GLU A 1 638 ? -21.693 5.856 -1.699 1.00 91.75 638 GLU A C 1
ATOM 4827 O O . GLU A 1 638 ? -21.638 7.090 -1.741 1.00 91.75 638 GLU A O 1
ATOM 4832 N N . ILE A 1 639 ? -22.839 5.189 -1.831 1.00 93.25 639 ILE A N 1
ATOM 4833 C CA . ILE A 1 639 ? -24.152 5.800 -2.020 1.00 93.25 639 ILE A CA 1
ATOM 4834 C C . ILE A 1 639 ? -24.999 5.571 -0.777 1.00 93.25 639 ILE A C 1
ATOM 4836 O O . ILE A 1 639 ? -25.374 4.444 -0.454 1.00 93.25 639 ILE A O 1
ATOM 4840 N N . THR A 1 640 ? -25.345 6.664 -0.103 1.00 93.06 640 THR A N 1
ATOM 4841 C CA . THR A 1 640 ? -26.371 6.656 0.939 1.00 93.06 640 THR A CA 1
ATOM 4842 C C . THR A 1 640 ? -27.744 6.561 0.287 1.00 93.06 640 THR A C 1
ATOM 4844 O O . THR A 1 640 ? -28.126 7.434 -0.502 1.00 93.06 640 THR A O 1
ATOM 4847 N N . LEU A 1 641 ? -28.485 5.501 0.606 1.00 94.31 641 LEU A N 1
ATOM 4848 C CA . LEU A 1 641 ? -29.862 5.356 0.159 1.00 94.31 641 LEU A CA 1
ATOM 4849 C C . LEU A 1 641 ? -30.795 6.294 0.931 1.00 94.31 641 LEU A C 1
ATOM 4851 O O . LEU A 1 641 ? -30.612 6.566 2.115 1.00 94.31 641 LEU A O 1
ATOM 4855 N N . ALA A 1 642 ? -31.817 6.777 0.238 1.00 93.44 642 ALA A N 1
ATOM 4856 C CA . ALA A 1 642 ? -32.843 7.666 0.755 1.00 93.44 642 ALA A CA 1
ATOM 4857 C C . ALA A 1 642 ? -34.228 7.190 0.307 1.00 93.44 642 ALA A C 1
ATOM 4859 O O . ALA A 1 642 ? -34.375 6.557 -0.743 1.00 93.44 642 ALA A O 1
ATOM 4860 N N . TRP A 1 643 ? -35.252 7.528 1.088 1.00 94.00 643 TRP A N 1
ATOM 4861 C CA . TRP A 1 643 ? -36.640 7.288 0.709 1.00 94.00 643 TRP A CA 1
ATOM 4862 C C . TRP A 1 643 ? -37.044 8.209 -0.440 1.00 94.00 643 TRP A C 1
ATOM 4864 O O . TRP A 1 643 ? -36.703 9.393 -0.464 1.00 94.00 643 TRP A O 1
ATOM 4874 N N . VAL A 1 644 ? -37.793 7.668 -1.399 1.00 93.12 644 VAL A N 1
ATOM 4875 C CA . VAL A 1 644 ? -38.412 8.474 -2.460 1.00 93.12 644 VAL A CA 1
ATOM 4876 C C . VAL A 1 644 ? -39.491 9.385 -1.867 1.00 93.12 644 VAL A C 1
ATOM 4878 O O . VAL A 1 644 ? -39.552 10.563 -2.216 1.00 93.12 644 VAL A O 1
ATOM 4881 N N . ASP A 1 645 ? -40.298 8.849 -0.948 1.00 91.75 645 ASP A N 1
ATOM 4882 C CA . ASP A 1 645 ? -41.247 9.583 -0.110 1.00 91.75 645 ASP A CA 1
ATOM 4883 C C . ASP A 1 645 ? -41.116 9.092 1.336 1.00 91.75 645 ASP A C 1
ATOM 4885 O O . ASP A 1 645 ? -41.303 7.913 1.632 1.00 91.75 645 ASP A O 1
ATOM 4889 N N . GLU A 1 646 ? -40.808 10.011 2.248 1.00 88.12 646 GLU A N 1
ATOM 4890 C CA . GLU A 1 646 ? -40.659 9.735 3.680 1.00 88.12 646 GLU A CA 1
ATOM 4891 C C . GLU A 1 646 ? -41.943 9.212 4.343 1.00 88.12 646 GLU A C 1
ATOM 4893 O O . GLU A 1 646 ? -41.884 8.644 5.433 1.00 88.12 646 GLU A O 1
ATOM 4898 N N . ASN A 1 647 ? -43.104 9.387 3.706 1.00 89.06 647 ASN A N 1
ATOM 4899 C CA . ASN A 1 647 ? -44.383 8.883 4.207 1.00 89.06 647 ASN A CA 1
ATOM 4900 C C . ASN A 1 647 ? -44.674 7.437 3.786 1.00 89.06 647 ASN A C 1
ATOM 4902 O O . ASN A 1 647 ? -45.623 6.847 4.300 1.00 89.06 647 ASN A O 1
ATOM 4906 N N . ASP A 1 648 ? -43.884 6.866 2.873 1.00 87.50 648 ASP A N 1
ATOM 4907 C CA . ASP A 1 648 ? -44.122 5.537 2.298 1.00 87.50 648 ASP A CA 1
ATOM 4908 C C . ASP A 1 648 ? -43.047 4.513 2.705 1.00 87.50 648 ASP A C 1
ATOM 4910 O O . ASP A 1 648 ? -42.665 3.620 1.947 1.00 87.50 648 ASP A O 1
ATOM 4914 N N . ARG A 1 649 ? -42.529 4.647 3.931 1.00 91.75 649 ARG A N 1
ATOM 4915 C CA . ARG A 1 649 ? -41.505 3.748 4.481 1.00 91.75 649 ARG A CA 1
ATOM 4916 C C . ARG A 1 649 ? -42.011 2.308 4.571 1.00 91.75 649 ARG A C 1
ATOM 4918 O O . ARG A 1 649 ? -43.195 2.050 4.803 1.00 91.75 649 ARG A O 1
ATOM 4925 N N . TYR A 1 650 ? -41.092 1.355 4.436 1.00 93.75 650 TYR A N 1
ATOM 4926 C CA . TYR A 1 650 ? -41.418 -0.060 4.597 1.00 93.75 650 TYR A CA 1
ATOM 4927 C C . TYR A 1 650 ? -41.986 -0.363 5.988 1.00 93.75 650 TYR A C 1
ATOM 4929 O O . TYR A 1 650 ? -41.623 0.257 6.987 1.00 93.75 650 TYR A O 1
ATOM 4937 N N . SER A 1 651 ? -42.882 -1.349 6.046 1.00 90.88 651 SER A N 1
ATOM 4938 C CA . SER A 1 651 ? -43.445 -1.863 7.292 1.00 90.88 651 SER A CA 1
ATOM 4939 C C . SER A 1 651 ? -43.445 -3.386 7.271 1.00 90.88 651 SER A C 1
ATOM 4941 O O . SER A 1 651 ? -43.623 -3.999 6.220 1.00 90.88 651 SER A O 1
ATOM 4943 N N . LEU A 1 652 ? -43.297 -3.999 8.445 1.00 92.06 652 LEU A N 1
ATOM 4944 C CA . LEU A 1 652 ? -43.322 -5.457 8.608 1.00 92.06 652 LEU A CA 1
ATOM 4945 C C . LEU A 1 652 ? -44.735 -6.062 8.449 1.00 92.06 652 LEU A C 1
ATOM 4947 O O . LEU A 1 652 ? -44.899 -7.269 8.603 1.00 92.06 652 LEU A O 1
ATOM 4951 N N . GLY A 1 653 ? -45.749 -5.243 8.141 1.00 88.38 653 GLY A N 1
ATOM 4952 C CA . GLY A 1 653 ? -47.154 -5.634 8.023 1.00 88.38 653 GLY A CA 1
ATOM 4953 C C . GLY A 1 653 ? -48.010 -5.209 9.221 1.00 88.38 653 GLY A C 1
ATOM 4954 O O . GLY A 1 653 ? -47.572 -4.464 10.095 1.00 88.38 653 GLY A O 1
ATOM 4955 N N . THR A 1 654 ? -49.264 -5.671 9.247 1.00 85.38 654 THR A N 1
ATOM 4956 C CA . THR A 1 654 ? -50.262 -5.315 10.278 1.00 85.38 654 THR A CA 1
ATOM 4957 C C . THR A 1 654 ? -50.494 -6.412 11.322 1.00 85.38 654 THR A C 1
ATOM 4959 O O . THR A 1 654 ? -51.394 -6.279 12.151 1.00 85.38 654 THR A O 1
ATOM 4962 N N . ASP A 1 655 ? -49.753 -7.522 11.263 1.00 88.25 655 ASP A N 1
ATOM 4963 C CA . ASP A 1 655 ? -49.879 -8.607 12.242 1.00 88.25 655 ASP A CA 1
ATOM 4964 C C . ASP A 1 655 ? -49.376 -8.161 13.624 1.00 88.25 655 ASP A C 1
ATOM 4966 O O . ASP A 1 655 ? -48.447 -7.362 13.735 1.00 88.25 655 ASP A O 1
ATOM 4970 N N . GLY A 1 656 ? -49.964 -8.699 14.695 1.00 81.69 656 GLY A N 1
ATOM 4971 C CA . GLY A 1 656 ? -49.557 -8.370 16.064 1.00 81.69 656 GLY A CA 1
ATOM 4972 C C . GLY A 1 656 ? -48.085 -8.683 16.359 1.00 81.69 656 GLY A C 1
ATOM 4973 O O . GLY A 1 656 ? -47.478 -7.999 17.180 1.00 81.69 656 GLY A O 1
ATOM 4974 N N . ALA A 1 657 ? -47.488 -9.658 15.663 1.00 86.00 657 ALA A N 1
ATOM 4975 C CA . ALA A 1 657 ? -46.064 -9.966 15.769 1.00 86.00 657 ALA A CA 1
ATOM 4976 C C . ALA A 1 657 ? -45.165 -8.852 15.208 1.00 86.00 657 ALA A C 1
ATOM 4978 O O . ALA A 1 657 ? -44.024 -8.734 15.644 1.00 86.00 657 ALA A O 1
ATOM 4979 N N . ALA A 1 658 ? -45.656 -8.005 14.292 1.00 89.38 658 ALA A N 1
ATOM 4980 C CA . ALA A 1 658 ? -44.867 -6.909 13.722 1.00 89.38 658 ALA A CA 1
ATOM 4981 C C . ALA A 1 658 ? -44.438 -5.900 14.795 1.00 89.38 658 ALA A C 1
ATOM 4983 O O . ALA A 1 658 ? -43.323 -5.392 14.747 1.00 89.38 658 ALA A O 1
ATOM 4984 N N . GLY A 1 659 ? -45.275 -5.681 15.817 1.00 89.56 659 GLY A N 1
ATOM 4985 C CA . GLY A 1 659 ? -44.951 -4.814 16.953 1.00 89.56 659 GLY A CA 1
ATOM 4986 C C . GLY A 1 659 ? -43.788 -5.314 17.817 1.00 89.56 659 GLY A C 1
ATOM 4987 O O . GLY A 1 659 ? -43.263 -4.547 18.620 1.00 89.56 659 GLY A O 1
ATOM 4988 N N . ASN A 1 660 ? -43.359 -6.571 17.648 1.00 93.50 660 ASN A N 1
ATOM 4989 C CA . ASN A 1 660 ? -42.236 -7.150 18.382 1.00 93.50 660 ASN A CA 1
ATOM 4990 C C . ASN A 1 660 ? -40.857 -6.847 17.763 1.00 93.50 660 ASN A C 1
ATOM 4992 O O . ASN A 1 660 ? -39.824 -7.205 18.338 1.00 93.50 660 ASN A O 1
ATOM 4996 N N . TYR A 1 661 ? -40.831 -6.180 16.610 1.00 94.75 661 TYR A N 1
ATOM 4997 C CA . TYR A 1 661 ? -39.634 -5.916 15.821 1.00 94.75 661 TYR A CA 1
ATOM 4998 C C . TYR A 1 661 ? -39.588 -4.453 15.382 1.00 94.75 661 TYR A C 1
ATOM 5000 O O . TYR A 1 661 ? -40.620 -3.819 15.170 1.00 94.75 661 TYR A O 1
ATOM 5008 N N . ALA A 1 662 ? -38.380 -3.921 15.231 1.00 93.38 662 ALA A N 1
ATOM 5009 C CA . ALA A 1 662 ? -38.140 -2.587 14.702 1.00 93.38 662 ALA A CA 1
ATOM 5010 C C . ALA A 1 662 ? -37.242 -2.688 13.467 1.00 93.38 662 ALA A C 1
ATOM 5012 O O . ALA A 1 662 ? -36.205 -3.351 13.502 1.00 93.38 662 ALA A O 1
ATOM 5013 N N . LEU A 1 663 ? -37.662 -2.049 12.372 1.00 93.75 663 LEU A N 1
ATOM 5014 C CA . LEU A 1 663 ? -36.814 -1.847 11.198 1.00 93.75 663 LEU A CA 1
ATOM 5015 C C . LEU A 1 663 ? -35.707 -0.831 11.534 1.00 93.75 663 LEU A C 1
ATOM 5017 O O . LEU A 1 663 ? -35.964 0.071 12.338 1.00 93.75 663 LEU A O 1
ATOM 5021 N N . PRO A 1 664 ? -34.516 -0.933 10.915 1.00 93.56 664 PRO A N 1
ATOM 5022 C CA . PRO A 1 664 ? -33.472 0.070 11.089 1.00 93.56 664 PRO A CA 1
ATOM 5023 C C . PRO A 1 664 ? -33.973 1.479 10.737 1.00 93.56 664 PRO A C 1
ATOM 5025 O O . PRO A 1 664 ? -34.718 1.661 9.771 1.00 93.56 664 PRO A O 1
ATOM 5028 N N . GLU A 1 665 ? -33.547 2.481 11.510 1.00 87.56 665 GLU A N 1
ATOM 5029 C CA . GLU A 1 665 ? -33.964 3.877 11.308 1.00 87.56 665 GLU A CA 1
ATOM 5030 C C . GLU A 1 665 ? -33.387 4.490 10.023 1.00 87.56 665 GLU A C 1
ATOM 5032 O O . GLU A 1 665 ? -34.067 5.266 9.347 1.00 87.56 665 GLU A O 1
ATOM 5037 N N . GLU A 1 666 ? -32.153 4.120 9.675 1.00 90.19 666 GLU A N 1
ATOM 5038 C CA . GLU A 1 666 ? -31.437 4.603 8.495 1.00 90.19 666 GLU A CA 1
ATOM 5039 C C . GLU A 1 666 ? -31.375 3.517 7.414 1.00 90.19 666 GLU A C 1
ATOM 5041 O O . GLU A 1 666 ? -31.220 2.327 7.702 1.00 90.19 666 GLU A O 1
ATOM 5046 N N . LEU A 1 667 ? -31.507 3.927 6.151 1.00 93.69 667 LEU A N 1
ATOM 5047 C CA . LEU A 1 667 ? -31.287 3.048 5.002 1.00 93.69 667 LEU A CA 1
ATOM 5048 C C . LEU A 1 667 ? -29.786 2.739 4.838 1.00 93.69 667 LEU A C 1
ATOM 5050 O O . LEU A 1 667 ? -28.946 3.543 5.248 1.00 93.69 667 LEU A O 1
ATOM 5054 N N . PRO A 1 668 ? -29.422 1.592 4.238 1.00 93.50 668 PRO A N 1
ATOM 5055 C CA . PRO A 1 668 ? -28.026 1.188 4.147 1.00 93.50 668 PRO A CA 1
ATOM 5056 C C . PRO A 1 668 ? -27.230 2.053 3.155 1.00 93.50 668 PRO A C 1
ATOM 5058 O O . PRO A 1 668 ? -27.778 2.640 2.219 1.00 93.50 668 PRO A O 1
ATOM 5061 N N . ILE A 1 669 ? -25.911 2.096 3.351 1.00 92.62 669 ILE A N 1
ATOM 5062 C CA . ILE A 1 669 ? -24.946 2.692 2.419 1.00 92.62 669 ILE A CA 1
ATOM 5063 C C . ILE A 1 669 ? -24.325 1.556 1.606 1.00 92.62 669 ILE A C 1
ATOM 5065 O O . ILE A 1 669 ? -23.858 0.575 2.186 1.00 92.62 669 ILE A O 1
ATOM 5069 N N . LEU A 1 670 ? -24.321 1.674 0.278 1.00 92.00 670 LEU A N 1
ATOM 5070 C CA . LEU A 1 670 ? -23.773 0.652 -0.617 1.00 92.00 670 LEU A CA 1
ATOM 5071 C C . LEU A 1 670 ? -22.789 1.262 -1.623 1.00 92.00 670 LEU A C 1
ATOM 5073 O O . LEU A 1 670 ? -22.998 2.396 -2.061 1.00 92.00 670 LEU A O 1
ATOM 5077 N N . PRO A 1 671 ? -21.746 0.523 -2.035 1.00 89.69 671 PRO A N 1
ATOM 5078 C CA . PRO A 1 671 ? -20.915 0.926 -3.159 1.00 89.69 671 PRO A CA 1
ATOM 5079 C C . PRO A 1 671 ? -21.698 0.795 -4.474 1.00 89.69 671 PRO A C 1
ATOM 5081 O O . PRO A 1 671 ? -22.414 -0.185 -4.682 1.00 89.69 671 PRO A O 1
ATOM 5084 N N . ALA A 1 672 ? -21.535 1.763 -5.371 1.00 90.31 672 ALA A N 1
ATOM 5085 C CA . ALA A 1 672 ? -22.090 1.735 -6.719 1.00 90.31 672 ALA A CA 1
ATOM 5086 C C . ALA A 1 672 ? -21.036 2.130 -7.759 1.00 90.31 672 ALA A C 1
ATOM 5088 O O . ALA A 1 672 ? -20.235 3.046 -7.535 1.00 90.31 672 ALA A O 1
ATOM 5089 N N . ALA A 1 673 ? -21.089 1.477 -8.921 1.00 88.00 673 ALA A N 1
ATOM 5090 C CA . ALA A 1 673 ? -20.336 1.893 -10.096 1.00 88.00 673 ALA A CA 1
ATOM 5091 C C . ALA A 1 673 ? -21.065 3.054 -10.789 1.00 88.00 673 ALA A C 1
ATOM 5093 O O . ALA A 1 673 ? -22.245 2.937 -11.134 1.00 88.00 673 ALA A O 1
ATOM 5094 N N . ILE A 1 674 ? -20.362 4.171 -10.984 1.00 95.44 674 ILE A N 1
ATOM 5095 C CA . ILE A 1 674 ? -20.826 5.321 -11.759 1.00 95.44 674 ILE A CA 1
ATOM 5096 C C . ILE A 1 674 ? -20.118 5.336 -13.113 1.00 95.44 674 ILE A C 1
ATOM 5098 O O . ILE A 1 674 ? -18.943 5.691 -13.225 1.00 95.44 674 ILE A O 1
ATOM 5102 N N . ASN A 1 675 ? -20.859 4.973 -14.152 1.00 94.06 675 ASN A N 1
ATOM 5103 C CA . ASN A 1 675 ? -20.378 4.827 -15.517 1.00 94.06 675 ASN A CA 1
ATOM 5104 C C . ASN A 1 675 ? -20.288 6.173 -16.257 1.00 94.06 675 ASN A C 1
ATOM 5106 O O . ASN A 1 675 ? -21.168 7.031 -16.153 1.00 94.06 675 ASN A O 1
ATOM 5110 N N . ASP A 1 676 ? -19.237 6.361 -17.058 1.00 94.31 676 ASP A N 1
ATOM 5111 C CA . ASP A 1 676 ? -19.079 7.561 -17.889 1.00 94.31 676 ASP A CA 1
ATOM 5112 C C . ASP A 1 676 ? -20.000 7.523 -19.118 1.00 94.31 676 ASP A C 1
ATOM 5114 O O . ASP A 1 676 ? -20.024 6.528 -19.847 1.00 94.31 676 ASP A O 1
ATOM 5118 N N . VAL A 1 677 ? -20.720 8.619 -19.378 1.00 95.31 677 VAL A N 1
ATOM 5119 C CA . VAL A 1 677 ? -21.618 8.784 -20.529 1.00 95.31 677 VAL A CA 1
ATOM 5120 C C . VAL A 1 677 ? -21.030 9.757 -21.544 1.00 95.31 677 VAL A C 1
ATOM 5122 O O . VAL A 1 677 ? -20.854 10.948 -21.280 1.00 95.31 677 VAL A O 1
ATOM 5125 N N . LYS A 1 678 ? -20.817 9.269 -22.766 1.00 92.38 678 LYS A N 1
ATOM 5126 C CA . LYS A 1 678 ? -20.370 10.068 -23.909 1.00 92.38 678 LYS A CA 1
ATOM 5127 C C . LYS A 1 678 ? -21.535 10.398 -24.827 1.00 92.38 678 LYS A C 1
ATOM 5129 O O . LYS A 1 678 ? -22.221 9.512 -25.326 1.00 92.38 678 LYS A O 1
ATOM 5134 N N . ILE A 1 679 ? -21.720 11.686 -25.097 1.00 90.06 679 ILE A N 1
ATOM 5135 C CA . ILE A 1 679 ? -22.741 12.169 -26.029 1.00 90.06 679 ILE A CA 1
ATOM 5136 C C . ILE A 1 679 ? -22.196 12.085 -27.456 1.00 90.06 679 ILE A C 1
ATOM 5138 O O . ILE A 1 679 ? -21.120 12.606 -27.757 1.00 90.06 679 ILE A O 1
ATOM 5142 N N . THR A 1 680 ? -22.967 11.472 -28.345 1.00 83.50 680 THR A N 1
ATOM 5143 C CA . THR A 1 680 ? -22.656 11.318 -29.768 1.00 83.50 680 THR A CA 1
ATOM 5144 C C . THR A 1 680 ? -23.780 11.884 -30.639 1.00 83.50 680 THR A C 1
ATOM 5146 O O . THR A 1 680 ? -24.886 12.175 -30.170 1.00 83.50 680 THR A O 1
ATOM 5149 N N . VAL A 1 681 ? -23.470 12.129 -31.915 1.00 78.31 681 VAL A N 1
ATOM 5150 C CA . VAL A 1 681 ? -24.449 12.653 -32.877 1.00 78.31 681 VAL A CA 1
ATOM 5151 C C . VAL A 1 681 ? -25.580 11.649 -33.090 1.00 78.31 681 VAL A C 1
ATOM 5153 O O . VAL A 1 681 ? -25.364 10.443 -33.017 1.00 78.31 681 VAL A O 1
ATOM 5156 N N . ALA A 1 682 ? -26.789 12.153 -33.339 1.00 77.06 682 ALA A N 1
ATOM 5157 C CA . ALA A 1 682 ? -27.929 11.294 -33.625 1.00 77.06 682 ALA A CA 1
ATOM 5158 C C . ALA A 1 682 ? -27.683 10.428 -34.877 1.00 77.06 682 ALA A C 1
ATOM 5160 O O . ALA A 1 682 ? -27.048 10.913 -35.822 1.00 77.06 682 ALA A O 1
ATOM 5161 N N . PRO A 1 683 ? -28.211 9.192 -34.897 1.00 77.50 683 PRO A N 1
ATOM 5162 C CA . PRO A 1 683 ? -28.243 8.358 -36.092 1.00 77.50 683 PRO A CA 1
ATOM 5163 C C . PRO A 1 683 ? -28.858 9.120 -37.280 1.00 77.50 683 PRO A C 1
ATOM 5165 O O . PRO A 1 683 ? -29.882 9.790 -37.098 1.00 77.50 683 PRO A O 1
ATOM 5168 N N . PRO A 1 684 ? -28.242 9.080 -38.475 1.00 72.06 684 PRO A N 1
ATOM 5169 C CA . PRO A 1 684 ? -28.707 9.834 -39.640 1.00 72.06 684 PRO A CA 1
ATOM 5170 C C . PRO A 1 684 ? -30.068 9.366 -40.179 1.00 72.06 684 PRO A C 1
ATOM 5172 O O . PRO A 1 684 ? -30.697 10.115 -40.923 1.00 72.06 684 PRO A O 1
ATOM 5175 N N . GLU A 1 685 ? -30.517 8.165 -39.808 1.00 74.06 685 GLU A N 1
ATOM 5176 C CA . GLU A 1 685 ? -31.794 7.560 -40.213 1.00 74.06 685 GLU A CA 1
ATOM 5177 C C . GLU A 1 685 ? -33.003 8.166 -39.478 1.00 74.06 685 GLU A C 1
ATOM 5179 O O . GLU A 1 685 ? -34.147 7.972 -39.880 1.00 74.06 685 GLU A O 1
ATOM 5184 N N . LEU A 1 686 ? -32.772 8.933 -38.409 1.00 71.69 686 LEU A N 1
ATOM 5185 C CA . LEU A 1 686 ? -33.836 9.645 -37.707 1.00 71.69 686 LEU A CA 1
ATOM 5186 C C . LEU A 1 686 ? -34.230 10.909 -38.482 1.00 71.69 686 LEU A C 1
ATOM 5188 O O . LEU A 1 686 ? -33.419 11.819 -38.658 1.00 71.69 686 LEU A O 1
ATOM 5192 N N . GLU A 1 687 ? -35.493 11.004 -38.909 1.00 60.56 687 GLU A N 1
ATOM 5193 C CA . GLU A 1 687 ? -35.997 12.199 -39.592 1.00 60.56 687 GLU A CA 1
ATOM 5194 C C . GLU A 1 687 ? -35.921 13.446 -38.689 1.00 60.56 687 GLU A C 1
ATOM 5196 O O . GLU A 1 687 ? -36.533 13.532 -37.620 1.00 60.56 687 GLU A O 1
ATOM 5201 N N . PHE A 1 688 ? -35.195 14.470 -39.146 1.00 57.59 688 PHE A N 1
ATOM 5202 C CA . PHE A 1 688 ? -35.113 15.764 -38.471 1.00 57.59 688 PHE A CA 1
ATOM 5203 C C . PHE A 1 688 ? -36.273 16.670 -38.923 1.00 57.59 688 PHE A C 1
ATOM 5205 O O . PHE A 1 688 ? -36.199 17.332 -39.959 1.00 57.59 688 PHE A O 1
ATOM 5212 N N . GLY A 1 689 ? -37.353 16.733 -38.134 1.00 55.34 689 GLY A N 1
ATOM 5213 C CA . GLY A 1 689 ? -38.539 17.545 -38.433 1.00 55.34 689 GLY A CA 1
ATOM 5214 C C . GLY A 1 689 ? -39.481 17.729 -37.235 1.00 55.34 689 GLY A C 1
ATOM 5215 O O . GLY A 1 689 ? -39.358 17.058 -36.218 1.00 55.34 689 GLY A O 1
ATOM 5216 N N . GLY A 1 690 ? -40.407 18.693 -37.309 1.00 60.84 690 GLY A N 1
ATOM 5217 C CA . GLY A 1 690 ? -41.491 18.840 -36.317 1.00 60.84 690 GLY A CA 1
ATOM 5218 C C . GLY A 1 690 ? -41.131 19.469 -34.961 1.00 60.84 690 GLY A C 1
ATOM 5219 O O . GLY A 1 690 ? -41.983 19.536 -34.084 1.00 60.84 690 GLY A O 1
ATOM 5220 N N . GLY A 1 691 ? -39.908 19.981 -34.777 1.00 70.00 691 GLY A N 1
ATOM 5221 C CA . GLY A 1 691 ? -39.482 20.597 -33.510 1.00 70.00 691 GLY A CA 1
ATOM 5222 C C . GLY A 1 691 ? -38.890 19.615 -32.493 1.00 70.00 691 GLY A C 1
ATOM 5223 O O . GLY A 1 691 ? -38.827 19.947 -31.314 1.00 70.00 691 GLY A O 1
ATOM 5224 N N . LEU A 1 692 ? -38.438 18.441 -32.933 1.00 77.00 692 LEU A N 1
ATOM 5225 C CA . LEU A 1 692 ? -37.743 17.449 -32.110 1.00 77.00 692 LEU A CA 1
ATOM 5226 C C . LEU A 1 692 ? -36.232 17.461 -32.379 1.00 77.00 692 LEU A C 1
ATOM 5228 O O . LEU A 1 692 ? -35.793 17.697 -33.504 1.00 77.00 692 LEU A O 1
ATOM 5232 N N . ALA A 1 693 ? -35.440 17.205 -31.340 1.00 82.38 693 ALA A N 1
ATOM 5233 C CA . ALA A 1 693 ? -34.001 16.979 -31.419 1.00 82.38 693 ALA A CA 1
ATOM 5234 C C . ALA A 1 693 ? -33.658 15.610 -30.825 1.00 82.38 693 ALA A C 1
ATOM 5236 O O . ALA A 1 693 ? -34.199 15.242 -29.781 1.00 82.38 693 ALA A O 1
ATOM 5237 N N . TYR A 1 694 ? -32.732 14.896 -31.465 1.00 85.25 694 TYR A N 1
ATOM 5238 C CA . TYR A 1 694 ? -32.241 13.589 -31.033 1.00 85.25 694 TYR A CA 1
ATOM 5239 C C . TYR A 1 694 ? -30.736 13.638 -30.754 1.00 85.25 694 TYR A C 1
ATOM 5241 O O . TYR A 1 694 ? -30.022 14.471 -31.320 1.00 85.25 694 TYR A O 1
ATOM 5249 N N . ARG A 1 695 ? -30.256 12.742 -29.890 1.00 87.81 695 ARG A N 1
ATOM 5250 C CA . ARG A 1 695 ? -28.831 12.424 -29.704 1.00 87.81 695 ARG A CA 1
ATOM 5251 C C . ARG A 1 695 ? -28.681 11.008 -29.153 1.00 87.81 695 ARG A C 1
ATOM 5253 O O . ARG A 1 695 ? -29.636 10.471 -28.591 1.00 87.81 695 ARG A O 1
ATOM 5260 N N . LEU A 1 696 ? -27.489 10.442 -29.279 1.00 89.62 696 LEU A N 1
ATOM 5261 C CA . LEU A 1 696 ? -27.185 9.112 -28.767 1.00 89.62 696 LEU A CA 1
ATOM 5262 C C . LEU A 1 696 ? -26.180 9.225 -27.617 1.00 89.62 696 LEU A C 1
ATOM 5264 O O . LEU A 1 696 ? -25.094 9.780 -27.788 1.00 89.62 696 LEU A O 1
ATOM 5268 N N . ASP A 1 697 ? -26.550 8.708 -26.454 1.00 93.06 697 ASP A N 1
ATOM 5269 C CA . ASP A 1 697 ? -25.720 8.707 -25.254 1.00 93.06 697 ASP A CA 1
ATOM 5270 C C . ASP A 1 697 ? -25.147 7.293 -25.070 1.00 93.06 697 ASP A C 1
ATOM 5272 O O . ASP A 1 697 ? -25.900 6.322 -24.988 1.00 93.06 697 ASP A O 1
ATOM 5276 N N . ILE A 1 698 ? -23.817 7.188 -25.044 1.00 93.88 698 ILE A N 1
ATOM 5277 C CA . ILE A 1 698 ? -23.071 5.934 -24.901 1.00 93.88 698 ILE A CA 1
ATOM 5278 C C . ILE A 1 698 ? -22.473 5.882 -23.503 1.00 93.88 698 ILE A C 1
ATOM 5280 O O . ILE A 1 698 ? -21.501 6.580 -23.206 1.00 93.88 698 ILE A O 1
ATOM 5284 N N . GLU A 1 699 ? -23.052 5.057 -22.651 1.00 95.06 699 GLU A N 1
ATOM 5285 C CA . GLU A 1 699 ? -22.546 4.783 -21.314 1.00 95.06 699 GLU A CA 1
ATOM 5286 C C . GLU A 1 699 ? -21.494 3.665 -21.369 1.00 95.06 699 GLU A C 1
ATOM 5288 O O . GLU A 1 699 ? -21.688 2.674 -22.067 1.00 95.06 699 GLU A O 1
ATOM 5293 N N . SER A 1 700 ? -20.365 3.820 -20.673 1.00 90.06 700 SER A N 1
ATOM 5294 C CA . SER A 1 700 ? -19.337 2.773 -20.548 1.00 90.06 700 SER A CA 1
ATOM 5295 C C . SER A 1 700 ? -19.660 1.876 -19.357 1.00 90.06 700 SER A C 1
ATOM 5297 O O . SER A 1 700 ? -19.498 2.315 -18.227 1.00 90.06 700 SER A O 1
ATOM 5299 N N . GLY A 1 701 ? -20.091 0.642 -19.603 1.00 91.81 701 GLY A N 1
ATOM 5300 C CA . GLY A 1 701 ? -20.748 -0.205 -18.604 1.00 91.81 701 GLY A CA 1
ATOM 5301 C C . GLY A 1 701 ? -22.267 -0.220 -18.784 1.00 91.81 701 GLY A C 1
ATOM 5302 O O . GLY A 1 701 ? -22.780 0.221 -19.811 1.00 91.81 701 GLY A O 1
ATOM 5303 N N . ILE A 1 702 ? -22.979 -0.786 -17.811 1.00 94.25 702 ILE A N 1
ATOM 5304 C CA . ILE A 1 702 ? -24.444 -0.866 -17.805 1.00 94.25 702 ILE A CA 1
ATOM 5305 C C . ILE A 1 702 ? -24.924 -0.439 -16.424 1.00 94.25 702 ILE A C 1
ATOM 5307 O O . ILE A 1 702 ? -24.539 -1.055 -15.435 1.00 94.25 702 ILE A O 1
ATOM 5311 N N . SER A 1 703 ? -25.763 0.594 -16.360 1.00 94.62 703 SER A N 1
ATOM 5312 C CA . SER A 1 703 ? -26.438 0.997 -15.116 1.00 94.62 703 SER A CA 1
ATOM 5313 C C . SER A 1 703 ? -27.938 0.823 -15.155 1.00 94.62 703 SER A C 1
ATOM 5315 O O . SER A 1 703 ? -28.573 0.776 -14.109 1.00 94.62 703 SER A O 1
ATOM 5317 N N . TYR A 1 704 ? -28.516 0.784 -16.355 1.00 93.19 704 TYR A N 1
ATOM 5318 C CA . TYR A 1 704 ? -29.953 0.732 -16.545 1.00 93.19 704 TYR A CA 1
ATOM 5319 C C . TYR A 1 704 ? -30.357 -0.567 -17.236 1.00 93.19 704 TYR A C 1
ATOM 5321 O O . TYR A 1 704 ? -29.943 -0.838 -18.359 1.00 93.19 704 TYR A O 1
ATOM 5329 N N . VAL A 1 705 ? -31.213 -1.342 -16.575 1.00 93.81 705 VAL A N 1
ATOM 5330 C CA . VAL A 1 705 ? -31.889 -2.510 -17.151 1.00 93.81 705 VAL A CA 1
ATOM 5331 C C . VAL A 1 705 ? -33.118 -2.037 -17.940 1.00 93.81 705 VAL A C 1
ATOM 5333 O O . VAL A 1 705 ? -34.029 -1.456 -17.330 1.00 93.81 705 VAL A O 1
ATOM 5336 N N . PRO A 1 706 ? -33.179 -2.274 -19.265 1.00 92.25 706 PRO A N 1
ATOM 5337 C CA . PRO A 1 706 ? -34.365 -2.019 -20.080 1.00 92.25 706 PRO A CA 1
ATOM 5338 C C . PRO A 1 706 ? -35.617 -2.712 -19.532 1.00 92.25 706 PRO A C 1
ATOM 5340 O O . PRO A 1 706 ? -35.554 -3.856 -19.096 1.00 92.25 706 PRO A O 1
ATOM 5343 N N . ASP A 1 707 ? -36.776 -2.050 -19.612 1.00 88.31 707 ASP A N 1
ATOM 5344 C CA . ASP A 1 707 ? -38.026 -2.552 -19.015 1.00 88.31 707 ASP A CA 1
ATOM 5345 C C . ASP A 1 707 ? -38.408 -3.977 -19.459 1.00 88.31 707 ASP A C 1
ATOM 5347 O O . ASP A 1 707 ? -38.960 -4.729 -18.664 1.00 88.31 707 ASP A O 1
ATOM 5351 N N . GLY A 1 708 ? -38.117 -4.356 -20.710 1.00 88.62 708 GLY A N 1
ATOM 5352 C CA . GLY A 1 708 ? -38.409 -5.701 -21.217 1.00 88.62 708 GLY A CA 1
ATOM 5353 C C . GLY A 1 708 ? -37.475 -6.785 -20.675 1.00 88.62 708 GLY A C 1
ATOM 5354 O O . GLY A 1 708 ? -37.884 -7.936 -20.624 1.00 88.62 708 GLY A O 1
ATOM 5355 N N . LEU A 1 709 ? -36.268 -6.424 -20.224 1.00 92.88 709 LEU A N 1
ATOM 5356 C CA . LEU A 1 709 ? -35.312 -7.349 -19.604 1.00 92.88 709 LEU A CA 1
ATOM 5357 C C . LEU A 1 709 ? -35.548 -7.532 -18.102 1.00 92.88 709 LEU A C 1
ATOM 5359 O O . LEU A 1 709 ? -35.140 -8.542 -17.553 1.00 92.88 709 LEU A O 1
ATOM 5363 N N . ARG A 1 710 ? -36.278 -6.623 -17.438 1.00 87.38 710 ARG A N 1
ATOM 5364 C CA . ARG A 1 710 ? -36.619 -6.770 -16.006 1.00 87.38 710 ARG A CA 1
ATOM 5365 C C . ARG A 1 710 ? -37.489 -7.984 -15.688 1.00 87.38 710 ARG A C 1
ATOM 5367 O O . ARG A 1 710 ? -37.643 -8.331 -14.526 1.00 87.38 710 ARG A O 1
ATOM 5374 N N . LEU A 1 711 ? -38.130 -8.562 -16.701 1.00 84.38 711 LEU A N 1
ATOM 5375 C CA . LEU A 1 711 ? -38.949 -9.765 -16.565 1.00 84.38 711 LEU A CA 1
ATOM 5376 C C . LEU A 1 711 ? -38.171 -11.039 -16.918 1.00 84.38 711 LEU A C 1
ATOM 5378 O O . LEU A 1 711 ? -38.722 -12.127 -16.768 1.00 84.38 711 LEU A O 1
ATOM 5382 N N . GLU A 1 712 ? -36.926 -10.904 -17.379 1.00 89.12 712 GLU A N 1
ATOM 5383 C CA . GLU A 1 712 ? -36.052 -12.005 -17.772 1.00 89.12 712 GLU A CA 1
ATOM 5384 C C . GLU A 1 712 ? -35.057 -12.290 -16.634 1.00 89.12 712 GLU A C 1
ATOM 5386 O O . GLU A 1 712 ? -34.110 -11.524 -16.471 1.00 89.12 712 GLU A O 1
ATOM 5391 N N . PRO A 1 713 ? -35.208 -13.390 -15.866 1.00 83.69 713 PRO A N 1
ATOM 5392 C CA . PRO A 1 713 ? -34.412 -13.646 -14.654 1.00 83.69 713 PRO A CA 1
ATOM 5393 C C . PRO A 1 713 ? -32.908 -13.877 -14.869 1.00 83.69 713 PRO A C 1
ATOM 5395 O O . PRO A 1 713 ? -32.194 -14.173 -13.920 1.00 83.69 713 PRO A O 1
ATOM 5398 N N . GLU A 1 714 ? -32.441 -13.896 -16.120 1.00 86.94 714 GLU A N 1
ATOM 5399 C CA . GLU A 1 714 ? -31.013 -13.987 -16.453 1.00 86.94 714 GLU A CA 1
ATOM 5400 C C . GLU A 1 714 ? -30.388 -12.607 -16.725 1.00 86.94 714 GLU A C 1
ATOM 5402 O O . GLU A 1 714 ? -29.181 -12.527 -16.966 1.00 86.94 714 GLU A O 1
ATOM 5407 N N . TYR A 1 715 ? -31.209 -11.550 -16.776 1.00 91.50 715 TYR A N 1
ATOM 5408 C CA . TYR A 1 715 ? -30.865 -10.217 -17.277 1.00 91.50 715 TYR A CA 1
ATOM 5409 C C . TYR A 1 715 ? -31.596 -9.085 -16.533 1.00 91.50 715 TYR A C 1
ATOM 5411 O O . TYR A 1 715 ? -31.635 -7.954 -17.031 1.00 91.50 715 TYR A O 1
ATOM 5419 N N . ASP A 1 716 ? -32.187 -9.358 -15.371 1.00 90.50 716 ASP A N 1
ATOM 5420 C CA . ASP A 1 716 ? -32.946 -8.381 -14.588 1.00 90.50 716 ASP A CA 1
ATOM 5421 C C . ASP A 1 716 ? -32.046 -7.473 -13.730 1.00 90.50 716 ASP A C 1
ATOM 5423 O O . ASP A 1 716 ? -32.521 -6.459 -13.206 1.00 90.50 716 ASP A O 1
ATOM 5427 N N . PHE A 1 717 ? -30.735 -7.748 -13.709 1.00 92.75 717 PHE A N 1
ATOM 5428 C CA . PHE A 1 717 ? -29.688 -6.922 -13.102 1.00 92.75 717 PHE A CA 1
ATOM 5429 C C . PHE A 1 717 ? -28.643 -6.404 -14.116 1.00 92.75 717 PHE A C 1
ATOM 5431 O O . PHE A 1 717 ? -28.291 -7.108 -15.072 1.00 92.75 717 PHE A O 1
ATOM 5438 N N . PRO A 1 718 ? -28.066 -5.198 -13.916 1.00 92.69 718 PRO A N 1
ATOM 5439 C CA . PRO A 1 718 ? -27.017 -4.668 -14.793 1.00 92.69 718 PRO A CA 1
ATOM 5440 C C . PRO A 1 718 ? -25.796 -5.592 -14.921 1.00 92.69 718 PRO A C 1
ATOM 5442 O O . PRO A 1 718 ? -25.318 -5.842 -16.036 1.00 92.69 718 PRO A O 1
ATOM 5445 N N . SER A 1 719 ? -25.317 -6.143 -13.801 1.00 88.88 719 SER A N 1
ATOM 5446 C CA . SER A 1 719 ? -24.183 -7.070 -13.762 1.00 88.88 719 SER A CA 1
ATOM 5447 C C . SER A 1 719 ? -24.441 -8.363 -14.540 1.00 88.88 719 SER A C 1
ATOM 5449 O O . SER A 1 719 ? -23.525 -8.910 -15.168 1.00 88.88 719 SER A O 1
ATOM 5451 N N . GLU A 1 720 ? -25.685 -8.835 -14.570 1.00 91.69 720 GLU A N 1
ATOM 5452 C CA . GLU A 1 720 ? -26.086 -10.035 -15.299 1.00 91.69 720 GLU A CA 1
ATOM 5453 C C . GLU A 1 720 ? -26.148 -9.799 -16.807 1.00 91.69 720 GLU A C 1
ATOM 5455 O O . GLU A 1 720 ? -25.585 -10.594 -17.568 1.00 91.69 720 GLU A O 1
ATOM 5460 N N . ILE A 1 721 ? -26.691 -8.657 -17.246 1.00 93.44 721 ILE A N 1
ATOM 5461 C CA . ILE A 1 721 ? -26.618 -8.234 -18.655 1.00 93.44 721 ILE A CA 1
ATOM 5462 C C . ILE A 1 721 ? -25.156 -8.130 -19.096 1.00 93.44 721 ILE A C 1
ATOM 5464 O O . ILE A 1 721 ? -24.774 -8.675 -20.139 1.00 93.44 721 ILE A O 1
ATOM 5468 N N . GLN A 1 722 ? -24.312 -7.474 -18.295 1.00 92.19 722 GLN A N 1
ATOM 5469 C CA . GLN A 1 722 ? -22.890 -7.319 -18.597 1.00 92.19 722 GLN A CA 1
ATOM 5470 C C . GLN A 1 722 ? -22.203 -8.684 -18.710 1.00 92.19 722 GLN A C 1
ATOM 5472 O O . GLN A 1 722 ? -21.496 -8.949 -19.687 1.00 92.19 722 GLN A O 1
ATOM 5477 N N . LYS A 1 723 ? -22.445 -9.584 -17.754 1.00 87.25 723 LYS A N 1
ATOM 5478 C CA . LYS A 1 723 ? -21.914 -10.950 -17.755 1.00 87.25 723 LYS A CA 1
ATOM 5479 C C . LYS A 1 723 ? -22.368 -11.738 -18.983 1.00 87.25 723 LYS A C 1
ATOM 5481 O O . LYS A 1 723 ? -21.523 -12.357 -19.634 1.00 87.25 723 LYS A O 1
ATOM 5486 N N . GLY A 1 724 ? -23.655 -11.712 -19.322 1.00 89.31 724 GLY A N 1
ATOM 5487 C CA . GLY A 1 724 ? -24.206 -12.425 -20.475 1.00 89.31 724 GLY A CA 1
ATOM 5488 C C . GLY A 1 724 ? -23.615 -11.948 -21.801 1.00 89.31 724 GLY A C 1
ATOM 5489 O O . GLY A 1 724 ? -23.157 -12.761 -22.610 1.00 89.31 724 GLY A O 1
ATOM 5490 N N . LEU A 1 725 ? -23.518 -10.630 -21.990 1.00 93.44 725 LEU A N 1
ATOM 5491 C CA . LEU A 1 725 ? -22.928 -10.023 -23.184 1.00 93.44 725 LEU A CA 1
ATOM 5492 C C . LEU A 1 725 ? -21.423 -10.315 -23.311 1.00 93.44 725 LEU A C 1
ATOM 5494 O O . LEU A 1 725 ? -20.965 -10.713 -24.387 1.00 93.44 725 LEU A O 1
ATOM 5498 N N . ILE A 1 726 ? -20.648 -10.202 -22.225 1.00 83.50 726 ILE A N 1
ATOM 5499 C CA . ILE A 1 726 ? -19.220 -10.565 -22.227 1.00 83.50 726 ILE A CA 1
ATOM 5500 C C . ILE A 1 726 ? -19.060 -12.051 -22.570 1.00 83.50 726 ILE A C 1
ATOM 5502 O O . ILE A 1 726 ? -18.263 -12.395 -23.447 1.00 83.50 726 ILE A O 1
ATOM 5506 N N . GLN A 1 727 ? -19.839 -12.944 -21.951 1.00 85.50 727 GLN A N 1
ATOM 5507 C CA . GLN A 1 727 ? -19.798 -14.376 -22.262 1.00 85.50 727 GLN A CA 1
ATOM 5508 C C . GLN A 1 727 ? -20.142 -14.663 -23.730 1.00 85.50 727 GLN A C 1
ATOM 5510 O O . GLN A 1 727 ? -19.507 -15.520 -24.354 1.00 85.50 727 GLN A O 1
ATOM 5515 N N . ALA A 1 728 ? -21.110 -13.950 -24.310 1.00 91.62 728 ALA A N 1
ATOM 5516 C CA . ALA A 1 728 ? -21.480 -14.091 -25.715 1.00 91.62 728 ALA A CA 1
ATOM 5517 C C . ALA A 1 728 ? -20.345 -13.689 -26.669 1.00 91.62 728 ALA A C 1
ATOM 5519 O O . ALA A 1 728 ? -20.135 -14.359 -27.685 1.00 91.62 728 ALA A O 1
ATOM 5520 N N . VAL A 1 729 ? -19.582 -12.646 -26.338 1.00 89.00 729 VAL A N 1
ATOM 5521 C CA . VAL A 1 729 ? -18.383 -12.235 -27.086 1.00 89.00 729 VAL A CA 1
ATOM 5522 C C . VAL A 1 729 ? -17.236 -13.231 -26.886 1.00 89.00 729 VAL A C 1
ATOM 5524 O O . VAL A 1 729 ? -16.576 -13.619 -27.851 1.00 89.00 729 VAL A O 1
ATOM 5527 N N . MET A 1 730 ? -17.031 -13.735 -25.666 1.00 82.44 730 MET A N 1
ATOM 5528 C CA . MET A 1 730 ? -15.992 -14.732 -25.373 1.00 82.44 730 MET A CA 1
ATOM 5529 C C . MET A 1 730 ? -16.199 -16.045 -26.133 1.00 82.44 730 MET A C 1
ATOM 5531 O O . MET A 1 730 ? -15.233 -16.640 -26.615 1.00 82.44 730 MET A O 1
ATOM 5535 N N . LYS A 1 731 ? -17.455 -16.470 -26.332 1.00 88.25 731 LYS A N 1
ATOM 5536 C CA . LYS A 1 731 ? -17.807 -17.626 -27.183 1.00 88.25 731 LYS A CA 1
ATOM 5537 C C . LYS A 1 731 ? -17.344 -17.470 -28.641 1.00 88.25 731 LYS A C 1
ATOM 5539 O O . LYS A 1 731 ? -17.269 -18.466 -29.355 1.00 88.25 731 LYS A O 1
ATOM 5544 N N . LYS A 1 732 ? -17.003 -16.255 -29.089 1.00 88.12 732 LYS A N 1
ATOM 5545 C CA . LYS A 1 732 ? -16.420 -15.972 -30.414 1.00 88.12 732 LYS A CA 1
ATOM 5546 C C . LYS A 1 732 ? -14.882 -15.973 -30.416 1.00 88.12 732 LYS A C 1
ATOM 5548 O O . LYS A 1 732 ? -14.278 -15.560 -31.402 1.00 88.12 732 LYS A O 1
ATOM 5553 N N . GLY A 1 733 ? -14.249 -16.463 -29.346 1.00 77.94 733 GLY A N 1
ATOM 5554 C CA . GLY A 1 733 ? -12.795 -16.642 -29.248 1.00 77.94 733 GLY A CA 1
ATOM 5555 C C . GLY A 1 733 ? -12.030 -15.425 -28.721 1.00 77.94 733 GLY A C 1
ATOM 5556 O O . GLY A 1 733 ? -10.811 -15.373 -28.850 1.00 77.94 733 GLY A O 1
ATOM 5557 N N . ILE A 1 734 ? -12.724 -14.448 -28.132 1.00 78.38 734 ILE A N 1
ATOM 5558 C CA . ILE A 1 734 ? -12.129 -13.213 -27.605 1.00 78.38 734 ILE A CA 1
ATOM 5559 C C . ILE A 1 734 ? -11.911 -13.354 -26.095 1.00 78.38 734 ILE A C 1
ATOM 5561 O O . ILE A 1 734 ? -12.780 -13.845 -25.377 1.00 78.38 734 ILE A O 1
ATOM 5565 N N . ARG A 1 735 ? -10.744 -12.944 -25.586 1.00 60.81 735 ARG A N 1
ATOM 5566 C CA . ARG A 1 735 ? -10.475 -12.981 -24.137 1.00 60.81 735 ARG A CA 1
ATOM 5567 C C . ARG A 1 735 ? -11.238 -11.856 -23.441 1.00 60.81 735 ARG A C 1
ATOM 5569 O O . ARG A 1 735 ? -11.297 -10.750 -23.962 1.00 60.81 735 ARG A O 1
ATOM 5576 N N . GLN A 1 736 ? -11.734 -12.122 -22.233 1.00 62.91 736 GLN A N 1
ATOM 5577 C CA . GLN A 1 736 ? -12.507 -11.171 -21.423 1.00 62.91 736 GLN A CA 1
ATOM 5578 C C . GLN A 1 736 ? -11.839 -9.791 -21.277 1.00 62.91 736 GLN A C 1
ATOM 5580 O O . GLN A 1 736 ? -12.527 -8.781 -21.312 1.00 62.91 736 GLN A O 1
ATOM 5585 N N . THR A 1 737 ? -10.505 -9.735 -21.169 1.00 66.75 737 THR A N 1
ATOM 5586 C CA . THR A 1 737 ? -9.726 -8.486 -21.033 1.00 66.75 737 THR A CA 1
ATOM 5587 C C . THR A 1 737 ? -9.793 -7.562 -22.252 1.00 66.75 737 THR A C 1
ATOM 5589 O O . THR A 1 737 ? -9.356 -6.422 -22.165 1.00 66.75 737 THR A O 1
ATOM 5592 N N . TYR A 1 738 ? -10.303 -8.050 -23.384 1.00 78.50 738 TYR A N 1
ATOM 5593 C CA . TYR A 1 738 ? -10.504 -7.278 -24.612 1.00 78.50 738 TYR A CA 1
ATOM 5594 C C . TYR A 1 738 ? -11.989 -7.048 -24.914 1.00 78.50 738 TYR A C 1
ATOM 5596 O O . TYR A 1 738 ? -12.337 -6.780 -26.064 1.00 78.50 738 TYR A O 1
ATOM 5604 N N . VAL A 1 739 ? -12.869 -7.197 -23.918 1.00 81.12 739 VAL A N 1
ATOM 5605 C CA . VAL A 1 739 ? -14.309 -6.974 -24.063 1.00 81.12 739 VAL A CA 1
ATOM 5606 C C . VAL A 1 739 ? -14.742 -5.783 -23.224 1.00 81.12 739 VAL A C 1
ATOM 5608 O O . VAL A 1 739 ? -14.547 -5.767 -22.012 1.00 81.12 739 VAL A O 1
ATOM 5611 N N . ASN A 1 740 ? -15.392 -4.823 -23.872 1.00 88.00 740 ASN A N 1
ATOM 5612 C CA . ASN A 1 740 ? -15.971 -3.654 -23.226 1.00 88.00 740 ASN A CA 1
ATOM 5613 C C . ASN A 1 740 ? -17.489 -3.695 -23.395 1.00 88.00 740 ASN A C 1
ATOM 5615 O O . ASN A 1 740 ? -17.975 -4.021 -24.479 1.00 88.00 740 ASN A O 1
ATOM 5619 N N . THR A 1 741 ? -18.237 -3.346 -22.352 1.00 93.69 741 THR A N 1
ATOM 5620 C CA . THR A 1 741 ? -19.695 -3.207 -22.418 1.00 93.69 741 THR A CA 1
ATOM 5621 C C . THR A 1 741 ? -20.106 -1.749 -22.482 1.00 93.69 741 THR A C 1
ATOM 5623 O O . THR A 1 741 ? -19.436 -0.879 -21.926 1.00 93.69 741 THR A O 1
ATOM 5626 N N . TYR A 1 742 ? -21.206 -1.493 -23.181 1.00 94.81 742 TYR A N 1
ATOM 5627 C CA . TYR A 1 742 ? -21.773 -0.164 -23.332 1.00 94.81 742 TYR A CA 1
ATOM 5628 C C . TYR A 1 742 ? -23.295 -0.230 -23.257 1.00 94.81 742 TYR A C 1
ATOM 5630 O O . TYR A 1 742 ? -23.891 -1.093 -23.901 1.00 94.81 742 TYR A O 1
ATOM 5638 N N . ASP A 1 743 ? -23.922 0.698 -22.540 1.00 94.94 743 ASP A N 1
ATOM 5639 C CA . ASP A 1 743 ? -25.359 0.952 -22.653 1.00 94.94 743 ASP A CA 1
ATOM 5640 C C . ASP A 1 743 ? -25.597 2.076 -23.670 1.00 94.94 743 ASP A C 1
ATOM 5642 O O . ASP A 1 743 ? -25.131 3.211 -23.519 1.00 94.94 743 ASP A O 1
ATOM 5646 N N . VAL A 1 744 ? -26.291 1.735 -24.755 1.00 93.56 744 VAL A N 1
ATOM 5647 C CA . VAL A 1 744 ? -26.613 2.654 -25.845 1.00 93.56 744 VAL A CA 1
ATOM 5648 C C . VAL A 1 744 ? -28.011 3.196 -25.605 1.00 93.56 744 VAL A C 1
ATOM 5650 O O . VAL A 1 744 ? -28.988 2.456 -25.666 1.00 93.56 744 VAL A O 1
ATOM 5653 N N . THR A 1 745 ? -28.124 4.503 -25.381 1.00 92.25 745 THR A N 1
ATOM 5654 C CA . THR A 1 745 ? -29.405 5.158 -25.100 1.00 92.25 745 THR A CA 1
ATOM 5655 C C . THR A 1 745 ? -29.726 6.226 -26.138 1.00 92.25 745 THR A C 1
ATOM 5657 O O . THR A 1 745 ? -28.956 7.166 -26.342 1.00 92.25 745 THR A O 1
ATOM 5660 N N . LEU A 1 746 ? -30.913 6.145 -26.742 1.00 89.88 746 LEU A N 1
ATOM 5661 C CA . LEU A 1 746 ? -31.443 7.217 -27.581 1.00 89.88 746 LEU A CA 1
ATOM 5662 C C . LEU A 1 746 ? -32.177 8.259 -26.729 1.00 89.88 746 LEU A C 1
ATOM 5664 O O . LEU A 1 746 ? -33.105 7.943 -25.979 1.00 89.88 746 LEU A O 1
ATOM 5668 N N . MET A 1 747 ? -31.781 9.519 -26.883 1.00 89.62 747 MET A N 1
ATOM 5669 C CA . MET A 1 747 ? -32.367 10.652 -26.175 1.00 89.62 747 MET A CA 1
ATOM 5670 C C . MET A 1 747 ? -33.109 11.568 -27.149 1.00 89.62 747 MET A C 1
ATOM 5672 O O . MET A 1 747 ? -32.609 11.869 -28.235 1.00 89.62 747 MET A O 1
ATOM 5676 N N . ARG A 1 748 ? -34.270 12.079 -26.730 1.00 87.38 748 ARG A N 1
ATOM 5677 C CA . ARG A 1 748 ? -35.072 13.070 -27.462 1.00 87.38 748 ARG A CA 1
ATOM 5678 C C . ARG A 1 748 ? -35.370 14.280 -26.596 1.00 87.38 748 ARG A C 1
ATOM 5680 O O . ARG A 1 748 ? -35.504 14.172 -25.377 1.00 87.38 748 ARG A O 1
ATOM 5687 N N . LYS A 1 749 ? -35.527 15.428 -27.245 1.00 87.81 749 LYS A N 1
ATOM 5688 C CA . LYS A 1 749 ? -35.996 16.663 -26.626 1.00 87.81 749 LYS A CA 1
ATOM 5689 C C . LYS A 1 749 ? -36.907 17.446 -27.567 1.00 87.81 749 LYS A C 1
ATOM 5691 O O . LYS A 1 749 ? -36.618 17.538 -28.760 1.00 87.81 749 LYS A O 1
ATOM 5696 N N . GLU A 1 750 ? -37.972 18.040 -27.036 1.00 85.44 750 GLU A N 1
ATOM 5697 C CA . GLU A 1 750 ? -38.839 18.958 -27.785 1.00 85.44 750 GLU A CA 1
ATOM 5698 C C . GLU A 1 750 ? -38.288 20.394 -27.810 1.00 85.44 750 GLU A C 1
ATOM 5700 O O . GLU A 1 750 ? -37.517 20.831 -26.946 1.00 85.44 750 GLU A O 1
ATOM 5705 N N . LYS A 1 751 ? -38.664 21.163 -28.835 1.00 77.56 751 LYS A N 1
ATOM 5706 C CA . LYS A 1 751 ? -38.240 22.554 -29.019 1.00 77.56 751 LYS A CA 1
ATOM 5707 C C . LYS A 1 751 ? -38.735 23.415 -27.855 1.00 77.56 751 LYS A C 1
ATOM 5709 O O . LYS A 1 751 ? -39.920 23.698 -27.745 1.00 77.56 751 LYS A O 1
ATOM 5714 N N . GLY A 1 752 ? -37.797 23.897 -27.042 1.00 73.69 752 GLY A N 1
ATOM 5715 C CA . GLY A 1 752 ? -38.071 24.732 -25.868 1.00 73.69 752 GLY A CA 1
ATOM 5716 C C . GLY A 1 752 ? -37.947 23.993 -24.535 1.00 73.69 752 GLY A C 1
ATOM 5717 O O . GLY A 1 752 ? -37.846 24.655 -23.506 1.00 73.69 752 GLY A O 1
ATOM 5718 N N . GLU A 1 753 ? -37.864 22.659 -24.535 1.00 85.69 753 GLU A N 1
ATOM 5719 C CA . GLU A 1 753 ? -37.564 21.895 -23.321 1.00 85.69 753 GLU A CA 1
ATOM 5720 C C . GLU A 1 753 ? -36.074 22.008 -22.952 1.00 85.69 753 GLU A C 1
ATOM 5722 O O . GLU A 1 753 ? -35.190 22.125 -23.814 1.00 85.69 753 GLU A O 1
ATOM 5727 N N . SER A 1 754 ? -35.777 21.971 -21.653 1.00 79.38 754 SER A N 1
ATOM 5728 C CA . SER A 1 754 ? -34.410 21.949 -21.118 1.00 79.38 754 SER A CA 1
ATOM 5729 C C . SER A 1 754 ? -33.880 20.532 -20.890 1.00 79.38 754 SER A C 1
ATOM 5731 O O . SER A 1 754 ? -32.670 20.331 -20.961 1.00 79.38 754 SER A O 1
ATOM 5733 N N . GLU A 1 755 ? -34.760 19.556 -20.662 1.00 85.69 755 GLU A N 1
ATOM 5734 C CA . GLU A 1 755 ? -34.399 18.192 -20.261 1.00 85.69 755 GLU A CA 1
ATOM 5735 C C . GLU A 1 755 ? -34.496 17.199 -21.420 1.00 85.69 755 GLU A C 1
ATOM 5737 O O . GLU A 1 755 ? -35.431 17.239 -22.214 1.00 85.69 755 GLU A O 1
ATOM 5742 N N . TRP A 1 756 ? -33.518 16.300 -21.515 1.00 89.00 756 TRP A N 1
ATOM 5743 C CA . TRP A 1 756 ? -33.519 15.200 -22.478 1.00 89.00 756 TRP A CA 1
ATOM 5744 C C . TRP A 1 756 ? -34.221 13.983 -21.874 1.00 89.00 756 TRP A C 1
ATOM 5746 O O . TRP A 1 756 ? -33.954 13.631 -20.728 1.00 89.00 756 TRP A O 1
ATOM 5756 N N . LYS A 1 757 ? -35.074 13.311 -22.650 1.00 88.06 757 LYS A N 1
ATOM 5757 C CA . LYS A 1 757 ? -35.812 12.112 -22.222 1.00 88.06 757 LYS A CA 1
ATOM 5758 C C . LYS A 1 757 ? -35.339 10.896 -23.017 1.00 88.06 757 LYS A C 1
ATOM 5760 O O . LYS A 1 757 ? -35.114 11.011 -24.224 1.00 88.06 757 LYS A O 1
ATOM 5765 N N . ARG A 1 758 ? -35.210 9.740 -22.356 1.00 87.75 758 ARG A N 1
ATOM 5766 C CA . ARG A 1 758 ? -34.981 8.455 -23.038 1.00 87.75 758 ARG A CA 1
ATOM 5767 C C . ARG A 1 758 ? -36.199 8.143 -23.903 1.00 87.75 758 ARG A C 1
ATOM 5769 O O . ARG A 1 758 ? -37.329 8.303 -23.440 1.00 87.75 758 ARG A O 1
ATOM 5776 N N . VAL A 1 759 ? -35.988 7.728 -25.145 1.00 82.62 759 VAL A N 1
ATOM 5777 C CA . VAL A 1 759 ? -37.086 7.373 -26.051 1.00 82.62 759 VAL A CA 1
ATOM 5778 C C . VAL A 1 759 ? -36.772 6.120 -26.843 1.00 82.62 759 VAL A C 1
ATOM 5780 O O . VAL A 1 759 ? -35.614 5.787 -27.084 1.00 82.62 759 VAL A O 1
ATOM 5783 N N . ARG A 1 760 ? -37.838 5.472 -27.304 1.00 72.12 760 ARG A N 1
ATOM 5784 C CA . ARG A 1 760 ? -37.768 4.494 -28.383 1.00 72.12 760 ARG A CA 1
ATOM 5785 C C . ARG A 1 760 ? -37.861 5.227 -29.716 1.00 72.12 760 ARG A C 1
ATOM 5787 O O . ARG A 1 760 ? -38.541 6.252 -29.808 1.00 72.12 760 ARG A O 1
ATOM 5794 N N . ALA A 1 761 ? -37.152 4.731 -30.719 1.00 62.38 761 ALA A N 1
ATOM 5795 C CA . ALA A 1 761 ? -37.277 5.238 -32.073 1.00 62.38 761 ALA A CA 1
ATOM 5796 C C . ALA A 1 761 ? -38.410 4.493 -32.788 1.00 62.38 761 ALA A C 1
ATOM 5798 O O . ALA A 1 761 ? -38.452 3.266 -32.732 1.00 62.38 761 ALA A O 1
ATOM 5799 N N . ASP A 1 762 ? -39.287 5.215 -33.485 1.00 60.81 762 ASP A N 1
ATOM 5800 C CA . ASP A 1 762 ? -40.236 4.622 -34.433 1.00 60.81 762 ASP A CA 1
ATOM 5801 C C . ASP A 1 762 ? -39.517 4.415 -35.781 1.00 60.81 762 ASP A C 1
ATOM 5803 O O . ASP A 1 762 ? -39.846 5.054 -36.778 1.00 60.81 762 ASP A O 1
ATOM 5807 N N . ILE A 1 763 ? -38.462 3.594 -35.782 1.00 63.22 763 ILE A N 1
ATOM 5808 C CA . ILE A 1 763 ? -37.710 3.213 -36.989 1.00 63.22 763 ILE A CA 1
ATOM 5809 C C . ILE A 1 763 ? -38.216 1.843 -37.442 1.00 63.22 763 ILE A C 1
ATOM 5811 O O . ILE A 1 763 ? -38.532 0.990 -36.608 1.00 63.22 763 ILE A O 1
ATOM 5815 N N . ASP A 1 764 ? -38.289 1.623 -38.755 1.00 58.97 764 ASP A N 1
ATOM 5816 C CA . ASP A 1 764 ? -38.531 0.288 -39.295 1.00 58.97 764 ASP A CA 1
ATOM 5817 C C . ASP A 1 764 ? -37.415 -0.663 -38.805 1.00 58.97 764 ASP A C 1
ATOM 5819 O O . ASP A 1 764 ? -36.237 -0.416 -39.082 1.00 58.97 764 ASP A O 1
ATOM 5823 N N . PRO A 1 765 ? -37.734 -1.759 -38.086 1.00 57.25 765 PRO A N 1
ATOM 5824 C CA . PRO A 1 765 ? -36.728 -2.709 -37.611 1.00 57.25 765 PRO A CA 1
ATOM 5825 C C . PRO A 1 765 ? -35.848 -3.299 -38.724 1.00 57.25 765 PRO A C 1
ATOM 5827 O O . PRO A 1 765 ? -34.767 -3.807 -38.430 1.00 57.25 765 PRO A O 1
ATOM 5830 N N . SER A 1 766 ? -36.303 -3.250 -39.984 1.00 58.78 766 SER A N 1
ATOM 5831 C CA . SER A 1 766 ? -35.536 -3.668 -41.161 1.00 58.78 766 SER A CA 1
ATOM 5832 C C . SER A 1 766 ? -34.509 -2.635 -41.650 1.00 58.78 766 SER A C 1
ATOM 5834 O O . SER A 1 766 ? -33.546 -3.028 -42.307 1.00 58.78 766 SER A O 1
ATOM 5836 N N . GLU A 1 767 ? -34.665 -1.352 -41.302 1.00 68.50 767 GLU A N 1
ATOM 5837 C CA . GLU A 1 767 ? -33.681 -0.289 -41.569 1.00 68.50 767 GLU A CA 1
ATOM 5838 C C . GLU A 1 767 ? -32.694 -0.134 -40.401 1.00 68.50 767 GLU A C 1
ATOM 5840 O O . GLU A 1 767 ? -31.491 0.012 -40.618 1.00 68.50 767 GLU A O 1
ATOM 5845 N N . GLY A 1 768 ? -33.193 -0.255 -39.166 1.00 77.00 768 GLY A N 1
ATOM 5846 C CA . GLY A 1 768 ? -32.398 -0.222 -37.940 1.00 77.00 768 GLY A CA 1
ATOM 5847 C C . GLY A 1 768 ? -31.730 1.129 -37.641 1.00 77.00 768 GLY A C 1
ATOM 5848 O O . GLY A 1 768 ? -31.818 2.104 -38.378 1.00 77.00 768 GLY A O 1
ATOM 5849 N N . MET A 1 769 ? -31.074 1.200 -36.489 1.00 86.50 769 MET A N 1
ATOM 5850 C CA . MET A 1 769 ? -30.402 2.378 -35.956 1.00 86.50 769 MET A CA 1
ATOM 5851 C C . MET A 1 769 ? -28.885 2.194 -36.034 1.00 86.50 769 MET A C 1
ATOM 5853 O O . MET A 1 769 ? -28.335 1.273 -35.420 1.00 86.50 769 MET A O 1
ATOM 5857 N N . THR A 1 770 ? -28.196 3.095 -36.737 1.00 89.19 770 THR A N 1
ATOM 5858 C CA . THR A 1 770 ? -26.731 3.069 -36.825 1.00 89.19 770 THR A CA 1
ATOM 5859 C C . THR A 1 770 ? -26.091 3.565 -35.528 1.00 89.19 770 THR A C 1
ATOM 5861 O O . THR A 1 770 ? -26.279 4.711 -35.113 1.00 89.19 770 THR A O 1
ATOM 5864 N N . VAL A 1 771 ? -25.264 2.722 -34.908 1.00 90.62 771 VAL A N 1
ATOM 5865 C CA . VAL A 1 771 ? -24.471 3.045 -33.713 1.00 90.62 771 VAL A CA 1
ATOM 5866 C C . VAL A 1 771 ? -23.002 3.158 -34.100 1.00 90.62 771 VAL A C 1
ATOM 5868 O O . VAL A 1 771 ? -22.461 2.280 -34.766 1.00 90.62 771 VAL A O 1
ATOM 5871 N N . THR A 1 772 ? -22.341 4.238 -33.670 1.00 90.75 772 THR A N 1
ATOM 5872 C CA . THR A 1 772 ? -20.892 4.430 -33.851 1.00 90.75 772 THR A CA 1
ATOM 5873 C C . THR A 1 772 ? -20.185 4.417 -32.498 1.00 90.75 772 THR A C 1
ATOM 5875 O O . THR A 1 772 ? -20.442 5.285 -31.665 1.00 90.75 772 THR A O 1
ATOM 5878 N N . LEU A 1 773 ? -19.259 3.477 -32.294 1.00 91.12 773 LEU A N 1
ATOM 5879 C CA . LEU A 1 773 ? -18.422 3.391 -31.093 1.00 91.12 773 LEU A CA 1
ATOM 5880 C C . LEU A 1 773 ? -16.962 3.678 -31.441 1.00 91.12 773 LEU A C 1
ATOM 5882 O O . LEU A 1 773 ? -16.372 3.004 -32.284 1.00 91.12 773 LEU A O 1
ATOM 5886 N N . ALA A 1 774 ? -16.373 4.677 -30.783 1.00 88.00 774 ALA A N 1
ATOM 5887 C CA . ALA A 1 774 ? -14.969 5.032 -30.971 1.00 88.00 774 ALA A CA 1
ATOM 5888 C C . ALA A 1 774 ? -14.033 3.896 -30.525 1.00 88.00 774 ALA A C 1
ATOM 5890 O O . ALA A 1 774 ? -14.342 3.160 -29.586 1.00 88.00 774 ALA A O 1
ATOM 5891 N N . TYR A 1 775 ? -12.863 3.785 -31.162 1.00 83.19 775 TYR A N 1
ATOM 5892 C CA . TYR A 1 775 ? -11.851 2.816 -30.742 1.00 83.19 775 TYR A CA 1
ATOM 5893 C C . TYR A 1 775 ? -11.356 3.125 -29.317 1.00 83.19 775 TYR A C 1
ATOM 5895 O O . TYR A 1 775 ? -11.017 4.278 -29.021 1.00 83.19 775 TYR A O 1
ATOM 5903 N N . PRO A 1 776 ? -11.278 2.120 -28.427 1.00 80.25 776 PRO A N 1
ATOM 5904 C CA . PRO A 1 776 ? -10.601 2.263 -27.147 1.00 80.25 776 PRO A CA 1
ATOM 5905 C C . PRO A 1 776 ? -9.118 2.604 -27.327 1.00 80.25 776 PRO A C 1
ATOM 5907 O O . PRO A 1 776 ? -8.506 2.324 -28.359 1.00 80.25 776 PRO A O 1
ATOM 5910 N N . LYS A 1 777 ? -8.506 3.179 -26.288 1.00 73.06 777 LYS A N 1
ATOM 5911 C CA . LYS A 1 777 ? -7.069 3.479 -26.286 1.00 73.06 777 LYS A CA 1
ATOM 5912 C C . LYS A 1 777 ? -6.265 2.192 -26.525 1.00 73.06 777 LYS A C 1
ATOM 5914 O O . LYS A 1 777 ? -6.427 1.227 -25.789 1.00 73.06 777 LYS A O 1
ATOM 5919 N N . GLY A 1 778 ? -5.385 2.204 -27.528 1.00 70.81 778 GLY A N 1
ATOM 5920 C CA . GLY A 1 778 ? -4.543 1.055 -27.891 1.00 70.81 778 GLY A CA 1
ATOM 5921 C C . GLY A 1 778 ? -5.151 0.102 -28.926 1.00 70.81 778 GLY A C 1
ATOM 5922 O O . GLY A 1 778 ? -4.470 -0.829 -29.339 1.00 70.81 778 GLY A O 1
ATOM 5923 N N . ILE A 1 779 ? -6.383 0.349 -29.379 1.00 78.38 779 ILE A N 1
ATOM 5924 C CA . ILE A 1 779 ? -7.035 -0.386 -30.468 1.00 78.38 779 ILE A CA 1
ATOM 5925 C C . ILE A 1 779 ? -7.059 0.495 -31.719 1.00 78.38 779 ILE A C 1
ATOM 5927 O O . ILE A 1 779 ? -7.385 1.681 -31.636 1.00 78.38 779 ILE A O 1
ATOM 5931 N N . THR A 1 780 ? -6.729 -0.067 -32.883 1.00 79.12 780 THR A N 1
ATOM 5932 C CA . THR A 1 780 ? -6.755 0.668 -34.159 1.00 79.12 780 THR A CA 1
ATOM 5933 C C . THR A 1 780 ? -7.568 -0.064 -35.222 1.00 79.12 780 THR A C 1
ATOM 5935 O O . THR A 1 780 ? -7.758 -1.278 -35.168 1.00 79.12 780 THR A O 1
ATOM 5938 N N . GLN A 1 781 ? -8.031 0.692 -36.220 1.00 82.31 781 GLN A N 1
ATOM 5939 C CA . GLN A 1 781 ? -8.796 0.181 -37.360 1.00 82.31 781 GLN A CA 1
ATOM 5940 C C . GLN A 1 781 ? -8.082 -0.958 -38.113 1.00 82.31 781 GLN A C 1
ATOM 5942 O O . GLN A 1 781 ? -8.725 -1.911 -38.556 1.00 82.31 781 GLN A O 1
ATOM 5947 N N . GLU A 1 782 ? -6.763 -0.848 -38.280 1.00 77.56 782 GLU A N 1
ATOM 5948 C CA . GLU A 1 782 ? -5.960 -1.773 -39.089 1.00 77.56 782 GLU A CA 1
ATOM 5949 C C . GLU A 1 782 ? -5.513 -3.011 -38.306 1.00 77.56 782 GLU A C 1
ATOM 5951 O O . GLU A 1 782 ? -5.455 -4.101 -38.870 1.00 77.56 782 GLU A O 1
ATOM 5956 N N . ALA A 1 783 ? -5.219 -2.861 -37.010 1.00 76.38 783 ALA A N 1
ATOM 5957 C CA . ALA A 1 783 ? -4.647 -3.931 -36.194 1.00 76.38 783 ALA A CA 1
ATOM 5958 C C . ALA A 1 783 ? -5.699 -4.859 -35.575 1.00 76.38 783 ALA A C 1
ATOM 5960 O O . ALA A 1 783 ? -5.364 -5.972 -35.169 1.00 76.38 783 ALA A O 1
ATOM 5961 N N . ASN A 1 784 ? -6.962 -4.426 -35.487 1.00 82.75 784 ASN A N 1
ATOM 5962 C CA . ASN A 1 784 ? -7.981 -5.149 -34.736 1.00 82.75 784 ASN A CA 1
ATOM 5963 C C . ASN A 1 784 ? -9.292 -5.319 -35.503 1.00 82.75 784 ASN A C 1
ATOM 5965 O O . ASN A 1 784 ? -9.803 -4.379 -36.113 1.00 82.75 784 ASN A O 1
ATOM 5969 N N . ASP A 1 785 ? -9.865 -6.517 -35.429 1.00 87.00 785 ASP A N 1
ATOM 5970 C CA . ASP A 1 785 ? -11.265 -6.782 -35.755 1.00 87.00 785 ASP A CA 1
ATOM 5971 C C . ASP A 1 785 ? -12.126 -6.679 -34.493 1.00 87.00 785 ASP A C 1
ATOM 5973 O O . ASP A 1 785 ? -11.652 -6.907 -33.376 1.00 87.00 785 ASP A O 1
ATOM 5977 N N . ALA A 1 786 ? -13.408 -6.370 -34.681 1.00 91.62 786 ALA A N 1
ATOM 5978 C CA . ALA A 1 786 ? -14.376 -6.274 -33.601 1.00 91.62 786 ALA A CA 1
ATOM 5979 C C . ALA A 1 786 ? -15.508 -7.286 -33.780 1.00 91.62 786 ALA A C 1
ATOM 5981 O O . ALA A 1 786 ? -15.961 -7.548 -34.893 1.00 91.62 786 ALA A O 1
ATOM 5982 N N . VAL A 1 787 ? -15.982 -7.824 -32.663 1.00 95.06 787 VAL A N 1
ATOM 5983 C CA . VAL A 1 787 ? -17.222 -8.593 -32.574 1.00 95.06 787 VAL A CA 1
ATOM 5984 C C . VAL A 1 787 ? -18.155 -7.839 -31.645 1.00 95.06 787 VAL A C 1
ATOM 5986 O O . VAL A 1 787 ? -17.797 -7.580 -30.498 1.00 95.06 787 VAL A O 1
ATOM 5989 N 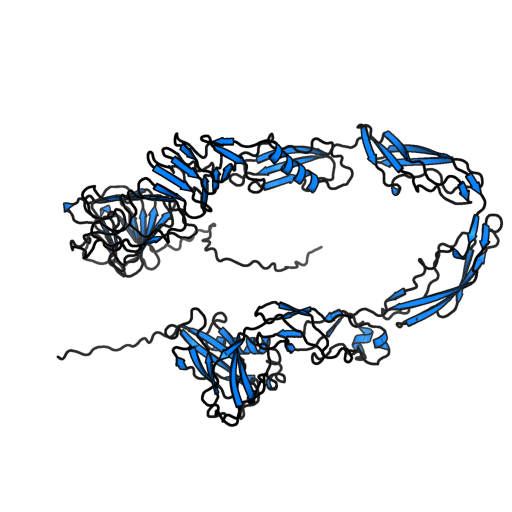N . VAL A 1 788 ? -19.349 -7.516 -32.134 1.00 97.00 788 VAL A N 1
ATOM 5990 C CA . VAL A 1 788 ? -20.400 -6.884 -31.335 1.00 97.00 788 VAL A CA 1
ATOM 5991 C C . VAL A 1 788 ? -21.427 -7.943 -30.957 1.00 97.00 788 VAL A C 1
ATOM 5993 O O . VAL A 1 788 ? -21.917 -8.663 -31.824 1.00 97.00 788 VAL A O 1
ATOM 5996 N N . ALA A 1 789 ? -21.738 -8.045 -29.670 1.00 97.25 789 ALA A N 1
ATOM 5997 C CA . ALA A 1 789 ? -22.902 -8.762 -29.165 1.00 97.25 789 ALA A CA 1
ATOM 5998 C C . ALA A 1 789 ? -23.943 -7.733 -28.716 1.00 97.25 789 ALA A C 1
ATOM 6000 O O . ALA A 1 789 ? -23.618 -6.826 -27.950 1.00 97.25 789 ALA A O 1
ATOM 6001 N N . TYR A 1 790 ? -25.174 -7.874 -29.195 1.00 96.56 790 TYR A N 1
ATOM 6002 C CA . TYR A 1 790 ? -26.302 -6.994 -28.895 1.00 96.56 790 TYR A CA 1
ATOM 6003 C C . TYR A 1 790 ? -27.433 -7.813 -28.281 1.00 96.56 790 TYR A C 1
ATOM 6005 O O . TYR A 1 790 ? -27.791 -8.851 -28.838 1.00 96.56 790 TYR A O 1
ATOM 6013 N N . ILE A 1 791 ? -27.976 -7.355 -27.151 1.00 95.81 791 ILE A N 1
ATOM 6014 C CA . ILE A 1 791 ? -29.103 -8.003 -26.471 1.00 95.81 791 ILE A CA 1
ATOM 6015 C C . ILE A 1 791 ? -30.417 -7.322 -26.851 1.00 95.81 791 ILE A C 1
ATOM 6017 O O . ILE A 1 791 ? -30.508 -6.095 -26.872 1.00 95.81 791 ILE A O 1
ATOM 6021 N N . TYR A 1 792 ? -31.446 -8.112 -27.141 1.00 93.69 792 TYR A N 1
ATOM 6022 C CA . TYR A 1 792 ? -32.777 -7.595 -27.449 1.00 93.69 792 TYR A CA 1
ATOM 6023 C C . TYR A 1 792 ? -33.439 -7.049 -26.173 1.00 93.69 792 TYR A C 1
ATOM 6025 O O . TYR A 1 792 ? -33.696 -7.826 -25.253 1.00 93.69 792 TYR A O 1
ATOM 6033 N N . PRO A 1 793 ? -33.747 -5.737 -26.085 1.00 91.25 793 PRO A N 1
ATOM 6034 C CA . PRO A 1 793 ? -34.282 -5.120 -24.865 1.00 91.25 793 PRO A CA 1
ATOM 6035 C C . PRO A 1 793 ? -35.768 -5.435 -24.611 1.00 91.25 793 PRO A C 1
ATOM 6037 O O . PRO A 1 793 ? -36.319 -5.035 -23.585 1.00 91.25 793 PRO A O 1
ATOM 6040 N N . LYS A 1 794 ? -36.432 -6.073 -25.580 1.00 88.94 794 LYS A N 1
ATOM 6041 C CA . LYS A 1 794 ? -37.836 -6.505 -25.603 1.00 88.94 794 LYS A CA 1
ATOM 6042 C C . LYS A 1 794 ? -37.993 -7.581 -26.688 1.00 88.94 794 LYS A C 1
ATOM 6044 O O . LYS A 1 794 ? -37.052 -7.813 -27.442 1.00 88.94 794 LYS A O 1
ATOM 6049 N N . ASP A 1 795 ? -39.180 -8.165 -26.819 1.00 89.25 795 ASP A N 1
ATOM 6050 C CA . ASP A 1 795 ? -39.504 -9.046 -27.950 1.00 89.25 795 ASP A CA 1
ATOM 6051 C C . ASP A 1 795 ? -39.380 -8.281 -29.288 1.00 89.25 795 ASP A C 1
ATOM 6053 O O . ASP A 1 795 ? -39.974 -7.209 -29.460 1.00 89.25 795 ASP A O 1
ATOM 6057 N N . ILE A 1 796 ? -38.605 -8.818 -30.236 1.00 85.69 796 ILE A N 1
ATOM 6058 C CA . ILE A 1 796 ? -38.389 -8.244 -31.575 1.00 85.69 796 ILE A CA 1
ATOM 6059 C C . ILE A 1 796 ? -38.713 -9.314 -32.619 1.00 85.69 796 ILE A C 1
ATOM 6061 O O . ILE A 1 796 ? -38.001 -10.307 -32.760 1.00 85.69 796 ILE A O 1
ATOM 6065 N N . GLY A 1 797 ? -39.789 -9.099 -33.380 1.00 83.62 797 GLY A N 1
ATOM 6066 C CA . GLY A 1 797 ? -40.315 -10.124 -34.282 1.00 83.62 797 GLY A CA 1
ATOM 6067 C C . GLY A 1 797 ? -40.794 -11.345 -33.492 1.00 83.62 797 GLY A C 1
ATOM 6068 O O . GLY A 1 797 ? -41.584 -11.197 -32.563 1.00 83.62 797 GLY A O 1
ATOM 6069 N N . ASP A 1 798 ? -40.298 -12.529 -33.857 1.00 85.75 798 ASP A N 1
ATOM 6070 C CA . ASP A 1 798 ? -40.578 -13.792 -33.156 1.00 85.75 798 ASP A CA 1
ATOM 6071 C C . ASP A 1 798 ? -39.551 -14.109 -32.044 1.00 85.75 798 ASP A C 1
ATOM 6073 O O . ASP A 1 798 ? -39.731 -15.068 -31.291 1.00 85.75 798 ASP A O 1
ATOM 6077 N N . GLU A 1 799 ? -38.480 -13.314 -31.927 1.00 90.00 799 GLU A N 1
ATOM 6078 C CA . GLU A 1 799 ? -37.406 -13.509 -30.948 1.00 90.00 799 GLU A CA 1
ATOM 6079 C C . GLU A 1 799 ? -37.733 -12.816 -29.620 1.00 90.00 799 GLU A C 1
ATOM 6081 O O . GLU A 1 799 ? -38.241 -11.689 -29.580 1.00 90.00 799 GLU A O 1
ATOM 6086 N N . LYS A 1 800 ? -37.414 -13.492 -28.514 1.00 91.75 800 LYS A N 1
ATOM 6087 C CA . LYS A 1 800 ? -37.724 -13.032 -27.156 1.00 91.75 800 LYS A CA 1
ATOM 6088 C C . LYS A 1 800 ? -36.750 -11.964 -26.662 1.00 91.75 800 LYS A C 1
ATOM 6090 O O . LYS A 1 800 ? -35.587 -11.934 -27.080 1.00 91.75 800 LYS A O 1
ATOM 6095 N N . ALA A 1 801 ? -37.210 -11.127 -25.733 1.00 92.25 801 ALA A N 1
ATOM 6096 C CA . ALA A 1 801 ? -36.335 -10.290 -24.916 1.00 92.25 801 ALA A CA 1
ATOM 6097 C C . ALA A 1 801 ? -35.179 -11.125 -24.330 1.00 92.25 801 ALA A C 1
ATOM 6099 O O . ALA A 1 801 ? -35.344 -12.299 -24.007 1.00 92.25 801 ALA A O 1
ATOM 6100 N N . GLY A 1 802 ? -33.981 -10.549 -24.262 1.00 92.81 802 GLY A N 1
ATOM 6101 C CA . GLY A 1 802 ? -32.782 -11.250 -23.785 1.00 92.81 802 GLY A CA 1
ATOM 6102 C C . GLY A 1 802 ? -32.027 -12.040 -24.861 1.00 92.81 802 GLY A C 1
ATOM 6103 O O . GLY A 1 802 ? -30.893 -12.459 -24.631 1.00 92.81 802 GLY A O 1
ATOM 6104 N N . THR A 1 803 ? -32.589 -12.200 -26.064 1.00 94.88 803 THR A N 1
ATOM 6105 C CA . THR A 1 803 ? -31.886 -12.846 -27.185 1.00 94.88 803 THR A CA 1
ATOM 6106 C C . THR A 1 803 ? -30.656 -12.032 -27.592 1.00 94.88 803 THR A C 1
ATOM 6108 O O . THR A 1 803 ? -30.754 -10.832 -27.852 1.00 94.88 803 THR A O 1
ATOM 6111 N N . ILE A 1 804 ? -29.489 -12.684 -27.665 1.00 95.88 804 ILE A N 1
ATOM 6112 C CA . ILE A 1 804 ? -28.229 -12.050 -28.078 1.00 95.88 804 ILE A CA 1
ATOM 6113 C C . ILE A 1 804 ? -27.937 -12.364 -29.545 1.00 95.88 804 ILE A C 1
ATOM 6115 O O . ILE A 1 804 ? -27.782 -13.526 -29.929 1.00 95.88 804 ILE A O 1
ATOM 6119 N N . VAL A 1 805 ? -27.773 -11.317 -30.350 1.00 94.75 805 VAL A N 1
ATOM 6120 C CA . VAL A 1 805 ? -27.392 -11.401 -31.766 1.00 94.75 805 VAL A CA 1
ATOM 6121 C C . VAL A 1 805 ? -26.056 -10.705 -32.024 1.00 94.75 805 VAL A C 1
ATOM 6123 O O . VAL A 1 805 ? -25.535 -9.979 -31.176 1.00 94.75 805 VAL A O 1
ATOM 6126 N N . TYR A 1 806 ? -25.491 -10.935 -33.210 1.00 95.88 806 TYR A N 1
ATOM 6127 C CA . TYR A 1 806 ? -24.183 -10.413 -33.607 1.00 95.88 806 TYR A CA 1
ATOM 6128 C C . TYR A 1 806 ? -24.312 -9.552 -34.870 1.00 95.88 806 TYR A C 1
ATOM 6130 O O . TYR A 1 806 ? -24.263 -10.104 -35.972 1.00 95.88 806 TYR A O 1
ATOM 6138 N N . PRO A 1 807 ? -24.510 -8.228 -34.733 1.00 94.12 807 PRO A N 1
ATOM 6139 C CA . PRO A 1 807 ? -24.551 -7.315 -35.870 1.00 94.12 807 PRO A CA 1
ATOM 6140 C C . PRO A 1 807 ? -23.256 -7.347 -36.690 1.00 94.12 807 PRO A C 1
ATOM 6142 O O . PRO A 1 807 ? -22.164 -7.532 -36.144 1.00 94.12 807 PRO A O 1
ATOM 6145 N N . GLU A 1 808 ? -23.366 -7.117 -38.000 1.00 92.38 808 GLU A N 1
ATOM 6146 C CA . GLU A 1 808 ? -22.189 -6.906 -38.842 1.00 92.38 808 GLU A CA 1
ATOM 6147 C C . GLU A 1 808 ? -21.491 -5.593 -38.474 1.00 92.38 808 GLU A C 1
ATOM 6149 O O . GLU A 1 808 ? -22.132 -4.565 -38.244 1.00 92.38 808 GLU A O 1
ATOM 6154 N N . VAL A 1 809 ? -20.158 -5.635 -38.425 1.00 93.75 809 VAL A N 1
ATOM 6155 C CA . VAL A 1 809 ? -19.334 -4.501 -38.004 1.00 93.75 809 VAL A CA 1
ATOM 6156 C C . VAL A 1 809 ? -18.607 -3.899 -39.197 1.00 93.75 809 VAL A C 1
ATOM 6158 O O . VAL A 1 809 ? -17.784 -4.551 -39.838 1.00 93.75 809 VAL A O 1
ATOM 6161 N N . THR A 1 810 ? -18.853 -2.617 -39.443 1.00 92.62 810 THR A N 1
ATOM 6162 C CA . THR A 1 810 ? -18.127 -1.804 -40.421 1.00 92.62 810 THR A CA 1
ATOM 6163 C C . THR A 1 810 ? -17.075 -0.960 -39.710 1.00 92.62 810 THR A C 1
ATOM 6165 O O . THR A 1 810 ? -17.381 -0.219 -38.777 1.00 92.62 810 THR A O 1
ATOM 6168 N N . LYS A 1 811 ? -15.815 -1.041 -40.143 1.00 90.25 811 LYS A N 1
ATOM 6169 C CA . LYS A 1 811 ? -14.737 -0.209 -39.593 1.00 90.25 811 LYS A CA 1
ATOM 6170 C C . LYS A 1 811 ? -14.687 1.145 -40.297 1.00 90.25 811 LYS A C 1
ATOM 6172 O O . LYS A 1 811 ? -14.670 1.204 -41.523 1.00 90.25 811 LYS A O 1
ATOM 6177 N N . THR A 1 812 ? -14.591 2.222 -39.528 1.00 88.62 812 THR A N 1
ATOM 6178 C CA . THR A 1 812 ? -14.434 3.595 -40.032 1.00 88.62 812 THR A CA 1
ATOM 6179 C C . THR A 1 812 ? -13.260 4.283 -39.339 1.00 88.62 812 THR A C 1
ATOM 6181 O O . THR A 1 812 ? -12.768 3.792 -38.321 1.00 88.62 812 THR A O 1
ATOM 6184 N N . GLU A 1 813 ? -12.848 5.450 -39.838 1.00 83.81 813 GLU A N 1
ATOM 6185 C CA . GLU A 1 813 ? -11.816 6.276 -39.187 1.00 83.81 813 GLU A CA 1
ATOM 6186 C C . GLU A 1 813 ? -12.227 6.730 -37.775 1.00 83.81 813 GLU A C 1
ATOM 6188 O O . GLU A 1 813 ? -11.382 6.926 -36.905 1.00 83.81 813 GLU A O 1
ATOM 6193 N N . LYS A 1 814 ? -13.533 6.897 -37.525 1.00 81.44 814 LYS A N 1
ATOM 6194 C CA . LYS A 1 814 ? -14.064 7.406 -36.250 1.00 81.44 814 LYS A CA 1
ATOM 6195 C C . LYS A 1 814 ? -14.319 6.312 -35.210 1.00 81.44 814 LYS A C 1
ATOM 6197 O O . LYS A 1 814 ? -14.644 6.639 -34.071 1.00 81.44 814 LYS A O 1
ATOM 6202 N N . GLY A 1 815 ? -14.198 5.039 -35.584 1.00 88.69 815 GLY A N 1
ATOM 6203 C CA . GLY A 1 815 ? -14.602 3.907 -34.754 1.00 88.69 815 GLY A CA 1
ATOM 6204 C C . GLY A 1 815 ? -15.237 2.779 -35.560 1.00 88.69 815 GLY A C 1
ATOM 6205 O O . GLY A 1 815 ? -15.141 2.738 -36.789 1.00 88.69 815 GLY A O 1
ATOM 6206 N N . ILE A 1 816 ? -15.934 1.886 -34.870 1.00 92.12 816 ILE A N 1
ATOM 6207 C CA . ILE A 1 816 ? -16.757 0.848 -35.492 1.00 92.12 816 ILE A CA 1
ATOM 6208 C C . ILE A 1 816 ? -18.207 1.311 -35.624 1.00 92.12 816 ILE A C 1
ATOM 6210 O O . ILE A 1 816 ? -18.713 2.042 -34.771 1.00 92.12 816 ILE A O 1
ATOM 6214 N N . GLN A 1 817 ? -18.867 0.868 -36.688 1.00 93.00 817 GLN A N 1
ATOM 6215 C CA . GLN A 1 817 ? -20.281 1.091 -36.954 1.00 93.00 817 GLN A CA 1
ATOM 6216 C C . GLN A 1 817 ? -21.013 -0.234 -37.089 1.00 93.00 817 GLN A C 1
ATOM 6218 O O . GLN A 1 817 ? -20.499 -1.172 -37.698 1.00 93.00 817 GLN A O 1
ATOM 6223 N N . PHE A 1 818 ? -22.209 -0.304 -36.528 1.00 93.31 818 PHE A N 1
ATOM 6224 C CA . PHE A 1 818 ? -23.102 -1.449 -36.648 1.00 93.31 818 PHE A CA 1
ATOM 6225 C C . PHE A 1 818 ? -24.550 -0.978 -36.511 1.00 93.31 818 PHE A C 1
ATOM 6227 O O . PHE A 1 818 ? -24.814 0.091 -35.956 1.00 93.31 818 PHE A O 1
ATOM 6234 N N . VAL A 1 819 ? -25.479 -1.771 -37.036 1.00 90.94 819 VAL A N 1
ATOM 6235 C CA . VAL A 1 819 ? -26.907 -1.441 -37.067 1.00 90.94 819 VAL A CA 1
ATOM 6236 C C . VAL A 1 819 ? -27.645 -2.327 -36.072 1.00 90.94 819 VAL A C 1
ATOM 6238 O O . VAL A 1 819 ? -27.462 -3.546 -36.067 1.00 90.94 819 VAL A O 1
ATOM 6241 N N . VAL A 1 820 ? -28.467 -1.717 -35.220 1.00 90.44 820 VAL A N 1
ATOM 6242 C CA . VAL A 1 820 ? -29.308 -2.419 -34.238 1.00 90.44 820 VAL A CA 1
ATOM 6243 C C . VAL A 1 820 ? -30.767 -2.009 -34.397 1.00 90.44 820 VAL A C 1
ATOM 6245 O O . VAL A 1 820 ? -31.030 -0.854 -34.707 1.00 90.44 820 VAL A O 1
ATOM 6248 N N . PRO A 1 821 ? -31.740 -2.900 -34.161 1.00 86.00 821 PRO A N 1
ATOM 6249 C CA . PRO A 1 821 ? -33.155 -2.553 -34.298 1.00 86.00 821 PRO A CA 1
ATOM 6250 C C . PRO A 1 821 ? -33.615 -1.495 -33.279 1.00 86.00 821 PRO A C 1
ATOM 6252 O O . PRO A 1 821 ? -34.508 -0.708 -33.572 1.00 86.00 821 PRO A O 1
ATOM 6255 N N . GLU A 1 822 ? -33.006 -1.450 -32.089 1.00 87.38 822 GLU A N 1
ATOM 6256 C CA . GLU A 1 822 ? -33.319 -0.471 -31.042 1.00 87.38 822 GLU A CA 1
ATOM 6257 C C . GLU A 1 822 ? -32.102 -0.210 -30.140 1.00 87.38 822 GLU A C 1
ATOM 6259 O O . GLU A 1 822 ? -31.210 -1.049 -30.020 1.00 87.38 822 GLU A O 1
ATOM 6264 N N . ALA A 1 823 ? -32.057 0.947 -29.478 1.00 89.12 823 ALA A N 1
ATOM 6265 C CA . ALA A 1 823 ? -31.029 1.267 -28.491 1.00 89.12 823 ALA A CA 1
ATOM 6266 C C . ALA A 1 823 ? -31.096 0.293 -27.294 1.00 89.12 823 ALA A C 1
ATOM 6268 O O . ALA A 1 823 ? -32.143 0.173 -26.655 1.00 89.12 823 ALA A O 1
ATOM 6269 N N . ALA A 1 824 ? -30.002 -0.424 -27.022 1.00 91.94 824 ALA A N 1
ATOM 6270 C CA . ALA A 1 824 ? -29.894 -1.378 -25.918 1.00 91.94 824 ALA A CA 1
ATOM 6271 C C . ALA A 1 824 ? -28.421 -1.637 -25.549 1.00 91.94 824 ALA A C 1
ATOM 6273 O O . ALA A 1 824 ? -27.523 -1.235 -26.302 1.00 91.94 824 ALA A O 1
ATOM 6274 N N . PRO A 1 825 ? -28.157 -2.352 -24.441 1.00 96.56 825 PRO A N 1
ATOM 6275 C CA . PRO A 1 825 ? -26.807 -2.752 -24.076 1.00 96.56 825 PRO A CA 1
ATOM 6276 C C . PRO A 1 825 ? -26.096 -3.608 -25.135 1.00 96.56 825 PRO A C 1
ATOM 6278 O O . PRO A 1 825 ? -26.682 -4.477 -25.786 1.00 96.56 825 PRO A O 1
ATOM 6281 N N . VAL A 1 826 ? -24.793 -3.384 -25.283 1.00 97.06 826 VAL A N 1
ATOM 6282 C CA . VAL A 1 826 ? -23.907 -4.125 -26.189 1.00 97.06 826 VAL A CA 1
ATOM 6283 C C . VAL A 1 826 ? -22.590 -4.478 -25.510 1.00 97.06 826 VAL A C 1
ATOM 6285 O O . VAL A 1 826 ? -22.111 -3.762 -24.633 1.00 97.06 826 VAL A O 1
ATOM 6288 N N . ALA A 1 827 ? -21.958 -5.560 -25.960 1.00 96.50 827 ALA A N 1
ATOM 6289 C CA . ALA A 1 827 ? -20.542 -5.817 -25.717 1.00 96.50 827 ALA A CA 1
ATOM 6290 C C . ALA A 1 827 ? -19.761 -5.753 -27.025 1.00 96.50 827 ALA A C 1
ATOM 6292 O O . ALA A 1 827 ? -20.194 -6.287 -28.045 1.00 96.50 827 ALA A O 1
ATOM 6293 N N . VAL A 1 828 ? -18.576 -5.157 -26.972 1.00 95.81 828 VAL A N 1
ATOM 6294 C CA . VAL A 1 828 ? -17.622 -5.111 -28.077 1.00 95.81 828 VAL A CA 1
ATOM 6295 C C . VAL A 1 828 ? -16.360 -5.835 -27.653 1.00 95.81 828 VAL A C 1
ATOM 6297 O O . VAL A 1 828 ? -15.675 -5.408 -26.726 1.00 95.81 828 VAL A O 1
ATOM 6300 N N . GLY A 1 829 ? -16.054 -6.931 -28.337 1.00 91.00 829 GLY A N 1
ATOM 6301 C CA . GLY A 1 829 ? -14.793 -7.640 -28.194 1.00 91.00 829 GLY A CA 1
ATOM 6302 C C . GLY A 1 829 ? -13.820 -7.289 -29.300 1.00 91.00 829 GLY A C 1
ATOM 6303 O O . GLY A 1 829 ? -14.207 -7.268 -30.468 1.00 91.00 829 GLY A O 1
ATOM 6304 N N . TRP A 1 830 ? -12.554 -7.109 -28.945 1.00 86.94 830 TRP A N 1
ATOM 6305 C CA . TRP A 1 830 ? -11.477 -6.841 -29.892 1.00 86.94 830 TRP A CA 1
ATOM 6306 C C . TRP A 1 830 ? -10.575 -8.065 -30.045 1.00 86.94 830 TRP A C 1
ATOM 6308 O O . TRP A 1 830 ? -10.152 -8.673 -29.061 1.00 86.94 830 TRP A O 1
ATOM 6318 N N . LYS A 1 831 ? -10.261 -8.425 -31.287 1.00 85.69 831 LYS A N 1
ATOM 6319 C CA . LYS A 1 831 ? -9.238 -9.425 -31.625 1.00 85.69 831 LYS A CA 1
ATOM 6320 C C . LYS A 1 831 ? -8.259 -8.834 -32.623 1.00 85.69 831 LYS A C 1
ATOM 6322 O O . LYS A 1 831 ? -8.586 -7.864 -33.298 1.00 85.69 831 LYS A O 1
ATOM 6327 N N . GLU A 1 832 ? -7.064 -9.394 -32.718 1.00 80.50 832 GLU A N 1
ATOM 6328 C CA . GLU A 1 832 ? -6.138 -9.018 -33.788 1.00 80.50 832 GLU A CA 1
ATOM 6329 C C . GLU A 1 832 ? -6.763 -9.337 -35.150 1.00 80.50 832 GLU A C 1
ATOM 6331 O O . GLU A 1 832 ? -7.387 -10.389 -35.325 1.00 80.50 832 GLU A O 1
ATOM 6336 N N . ALA A 1 833 ? -6.643 -8.398 -36.088 1.00 75.75 833 ALA A N 1
ATOM 6337 C CA . ALA A 1 833 ? -7.120 -8.595 -37.446 1.00 75.75 833 ALA A CA 1
ATOM 6338 C C . ALA A 1 833 ? -6.306 -9.716 -38.103 1.00 75.75 833 ALA A C 1
ATOM 6340 O O . ALA A 1 833 ? -5.074 -9.728 -38.026 1.00 75.75 833 ALA A O 1
ATOM 6341 N N . GLU A 1 834 ? -6.976 -10.666 -38.758 1.00 61.50 834 GLU A N 1
ATOM 6342 C CA . GLU A 1 834 ? -6.256 -11.684 -39.519 1.00 61.50 834 GLU A CA 1
ATOM 6343 C C . GLU A 1 834 ? -5.503 -11.000 -40.663 1.00 61.50 834 GLU A C 1
ATOM 6345 O O . GLU A 1 834 ? -6.102 -10.481 -41.607 1.00 61.50 834 GLU A O 1
ATOM 6350 N N . VAL A 1 835 ? -4.167 -11.005 -40.591 1.00 48.56 835 VAL A N 1
ATOM 6351 C CA . VAL A 1 835 ? -3.327 -10.582 -41.711 1.00 48.56 835 VAL A CA 1
ATOM 6352 C C . VAL A 1 835 ? -3.685 -11.484 -42.883 1.00 48.56 835 VAL A C 1
ATOM 6354 O O . VAL A 1 835 ? -3.385 -12.681 -42.863 1.00 48.56 835 VAL A O 1
ATOM 6357 N N . SER A 1 836 ? -4.340 -10.924 -43.901 1.00 40.34 836 SER A N 1
ATOM 6358 C CA . SER A 1 836 ? -4.708 -11.662 -45.102 1.00 40.34 836 SER A CA 1
ATOM 6359 C C . SER A 1 836 ? -3.452 -12.325 -45.671 1.00 40.34 836 SER A C 1
ATOM 6361 O O . SER A 1 836 ? -2.601 -11.658 -46.266 1.00 40.34 836 SER A O 1
ATOM 6363 N N . LYS A 1 837 ? -3.311 -13.645 -45.507 1.00 41.19 837 LYS A N 1
ATOM 6364 C CA . LYS A 1 837 ? -2.311 -14.433 -46.233 1.00 41.19 837 LYS A CA 1
ATOM 6365 C C . LYS A 1 837 ? -2.760 -14.534 -47.691 1.00 41.19 837 LYS A C 1
ATOM 6367 O O . LYS A 1 837 ? -3.258 -15.560 -48.143 1.00 41.19 837 LYS A O 1
ATOM 6372 N N . GLY A 1 838 ? -2.605 -13.436 -48.424 1.00 30.41 838 GLY A N 1
ATOM 6373 C CA . GLY A 1 838 ? -2.789 -13.376 -49.866 1.00 30.41 838 GLY A CA 1
ATOM 6374 C C . GLY A 1 838 ? -1.625 -14.064 -50.573 1.00 30.41 838 GLY A C 1
ATOM 6375 O O . GLY A 1 838 ? -0.593 -13.454 -50.834 1.00 30.41 838 GLY A O 1
ATOM 6376 N N . PHE A 1 839 ? -1.797 -15.342 -50.895 1.00 34.62 839 PHE A N 1
ATOM 6377 C CA . PHE A 1 839 ? -1.011 -16.031 -51.916 1.00 34.62 839 PHE A CA 1
ATOM 6378 C C . PHE A 1 839 ? -1.497 -15.617 -53.319 1.00 34.62 839 PHE A C 1
ATOM 6380 O O . PHE A 1 839 ? -2.662 -15.833 -53.636 1.00 34.62 839 PHE A O 1
ATOM 6387 N N . SER A 1 840 ? -0.604 -15.085 -54.168 1.00 28.42 840 SER A N 1
ATOM 6388 C CA . SER A 1 840 ? -0.501 -15.344 -55.629 1.00 28.42 840 SER A CA 1
ATOM 6389 C C . SER A 1 840 ? 0.625 -14.471 -56.223 1.00 28.42 840 SER A C 1
ATOM 6391 O O . SER A 1 840 ? 0.508 -13.253 -56.258 1.00 28.42 840 SER A O 1
ATOM 6393 N N . PHE A 1 841 ? 1.820 -14.986 -56.534 1.00 31.05 841 PHE A N 1
ATOM 6394 C CA . PHE A 1 841 ? 2.232 -15.700 -57.762 1.00 31.05 841 PHE A CA 1
ATOM 6395 C C . PHE A 1 841 ? 2.136 -14.881 -59.082 1.00 31.05 841 PHE A C 1
ATOM 6397 O O . PHE A 1 841 ? 1.057 -14.636 -59.604 1.00 31.05 841 PHE A O 1
ATOM 6404 N N . TRP A 1 842 ? 3.316 -14.505 -59.611 1.00 32.41 842 TRP A N 1
ATOM 6405 C CA . TRP A 1 842 ? 3.705 -14.126 -60.990 1.00 32.41 842 TRP A CA 1
ATOM 6406 C C . TRP A 1 842 ? 2.721 -13.389 -61.931 1.00 32.41 842 TRP A C 1
ATOM 6408 O O . TRP A 1 842 ? 1.829 -14.007 -62.512 1.00 32.41 842 TRP A O 1
ATOM 6418 N N . LYS A 1 843 ? 3.103 -12.174 -62.380 1.00 31.55 843 LYS A N 1
ATOM 6419 C CA . LYS A 1 843 ? 3.075 -11.846 -63.825 1.00 31.55 843 LYS A CA 1
ATOM 6420 C C . LYS A 1 843 ? 4.060 -10.747 -64.272 1.00 31.55 843 LYS A C 1
ATOM 6422 O O . LYS A 1 843 ? 4.021 -9.606 -63.841 1.00 31.55 843 LYS A O 1
ATOM 6427 N N . LYS A 1 844 ? 4.919 -11.184 -65.198 1.00 33.22 844 LYS A N 1
ATOM 6428 C CA . LYS A 1 844 ? 5.813 -10.502 -66.154 1.00 33.22 844 LYS A CA 1
ATOM 6429 C C . LYS A 1 844 ? 5.449 -9.077 -66.622 1.00 33.22 844 LYS A C 1
ATOM 6431 O O . LYS A 1 844 ? 4.325 -8.831 -67.038 1.00 33.22 844 LYS A O 1
ATOM 6436 N N . LYS A 1 845 ? 6.521 -8.277 -66.768 1.00 36.59 845 LYS A N 1
ATOM 6437 C CA . LYS A 1 845 ? 6.891 -7.333 -67.857 1.00 36.59 845 LYS A CA 1
ATOM 6438 C C . LYS A 1 845 ? 5.833 -6.956 -68.915 1.00 36.59 845 LYS A C 1
ATOM 6440 O O . LYS A 1 845 ? 5.396 -7.830 -69.665 1.00 36.59 845 LYS A O 1
ATOM 6445 N N . LYS A 1 846 ? 5.669 -5.637 -69.099 1.00 37.47 846 LYS A N 1
ATOM 6446 C CA . LYS A 1 846 ? 5.631 -4.806 -70.341 1.00 37.47 846 LYS A CA 1
ATOM 6447 C C . LYS A 1 846 ? 5.035 -3.445 -69.925 1.00 37.47 846 LYS A C 1
ATOM 6449 O O . LYS A 1 846 ? 3.996 -3.467 -69.283 1.00 37.47 846 LYS A O 1
ATOM 6454 N N . ASN A 1 847 ? 5.576 -2.260 -70.190 1.00 36.78 847 ASN A N 1
ATOM 6455 C CA . ASN A 1 847 ? 6.672 -1.750 -71.017 1.00 36.78 847 ASN A CA 1
ATOM 6456 C C . ASN A 1 847 ? 7.443 -0.698 -70.219 1.00 36.78 847 ASN A C 1
ATOM 6458 O O . ASN A 1 847 ? 6.812 -0.103 -69.318 1.00 36.78 847 ASN A O 1
#

Sequence (847 aa):
MNKKKIHMRRNLLGIAAVTFFLWGGTTAYASDNVNLDLSKGHIEIGKDGYRQNSDEWKDGPEDGSYVITSDGKETGNVITVVSGKGHDIILDEVRIHTAADKGYNPLYIAPKAKVSLTLKGTNVLQSDGYAGVAVPENAFLTIEAKAGGTLNAWVGASSSSAGIGGTFKDNQGNNMENANCGTIEINSGVINASSIGKGSTGTESGTLASEDDGTAWVDAGSVSAGKREFVSGVLFDGADGQVYGSYTLNREGMMVPFGKTLTISERRILTVPSKYPLTLEGNLVNNGTLKIGSEKSLTGSGGLSGEGDFYILSGITADMFQVPDRTLYGTGEDHTEYVKKYVQDSIQKSGSNVIVHGQVFSRAQGSDWEMEIKPSEVIEKGTYTVTFTDPEDDSNKASKTFEVLDAGELTSLVLTTPPEKTEYTYGERFSKKGMAASVNYSSGATKTLANDKVKIKDGNLKVGQESITLYYRENGKEVTCTVNIQVSPKEIDVSKVNWEEKSKSSFVYDGTEKSFDFRADMPDGLKVTVGGVNNATNVGNYTASIDFFLDEDYTDNYVLTGNTSVTKEWSITPIQLEWNIGDLEIAGNTRDKKVYVYGELGVEGILPADAKSEKLTTRFPVDKITGTHNGLAGEEQEITLAWVDENDRYSLGTDGAAGNYALPEELPILPAAINDVKITVAPPELEFGGGLAYRLDIESGISYVPDGLRLEPEYDFPSEIQKGLIQAVMKKGIRQTYVNTYDVTLMRKEKGESEWKRVRADIDPSEGMTVTLAYPKGITQEANDAVVAYIYPKDIGDEKAGTIVYPEVTKTEKGIQFVVPEAAPVAVGWKEAEVSKGFSFWKKKKN

Radius of gyration: 44.01 Å; chains: 1; bounding box: 94×54×141 Å

Foldseek 3Di:
DDDDDDDDDDDDDDDDDDDDDDDDDDDDPDQQEAEEAQQQAAWEAEAQFIDGPDPDTDGHGPRHAHEYENVLDEDQHAYEYPYLDEGEYEYANAHYEHEQVLQEARAYADANYEYEYEFHDEHEQEYAEWASHEAEANYYYEYDYDPQGEYEQEYHPPYQAWSHFFTQGYNVGDGDPARFGEEYEYQAHEYEIQEQAGGPGHPHRYAYAYDLNRAYAYHYCAYSHHDPRHAAYWYDGRQEIEGHAEYEADDADAENAASHEHEYAAPYHYEQAPVHAYEYNEEYEYAHEYEYQDLRSYHYDYAYYYDYAAEYQDDPAQVLFDFDPPQAAQPQDWCQVVRVVRRQVSNVVSLPWDQHRNDTHDYPRPDQWDWAKVVRTDHGWDKIKIWTARNVHRVDIHIDIDTNDHLAAWDAKDWPFDAPAAEEEAQDDDDCHRIWIWTAHPVRDIDTDDSVQKAWPDGGDHQADWKTKIWHDDPHDIHIDIDTHHYYFDEDEVVPFPQVVVFQQEAEADQDKAFGDGDTPADPFKDKDKDFPGIDHAWDKGKIKMFMDGHPPCVVRYDYDYDRIDMDIGTHAAAEKDKDCVQWAWEAALQDQKIDIDGWIFIDDDHPVVVVVLQWDGIHGCPQKIWGDPSDFDAWDKTFIDGPDPVPDDARDDDSCSRRHDYDPGDDIGTYGYWYKDKAAFFPQADDDDQKDKIKIKTWAFRDQQPQQCVPVQRVDSVSLVVLQLVVQVVVVFDSVQKTKIQIFMWMDGHPDPDIDTDKDPDDLVVAGKDFDADDPPDDLQFKDKWKWFFASADDDPDGGRDIDTFDWDGDRRGIMTGGSTGGMMMMGIDTDPPPPDDDDDDDDDD